Protein AF-A0A8H5FYL2-F1 (afdb_monomer)

Foldseek 3Di:
DVVVVVLVVVVVVVVPDPDPVVVVVSVVVVVVVVVVVVVVVVVVVVVPVVDDDDDDPVVVVVVVVVVVVVVVVVVPDDDDDDPDPPPPDPPPDDDDPPPPPPVQPPFQQQDWAFFLPAIARGLEEADEAWFQQAAQVQAHDLLLLLLLLLLLQDARYEYEYHEEELDLLQAQDGSHHYQQDPRNLVRLLSSQVSSVVSNYAYAYEYAGAALNHHQVSSCVSPVPRFRAALPQDHFPPADPPGGTHDHDDPVVLVVVLVSLLSSQLSVCVRSNHLAYEYECEQCGRLVLLLAPQRHPDPDQSDDDLNNSLVSVVSSLVSNCVRHNQSRYEYEYELQACHRNDHHPDLVRSLSSLLVNLLVCCVVRVLHREYEYEFQLCHHPHGHPDHPPSGGCVSSLVNQDDVVSRVSNYAYEYEGDDDLVNSSVCCRPSVHRYHYYQQCLQESPVSVCSSVVNDTGHAFPVSRHDHNDPDCPRRNPRDYSVNVCVVVVVVVVPPPDDDDDDDDDDDDDDDDPDDDPVVVVVVVVVVVPPPFDPFQQQPWAFFLNAIARGLEEADAAWQFQAAQVQAHDLVLLLLLLLLLLPARYEYEYHEEELDLLQAQDGRHHYQDDPRNLVRLLSSQVSSVLSNYAYAYEYAGAALNHHQVSSVVSPVPHFRAALDQDHFPPDDPPDHGHHHDDPVVLVVVLLSLLSSQLSVVVRSPHLAYEYECEQQGHLVLLLAPQRHPDPPQSDDDLNNSLVSVVSSLVSNCVRHNQSRYEYEYELQACHRNDHHPDLVSSLSNVLVNLLVCCVVRVLHREYEYEAQQCYHPDGHPDHPPSGGCVSSLVRQDDPVSSVSNYAYEYEGDDDLVNSSVCCRPRVHRYHYYQQCLQESPVSVCSSVVNDTGHQDPVSRHDHNDPPCPSRNPRDYDPPSQSQPPFQQQPWAFFQPAIARGLEEADAAWFQQAAQVQAHDPLLLLLLLLLLLQARYEYEYHEEELDLLLAQDGSHHYQDDPNNLVRLLSSQVSSVVNNYAYAYEYFGAALNHQQVSSCVSPVPRFRAALDQDHFPPDDPPGHGHDHDDPVVVVVVVVSVVVSQCSQCPRRNHPGYHYDCDQNGRNVLLLAPQRHPDPDPSGDDPPDDDDDDDDLQDPGRSGGDPYPVSVLVSLLVVLLVCCVVPVSNREDEDEASQLVQPPPPDDDPPPRGPVSSVVRQDDPVCSVSNYAYEYEHPDDLVNSSVCCRVRVHRYHDYQQSQLESPVSVCSSSVNDTDDADPVNRHDHNDPDCVSGNPRDYDPPDPSD

Mean predicted aligned error: 20.93 Å

Nearest PDB structures (foldseek):
  4qnw-assembly1_A  TM=8.944E-01  e=4.092E-38  Aspergillus fumigatus Af293
  6agz-assembly2_A  TM=9.163E-01  e=1.575E-34  Pichia
  4a3u-assembly2_B  TM=9.269E-01  e=2.384E-33  Zymomonas mobilis
  6agz-assembly3_B  TM=8.633E-01  e=2.798E-34  Pichia
  5k0r-assembly1_A  TM=9.073E-01  e=6.364E-30  Shewanella oneidensis MR-1

Solvent-accessible surface area (backbone atoms only — not comparable to full-atom values): 67473 Å² total; per-residue (Å²): 112,75,70,57,55,54,55,51,54,53,53,65,62,54,78,77,57,98,49,74,65,62,55,52,54,48,52,53,50,51,51,50,52,51,52,51,51,52,52,51,52,51,51,54,50,55,64,53,70,75,56,87,82,86,88,74,78,68,63,59,56,57,53,55,52,53,52,52,54,55,54,57,59,64,75,68,71,86,80,96,86,82,87,86,84,76,87,86,83,76,88,86,76,84,71,82,81,59,74,73,71,61,79,64,66,90,42,47,32,65,34,65,45,58,44,26,88,46,65,28,43,31,26,47,30,42,37,61,56,71,40,26,43,4,40,94,84,15,28,52,36,80,56,52,31,52,39,50,32,45,51,16,62,49,54,18,26,45,36,36,38,39,58,21,22,28,39,82,79,31,38,20,64,81,20,38,30,40,36,71,49,71,67,20,30,53,43,44,28,53,30,36,51,44,20,46,76,43,53,18,46,43,25,46,24,40,34,41,29,27,58,72,30,40,54,69,49,29,34,70,77,36,76,87,44,68,44,27,26,46,21,67,58,54,56,82,90,45,59,100,85,45,82,61,16,43,49,61,50,72,71,53,52,54,49,51,29,51,36,47,17,50,21,42,33,36,38,35,78,67,14,55,30,72,23,33,29,42,50,39,30,69,42,18,34,44,24,23,23,49,37,71,74,38,18,77,32,85,54,79,54,14,78,44,63,68,19,11,36,39,62,49,51,49,32,50,52,38,30,27,72,53,63,34,36,40,27,33,30,37,33,37,32,73,60,25,41,31,75,71,34,51,53,98,42,67,66,60,38,50,52,41,53,48,50,51,53,49,50,48,46,70,79,37,75,48,31,13,34,45,33,38,46,39,43,19,27,47,54,95,44,67,48,98,54,54,54,90,90,48,72,64,58,70,55,46,65,71,70,58,50,78,67,33,54,76,55,7,36,43,50,34,41,28,51,72,72,49,68,67,55,39,37,49,40,13,56,77,73,63,36,30,39,30,36,49,69,59,42,61,19,20,32,41,42,66,59,28,61,76,70,71,46,88,77,52,78,60,62,74,85,39,44,70,51,61,65,55,79,65,44,70,71,56,62,62,51,63,52,97,65,58,80,54,57,67,65,60,62,65,72,72,67,77,82,73,80,85,85,85,85,90,81,81,90,86,82,85,88,90,87,90,82,78,59,78,73,56,54,54,53,51,51,59,60,66,74,63,73,85,67,76,89,48,50,31,65,32,64,46,57,44,28,85,46,67,26,42,31,28,48,28,40,34,62,54,71,42,23,43,4,38,94,85,16,27,54,36,79,58,52,30,53,38,48,31,43,52,15,52,45,56,16,26,46,36,35,38,38,58,22,20,28,39,82,86,26,41,21,63,81,18,39,33,39,37,71,48,70,68,19,30,53,43,45,27,52,30,36,51,44,19,46,70,42,53,17,46,42,27,46,23,40,30,41,28,24,58,72,25,39,57,68,51,29,28,69,78,38,78,86,51,69,39,28,25,44,21,64,61,63,57,89,86,55,61,93,83,58,83,62,16,41,49,63,50,72,69,54,51,54,48,52,29,52,36,47,16,51,22,42,32,35,37,38,78,69,15,56,29,71,24,34,29,42,52,38,30,69,38,21,34,45,25,24,25,49,37,71,76,40,19,76,31,84,54,80,56,15,79,44,60,68,18,11,36,39,63,52,52,51,35,48,53,38,30,29,72,54,62,35,37,39,27,32,30,38,32,37,29,77,57,25,41,28,73,73,36,53,56,98,40,67,68,58,40,50,52,39,54,44,52,47,53,48,49,48,50,70,78,37,72,45,31,12,34,45,32,37,46,36,42,18,27,40,54,97,47,63,50,96,54,53,54,91,89,47,70,64,58,71,53,46,69,69,69,57,50,79,69,28,60,74,51,10,32,42,49,35,41,28,52,76,75,49,68,66,56,37,40,49,41,13,58,75,72,62,37,29,40,29,35,45,70,57,41,61,21,19,28,39,43,64,57,29,58,74,71,70,47,88,77,51,78,59,62,77,87,36,46,69,52,58,64,60,81,67,42,69,72,54,62,64,47,61,73,65,91,85,54,79,46,78,63,83,42,51,36,65,34,66,45,57,45,38,95,46,65,26,42,30,26,48,29,39,35,60,56,71,40,24,43,6,39,95,83,17,27,54,37,78,61,53,31,54,37,50,31,42,52,14,31,44,54,20,26,44,35,36,36,40,59,24,23,31,39,81,84,28,37,25,63,80,18,39,30,40,42,75,48,72,68,20,37,52,43,49,27,54,31,42,51,42,19,46,76,38,54,17,46,42,27,47,24,37,39,38,26,28,51,74,31,40,51,71,51,30,32,70,76,36,76,86,47,69,45,28,23,50,22,65,62,63,53,85,87,54,61,92,84,57,78,65,17,41,50,59,48,74,70,53,51,54,47,53,54,51,34,48,53,50,23,48,46,36,39,41,75,70,35,54,34,79,43,72,42,78,60,64,55,87,47,24,34,59,25,22,51,75,28,69,72,38,24,77,37,90,55,98,79,30,67,82,91,82,78,88,78,84,80,92,56,30,97,87,37,80,57,73,74,39,40,38,88,37,72,65,56,48,53,51,52,54,45,50,54,54,48,51,48,50,71,77,38,82,76,58,32,66,51,81,45,75,44,68,68,45,77,41,87,88,49,95,72,80,81,66,92,89,70,72,69,58,68,55,46,68,69,70,48,48,81,67,35,54,74,62,8,32,43,48,35,43,27,45,82,71,51,68,66,56,41,38,51,45,15,60,77,72,66,41,31,41,31,34,45,67,62,36,60,24,22,29,40,41,63,56,28,60,56,55,72,46,87,78,55,80,63,59,79,88,39,50,70,49,66,65,54,82,66,43,66,67,56,62,66,51,65,65,65,89,87,51,94,55,112

Radius of gyration: 40.89 Å; Cα contacts (8 Å, |Δi|>4): 2437; chains: 1; bounding box: 110×96×109 Å

Sequence (1276 aa):
MYPIGIALEIGRTLVKSSEELLLRQTIQMVATIFLNLCSVLVMLGFTLLTNKLNNSSFLIEAFLYLLKISRHLLNNLSQPAQCSLWTEQNFILFLPVSPSYKAMSSSKLFQPLKLGDITLKHRVALAPLTRFRANEKHVPLPIVKEMYAQRASTPGTLLITEATFIDARAGGYPHVPGIWSDEQIAAWKEVTSAVHAKGSFIYLQLWALGRTAYSAVLKAENPSYDLVSASDIPLSDYSKDGPRPRPLTIPEIKQYVELYAKAALNAVHKAGFDGVEIHNANGYLLDQFTQDVTNHRTDEYGGSVENRARFMLEVVDAVVKAVGPRKTGIRFSPWNPFQDMGMDNVSKTKAQFSYVVSKIKEVHPTFSYIHVLEPRLKGLDVLDHNPEGEDNDFIREIWTSPEDDQNGRRLISAGGYTRELAIEYADKKGDIIAFGRVFIANPDLPYRLEHNIPLTSYDRTTFYVENRVDPKGYTDYPFADADRSFMRKGVHELAVYKDQSSMIALYLPDLLSFSTSSILSLQSTLRNRTMSTSKLFQPLKVGDITLKHRVALAPLTRFRANEKHVPLPIVKEMYAQRASTPGTLLITEATFIDARASGLPHAPGIWSDEQIAAWKEVTSAVHAKGSFIYLQLWALGRSANSVVLKAENPSYDVVSASDIPLSDHAKDEPRPRPLTVPEIKEYVELYAKAASNAVHKAGFDGVEIHNANGFLLDQFTQDVTNHRTDEYGGSVENRARFTLEVVDAVVKAVGPRKTGIRFSPWNTLQDMGMDSVSKTKAQFSYIVSKIKETHPTFSYVHVLEPRAKGLDVLDHNPEGEDNDFIREIWTSSEDDQNGRRLISAGGYTRELSIENADKRGDIIAFGRVFIANPDLPYRLEHNIPLTKYDRTTFYVQNSVDPKGYTDYPFADGNPTMSTSKLFQPLKVGDITLKHRVALAPLTRYRANEKHVPLPIVKEMYAQRASTPGTLLITEATFIDARAGGYPHVPGIWSDEQIAAWKEVTSAVHAKGSFIYLQLYALGRTAYSAVLKAENPSYDLVSASDIPLSDHSKDEPRPRPLTVPEIKEYVELYAKAASNAVHKVGFDGVEIHNANGYLLDQFTQDVTNHRADEYGGSVENRHGLRWSPWNTFQDMGMDSVSKTKAQFSYVVSKIKEAHPTFSYVHVVEPRAKALDVLDHNPEGEDNDFIREIWTSPEDDQNGRRLISAGGYTRELSIENTDKRGDIIAFGRVFIANPDLPYRLEHDISLSNYDRTTFYLPNSVDPKGYTDYPFAEGNPHA

Structure (mmCIF, N/CA/C/O backbone):
data_AF-A0A8H5FYL2-F1
#
_entry.id   AF-A0A8H5FYL2-F1
#
loop_
_atom_site.group_PDB
_atom_site.id
_atom_site.type_symbol
_atom_site.label_atom_id
_atom_site.label_alt_id
_atom_site.label_comp_id
_atom_site.label_asym_id
_atom_site.label_entity_id
_atom_site.label_seq_id
_atom_site.pdbx_PDB_ins_code
_atom_site.Cartn_x
_atom_site.Cartn_y
_atom_site.Cartn_z
_atom_site.occupancy
_atom_site.B_iso_or_equiv
_atom_site.auth_seq_id
_atom_site.auth_comp_id
_atom_site.auth_asym_id
_atom_site.auth_atom_id
_atom_site.pdbx_PDB_model_num
ATOM 1 N N . MET A 1 1 ? -46.055 49.466 -12.281 1.00 42.84 1 MET A N 1
ATOM 2 C CA . MET A 1 1 ? -46.727 50.368 -11.314 1.00 42.84 1 MET A CA 1
ATOM 3 C C . MET A 1 1 ? -48.242 50.450 -11.511 1.00 42.84 1 MET A C 1
ATOM 5 O O . MET A 1 1 ? -48.947 50.386 -10.517 1.00 42.84 1 MET A O 1
ATOM 9 N N . TYR A 1 2 ? -48.764 50.484 -12.743 1.00 34.78 2 TYR A N 1
ATOM 10 C CA . TYR A 1 2 ? -50.216 50.463 -13.023 1.00 34.78 2 TYR A CA 1
ATOM 11 C C . TYR A 1 2 ? -51.020 49.286 -12.395 1.00 34.78 2 TYR A C 1
ATOM 13 O O . TYR A 1 2 ? -52.113 49.524 -11.891 1.00 34.78 2 TYR A O 1
ATOM 21 N N . PRO A 1 3 ? -50.489 48.045 -12.305 1.00 42.66 3 PRO A N 1
ATOM 22 C CA . PRO A 1 3 ? -51.217 46.923 -11.685 1.00 42.66 3 PRO A CA 1
ATOM 23 C C . PRO A 1 3 ? -51.340 47.028 -10.157 1.00 42.66 3 PRO A C 1
ATOM 25 O O . PRO A 1 3 ? -52.268 46.491 -9.561 1.00 42.66 3 PRO A O 1
ATOM 28 N N . ILE A 1 4 ? -50.408 47.743 -9.517 1.00 44.72 4 ILE A N 1
ATOM 29 C CA . ILE A 1 4 ? -50.345 47.888 -8.056 1.00 44.72 4 ILE A CA 1
ATOM 30 C C . ILE A 1 4 ? -51.426 48.867 -7.573 1.00 44.72 4 ILE A C 1
ATOM 32 O O . ILE A 1 4 ? -52.023 48.647 -6.524 1.00 44.72 4 ILE A O 1
ATOM 36 N N . GLY A 1 5 ? -51.738 49.897 -8.372 1.00 48.75 5 GLY A N 1
ATOM 37 C CA . GLY A 1 5 ? -52.842 50.820 -8.092 1.00 48.75 5 GLY A CA 1
ATOM 38 C C . GLY A 1 5 ? -54.212 50.134 -8.112 1.00 48.75 5 GLY A C 1
ATOM 39 O O . GLY A 1 5 ? -55.026 50.376 -7.229 1.00 48.75 5 GLY A O 1
ATOM 40 N N . ILE A 1 6 ? -54.435 49.205 -9.048 1.00 52.88 6 ILE A N 1
ATOM 41 C CA . ILE A 1 6 ? -55.698 48.453 -9.155 1.00 52.88 6 ILE A CA 1
ATOM 42 C C . ILE A 1 6 ? -55.867 47.484 -7.973 1.00 52.88 6 ILE A C 1
ATOM 44 O O . ILE A 1 6 ? -56.948 47.394 -7.396 1.00 52.88 6 ILE A O 1
ATOM 48 N N . ALA A 1 7 ? -54.793 46.806 -7.557 1.00 46.41 7 ALA A N 1
ATOM 49 C CA . ALA A 1 7 ? -54.831 45.898 -6.409 1.00 46.41 7 ALA A CA 1
ATOM 50 C C . ALA A 1 7 ? -55.117 46.627 -5.080 1.00 46.41 7 ALA A C 1
ATOM 52 O O . ALA A 1 7 ? -55.829 46.097 -4.226 1.00 46.41 7 ALA A O 1
ATOM 53 N N . LEU A 1 8 ? -54.611 47.856 -4.916 1.00 48.28 8 LEU A N 1
ATOM 54 C CA . LEU A 1 8 ? -54.855 48.682 -3.727 1.00 48.28 8 LEU A CA 1
ATOM 55 C C . LEU A 1 8 ? -56.286 49.245 -3.677 1.00 48.28 8 LEU A C 1
ATOM 57 O O . LEU A 1 8 ? -56.867 49.320 -2.593 1.00 48.28 8 LEU A O 1
ATOM 61 N N . GLU A 1 9 ? -56.881 49.572 -4.826 1.00 50.16 9 GLU A N 1
ATOM 62 C CA . GLU A 1 9 ? -58.277 50.029 -4.914 1.00 50.16 9 GLU A CA 1
ATOM 63 C C . GLU A 1 9 ? -59.265 48.876 -4.632 1.00 50.16 9 GLU A C 1
ATOM 65 O O . GLU A 1 9 ? -60.227 49.031 -3.875 1.00 50.16 9 GLU A O 1
ATOM 70 N N . ILE A 1 10 ? -58.978 47.671 -5.143 1.00 54.47 10 ILE A N 1
ATOM 71 C CA . ILE A 1 10 ? -59.759 46.451 -4.865 1.00 54.47 10 ILE A CA 1
ATOM 72 C C . ILE A 1 10 ? -59.658 46.073 -3.379 1.00 54.47 10 ILE A C 1
ATOM 74 O O . ILE A 1 10 ? -60.671 45.779 -2.742 1.00 54.47 10 ILE A O 1
ATOM 78 N N . GLY A 1 11 ? -58.459 46.174 -2.795 1.00 51.84 11 GLY A N 1
ATOM 79 C CA . GLY A 1 11 ? -58.234 45.941 -1.368 1.00 51.84 11 GLY A CA 1
ATOM 80 C C . GLY A 1 11 ? -59.016 46.903 -0.468 1.00 51.84 11 GLY A C 1
ATOM 81 O O . GLY A 1 11 ? -59.600 46.471 0.522 1.00 51.84 11 GLY A O 1
ATOM 82 N N . ARG A 1 12 ? -59.114 48.192 -0.828 1.00 50.28 12 ARG A N 1
ATOM 83 C CA . ARG A 1 12 ? -59.923 49.175 -0.077 1.00 50.28 12 ARG A CA 1
ATOM 84 C C . ARG A 1 12 ? -61.426 48.924 -0.174 1.00 50.28 12 ARG A C 1
ATOM 86 O O . ARG A 1 12 ? -62.150 49.245 0.767 1.00 50.28 12 ARG A O 1
ATOM 93 N N . THR A 1 13 ? -61.889 48.342 -1.277 1.00 49.78 13 THR A N 1
ATOM 94 C CA . THR A 1 13 ? -63.317 48.072 -1.500 1.00 49.78 13 THR A CA 1
ATOM 95 C C . THR A 1 13 ? -63.787 46.824 -0.735 1.00 49.78 13 THR A C 1
ATOM 97 O O . THR A 1 13 ? -64.918 46.785 -0.257 1.00 49.78 13 THR A O 1
ATOM 100 N N . LEU A 1 14 ? -62.903 45.841 -0.523 1.00 48.56 14 LEU A N 1
ATOM 101 C CA . LEU A 1 14 ? -63.218 44.569 0.149 1.00 48.56 14 LEU A CA 1
ATOM 102 C C . LEU A 1 14 ? -63.181 44.614 1.688 1.00 48.56 14 LEU A C 1
ATOM 104 O O . LEU A 1 14 ? -63.722 43.724 2.336 1.00 48.56 14 LEU A O 1
ATOM 108 N N . VAL A 1 15 ? -62.630 45.670 2.297 1.00 46.56 15 VAL A N 1
ATOM 109 C CA . VAL A 1 15 ? -62.601 45.851 3.770 1.00 46.56 15 VAL A CA 1
ATOM 110 C C . VAL A 1 15 ? -63.985 46.204 4.358 1.00 46.56 15 VAL A C 1
ATOM 112 O O . VAL A 1 15 ? -64.144 46.296 5.572 1.00 46.56 15 VAL A O 1
ATOM 115 N N . LYS A 1 16 ? -65.025 46.358 3.526 1.00 47.56 16 LYS A N 1
ATOM 116 C CA . LYS A 1 16 ? -66.398 46.661 3.973 1.00 47.56 16 LYS A CA 1
ATOM 117 C C . LYS A 1 16 ? -67.403 45.504 3.884 1.00 47.56 16 LYS A C 1
ATOM 119 O O . LYS A 1 16 ? -68.553 45.716 4.256 1.00 47.56 16 LYS A O 1
ATOM 124 N N . SER A 1 17 ? -67.018 44.299 3.458 1.00 47.59 17 SER A N 1
ATOM 125 C CA . SER A 1 17 ? -67.924 43.134 3.436 1.00 47.59 17 SER A CA 1
ATOM 126 C C . SER A 1 17 ? -67.516 42.081 4.467 1.00 47.59 17 SER A C 1
ATOM 128 O O . SER A 1 17 ? -66.388 41.594 4.458 1.00 47.59 17 SER A O 1
ATOM 130 N N . SER A 1 18 ? -68.446 41.722 5.350 1.00 46.41 18 SER A N 1
ATOM 131 C CA . SER A 1 18 ? -68.268 40.845 6.513 1.00 46.41 18 SER A CA 1
ATOM 132 C C . SER A 1 18 ? -68.241 39.345 6.182 1.00 46.41 18 SER A C 1
ATOM 134 O O . SER A 1 18 ? -68.922 38.563 6.840 1.00 46.41 18 SER A O 1
ATOM 136 N N . GLU A 1 19 ? -67.467 38.923 5.181 1.00 50.25 19 GLU A N 1
ATOM 137 C CA . GLU A 1 19 ? -67.268 37.497 4.881 1.00 50.25 19 GLU A CA 1
ATOM 138 C C . GLU A 1 19 ? -65.775 37.140 4.849 1.00 50.25 19 GLU A C 1
ATOM 140 O O . GLU A 1 19 ? -65.036 37.438 3.909 1.00 50.25 19 GLU A O 1
ATOM 145 N N . GLU A 1 20 ? -65.329 36.479 5.919 1.00 50.44 20 GLU A N 1
ATOM 146 C CA . GLU A 1 20 ? -63.927 36.153 6.217 1.00 50.44 20 GLU A CA 1
ATOM 147 C C . GLU A 1 20 ? -63.271 35.232 5.165 1.00 50.44 20 GLU A C 1
ATOM 149 O O . GLU A 1 20 ? -62.050 35.237 4.990 1.00 50.44 20 GLU A O 1
ATOM 154 N N . LEU A 1 21 ? -64.076 34.463 4.422 1.00 47.00 21 LEU A N 1
ATOM 155 C CA . LEU A 1 21 ? -63.594 33.503 3.426 1.00 47.00 21 LEU A CA 1
ATOM 156 C C . LEU A 1 21 ? -63.151 34.185 2.120 1.00 47.00 21 LEU A C 1
ATOM 158 O O . LEU A 1 21 ? -62.119 33.821 1.551 1.00 47.00 21 LEU A O 1
ATOM 162 N N . LEU A 1 22 ? -63.880 35.218 1.681 1.00 48.78 22 LEU A N 1
ATOM 163 C CA . LEU A 1 22 ? -63.566 35.960 0.457 1.00 48.78 22 LEU A CA 1
ATOM 164 C C . LEU A 1 22 ? -62.316 36.834 0.641 1.00 48.78 22 LEU A C 1
ATOM 166 O O . LEU A 1 22 ? -61.503 36.976 -0.276 1.00 48.78 22 LEU A O 1
ATOM 170 N N . LEU A 1 23 ? -62.115 37.359 1.855 1.00 50.16 23 LEU A N 1
ATOM 171 C CA . LEU A 1 23 ? -60.918 38.113 2.218 1.00 50.16 23 LEU A CA 1
ATOM 172 C C . LEU A 1 23 ? -59.667 37.219 2.201 1.00 50.16 23 LEU A C 1
ATOM 174 O O . LEU A 1 23 ? -58.647 37.612 1.636 1.00 50.16 23 LEU A O 1
ATOM 178 N N . ARG A 1 24 ? -59.752 35.986 2.725 1.00 49.50 24 ARG A N 1
ATOM 179 C CA . ARG A 1 24 ? -58.635 35.023 2.689 1.00 49.50 24 ARG A CA 1
ATOM 180 C C . ARG A 1 24 ? -58.281 34.598 1.264 1.00 49.50 24 ARG A C 1
ATOM 182 O O . ARG A 1 24 ? -57.106 34.629 0.907 1.00 49.50 24 ARG A O 1
ATOM 189 N N . GLN A 1 25 ? -59.273 34.281 0.430 1.00 48.91 25 GLN A N 1
ATOM 190 C CA . GLN A 1 25 ? -59.026 33.899 -0.967 1.00 48.91 25 GLN A CA 1
ATOM 191 C C . GLN A 1 25 ? -58.460 35.060 -1.795 1.00 48.91 25 GLN A C 1
ATOM 193 O O . GLN A 1 25 ? -57.543 34.861 -2.594 1.00 48.91 25 GLN A O 1
ATOM 198 N N . THR A 1 26 ? -58.924 36.290 -1.554 1.00 49.41 26 THR A N 1
ATOM 199 C CA . THR A 1 26 ? -58.398 37.468 -2.255 1.00 49.41 26 THR A CA 1
ATOM 200 C C . THR A 1 26 ? -56.968 37.793 -1.824 1.00 49.41 26 THR A C 1
ATOM 202 O O . THR A 1 26 ? -56.127 38.068 -2.678 1.00 49.41 26 THR A O 1
ATOM 205 N N . ILE A 1 27 ? -56.643 37.699 -0.529 1.00 51.97 27 ILE A N 1
ATOM 206 C CA . ILE A 1 27 ? -55.271 37.898 -0.032 1.00 51.97 27 ILE A CA 1
ATOM 207 C C . ILE A 1 27 ? -54.324 36.849 -0.627 1.00 51.97 27 ILE A C 1
ATOM 209 O O . ILE A 1 27 ? -53.222 37.188 -1.055 1.00 51.97 27 ILE A O 1
ATOM 213 N N . GLN A 1 28 ? -54.767 35.597 -0.732 1.00 46.81 28 GLN A N 1
ATOM 214 C CA . GLN A 1 28 ? -53.964 34.514 -1.296 1.00 46.81 28 GLN A CA 1
ATOM 215 C C . GLN A 1 28 ? -53.751 34.685 -2.810 1.00 46.81 28 GLN A C 1
ATOM 217 O O . GLN A 1 28 ? -52.642 34.478 -3.310 1.00 46.81 28 GLN A O 1
ATOM 222 N N . MET A 1 29 ? -54.765 35.163 -3.538 1.00 50.88 29 MET A N 1
ATOM 223 C CA . MET A 1 29 ? -54.656 35.477 -4.965 1.00 50.88 29 MET A CA 1
ATOM 224 C C . MET A 1 29 ? -53.737 36.683 -5.223 1.00 50.88 29 MET A C 1
ATOM 226 O O . MET A 1 29 ? -52.867 36.618 -6.091 1.00 50.88 29 MET A O 1
ATOM 230 N N . VAL A 1 30 ? -53.856 37.756 -4.434 1.00 49.44 30 VAL A N 1
ATOM 231 C CA . VAL A 1 30 ? -52.997 38.949 -4.550 1.00 49.44 30 VAL A CA 1
ATOM 232 C C . VAL A 1 30 ? -51.547 38.625 -4.177 1.00 49.44 30 VAL A C 1
ATOM 234 O O . VAL A 1 30 ? -50.636 39.055 -4.883 1.00 49.44 30 VAL A O 1
ATOM 237 N N . ALA A 1 31 ? -51.313 37.809 -3.144 1.00 49.34 31 ALA A N 1
ATOM 238 C CA . ALA A 1 31 ? -49.974 37.348 -2.772 1.00 49.34 31 ALA A CA 1
ATOM 239 C C . ALA A 1 31 ? -49.328 36.498 -3.879 1.00 49.34 31 ALA A C 1
ATOM 241 O O . ALA A 1 31 ? -48.153 36.683 -4.195 1.00 49.34 31 ALA A O 1
ATOM 242 N N . THR A 1 32 ? -50.107 35.629 -4.530 1.00 49.84 32 THR A N 1
ATOM 243 C CA . THR A 1 32 ? -49.627 34.785 -5.637 1.00 49.84 32 THR A CA 1
ATOM 244 C C . THR A 1 32 ? -49.299 35.620 -6.881 1.00 49.84 32 THR A C 1
ATOM 246 O O . THR A 1 32 ? -48.258 35.424 -7.507 1.00 49.84 32 THR A O 1
ATOM 249 N N . ILE A 1 33 ? -50.134 36.609 -7.221 1.00 51.22 33 ILE A N 1
ATOM 250 C CA . ILE A 1 33 ? -49.872 37.530 -8.340 1.00 51.22 33 ILE A CA 1
ATOM 251 C C . ILE A 1 33 ? -48.623 38.378 -8.063 1.00 51.22 33 ILE A C 1
ATOM 253 O O . ILE A 1 33 ? -47.799 38.564 -8.958 1.00 51.22 33 ILE A O 1
ATOM 257 N N . PHE A 1 34 ? -48.444 38.849 -6.826 1.00 51.72 34 PHE A N 1
ATOM 258 C CA . PHE A 1 34 ? -47.275 39.635 -6.435 1.00 51.72 34 PHE A CA 1
ATOM 259 C C . PHE A 1 34 ? -45.977 38.808 -6.482 1.00 51.72 34 PHE A C 1
ATOM 261 O O . PHE A 1 34 ? -44.977 39.271 -7.029 1.00 51.72 34 PHE A O 1
ATOM 268 N N . LEU A 1 35 ? -46.004 37.557 -6.007 1.00 48.25 35 LEU A N 1
ATOM 269 C CA . LEU A 1 35 ? -44.871 36.622 -6.076 1.00 48.25 35 LEU A CA 1
ATOM 270 C C . LEU A 1 35 ? -44.494 36.261 -7.521 1.00 48.25 35 LEU A C 1
ATOM 272 O O . LEU A 1 35 ? -43.310 36.247 -7.865 1.00 48.25 35 LEU A O 1
ATOM 276 N N . ASN A 1 36 ? -45.481 36.057 -8.395 1.00 47.16 36 ASN A N 1
ATOM 277 C CA . ASN A 1 36 ? -45.239 35.806 -9.817 1.00 47.16 36 ASN A CA 1
ATOM 278 C C . ASN A 1 36 ? -44.664 37.040 -10.536 1.00 47.16 36 ASN A C 1
ATOM 280 O O . ASN A 1 36 ? -43.732 36.902 -11.327 1.00 47.16 36 ASN A O 1
ATOM 284 N N . LEU A 1 37 ? -45.128 38.256 -10.219 1.00 47.44 37 LEU A N 1
ATOM 285 C CA . LEU A 1 37 ? -44.544 39.490 -10.765 1.00 47.44 37 LEU A CA 1
ATOM 286 C C . LEU A 1 37 ? -43.096 39.712 -10.297 1.00 47.44 37 LEU A C 1
ATOM 288 O O . LEU A 1 37 ? -42.253 40.109 -11.101 1.00 47.44 37 LEU A O 1
ATOM 292 N N . CYS A 1 38 ? -42.787 39.414 -9.032 1.00 47.88 38 CYS A N 1
ATOM 293 C CA . CYS A 1 38 ?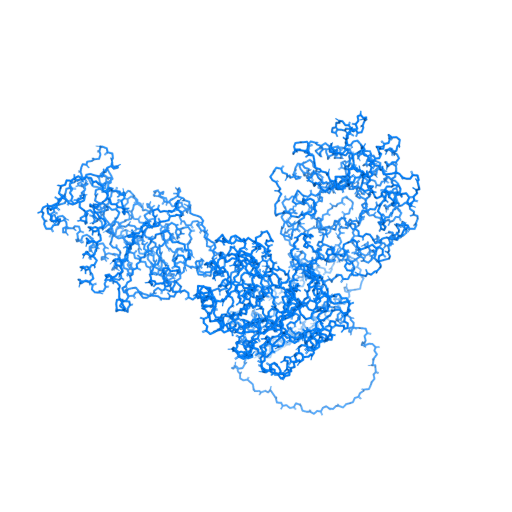 -41.418 39.462 -8.510 1.00 47.88 38 CYS A CA 1
ATOM 294 C C . CYS A 1 38 ? -40.507 38.441 -9.205 1.00 47.88 38 CYS A C 1
ATOM 296 O O . CYS A 1 38 ? -39.383 38.774 -9.568 1.00 47.88 38 CYS A O 1
ATOM 298 N N . SER A 1 39 ? -41.011 37.236 -9.475 1.00 45.59 39 SER A N 1
ATOM 299 C CA . SER A 1 39 ? -40.273 36.180 -10.183 1.00 45.59 39 SER A CA 1
ATOM 300 C C . SER A 1 39 ? -39.946 36.577 -11.629 1.00 45.59 39 SER A C 1
ATOM 302 O O . SER A 1 39 ? -38.828 36.373 -12.100 1.00 45.59 39 SER A O 1
ATOM 304 N N . VAL A 1 40 ? -40.893 37.227 -12.316 1.00 44.97 40 VAL A N 1
ATOM 305 C CA . VAL A 1 40 ? -40.705 37.746 -13.682 1.00 44.97 40 VAL A CA 1
ATOM 306 C C . VAL A 1 40 ? -39.708 38.910 -13.713 1.00 44.97 40 VAL A C 1
ATOM 308 O O . VAL A 1 40 ? -38.855 38.959 -14.597 1.00 44.97 40 VAL A O 1
ATOM 311 N N . LEU A 1 41 ? -39.753 39.818 -12.734 1.00 46.69 41 LEU A N 1
ATOM 312 C CA . LEU A 1 41 ? -38.790 40.921 -12.620 1.00 46.69 41 LEU A CA 1
ATOM 313 C C . LEU A 1 41 ? -37.374 40.432 -12.274 1.00 46.69 41 LEU A C 1
ATOM 315 O O . LEU A 1 41 ? -36.404 40.984 -12.791 1.00 46.69 41 LEU A O 1
ATOM 319 N N . VAL A 1 42 ? -37.246 39.368 -11.474 1.00 48.94 42 VAL A N 1
ATOM 320 C CA . VAL A 1 42 ? -35.959 38.714 -11.188 1.00 48.94 42 VAL A CA 1
ATOM 321 C C . VAL A 1 42 ? -35.405 38.024 -12.438 1.00 48.94 42 VAL A C 1
ATOM 323 O O . VAL A 1 42 ? -34.221 38.182 -12.728 1.00 48.94 42 VAL A O 1
ATOM 326 N N . MET A 1 43 ? -36.240 37.343 -13.233 1.00 43.41 43 MET A N 1
ATOM 327 C CA . MET A 1 43 ? -35.800 36.745 -14.504 1.00 43.41 43 MET A CA 1
ATOM 328 C C . MET A 1 43 ? -35.417 37.792 -15.560 1.00 43.41 43 MET A C 1
ATOM 330 O O . MET A 1 43 ? -34.412 37.623 -16.253 1.00 43.41 43 MET A O 1
ATOM 334 N N . LEU A 1 44 ? -36.146 38.909 -15.653 1.00 41.12 44 LEU A N 1
ATOM 335 C CA . LEU A 1 44 ? -35.776 40.036 -16.521 1.00 41.12 44 LEU A CA 1
ATOM 336 C C . LEU A 1 44 ? -34.467 40.700 -16.067 1.00 41.12 44 LEU A C 1
ATOM 338 O O . LEU A 1 44 ? -33.622 41.010 -16.906 1.00 41.12 44 LEU A O 1
ATOM 342 N N . GLY A 1 45 ? -34.254 40.839 -14.754 1.00 45.22 45 GLY A N 1
ATOM 343 C CA . GLY A 1 45 ? -32.994 41.318 -14.181 1.00 45.22 45 GLY A CA 1
ATOM 344 C C . GLY A 1 45 ? -31.812 40.393 -14.482 1.00 45.22 45 GLY A C 1
ATOM 345 O O . GLY A 1 45 ? -30.746 40.875 -14.849 1.00 45.22 45 GLY A O 1
ATOM 346 N N . PHE A 1 46 ? -32.011 39.072 -14.419 1.00 40.31 46 PHE A N 1
ATOM 347 C CA . PHE A 1 46 ? -30.979 38.071 -14.724 1.00 40.31 46 PHE A CA 1
ATOM 348 C C . PHE A 1 46 ? -30.628 38.010 -16.220 1.00 40.31 46 PHE A C 1
ATOM 350 O O . PHE A 1 46 ? -29.468 37.824 -16.593 1.00 40.31 46 PHE A O 1
ATOM 357 N N . THR A 1 47 ? -31.621 38.226 -17.085 1.00 37.97 47 THR A N 1
ATOM 358 C CA . THR A 1 47 ? -31.428 38.256 -18.544 1.00 37.97 47 THR A CA 1
ATOM 359 C C . THR A 1 47 ? -30.703 39.532 -18.989 1.00 37.97 47 THR A C 1
ATOM 361 O O . THR A 1 47 ? -29.896 39.493 -19.914 1.00 37.97 47 THR A O 1
ATOM 364 N N . LEU A 1 48 ? -30.911 40.656 -18.295 1.00 38.91 48 LEU A N 1
ATOM 365 C CA . LEU A 1 48 ? -30.150 41.891 -18.521 1.00 38.91 48 LEU A CA 1
ATOM 366 C C . LEU A 1 48 ? -28.740 41.843 -17.896 1.00 38.91 48 LEU A C 1
ATOM 368 O O . LEU A 1 48 ? -27.821 42.437 -18.451 1.00 38.91 48 LEU A O 1
ATOM 372 N N . LEU A 1 49 ? -28.525 41.083 -16.810 1.00 41.53 49 LEU A N 1
ATOM 373 C CA . LEU A 1 49 ? -27.215 40.938 -16.146 1.00 41.53 49 LEU A CA 1
ATOM 374 C C . LEU A 1 49 ? -26.172 40.163 -16.971 1.00 41.53 49 LEU A C 1
ATOM 376 O O . LEU A 1 49 ? -24.973 40.303 -16.736 1.00 41.53 49 LEU A O 1
ATOM 380 N N . THR A 1 50 ? -26.607 39.340 -17.928 1.00 42.53 50 THR A N 1
ATOM 381 C CA . THR A 1 50 ? -25.710 38.524 -18.769 1.00 42.53 50 THR A CA 1
ATOM 382 C C . THR A 1 50 ? -25.223 39.246 -20.026 1.00 42.53 50 THR A C 1
ATOM 384 O O . THR A 1 50 ? -24.376 38.715 -20.740 1.00 42.53 50 THR A O 1
ATOM 387 N N . ASN A 1 51 ? -25.656 40.490 -20.262 1.00 35.44 51 ASN A N 1
ATOM 388 C CA . ASN A 1 51 ? -25.164 41.313 -21.362 1.00 35.44 51 ASN A CA 1
ATOM 389 C C . ASN A 1 51 ? -24.690 42.688 -20.873 1.00 35.44 51 ASN A C 1
ATOM 391 O O . ASN A 1 51 ? -25.489 43.585 -20.654 1.00 35.44 51 ASN A O 1
ATOM 395 N N . LYS A 1 52 ? -23.358 42.836 -20.788 1.00 41.06 52 LYS A N 1
ATOM 396 C CA . LYS A 1 52 ? -22.579 44.092 -20.735 1.00 41.06 52 LYS A CA 1
ATOM 397 C C . LYS A 1 52 ? -23.067 45.173 -19.748 1.00 41.06 52 LYS A C 1
ATOM 399 O O . LYS A 1 52 ? -23.939 45.960 -20.087 1.00 41.06 52 LYS A O 1
ATOM 404 N N . LEU A 1 53 ? -22.336 45.360 -18.642 1.00 34.22 53 LEU A N 1
ATOM 405 C CA . LEU A 1 53 ? -21.557 46.582 -18.330 1.00 34.22 53 LEU A CA 1
ATOM 406 C C . LEU A 1 53 ? -21.074 46.596 -16.868 1.00 34.22 53 LEU A C 1
ATOM 408 O O . LEU A 1 53 ? -21.775 46.190 -15.947 1.00 34.22 53 LEU A O 1
ATOM 412 N N . ASN A 1 54 ? -19.850 47.098 -16.692 1.00 42.53 54 ASN A N 1
ATOM 413 C CA . ASN A 1 54 ? -19.213 47.422 -15.418 1.00 42.53 54 ASN A CA 1
ATOM 414 C C . ASN A 1 54 ? -19.927 48.588 -14.701 1.00 42.53 54 ASN A C 1
ATOM 416 O O . ASN A 1 54 ? -20.319 49.552 -15.352 1.00 42.53 54 ASN A O 1
ATOM 420 N N . ASN A 1 55 ? -19.941 48.530 -13.361 1.00 46.59 55 ASN A N 1
ATOM 421 C CA . ASN A 1 55 ? -20.337 49.558 -12.379 1.00 46.59 55 ASN A CA 1
ATOM 422 C C . ASN A 1 55 ? -21.813 49.986 -12.313 1.00 46.59 55 ASN A C 1
ATOM 424 O O . ASN A 1 55 ? -22.298 50.695 -13.189 1.00 46.59 55 ASN A O 1
ATOM 428 N N . SER A 1 56 ? -22.475 49.733 -11.171 1.00 37.72 56 SER A N 1
ATOM 429 C CA . SER A 1 56 ? -23.371 50.717 -10.516 1.00 37.72 56 SER A CA 1
ATOM 430 C C . SER A 1 56 ? -23.861 50.252 -9.129 1.00 37.72 56 SER A C 1
ATOM 432 O O . SER A 1 56 ? -24.582 49.269 -8.992 1.00 37.72 56 SER A O 1
ATOM 434 N N . SER A 1 57 ? -23.518 51.019 -8.091 1.00 39.50 57 SER A N 1
ATOM 435 C CA . SER A 1 57 ? -23.924 50.873 -6.679 1.00 39.50 57 SER A CA 1
ATOM 436 C C . SER A 1 57 ? -25.422 51.110 -6.409 1.00 39.50 57 SER A C 1
ATOM 438 O O . SER A 1 57 ? -25.927 50.753 -5.349 1.00 39.50 57 SER A O 1
ATOM 440 N N . PHE A 1 58 ? -26.158 51.651 -7.380 1.00 40.34 58 PHE A N 1
ATOM 441 C CA . PHE A 1 58 ? -27.560 52.059 -7.235 1.00 40.34 58 PHE A CA 1
ATOM 442 C C . PHE A 1 58 ? -28.555 50.881 -7.163 1.00 40.34 58 PHE A C 1
ATOM 444 O O . PHE A 1 58 ? -29.590 50.966 -6.504 1.00 40.34 58 PHE A O 1
ATOM 451 N N . LEU A 1 59 ? -28.241 49.746 -7.800 1.00 44.09 59 LEU A N 1
ATOM 452 C CA . LEU A 1 59 ? -29.133 48.574 -7.838 1.00 44.09 59 LEU A CA 1
ATOM 453 C C . LEU A 1 59 ? -29.122 47.764 -6.531 1.00 44.09 59 LEU A C 1
ATOM 455 O O . LEU A 1 59 ? -30.125 47.140 -6.182 1.00 44.09 59 LEU A O 1
ATOM 459 N N . ILE A 1 60 ? -28.022 47.815 -5.775 1.00 48.97 60 ILE A N 1
ATOM 460 C CA . ILE A 1 60 ? -27.888 47.123 -4.485 1.00 48.97 60 ILE A CA 1
ATOM 461 C C . ILE A 1 60 ? -28.723 47.830 -3.405 1.00 48.97 60 ILE A C 1
ATOM 463 O O . ILE A 1 60 ? -29.382 47.165 -2.605 1.00 48.97 60 ILE A O 1
ATOM 467 N N . GLU A 1 61 ? -28.781 49.165 -3.412 1.00 44.59 61 GLU A N 1
ATOM 468 C CA . GLU A 1 61 ? -29.598 49.923 -2.453 1.00 44.59 61 GLU A CA 1
ATOM 469 C C . GLU A 1 61 ? -31.103 49.702 -2.653 1.00 44.59 61 GLU A C 1
ATOM 471 O O . GLU A 1 61 ? -31.829 49.511 -1.674 1.00 44.59 61 GLU A O 1
ATOM 476 N N . ALA A 1 62 ? -31.574 49.626 -3.902 1.00 42.72 62 ALA A N 1
ATOM 477 C CA . ALA A 1 62 ? -32.977 49.333 -4.201 1.00 42.72 62 ALA A CA 1
ATOM 478 C C . ALA A 1 62 ? -33.398 47.930 -3.714 1.00 42.72 62 ALA A C 1
ATOM 480 O O . ALA A 1 62 ? -34.495 47.753 -3.177 1.00 42.72 62 ALA A O 1
ATOM 481 N N . PHE A 1 63 ? -32.505 46.940 -3.833 1.00 45.69 63 PHE A N 1
ATOM 482 C CA . PHE A 1 63 ? -32.745 45.571 -3.368 1.00 45.69 63 PHE A CA 1
ATOM 483 C C . PHE A 1 63 ? -32.764 45.471 -1.831 1.00 45.69 63 PHE A C 1
ATOM 485 O O . PHE A 1 63 ? -33.636 44.818 -1.251 1.00 45.69 63 PHE A O 1
ATOM 492 N N . LEU A 1 64 ? -31.866 46.192 -1.147 1.00 47.81 64 LEU A N 1
ATOM 493 C CA . LEU A 1 64 ? -31.836 46.265 0.319 1.00 47.81 64 LEU A CA 1
ATOM 494 C C . LEU A 1 64 ? -33.054 47.003 0.902 1.00 47.81 64 LEU A C 1
ATOM 496 O O . LEU A 1 64 ? -33.520 46.660 1.993 1.00 47.81 64 LEU A O 1
ATOM 500 N N . TYR A 1 65 ? -33.606 47.979 0.177 1.00 46.06 65 TYR A N 1
ATOM 501 C CA . TYR A 1 65 ? -34.813 48.697 0.589 1.00 46.06 65 TYR A CA 1
ATOM 502 C C . TYR A 1 65 ? -36.068 47.806 0.525 1.00 46.06 65 TYR A C 1
ATOM 504 O O . TYR A 1 65 ? -36.877 47.800 1.456 1.00 46.06 65 TYR A O 1
ATOM 512 N N . LEU A 1 66 ? -36.191 46.965 -0.509 1.00 44.09 66 LEU A N 1
ATOM 513 C CA . LEU A 1 66 ? -37.288 45.994 -0.649 1.00 44.09 66 LEU A CA 1
ATOM 514 C C . LEU A 1 66 ? -37.239 44.878 0.413 1.00 44.09 66 LEU A C 1
ATOM 516 O O . LEU A 1 66 ? -38.280 44.477 0.944 1.00 44.09 66 LEU A O 1
ATOM 520 N N . LEU A 1 67 ? -36.041 44.429 0.805 1.00 43.75 67 LEU A N 1
ATOM 521 C CA . LEU A 1 67 ? -35.855 43.459 1.895 1.00 43.75 67 LEU A CA 1
ATOM 522 C C . LEU A 1 67 ? -36.266 44.023 3.267 1.00 43.75 67 LEU A C 1
ATOM 524 O O . LEU A 1 67 ? -36.847 43.301 4.081 1.00 43.75 67 LEU A O 1
ATOM 528 N N . LYS A 1 68 ? -36.036 45.320 3.520 1.00 45.22 68 LYS A N 1
ATOM 529 C CA . LYS A 1 68 ? -36.481 45.987 4.759 1.00 45.22 68 LYS A CA 1
ATOM 530 C C . LYS A 1 68 ? -38.005 46.073 4.865 1.00 45.22 68 LYS A C 1
ATOM 532 O O . LYS A 1 68 ? -38.542 45.823 5.942 1.00 45.22 68 LYS A O 1
ATOM 537 N N . ILE A 1 69 ? -38.699 46.356 3.762 1.00 42.50 69 ILE A N 1
ATOM 538 C CA . ILE A 1 69 ? -40.172 46.398 3.728 1.00 42.50 69 ILE A CA 1
ATOM 539 C C . ILE A 1 69 ? -40.756 44.998 3.974 1.00 42.50 69 ILE A C 1
ATOM 541 O O . ILE A 1 69 ? -41.680 44.840 4.771 1.00 42.50 69 ILE A O 1
ATOM 545 N N . SER A 1 70 ? -40.157 43.972 3.366 1.00 44.03 70 SER A N 1
ATOM 546 C CA . SER A 1 70 ? -40.581 42.572 3.511 1.00 44.03 70 SER A CA 1
ATOM 547 C C . SER A 1 70 ? -40.448 42.075 4.958 1.00 44.03 70 SER A C 1
ATOM 549 O O . SER A 1 70 ? -41.353 41.436 5.493 1.00 44.03 70 SER A O 1
ATOM 551 N N . ARG A 1 71 ? -39.350 42.444 5.635 1.00 43.16 71 ARG A N 1
ATOM 552 C CA . ARG A 1 71 ? -39.105 42.101 7.046 1.00 43.16 71 ARG A CA 1
ATOM 553 C C . ARG A 1 71 ? -40.030 42.851 8.012 1.00 43.16 71 ARG A C 1
ATOM 555 O O . ARG A 1 71 ? -40.401 42.303 9.044 1.00 43.16 71 ARG A O 1
ATOM 562 N N . HIS A 1 72 ? -40.430 44.078 7.675 1.00 42.25 72 HIS A N 1
ATOM 563 C CA . HIS A 1 72 ? -41.373 44.860 8.480 1.00 42.25 72 HIS A CA 1
ATOM 564 C C . HIS A 1 72 ? -42.811 44.314 8.404 1.00 42.25 72 HIS A C 1
ATOM 566 O O . HIS A 1 72 ? -43.532 44.347 9.396 1.00 42.25 72 HIS A O 1
ATOM 572 N N . LEU A 1 73 ? -43.212 43.757 7.256 1.00 42.44 73 LEU A N 1
ATOM 573 C CA . LEU A 1 73 ? -44.525 43.125 7.077 1.00 42.44 73 LEU A CA 1
ATOM 574 C C . LEU A 1 73 ? -44.629 41.763 7.782 1.00 42.44 73 LEU A C 1
ATOM 576 O O . LEU A 1 73 ? -45.664 41.463 8.371 1.00 42.44 73 LEU A O 1
ATOM 580 N N . LEU A 1 74 ? -43.551 40.968 7.780 1.00 45.88 74 LEU A N 1
ATOM 581 C CA . LEU A 1 74 ? -43.510 39.653 8.437 1.00 45.88 74 LEU A CA 1
ATOM 582 C C . LEU A 1 74 ? -43.563 39.734 9.972 1.00 45.88 74 LEU A C 1
ATOM 584 O O . LEU A 1 74 ? -44.156 38.869 10.607 1.00 45.88 74 LEU A O 1
ATOM 588 N N . ASN A 1 75 ? -42.999 40.786 10.571 1.00 41.50 75 ASN A N 1
ATOM 589 C CA . ASN A 1 75 ? -42.966 40.946 12.029 1.00 41.50 75 ASN A CA 1
ATOM 590 C C . ASN A 1 75 ? -44.300 41.410 12.651 1.00 41.50 75 ASN A C 1
ATOM 592 O O . ASN A 1 75 ? -44.420 41.399 13.872 1.00 41.50 75 ASN A O 1
ATOM 596 N N . ASN A 1 76 ? -45.293 41.812 11.847 1.00 39.66 76 ASN A N 1
ATOM 597 C CA . ASN A 1 76 ? -46.565 42.372 12.331 1.00 39.66 76 ASN A CA 1
ATOM 598 C C . ASN A 1 76 ? -47.768 41.413 12.221 1.00 39.66 76 ASN A C 1
ATOM 600 O O . ASN A 1 76 ? -48.899 41.824 12.473 1.00 39.66 76 ASN A O 1
ATOM 604 N N . LEU A 1 77 ? -47.556 40.140 11.872 1.00 38.97 77 LEU A N 1
ATOM 605 C CA . LEU A 1 77 ? -48.613 39.123 11.843 1.00 38.97 77 LEU A CA 1
ATOM 606 C C . LEU A 1 77 ? -48.525 38.240 13.095 1.00 38.97 77 LEU A C 1
ATOM 608 O O . LEU A 1 77 ? -47.782 37.264 13.143 1.00 38.97 77 LEU A O 1
ATOM 612 N N . SER A 1 78 ? -49.279 38.604 14.130 1.00 33.56 78 SER A N 1
ATOM 613 C CA . SER A 1 78 ? -49.364 37.893 15.407 1.00 33.56 78 SER A CA 1
ATOM 614 C C . SER A 1 78 ? -50.655 37.072 15.504 1.00 33.56 78 SER A C 1
ATOM 616 O O . SER A 1 78 ? -51.731 37.639 15.647 1.00 33.56 78 SER A O 1
ATOM 618 N N . GLN A 1 79 ? -50.550 35.735 15.474 1.00 35.91 79 GLN A N 1
ATOM 619 C CA . GLN A 1 79 ? -51.406 34.816 16.250 1.00 35.91 79 GLN A CA 1
ATOM 620 C C . GLN A 1 79 ? -50.847 33.369 16.235 1.00 35.91 79 GLN A C 1
ATOM 622 O O . GLN A 1 79 ? -50.521 32.864 15.159 1.00 35.91 79 GLN A O 1
ATOM 627 N N . PRO A 1 80 ? -50.715 32.677 17.390 1.00 42.47 80 PRO A N 1
ATOM 628 C CA . PRO A 1 80 ? -49.992 31.411 17.492 1.00 42.47 80 PRO A CA 1
ATOM 629 C C . PRO A 1 80 ? -50.944 30.215 17.645 1.00 42.47 80 PRO A C 1
ATOM 631 O O . PRO A 1 80 ? -51.271 29.830 18.760 1.00 42.47 80 PRO A O 1
ATOM 634 N N . ALA A 1 81 ? -51.382 29.613 16.536 1.00 36.03 81 ALA A N 1
ATOM 635 C CA . ALA A 1 81 ? -51.957 28.259 16.521 1.00 36.03 81 ALA A CA 1
ATOM 636 C C . ALA A 1 81 ? -52.171 27.769 15.078 1.00 36.03 81 ALA A C 1
ATOM 638 O O . ALA A 1 81 ? -53.308 27.705 14.633 1.00 36.03 81 ALA A O 1
ATOM 639 N N . GLN A 1 82 ? -51.088 27.489 14.334 1.00 36.44 82 GLN A N 1
ATOM 640 C CA . GLN A 1 82 ? -51.050 26.615 13.130 1.00 36.44 82 GLN A CA 1
ATOM 641 C C . GLN A 1 82 ? -49.662 26.628 12.443 1.00 36.44 82 GLN A C 1
ATOM 643 O O . GLN A 1 82 ? -49.548 26.601 11.223 1.00 36.44 82 GLN A O 1
ATOM 648 N N . CYS A 1 83 ? -48.573 26.664 13.218 1.00 31.17 83 CYS A N 1
ATOM 649 C CA . CYS A 1 83 ? -47.212 26.812 12.682 1.00 31.17 83 CYS A CA 1
ATOM 650 C C . CYS A 1 83 ? -46.337 25.561 12.891 1.00 31.17 83 CYS A C 1
ATOM 652 O O . CYS A 1 83 ? -45.189 25.672 13.304 1.00 31.17 83 CYS A O 1
ATOM 654 N N . SER A 1 84 ? -46.871 24.361 12.639 1.00 33.81 84 SER A N 1
ATOM 655 C CA . SER A 1 84 ? -46.087 23.109 12.706 1.00 33.81 84 SER A CA 1
ATOM 656 C C . SER A 1 84 ? -46.107 22.267 11.425 1.00 33.81 84 SER A C 1
ATOM 658 O O . SER A 1 84 ? -45.647 21.133 11.439 1.00 33.81 84 SER A O 1
ATOM 660 N N . LEU A 1 85 ? -46.583 22.812 10.299 1.00 31.84 85 LEU A N 1
ATOM 661 C CA . LEU A 1 85 ? -46.611 22.095 9.010 1.00 31.84 85 LEU A CA 1
ATOM 662 C C . LEU A 1 85 ? -46.125 22.922 7.806 1.00 31.84 85 LEU A C 1
ATOM 664 O O . LEU A 1 85 ? -46.336 22.521 6.668 1.00 31.84 85 LEU A O 1
ATOM 668 N N . TRP A 1 86 ? -45.466 24.063 8.031 1.00 29.88 86 TRP A N 1
ATOM 669 C CA . TRP A 1 86 ? -45.107 25.000 6.952 1.00 29.88 86 TRP A CA 1
ATOM 670 C C . TRP A 1 86 ? -43.683 25.576 7.025 1.00 29.88 86 TRP A C 1
ATOM 672 O O . TRP A 1 86 ? -43.390 26.561 6.353 1.00 29.88 86 TRP A O 1
ATOM 682 N N . THR A 1 87 ? -42.770 24.963 7.784 1.00 35.78 87 THR A N 1
ATOM 683 C CA . THR A 1 87 ? -41.386 25.462 7.923 1.00 35.78 87 THR A CA 1
ATOM 684 C C . THR A 1 87 ? -40.301 24.666 7.196 1.00 35.78 87 THR A C 1
ATOM 686 O O . THR A 1 87 ? -39.152 25.079 7.267 1.00 35.78 87 THR A O 1
ATOM 689 N N . GLU A 1 88 ? -40.610 23.626 6.412 1.00 34.59 88 GLU A N 1
ATOM 690 C CA . GLU A 1 88 ? -39.551 22.867 5.705 1.00 34.59 88 GLU A CA 1
ATOM 691 C C . GLU A 1 88 ? -39.677 22.738 4.182 1.00 34.59 88 GLU A C 1
ATOM 693 O O . GLU A 1 88 ? -38.835 22.091 3.567 1.00 34.59 88 GLU A O 1
ATOM 698 N N . GLN A 1 89 ? -40.645 23.384 3.519 1.00 35.97 89 GLN A N 1
ATOM 699 C CA . GLN A 1 89 ? -40.795 23.194 2.063 1.00 35.97 89 GLN A CA 1
ATOM 700 C C . GLN A 1 89 ? -40.764 24.429 1.163 1.00 35.97 89 GLN A C 1
ATOM 702 O O . GLN A 1 89 ? -40.818 24.244 -0.043 1.00 35.97 89 GLN A O 1
ATOM 707 N N . ASN A 1 90 ? -40.585 25.660 1.659 1.00 30.88 90 ASN A N 1
ATOM 708 C CA . ASN A 1 90 ? -40.474 26.826 0.757 1.00 30.88 90 ASN A CA 1
ATOM 709 C C . ASN A 1 90 ? -39.510 27.945 1.205 1.00 30.88 90 ASN A C 1
ATOM 711 O O . ASN A 1 90 ? -39.581 29.055 0.689 1.00 30.88 90 ASN A O 1
ATOM 715 N N . PHE A 1 91 ? -38.558 27.671 2.104 1.00 26.41 91 PHE A N 1
ATOM 716 C CA . PHE A 1 91 ? -37.490 28.620 2.468 1.00 26.41 91 PHE A CA 1
ATOM 717 C C . PHE A 1 91 ? -36.114 28.189 1.926 1.00 26.41 91 PHE A C 1
ATOM 719 O O . PHE A 1 91 ? -35.126 28.162 2.647 1.00 26.41 91 PHE A O 1
ATOM 726 N N . ILE A 1 92 ? -36.031 27.862 0.632 1.00 30.23 92 ILE A N 1
ATOM 727 C CA . ILE A 1 92 ? -34.754 27.820 -0.106 1.00 30.23 92 ILE A CA 1
ATOM 728 C C . ILE A 1 92 ? -34.962 28.459 -1.480 1.00 30.23 92 ILE A C 1
ATOM 730 O O . ILE A 1 92 ? -34.889 27.806 -2.509 1.00 30.23 92 ILE A O 1
ATOM 734 N N . LEU A 1 93 ? -35.282 29.748 -1.500 1.00 29.88 93 LEU A N 1
ATOM 735 C CA . LEU A 1 93 ? -35.080 30.634 -2.645 1.00 29.88 93 LEU A CA 1
ATOM 736 C C . LEU A 1 93 ? -35.136 32.059 -2.088 1.00 29.88 93 LEU A C 1
ATOM 738 O O . LEU A 1 93 ? -36.140 32.459 -1.511 1.00 29.88 93 LEU A O 1
ATOM 742 N N . PHE A 1 94 ? -34.039 32.801 -2.244 1.00 26.92 94 PHE A N 1
ATOM 743 C CA . PHE A 1 94 ? -33.844 34.193 -1.808 1.00 26.92 94 PHE A CA 1
ATOM 744 C C . PHE A 1 94 ? -33.505 34.426 -0.324 1.00 26.92 94 PHE A C 1
ATOM 746 O O . PHE A 1 94 ? -34.147 35.203 0.377 1.00 26.92 94 PHE A O 1
ATOM 753 N N . LEU A 1 95 ? -32.372 33.874 0.115 1.00 24.25 95 LEU A N 1
ATOM 754 C CA . LEU A 1 95 ? -31.410 34.694 0.860 1.00 24.25 95 LEU A CA 1
ATOM 755 C C . LEU A 1 95 ? -30.448 35.314 -0.161 1.00 24.25 95 LEU A C 1
ATOM 757 O O . LEU A 1 95 ? -30.221 34.696 -1.207 1.00 24.25 95 LEU A O 1
ATOM 761 N N . PRO A 1 96 ? -29.937 36.539 0.068 1.00 24.02 96 PRO A N 1
ATOM 762 C CA . PRO A 1 96 ? -29.003 37.149 -0.860 1.00 24.02 96 PRO A CA 1
ATOM 763 C C . PRO A 1 96 ? -27.871 36.155 -1.063 1.00 24.02 96 PRO A C 1
ATOM 765 O O . PRO A 1 96 ? -27.315 35.639 -0.093 1.00 24.02 96 PRO A O 1
ATOM 768 N N . VAL A 1 97 ? -27.512 35.914 -2.320 1.00 27.94 97 VAL A N 1
ATOM 769 C CA . VAL A 1 97 ? -26.158 35.482 -2.625 1.00 27.94 97 VAL A CA 1
ATOM 770 C C . VAL A 1 97 ? -25.263 36.668 -2.228 1.00 27.94 97 VAL A C 1
ATOM 772 O O . VAL A 1 97 ? -24.750 37.401 -3.064 1.00 27.94 97 VAL A O 1
ATOM 775 N N . SER A 1 98 ? -25.057 36.869 -0.916 1.00 25.61 98 SER A N 1
ATOM 776 C CA . SER A 1 98 ? -23.693 36.956 -0.417 1.00 25.61 98 SER A CA 1
ATOM 777 C C . SER A 1 98 ? -22.969 35.875 -1.196 1.00 25.61 98 SER A C 1
ATOM 779 O O . SER A 1 98 ? -23.510 34.761 -1.213 1.00 25.61 98 SER A O 1
ATOM 781 N N . PRO A 1 99 ? -21.868 36.180 -1.911 1.00 26.66 99 PRO A N 1
ATOM 782 C CA . PRO A 1 99 ? -21.115 35.142 -2.589 1.00 26.66 99 PRO A CA 1
ATOM 783 C C . PRO A 1 99 ? -21.071 34.017 -1.585 1.00 26.66 99 PRO A C 1
ATOM 785 O O . PRO A 1 99 ? -20.677 34.262 -0.439 1.00 26.66 99 PRO A O 1
ATOM 788 N N . SER A 1 100 ? -21.608 32.847 -1.939 1.00 25.11 100 SER A N 1
ATOM 789 C CA . SER A 1 100 ? -21.221 31.671 -1.206 1.00 25.11 100 SER A CA 1
ATOM 790 C C . SER A 1 100 ? -19.712 31.797 -1.257 1.00 25.11 100 SER A C 1
ATOM 792 O O . SER A 1 100 ? -19.107 31.655 -2.327 1.00 25.11 100 SER A O 1
ATOM 794 N N . TYR A 1 101 ? -19.103 32.169 -0.134 1.00 30.59 101 TYR A N 1
ATOM 795 C CA . TYR A 1 101 ? -17.820 31.628 0.173 1.00 30.59 101 TYR A CA 1
ATOM 796 C C . TYR A 1 101 ? -18.139 30.145 0.024 1.00 30.59 101 TYR A C 1
ATOM 798 O O . TYR A 1 101 ? -18.699 29.515 0.917 1.00 30.59 101 TYR A O 1
ATOM 806 N N . LYS A 1 102 ? -17.834 29.607 -1.178 1.00 32.88 102 LYS A N 1
ATOM 807 C CA . LYS A 1 102 ? -17.137 28.339 -1.284 1.00 32.88 102 LYS A CA 1
ATOM 808 C C . LYS A 1 102 ? -16.364 28.311 0.010 1.00 32.88 102 LYS A C 1
ATOM 810 O O . LYS A 1 102 ? -15.620 29.272 0.248 1.00 32.88 102 LYS A O 1
ATOM 815 N N . ALA A 1 103 ? -16.626 27.347 0.883 1.00 33.38 103 ALA A N 1
ATOM 816 C CA . ALA A 1 103 ? -15.626 27.063 1.881 1.00 33.38 103 ALA A CA 1
ATOM 817 C C . ALA A 1 103 ? -14.351 26.915 1.046 1.00 33.38 103 ALA A C 1
ATOM 819 O O . ALA A 1 103 ? -14.213 25.954 0.291 1.00 33.38 103 ALA A O 1
ATOM 820 N N . MET A 1 104 ? -13.531 27.975 1.003 1.00 37.44 104 MET A N 1
ATOM 821 C CA . MET A 1 104 ? -12.196 27.874 0.474 1.00 37.44 104 MET A CA 1
ATOM 822 C C . MET A 1 104 ? -11.677 26.744 1.320 1.00 37.44 104 MET A C 1
ATOM 824 O O . MET A 1 104 ? -11.804 26.811 2.550 1.00 37.44 104 MET A O 1
ATOM 828 N N . SER A 1 105 ? -11.229 25.679 0.665 1.00 49.69 105 SER A N 1
ATOM 829 C CA . SER A 1 105 ? -10.509 24.638 1.368 1.00 49.69 105 SER A CA 1
ATOM 830 C C . SER A 1 105 ? -9.591 25.332 2.376 1.00 49.69 105 SER A C 1
ATOM 832 O O . SER A 1 105 ? -8.889 26.287 2.025 1.00 49.69 105 SER A O 1
ATOM 834 N N . SER A 1 106 ? -9.703 24.962 3.654 1.00 70.19 106 SER A N 1
ATOM 835 C CA . SER A 1 106 ? -9.007 25.661 4.739 1.00 70.19 106 SER A CA 1
ATOM 836 C C . SER A 1 106 ? -7.487 25.623 4.558 1.00 70.19 106 SER A C 1
ATOM 838 O O . SER A 1 106 ? -6.780 26.418 5.174 1.00 70.19 106 SER A O 1
ATOM 840 N N . SER A 1 107 ? -6.993 24.740 3.684 1.00 92.88 107 SER A N 1
ATOM 841 C CA . SER A 1 107 ? -5.587 24.624 3.333 1.00 92.88 107 SER A CA 1
ATOM 842 C C . SER A 1 107 ? -5.093 25.766 2.441 1.00 92.88 107 SER A C 1
ATOM 844 O O . SER A 1 107 ? -5.695 26.129 1.425 1.00 92.88 107 SER A O 1
ATOM 846 N N . LYS A 1 108 ? -3.898 26.258 2.768 1.00 94.94 108 LYS A N 1
ATOM 847 C CA . LYS A 1 108 ? -3.085 27.164 1.957 1.00 94.94 108 LYS A CA 1
ATOM 848 C C . LYS A 1 108 ? -2.774 26.585 0.575 1.00 94.94 108 LYS A C 1
ATOM 850 O O . LYS A 1 108 ? -2.575 27.375 -0.348 1.00 94.94 108 LYS A O 1
ATOM 855 N N . LEU A 1 109 ? -2.767 25.257 0.400 1.00 97.12 109 LEU A N 1
ATOM 856 C CA . LEU A 1 109 ? -2.473 24.593 -0.879 1.00 97.12 109 LEU A CA 1
ATOM 857 C C . LEU A 1 109 ? -3.393 25.067 -2.016 1.00 97.12 109 LEU A C 1
ATOM 859 O O . LEU A 1 109 ? -2.950 25.174 -3.158 1.00 97.12 109 LEU A O 1
ATOM 863 N N . PHE A 1 110 ? -4.647 25.404 -1.709 1.00 96.69 110 PHE A N 1
ATOM 864 C CA . PHE A 1 110 ? -5.655 25.827 -2.692 1.00 96.69 110 PHE A CA 1
ATOM 865 C C . PHE A 1 110 ? -5.943 27.330 -2.654 1.00 96.69 110 PHE A C 1
ATOM 867 O O . PHE A 1 110 ? -6.888 27.804 -3.279 1.00 96.69 110 PHE A O 1
ATOM 874 N N . GLN A 1 111 ? -5.133 28.088 -1.914 1.00 94.69 111 GLN A N 1
ATOM 875 C CA . GLN A 1 111 ? -5.276 29.532 -1.809 1.00 94.69 111 GLN A CA 1
ATOM 876 C C . GLN A 1 111 ? -4.354 30.254 -2.798 1.00 94.69 111 GLN A C 1
ATOM 878 O O . GLN A 1 111 ? -3.243 29.779 -3.068 1.00 94.69 111 GLN A O 1
ATOM 883 N N . PRO A 1 112 ? -4.770 31.432 -3.298 1.00 94.31 112 PRO A N 1
ATOM 884 C CA . PRO A 1 112 ? -3.930 32.253 -4.153 1.00 94.31 112 PRO A CA 1
ATOM 885 C C . PRO A 1 112 ? -2.605 32.644 -3.495 1.00 94.31 112 PRO A C 1
ATOM 887 O O . PRO A 1 112 ? -2.531 32.860 -2.283 1.00 94.31 112 PRO A O 1
ATOM 890 N N . LEU A 1 113 ? -1.559 32.778 -4.309 1.00 94.38 113 LEU A N 1
ATOM 891 C CA . LEU A 1 113 ? -0.225 33.151 -3.846 1.00 94.38 113 LEU A CA 1
ATOM 892 C C . LEU A 1 113 ? 0.521 33.953 -4.915 1.00 94.38 113 LEU A C 1
ATOM 894 O O . LEU A 1 113 ? 0.603 33.543 -6.071 1.00 94.38 113 LEU A O 1
ATOM 898 N N . LYS A 1 114 ? 1.102 35.091 -4.524 1.00 93.50 114 LYS A N 1
ATOM 899 C CA . LYS A 1 114 ? 1.982 35.876 -5.400 1.00 93.50 114 LYS A CA 1
ATOM 900 C C . LYS A 1 114 ? 3.339 35.182 -5.547 1.00 93.50 114 LYS A C 1
ATOM 902 O O . LYS A 1 114 ? 3.947 34.861 -4.529 1.00 93.50 114 LYS A O 1
ATOM 907 N N . LEU A 1 115 ? 3.805 34.991 -6.777 1.00 94.75 115 LEU A N 1
ATOM 908 C CA . LEU A 1 115 ? 5.110 34.441 -7.146 1.00 94.75 115 LEU A CA 1
ATOM 909 C C . LEU A 1 115 ? 5.770 35.403 -8.139 1.00 94.75 115 LEU A C 1
ATOM 911 O O . LEU A 1 115 ? 5.261 35.585 -9.240 1.00 94.75 115 LEU A O 1
ATOM 915 N N . GLY A 1 116 ? 6.870 36.050 -7.760 1.00 91.06 116 GLY A N 1
ATOM 916 C CA . GLY A 1 116 ? 7.450 37.135 -8.552 1.00 91.06 116 GLY A CA 1
ATOM 917 C C . GLY A 1 116 ? 6.403 38.211 -8.871 1.00 91.06 116 GLY A C 1
ATOM 918 O O . GLY A 1 116 ? 5.874 38.859 -7.962 1.00 91.06 116 GLY A O 1
ATOM 919 N N . ASP A 1 117 ? 6.097 38.372 -10.160 1.00 88.38 117 ASP A N 1
ATOM 920 C CA . ASP A 1 117 ? 5.087 39.310 -10.673 1.00 88.38 117 ASP A CA 1
ATOM 921 C C . ASP A 1 117 ? 3.732 38.656 -11.001 1.00 88.38 117 ASP A C 1
ATOM 923 O O . ASP A 1 117 ? 2.767 39.357 -11.308 1.00 88.38 117 ASP A O 1
ATOM 927 N N . ILE A 1 118 ? 3.628 37.328 -10.907 1.00 94.94 118 ILE A N 1
ATOM 928 C CA . ILE A 1 118 ? 2.403 36.580 -11.208 1.00 94.94 118 ILE A CA 1
ATOM 929 C C . ILE A 1 118 ? 1.646 36.214 -9.928 1.00 94.94 118 ILE A C 1
ATOM 931 O O . ILE A 1 118 ? 2.215 36.095 -8.843 1.00 94.94 118 ILE A O 1
ATOM 935 N N . THR A 1 119 ? 0.328 36.047 -10.036 1.00 95.56 119 THR A N 1
ATOM 936 C CA . THR A 1 119 ? -0.518 35.587 -8.925 1.00 95.56 119 THR A CA 1
ATOM 937 C C . THR A 1 119 ? -1.117 34.240 -9.280 1.00 95.56 119 THR A C 1
ATOM 939 O O . THR A 1 119 ? -2.010 34.152 -10.123 1.00 95.56 119 THR A O 1
ATOM 942 N N . LEU A 1 120 ? -0.621 33.195 -8.623 1.00 97.75 120 LEU A N 1
ATOM 943 C CA . LEU A 1 120 ? -1.169 31.851 -8.728 1.00 97.75 120 LEU A CA 1
ATOM 944 C C . LEU A 1 120 ? -2.520 31.794 -8.016 1.00 97.75 120 LEU A C 1
ATOM 946 O O . LEU A 1 120 ? -2.734 32.510 -7.035 1.00 97.75 120 LEU A O 1
ATOM 950 N N . LYS A 1 121 ? -3.424 30.927 -8.478 1.00 96.75 121 LYS A N 1
ATOM 951 C CA . LYS A 1 121 ? -4.722 30.703 -7.808 1.00 96.75 121 LYS A CA 1
ATOM 952 C C . LYS A 1 121 ? -4.685 29.579 -6.774 1.00 96.75 121 LYS A C 1
ATOM 954 O O . LYS A 1 121 ? -5.590 29.492 -5.954 1.00 96.75 121 LYS A O 1
ATOM 959 N N . HIS A 1 122 ? -3.637 28.767 -6.807 1.00 97.62 122 HIS A N 1
ATOM 960 C CA . HIS A 1 122 ? -3.333 27.695 -5.866 1.00 97.62 122 HIS A CA 1
ATOM 961 C C . HIS A 1 122 ? -1.818 27.460 -5.844 1.00 97.62 122 HIS A C 1
ATOM 963 O O . HIS A 1 122 ? -1.080 27.987 -6.676 1.00 97.62 122 HIS A O 1
ATOM 969 N N . ARG A 1 123 ? -1.348 26.628 -4.919 1.00 97.88 123 ARG A N 1
ATOM 970 C CA . ARG A 1 123 ? 0.074 26.329 -4.694 1.00 97.88 123 ARG A CA 1
ATOM 971 C C . ARG A 1 123 ? 0.514 24.985 -5.277 1.00 97.88 123 ARG A C 1
ATOM 973 O O . ARG A 1 123 ? 1.540 24.457 -4.879 1.00 97.88 123 ARG A O 1
ATOM 980 N N . VAL A 1 124 ? -0.256 24.426 -6.208 1.00 98.56 124 VAL A N 1
ATOM 981 C CA . VAL A 1 124 ? 0.093 23.213 -6.971 1.00 98.56 124 VAL A CA 1
ATOM 982 C C . VAL A 1 124 ? 0.780 23.603 -8.283 1.00 98.56 124 VAL A C 1
ATOM 984 O O . VAL A 1 124 ? 0.208 24.378 -9.052 1.00 98.56 124 VAL A O 1
ATOM 987 N N . ALA A 1 125 ? 1.971 23.059 -8.545 1.00 98.69 125 ALA A N 1
ATOM 988 C CA . ALA A 1 125 ? 2.755 23.315 -9.757 1.00 98.69 125 ALA A CA 1
ATOM 989 C C . ALA A 1 125 ? 3.139 22.022 -10.502 1.00 98.69 125 ALA A C 1
ATOM 991 O O . ALA A 1 125 ? 3.285 20.960 -9.892 1.00 98.69 125 ALA A O 1
ATOM 992 N N . LEU A 1 126 ? 3.332 22.102 -11.822 1.00 98.62 126 LEU A N 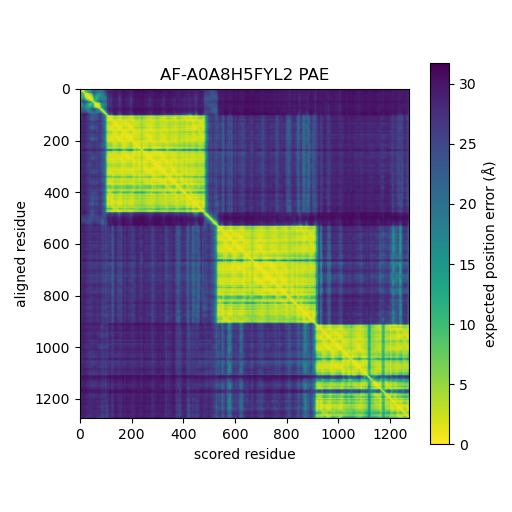1
ATOM 993 C CA . LEU A 1 126 ? 3.964 21.028 -12.600 1.00 98.62 126 LEU A CA 1
ATOM 994 C C . LEU A 1 126 ? 5.483 21.125 -12.437 1.00 98.62 126 LEU A C 1
ATOM 996 O O . LEU A 1 126 ? 6.080 22.140 -12.795 1.00 98.62 126 LEU A O 1
ATOM 1000 N N . ALA A 1 127 ? 6.097 20.068 -11.902 1.00 98.12 127 ALA A N 1
ATOM 1001 C CA . ALA A 1 127 ? 7.549 19.940 -11.865 1.00 98.12 127 ALA A CA 1
ATOM 1002 C C . ALA A 1 127 ? 8.098 19.709 -13.287 1.00 98.12 127 ALA A C 1
ATOM 1004 O O . ALA A 1 127 ? 7.416 19.083 -14.101 1.00 98.12 127 ALA A O 1
ATOM 1005 N N . PRO A 1 128 ? 9.338 20.128 -13.583 1.00 97.50 128 PRO A N 1
ATOM 1006 C CA . PRO A 1 128 ? 9.928 19.932 -14.895 1.00 97.50 128 PRO A CA 1
ATOM 1007 C C . PRO A 1 128 ? 10.326 18.464 -15.084 1.00 97.50 128 PRO A C 1
ATOM 1009 O O . PRO A 1 128 ? 10.937 17.845 -14.203 1.00 97.50 128 PRO A O 1
ATOM 1012 N N . LEU A 1 129 ? 9.916 17.894 -16.220 1.00 93.56 129 LEU A N 1
ATOM 1013 C CA . LEU A 1 129 ? 10.001 16.464 -16.530 1.00 93.56 129 LEU A CA 1
ATOM 1014 C C . LEU A 1 129 ? 10.396 16.287 -17.993 1.00 93.56 129 LEU A C 1
ATOM 1016 O O . LEU A 1 129 ? 9.567 16.517 -18.862 1.00 93.56 129 LEU A O 1
ATOM 1020 N N . THR A 1 130 ? 11.628 15.864 -18.276 1.00 95.62 130 THR A N 1
ATOM 1021 C CA . THR A 1 130 ? 12.077 15.596 -19.653 1.00 95.62 130 THR A CA 1
ATOM 1022 C C . THR A 1 130 ? 11.269 14.484 -20.298 1.00 95.62 130 THR A C 1
ATOM 1024 O O . THR A 1 130 ? 11.151 13.399 -19.726 1.00 95.62 130 THR A O 1
ATOM 1027 N N . ARG A 1 131 ? 10.711 14.753 -21.488 1.00 94.75 131 ARG A N 1
ATOM 1028 C CA . ARG A 1 131 ? 9.866 13.795 -22.210 1.00 94.75 131 ARG A CA 1
ATOM 1029 C C . ARG A 1 131 ? 10.346 13.499 -23.627 1.00 94.75 131 ARG A C 1
ATOM 1031 O O . ARG A 1 131 ? 9.746 12.642 -24.239 1.00 94.75 131 ARG A O 1
ATOM 1038 N N . PHE A 1 132 ? 11.408 14.090 -24.163 1.00 95.44 132 PHE A N 1
ATOM 1039 C CA . PHE A 1 132 ? 11.953 13.682 -25.474 1.00 95.44 132 PHE A CA 1
ATOM 1040 C C . PHE A 1 132 ? 10.986 13.875 -26.672 1.00 95.44 132 PHE A C 1
ATOM 1042 O O . PHE A 1 132 ? 10.999 13.109 -27.640 1.00 95.44 132 PHE A O 1
ATOM 1049 N N . ARG A 1 133 ? 10.096 14.882 -26.613 1.00 95.12 133 ARG A N 1
ATOM 1050 C CA . ARG A 1 133 ? 9.125 15.210 -27.684 1.00 95.12 133 ARG A CA 1
ATOM 1051 C C . ARG A 1 133 ? 9.582 16.419 -28.516 1.00 95.12 133 ARG A C 1
ATOM 1053 O O . ARG A 1 133 ? 8.800 17.323 -28.810 1.00 95.12 133 ARG A O 1
ATOM 1060 N N . ALA A 1 134 ? 10.850 16.426 -28.917 1.00 96.62 134 ALA A N 1
ATOM 1061 C CA . ALA A 1 134 ? 11.391 17.341 -29.918 1.00 96.62 134 ALA A CA 1
ATOM 1062 C C . ALA A 1 134 ? 11.923 16.573 -31.137 1.00 96.62 134 ALA A C 1
ATOM 1064 O O . ALA A 1 134 ? 12.303 15.406 -31.043 1.00 96.62 134 ALA A O 1
ATOM 1065 N N . ASN A 1 135 ? 11.951 17.226 -32.297 1.00 95.44 135 ASN A N 1
ATOM 1066 C CA . ASN A 1 135 ? 12.562 16.644 -33.492 1.00 95.44 135 ASN A CA 1
ATOM 1067 C C . ASN A 1 135 ? 14.104 16.636 -33.393 1.00 95.44 135 ASN A C 1
ATOM 1069 O O . ASN A 1 135 ? 14.682 17.082 -32.404 1.00 95.44 135 ASN A O 1
ATOM 1073 N N . GLU A 1 136 ? 14.776 16.145 -34.433 1.00 92.50 136 GLU A N 1
ATOM 1074 C CA . GLU A 1 136 ? 16.248 16.078 -34.511 1.00 92.50 136 GLU A CA 1
ATOM 1075 C C . GLU A 1 136 ? 16.937 17.448 -34.394 1.00 92.50 136 GLU A C 1
ATOM 1077 O O . GLU A 1 136 ? 18.076 17.522 -33.964 1.00 92.50 136 GLU A O 1
ATOM 1082 N N . LYS A 1 137 ? 16.240 18.546 -34.718 1.00 94.81 137 LYS A N 1
ATOM 1083 C CA . LYS A 1 137 ? 16.741 19.924 -34.562 1.00 94.81 137 LYS A CA 1
ATOM 1084 C C . LYS A 1 137 ? 16.399 20.535 -33.201 1.00 94.81 137 LYS A C 1
ATOM 1086 O O . LYS A 1 137 ? 16.438 21.759 -33.034 1.00 94.81 137 LYS A O 1
ATOM 1091 N N . HIS A 1 138 ? 15.990 19.708 -32.242 1.00 97.19 138 HIS A N 1
ATOM 1092 C CA . HIS A 1 138 ? 15.566 20.129 -30.912 1.00 97.19 138 HIS A CA 1
ATOM 1093 C C . HIS A 1 138 ? 14.358 21.094 -30.917 1.00 97.19 138 HIS A C 1
ATOM 1095 O O . HIS A 1 138 ? 14.150 21.842 -29.963 1.00 97.19 138 HIS A O 1
ATOM 1101 N N . VAL A 1 139 ? 13.536 21.094 -31.975 1.00 98.38 139 VAL A N 1
ATOM 1102 C CA . VAL A 1 139 ? 12.288 21.876 -32.035 1.00 98.38 139 VAL A CA 1
ATOM 1103 C C . VAL A 1 139 ? 11.167 21.071 -31.363 1.00 98.38 139 VAL A C 1
ATOM 1105 O O . VAL A 1 139 ? 10.940 19.929 -31.780 1.00 98.38 139 VAL A O 1
ATOM 1108 N N . PRO A 1 140 ? 10.450 21.622 -30.359 1.00 98.19 140 PRO A N 1
ATOM 1109 C CA . PRO A 1 140 ? 9.279 20.970 -29.772 1.00 98.19 140 PRO A CA 1
ATOM 1110 C C . PRO A 1 140 ? 8.273 20.514 -30.836 1.00 98.19 140 PRO A C 1
ATOM 1112 O O . PRO A 1 140 ? 7.903 21.283 -31.725 1.00 98.19 140 PRO A O 1
ATOM 1115 N N . LEU A 1 141 ? 7.809 19.267 -30.744 1.00 97.12 141 LEU A N 1
ATOM 1116 C CA . LEU A 1 141 ? 6.788 18.740 -31.649 1.00 97.12 141 LEU A CA 1
ATOM 1117 C C . LEU A 1 141 ? 5.414 19.385 -31.365 1.00 97.12 141 LEU A C 1
ATOM 1119 O O . LEU A 1 141 ? 5.149 19.785 -30.230 1.00 97.12 141 LEU A O 1
ATOM 1123 N N . PRO A 1 142 ? 4.479 19.425 -32.338 1.00 94.62 142 PRO A N 1
ATOM 1124 C CA . PRO A 1 142 ? 3.165 20.057 -32.151 1.00 94.62 142 PRO A CA 1
ATOM 1125 C C . PRO A 1 142 ? 2.365 19.549 -30.940 1.00 94.62 142 PRO A C 1
ATOM 1127 O O . PRO A 1 142 ? 1.636 20.316 -30.312 1.00 94.62 142 PRO A O 1
ATOM 1130 N N . ILE A 1 143 ? 2.531 18.273 -30.577 1.00 95.06 143 ILE A N 1
ATOM 1131 C CA . ILE A 1 143 ? 1.865 17.638 -29.431 1.00 95.06 143 ILE A CA 1
ATOM 1132 C C . ILE A 1 143 ? 2.294 18.228 -28.071 1.00 95.06 143 ILE A C 1
ATOM 1134 O O . ILE A 1 143 ? 1.535 18.189 -27.102 1.00 95.06 143 ILE A O 1
ATOM 1138 N N . VAL A 1 144 ? 3.480 18.844 -27.989 1.00 97.69 144 VAL A N 1
ATOM 1139 C CA . VAL A 1 144 ? 3.987 19.488 -26.765 1.00 97.69 144 VAL A CA 1
ATOM 1140 C C . VAL A 1 144 ? 3.055 20.619 -26.320 1.00 97.69 144 VAL A C 1
ATOM 1142 O O . VAL A 1 144 ? 2.758 20.756 -25.131 1.00 97.69 144 VAL A O 1
ATOM 1145 N N . LYS A 1 145 ? 2.512 21.386 -27.276 1.00 97.69 145 LYS A N 1
ATOM 1146 C CA . LYS A 1 145 ? 1.513 22.434 -27.014 1.00 97.69 145 LYS A CA 1
ATOM 1147 C C . LYS A 1 145 ? 0.281 21.877 -26.317 1.00 97.69 145 LYS A C 1
ATOM 1149 O O . LYS A 1 145 ? -0.187 22.461 -25.343 1.00 97.69 145 LYS A O 1
ATOM 1154 N N . GLU A 1 146 ? -0.241 20.759 -26.810 1.00 96.44 146 GLU A N 1
ATOM 1155 C CA . GLU A 1 146 ? -1.410 20.117 -26.218 1.00 96.44 146 GLU A CA 1
ATOM 1156 C C . GLU A 1 146 ? -1.112 19.631 -24.795 1.00 96.44 146 GLU A C 1
ATOM 1158 O O . GLU A 1 146 ? -1.912 19.881 -23.896 1.00 96.44 146 GLU A O 1
ATOM 1163 N N . MET A 1 147 ? 0.062 19.040 -24.554 1.00 97.06 147 MET A N 1
ATOM 1164 C CA . MET A 1 147 ? 0.455 18.540 -23.232 1.00 97.06 147 MET A CA 1
ATOM 1165 C C . MET A 1 147 ? 0.437 19.636 -22.161 1.00 97.06 147 MET A C 1
ATOM 1167 O O . MET A 1 147 ? -0.227 19.473 -21.129 1.00 97.06 147 MET A O 1
ATOM 1171 N N . TYR A 1 148 ? 1.083 20.777 -22.418 1.00 98.50 148 TYR A N 1
ATOM 1172 C CA . TYR A 1 148 ? 1.073 21.900 -21.474 1.00 98.50 148 TYR A CA 1
ATOM 1173 C C . TYR A 1 148 ? -0.294 22.589 -21.399 1.00 98.50 148 TYR A C 1
ATOM 1175 O O . TYR A 1 148 ? -0.726 22.959 -20.308 1.00 98.50 148 TYR A O 1
ATOM 1183 N N . ALA A 1 149 ? -1.026 22.710 -22.512 1.00 97.88 149 ALA A N 1
ATOM 1184 C CA . ALA A 1 149 ? -2.377 23.269 -22.494 1.00 97.88 149 ALA A CA 1
ATOM 1185 C C . ALA A 1 149 ? -3.342 22.414 -21.655 1.00 97.88 149 ALA A C 1
ATOM 1187 O O . ALA A 1 149 ? -4.176 22.953 -20.927 1.00 97.88 149 ALA A O 1
ATOM 1188 N N . GLN A 1 150 ? -3.237 21.087 -21.716 1.00 96.88 150 GLN A N 1
ATOM 1189 C CA . GLN A 1 150 ? -4.019 20.190 -20.869 1.00 96.88 150 GLN A CA 1
ATOM 1190 C C . GLN A 1 150 ? -3.707 20.412 -19.386 1.00 96.88 150 GLN A C 1
ATOM 1192 O O . GLN A 1 150 ? -4.634 20.528 -18.595 1.00 96.88 150 GLN A O 1
ATOM 1197 N N . ARG A 1 151 ? -2.425 20.552 -19.023 1.00 97.81 151 ARG A N 1
ATOM 1198 C CA . ARG A 1 151 ? -1.977 20.743 -17.627 1.00 97.81 151 ARG A CA 1
ATOM 1199 C C . ARG A 1 151 ? -2.190 22.154 -17.086 1.00 97.81 151 ARG A C 1
ATOM 1201 O O . ARG A 1 151 ? -2.161 22.379 -15.881 1.00 97.81 151 ARG A O 1
ATOM 1208 N N . ALA A 1 152 ? -2.514 23.087 -17.974 1.00 97.81 152 ALA A N 1
ATOM 1209 C CA . ALA A 1 152 ? -3.037 24.406 -17.652 1.00 97.81 152 ALA A CA 1
ATOM 1210 C C . ALA A 1 152 ? -4.565 24.417 -17.423 1.00 97.81 152 ALA A C 1
ATOM 1212 O O . ALA A 1 152 ? -5.156 25.497 -17.424 1.00 97.81 152 ALA A O 1
ATOM 1213 N N . SER A 1 153 ? -5.235 23.264 -17.276 1.00 93.62 153 SER A N 1
ATOM 1214 C CA . SER A 1 153 ? -6.704 23.183 -17.195 1.00 93.62 153 SER A CA 1
ATOM 1215 C C . SER A 1 153 ? -7.323 23.949 -16.033 1.00 93.62 153 SER A C 1
ATOM 1217 O O . SER A 1 153 ? -8.447 24.430 -16.171 1.00 93.62 153 SER A O 1
ATOM 1219 N N . THR A 1 154 ? -6.610 24.074 -14.914 1.00 95.75 154 THR A N 1
ATOM 1220 C CA . THR A 1 154 ? -7.023 24.905 -13.782 1.00 95.75 154 THR A CA 1
ATOM 1221 C C . THR A 1 154 ? -6.361 26.279 -13.913 1.00 95.75 154 THR A C 1
ATOM 1223 O O . THR A 1 154 ? -5.133 26.357 -13.862 1.00 95.75 154 THR A O 1
ATOM 1226 N N . PRO A 1 155 ? -7.123 27.376 -14.091 1.00 95.62 155 PRO A N 1
ATOM 1227 C CA . PRO A 1 155 ? -6.539 28.705 -14.252 1.00 95.62 155 PRO A CA 1
ATOM 1228 C C . PRO A 1 155 ? -5.673 29.106 -13.056 1.00 95.62 155 PRO A C 1
ATOM 1230 O O . PRO A 1 155 ? -6.045 28.866 -11.910 1.00 95.62 155 PRO A O 1
ATOM 1233 N N . GLY A 1 156 ? -4.566 29.794 -13.315 1.00 95.88 156 GLY A N 1
ATOM 1234 C CA . GLY A 1 156 ? -3.607 30.225 -12.299 1.00 95.88 156 GLY A CA 1
ATOM 1235 C C . GLY A 1 156 ? -2.639 29.133 -11.844 1.00 95.88 156 GLY A C 1
ATOM 1236 O O . GLY A 1 156 ? -2.016 29.309 -10.796 1.00 95.88 156 GLY A O 1
ATOM 1237 N N . THR A 1 157 ? -2.520 28.036 -12.601 1.00 98.19 157 THR A N 1
ATOM 1238 C CA . THR A 1 157 ? -1.516 26.984 -12.375 1.00 98.19 157 THR A CA 1
ATOM 1239 C C . THR A 1 157 ? -0.137 27.459 -12.827 1.00 98.19 157 THR A C 1
ATOM 1241 O O . THR A 1 157 ? -0.018 28.081 -13.881 1.00 98.19 157 THR A O 1
ATOM 1244 N N . LEU A 1 158 ? 0.905 27.130 -12.060 1.00 98.75 158 LEU A N 1
ATOM 1245 C CA . LEU A 1 158 ? 2.297 27.266 -12.490 1.00 98.75 158 LEU A CA 1
ATOM 1246 C C . LEU A 1 158 ? 2.771 25.980 -13.173 1.00 98.75 158 LEU A C 1
ATOM 1248 O O . LEU A 1 158 ? 2.724 24.906 -12.572 1.00 98.75 158 LEU A O 1
ATOM 1252 N N . LEU A 1 159 ? 3.284 26.096 -14.394 1.00 98.81 159 LEU A N 1
ATOM 1253 C CA . LEU A 1 159 ? 3.935 25.011 -15.117 1.00 98.81 159 LEU A CA 1
ATOM 1254 C C . LEU A 1 159 ? 5.429 25.297 -15.270 1.00 98.81 159 LEU A C 1
ATOM 1256 O O . LEU A 1 159 ? 5.816 26.410 -15.615 1.00 98.81 159 LEU A O 1
ATOM 1260 N N . ILE A 1 160 ? 6.276 24.299 -15.044 1.00 98.88 160 ILE A N 1
ATOM 1261 C CA . ILE A 1 160 ? 7.709 24.390 -15.335 1.00 98.88 160 ILE A CA 1
ATOM 1262 C C . ILE A 1 160 ? 8.000 23.353 -16.414 1.00 98.88 160 ILE A C 1
ATOM 1264 O O . ILE A 1 160 ? 7.627 22.186 -16.269 1.00 98.88 160 ILE A O 1
ATOM 1268 N N . THR A 1 161 ? 8.577 23.786 -17.535 1.00 98.69 161 THR A N 1
ATOM 1269 C CA . THR A 1 161 ? 8.773 22.906 -18.692 1.00 98.69 161 THR A CA 1
ATOM 1270 C C . THR A 1 161 ? 9.772 21.806 -18.412 1.00 98.69 161 THR A C 1
ATOM 1272 O O . THR A 1 161 ? 10.631 21.933 -17.552 1.00 98.69 161 THR A O 1
ATOM 1275 N N . GLU A 1 162 ? 9.757 20.769 -19.239 1.00 97.56 162 GLU A N 1
ATOM 1276 C CA . GLU A 1 162 ? 10.931 19.934 -19.431 1.00 97.56 162 GLU A CA 1
ATOM 1277 C C . GLU A 1 162 ? 12.222 20.740 -19.607 1.00 97.56 162 GLU A C 1
ATOM 1279 O O . GLU A 1 162 ? 12.230 21.864 -20.130 1.00 97.56 162 GLU A O 1
ATOM 1284 N N . ALA A 1 163 ? 13.310 20.133 -19.145 1.00 98.12 163 ALA A N 1
ATOM 1285 C CA . ALA A 1 163 ? 14.636 20.703 -19.223 1.00 98.12 163 ALA A CA 1
ATOM 1286 C C . ALA A 1 163 ? 14.999 20.966 -20.693 1.00 98.12 163 ALA A C 1
ATOM 1288 O O . ALA A 1 163 ? 14.886 20.082 -21.542 1.00 98.12 163 ALA A O 1
ATOM 1289 N N . THR A 1 164 ? 15.393 22.202 -20.990 1.00 98.75 164 THR A N 1
ATOM 1290 C CA . THR A 1 164 ? 15.574 22.715 -22.350 1.00 98.75 164 THR A CA 1
ATOM 1291 C C . THR A 1 164 ? 17.005 23.200 -22.534 1.00 98.75 164 THR A C 1
ATOM 1293 O O . THR A 1 164 ? 17.523 23.983 -21.732 1.00 98.75 164 THR A O 1
ATOM 1296 N N . PHE A 1 165 ? 17.656 22.729 -23.595 1.00 98.75 165 PHE A N 1
ATOM 1297 C CA . PHE A 1 165 ? 19.054 23.037 -23.871 1.00 98.75 165 PHE A CA 1
ATOM 1298 C C . PHE A 1 165 ? 19.256 24.511 -24.241 1.00 98.75 165 PHE A C 1
ATOM 1300 O O . PHE A 1 165 ? 18.541 25.077 -25.073 1.00 98.75 165 PHE A O 1
ATOM 1307 N N . ILE A 1 166 ? 20.275 25.122 -23.634 1.00 98.69 166 ILE A N 1
ATOM 1308 C CA . ILE A 1 166 ? 20.631 26.536 -23.845 1.00 98.69 166 ILE A CA 1
ATOM 1309 C C . ILE A 1 166 ? 21.379 26.794 -25.163 1.00 98.69 166 ILE A C 1
ATOM 1311 O O . ILE A 1 166 ? 21.346 27.905 -25.686 1.00 98.69 166 ILE A O 1
ATOM 1315 N N . ASP A 1 167 ? 22.053 25.773 -25.688 1.00 98.25 167 ASP A N 1
ATOM 1316 C CA . ASP A 1 167 ? 22.838 25.774 -26.924 1.00 98.25 167 ASP A CA 1
ATOM 1317 C C . ASP A 1 167 ? 23.055 24.319 -27.359 1.00 98.25 167 ASP A C 1
ATOM 1319 O O . ASP A 1 167 ? 23.050 23.423 -26.510 1.00 98.25 167 ASP A O 1
ATOM 1323 N N . ALA A 1 168 ? 23.317 24.081 -28.645 1.00 96.75 168 ALA A N 1
ATOM 1324 C CA . ALA A 1 168 ? 23.592 22.738 -29.161 1.00 96.75 168 ALA A CA 1
ATOM 1325 C C . ALA A 1 168 ? 24.760 22.053 -28.419 1.00 96.75 168 ALA A C 1
ATOM 1327 O O . ALA A 1 168 ? 24.677 20.874 -28.078 1.00 96.75 168 ALA A O 1
ATOM 1328 N N . ARG A 1 169 ? 25.812 22.808 -28.055 1.00 96.56 169 ARG A N 1
ATOM 1329 C CA . ARG A 1 169 ? 26.975 22.265 -27.322 1.00 96.56 169 ARG A CA 1
ATOM 1330 C C . ARG A 1 169 ? 26.668 21.827 -25.888 1.00 96.56 169 ARG A C 1
ATOM 1332 O O . ARG A 1 169 ? 27.448 21.092 -25.297 1.00 96.56 169 ARG A O 1
ATOM 1339 N N . ALA A 1 170 ? 25.582 22.342 -25.312 1.00 97.00 170 ALA A N 1
ATOM 1340 C CA . ALA A 1 170 ? 25.154 22.049 -23.948 1.00 97.00 170 ALA A CA 1
ATOM 1341 C C . ALA A 1 170 ? 24.235 20.815 -23.876 1.00 97.00 170 ALA A C 1
ATOM 1343 O O . ALA A 1 170 ? 23.885 20.382 -22.774 1.00 97.00 170 ALA A O 1
ATOM 1344 N N . GLY A 1 171 ? 23.833 20.286 -25.038 1.00 95.06 171 GLY A N 1
ATOM 1345 C CA . GLY A 1 171 ? 22.980 19.115 -25.181 1.00 95.06 171 GLY A CA 1
ATOM 1346 C C . GLY A 1 171 ? 23.748 17.802 -25.075 1.00 95.06 171 GLY A C 1
ATOM 1347 O O . GLY A 1 171 ? 24.636 17.653 -24.238 1.00 95.06 171 GLY A O 1
ATOM 1348 N N . GLY A 1 172 ? 23.386 16.837 -25.924 1.00 92.75 172 GLY A N 1
ATOM 1349 C CA . GLY A 1 172 ? 23.962 15.487 -25.920 1.00 92.75 172 GLY A CA 1
ATOM 1350 C C . GLY A 1 172 ? 22.973 14.369 -25.595 1.00 92.75 172 GLY A C 1
ATOM 1351 O O . GLY A 1 172 ? 23.386 13.218 -25.482 1.00 92.75 172 GLY A O 1
ATOM 1352 N N . TYR A 1 173 ? 21.681 14.688 -25.491 1.00 95.25 173 TYR A N 1
ATOM 1353 C CA . TYR A 1 173 ? 20.590 13.722 -25.622 1.00 95.25 173 TYR A CA 1
ATOM 1354 C C . TYR A 1 173 ? 19.792 14.024 -26.892 1.00 95.25 173 TYR A C 1
ATOM 1356 O O . TYR A 1 173 ? 19.565 15.203 -27.187 1.00 95.25 173 TYR A O 1
ATOM 1364 N N . PRO A 1 174 ? 19.358 12.998 -27.645 1.00 93.00 174 PRO A N 1
ATOM 1365 C CA . PRO A 1 174 ? 18.509 13.211 -28.807 1.00 93.00 174 PRO A CA 1
ATOM 1366 C C . PRO A 1 174 ? 17.123 13.694 -28.357 1.00 93.00 174 PRO A C 1
ATOM 1368 O O . PRO A 1 174 ? 16.710 13.462 -27.225 1.00 93.00 174 PRO A O 1
ATOM 1371 N N . HIS A 1 175 ? 16.396 14.387 -29.234 1.00 95.62 175 HIS A N 1
ATOM 1372 C CA . HIS A 1 175 ? 14.961 14.676 -29.067 1.00 95.62 175 HIS A CA 1
ATOM 1373 C C . HIS A 1 175 ? 14.531 15.468 -27.815 1.00 95.62 175 HIS A C 1
ATOM 1375 O O . HIS A 1 175 ? 13.338 15.571 -27.528 1.00 95.62 175 HIS A O 1
ATOM 1381 N N . VAL A 1 176 ? 15.463 16.093 -27.096 1.00 97.50 176 VAL A N 1
ATOM 1382 C CA . VAL A 1 176 ? 15.195 17.085 -26.037 1.00 97.50 176 VAL A CA 1
ATOM 1383 C C . VAL A 1 176 ? 15.063 18.479 -26.667 1.00 97.50 176 VAL A C 1
ATOM 1385 O O . VAL A 1 176 ? 15.802 18.773 -27.600 1.00 97.50 176 VAL A O 1
ATOM 1388 N N . PRO A 1 177 ? 14.154 19.362 -26.224 1.00 98.25 177 PRO A N 1
ATOM 1389 C CA . PRO A 1 177 ? 14.000 20.673 -26.849 1.00 98.25 177 PRO A CA 1
ATOM 1390 C C . PRO A 1 177 ? 15.160 21.645 -26.562 1.00 98.25 177 PRO A C 1
ATOM 1392 O O . PRO A 1 177 ? 15.834 21.566 -25.535 1.00 98.25 177 PRO A O 1
ATOM 1395 N N . GLY A 1 178 ? 15.345 22.610 -27.466 1.00 98.56 178 GLY A N 1
ATOM 1396 C CA . GLY A 1 178 ? 16.289 23.728 -27.362 1.00 98.56 178 GLY A CA 1
ATOM 1397 C C . GLY A 1 178 ? 15.604 25.099 -27.395 1.00 98.56 178 GLY A C 1
ATOM 1398 O O . GLY A 1 178 ? 14.389 25.184 -27.587 1.00 98.56 178 GLY A O 1
ATOM 1399 N N . ILE A 1 179 ? 16.373 26.181 -27.202 1.00 98.69 179 ILE A N 1
ATOM 1400 C CA . ILE A 1 179 ? 15.880 27.576 -27.286 1.00 98.69 179 ILE A CA 1
ATOM 1401 C C . ILE A 1 179 ? 16.919 28.579 -27.848 1.00 98.69 179 ILE A C 1
ATOM 1403 O O . ILE A 1 179 ? 16.989 29.742 -27.440 1.00 98.69 179 ILE A O 1
ATOM 1407 N N . TRP A 1 180 ? 17.755 28.171 -28.807 1.00 98.00 180 TRP A N 1
ATOM 1408 C CA . TRP A 1 180 ? 18.740 29.060 -29.453 1.00 98.00 180 TRP A CA 1
ATOM 1409 C C . TRP A 1 180 ? 18.370 29.476 -30.881 1.00 98.00 180 TRP A C 1
ATOM 1411 O O . TRP A 1 180 ? 18.847 30.524 -31.327 1.00 98.00 180 TRP A O 1
ATOM 1421 N N . SER A 1 181 ? 17.543 28.692 -31.583 1.00 98.25 181 SER A N 1
ATOM 1422 C CA . SER A 1 181 ? 17.136 28.956 -32.970 1.00 98.25 181 SER A CA 1
ATOM 1423 C C . SER A 1 181 ? 15.745 29.588 -33.075 1.00 98.25 181 SER A C 1
ATOM 1425 O O . SER A 1 181 ? 14.902 29.428 -32.191 1.00 98.25 181 SER A O 1
ATOM 1427 N N . ASP A 1 182 ? 15.480 30.282 -34.184 1.00 98.50 182 ASP A N 1
ATOM 1428 C CA . ASP A 1 182 ? 14.176 30.916 -34.420 1.00 98.50 182 ASP A CA 1
ATOM 1429 C C . ASP A 1 182 ? 13.039 29.885 -34.542 1.00 98.50 182 ASP A C 1
ATOM 1431 O O . ASP A 1 182 ? 11.934 30.134 -34.064 1.00 98.50 182 ASP A O 1
ATOM 1435 N N . GLU A 1 183 ? 13.314 28.701 -35.104 1.00 98.25 183 GLU A N 1
ATOM 1436 C CA . GLU A 1 183 ? 12.351 27.591 -35.205 1.00 98.25 183 GLU A CA 1
ATOM 1437 C C . GLU A 1 183 ? 11.938 27.073 -33.816 1.00 98.25 183 GLU A C 1
ATOM 1439 O O . GLU A 1 183 ? 10.751 26.894 -33.538 1.00 98.25 183 GLU A O 1
ATOM 1444 N N . GLN A 1 184 ? 12.910 26.892 -32.915 1.00 98.75 184 GLN A N 1
ATOM 1445 C CA . GLN A 1 184 ? 12.667 26.478 -31.530 1.00 98.75 184 GLN A CA 1
ATOM 1446 C C . GLN A 1 184 ? 11.854 27.530 -30.768 1.00 98.75 184 GLN A C 1
ATOM 1448 O O . GLN A 1 184 ? 10.877 27.202 -30.093 1.00 98.75 184 GLN A O 1
ATOM 1453 N N . ILE A 1 185 ? 12.230 28.806 -30.905 1.00 98.88 185 ILE A N 1
ATOM 1454 C CA . ILE A 1 185 ? 11.539 29.938 -30.276 1.00 98.88 185 ILE A CA 1
ATOM 1455 C C . ILE A 1 185 ? 10.088 30.025 -30.759 1.00 98.88 185 ILE A C 1
ATOM 1457 O O . ILE A 1 185 ? 9.187 30.223 -29.944 1.00 98.88 185 ILE A O 1
ATOM 1461 N N . ALA A 1 186 ? 9.849 29.865 -32.063 1.00 98.50 186 ALA A N 1
ATOM 1462 C CA . ALA A 1 186 ? 8.508 29.898 -32.636 1.00 98.50 186 ALA A CA 1
ATOM 1463 C C . ALA A 1 186 ? 7.623 28.767 -32.088 1.00 98.50 186 ALA A C 1
ATOM 1465 O O . ALA A 1 186 ? 6.501 29.035 -31.659 1.00 98.50 186 ALA A O 1
ATOM 1466 N N . ALA A 1 187 ? 8.137 27.535 -32.022 1.00 98.56 187 ALA A N 1
ATOM 1467 C CA . ALA A 1 187 ? 7.403 26.399 -31.465 1.00 98.56 187 ALA A CA 1
ATOM 1468 C C . ALA A 1 187 ? 7.066 26.607 -29.978 1.00 98.56 187 ALA A C 1
ATOM 1470 O O . ALA A 1 187 ? 5.919 26.424 -29.565 1.00 98.56 187 ALA A O 1
ATOM 1471 N N . TRP A 1 188 ? 8.027 27.074 -29.176 1.00 98.81 188 TRP A N 1
ATOM 1472 C CA . TRP A 1 188 ? 7.779 27.397 -27.771 1.00 98.81 188 TRP A CA 1
ATOM 1473 C C . TRP A 1 188 ? 6.773 28.534 -27.584 1.00 98.81 188 TRP A C 1
ATOM 1475 O O . TRP A 1 188 ? 5.963 28.478 -26.660 1.00 98.81 188 TRP A O 1
ATOM 1485 N N . LYS A 1 189 ? 6.762 29.526 -28.480 1.00 98.75 189 LYS A N 1
ATOM 1486 C CA . LYS A 1 189 ? 5.776 30.612 -28.456 1.00 98.75 189 LYS A CA 1
ATOM 1487 C C . LYS A 1 189 ? 4.342 30.116 -28.624 1.00 98.75 189 LYS A C 1
ATOM 1489 O O . LYS A 1 189 ? 3.419 30.693 -28.047 1.00 98.75 189 LYS A O 1
ATOM 1494 N N . GLU A 1 190 ? 4.124 29.047 -29.386 1.00 98.56 190 GLU A N 1
ATOM 1495 C CA . GLU A 1 190 ? 2.795 28.437 -29.462 1.00 98.56 190 GLU A CA 1
ATOM 1496 C C . GLU A 1 190 ? 2.391 27.763 -28.145 1.00 98.56 190 GLU A C 1
ATOM 1498 O O . GLU A 1 190 ? 1.228 27.843 -27.744 1.00 98.56 190 GLU A O 1
ATOM 1503 N N . VAL A 1 191 ? 3.344 27.117 -27.464 1.00 98.81 191 VAL A N 1
ATOM 1504 C CA . VAL A 1 191 ? 3.119 26.463 -26.167 1.00 98.81 191 VAL A CA 1
ATOM 1505 C C . VAL A 1 191 ? 2.754 27.495 -25.100 1.00 98.81 191 VAL A C 1
ATOM 1507 O O . VAL A 1 191 ? 1.728 27.345 -24.434 1.00 98.81 191 VAL A O 1
ATOM 1510 N N . THR A 1 192 ? 3.544 28.564 -24.963 1.00 98.81 192 THR A N 1
ATOM 1511 C CA . THR A 1 192 ? 3.284 29.640 -23.989 1.00 98.81 192 THR A CA 1
ATOM 1512 C C . THR A 1 192 ? 1.936 30.304 -24.251 1.00 98.81 192 THR A C 1
ATOM 1514 O O . THR A 1 192 ? 1.124 30.425 -23.334 1.00 98.81 192 THR A O 1
ATOM 1517 N N . SER A 1 193 ? 1.625 30.604 -25.517 1.00 98.62 193 SER A N 1
ATOM 1518 C CA . SER A 1 193 ? 0.331 31.171 -25.913 1.00 98.62 193 SER A CA 1
ATOM 1519 C C . SER A 1 193 ? -0.846 30.270 -25.516 1.00 98.62 193 SER A C 1
ATOM 1521 O O . SER A 1 193 ? -1.868 30.766 -25.041 1.00 98.62 193 SER A O 1
ATOM 1523 N N . ALA A 1 194 ? -0.719 28.947 -25.672 1.00 98.44 194 ALA A N 1
ATOM 1524 C CA . ALA A 1 194 ? -1.775 28.001 -25.310 1.00 98.44 194 ALA A CA 1
ATOM 1525 C C . ALA A 1 194 ? -1.998 27.904 -23.789 1.00 98.44 194 ALA A C 1
ATOM 1527 O O . ALA A 1 194 ? -3.138 27.759 -23.339 1.00 98.44 194 ALA A O 1
ATOM 1528 N N . VAL A 1 195 ? -0.931 28.019 -22.996 1.00 98.69 195 VAL A N 1
ATOM 1529 C CA . VAL A 1 195 ? -1.012 28.058 -21.527 1.00 98.69 195 VAL A CA 1
ATOM 1530 C C . VAL A 1 195 ? -1.619 29.376 -21.044 1.00 98.69 195 VAL A C 1
ATOM 1532 O O . VAL A 1 195 ? -2.552 29.367 -20.235 1.00 98.69 195 VAL A O 1
ATOM 1535 N N . HIS A 1 196 ? -1.165 30.506 -21.592 1.00 98.69 196 HIS A N 1
ATOM 1536 C CA . HIS A 1 196 ? -1.687 31.837 -21.267 1.00 98.69 196 HIS A CA 1
ATOM 1537 C C . HIS A 1 196 ? -3.162 31.991 -21.639 1.00 98.69 196 HIS A C 1
ATOM 1539 O O . HIS A 1 196 ? -3.927 32.577 -20.875 1.00 98.69 196 HIS A O 1
ATOM 1545 N N . ALA A 1 197 ? -3.606 31.387 -22.747 1.00 98.00 197 ALA A N 1
ATOM 1546 C CA . ALA A 1 197 ? -5.017 31.360 -23.138 1.00 98.00 197 ALA A CA 1
ATOM 1547 C C . ALA A 1 197 ? -5.929 30.669 -22.102 1.00 98.00 197 ALA A C 1
ATOM 1549 O O . ALA A 1 197 ? -7.130 30.937 -22.062 1.00 98.00 197 ALA A O 1
ATOM 1550 N N . LYS A 1 198 ? -5.374 29.808 -21.238 1.00 97.44 198 LYS A N 1
ATOM 1551 C CA . LYS A 1 198 ? -6.085 29.171 -20.115 1.00 97.44 198 LYS A CA 1
ATOM 1552 C C . LYS A 1 198 ? -5.946 29.931 -18.792 1.00 97.44 198 LYS A C 1
ATOM 1554 O O . LYS A 1 198 ? -6.477 29.495 -17.772 1.00 97.44 198 LYS A O 1
ATOM 1559 N N . GLY A 1 199 ? -5.276 31.084 -18.802 1.00 97.44 199 GLY A N 1
ATOM 1560 C CA . GLY A 1 199 ? -5.052 31.913 -17.620 1.00 97.44 199 GLY A CA 1
ATOM 1561 C C . GLY A 1 199 ? -4.073 31.298 -16.620 1.00 97.44 199 GLY A C 1
ATOM 1562 O O . GLY A 1 199 ? -4.195 31.571 -15.428 1.00 97.44 199 GLY A O 1
ATOM 1563 N N . SER A 1 200 ? -3.159 30.447 -17.087 1.00 98.62 200 SER A N 1
ATOM 1564 C CA . SER A 1 200 ? -2.092 29.812 -16.300 1.00 98.62 200 SER A CA 1
ATOM 1565 C C . SER A 1 200 ? -0.722 30.353 -16.719 1.00 98.62 200 SER A C 1
ATOM 1567 O O . SER A 1 200 ? -0.631 31.102 -17.689 1.00 98.62 200 SER A O 1
ATOM 1569 N N . PHE A 1 201 ? 0.329 29.987 -15.987 1.00 98.75 201 PHE A N 1
ATOM 1570 C CA . PHE A 1 201 ? 1.680 30.532 -16.138 1.00 98.75 201 PHE A CA 1
ATOM 1571 C C . PHE A 1 201 ? 2.692 29.429 -16.434 1.00 98.75 201 PHE A C 1
ATOM 1573 O O . PHE A 1 201 ? 2.512 28.290 -15.999 1.00 98.75 201 PHE A O 1
ATOM 1580 N N . ILE A 1 202 ? 3.770 29.759 -17.143 1.00 98.81 202 ILE A N 1
ATOM 1581 C CA . ILE A 1 202 ? 4.790 28.793 -17.541 1.00 98.81 202 ILE A CA 1
ATOM 1582 C C . ILE A 1 202 ? 6.211 29.366 -17.502 1.00 98.81 202 ILE A C 1
ATOM 1584 O O . ILE A 1 202 ? 6.480 30.454 -18.012 1.00 98.81 202 ILE A O 1
ATOM 1588 N N . TYR A 1 203 ? 7.129 28.607 -16.899 1.00 98.81 203 TYR A N 1
ATOM 1589 C CA . TYR A 1 203 ? 8.563 28.898 -16.828 1.00 98.81 203 TYR A CA 1
ATOM 1590 C C . TYR A 1 203 ? 9.355 27.871 -17.644 1.00 98.81 203 TYR A C 1
ATOM 1592 O O . TYR A 1 203 ? 9.074 26.675 -17.557 1.00 98.81 203 TYR A O 1
ATOM 1600 N N . LEU A 1 204 ? 10.362 28.324 -18.398 1.00 98.88 204 LEU A N 1
ATOM 1601 C CA . LEU A 1 204 ? 11.259 27.432 -19.144 1.00 98.88 204 LEU A CA 1
ATOM 1602 C C . LEU A 1 204 ? 12.434 26.990 -18.260 1.00 98.88 204 LEU A C 1
ATOM 1604 O O . LEU A 1 204 ? 13.170 27.843 -17.759 1.00 98.88 204 LEU A O 1
ATOM 1608 N N . GLN A 1 205 ? 12.646 25.685 -18.085 1.00 98.88 205 GLN A N 1
ATOM 1609 C CA . GLN A 1 205 ? 13.814 25.183 -17.355 1.00 98.88 205 GLN A CA 1
ATOM 1610 C C . GLN A 1 205 ? 15.055 25.132 -18.268 1.00 98.88 205 GLN A C 1
ATOM 1612 O O . GLN A 1 205 ? 15.069 24.406 -19.259 1.00 98.88 205 GLN A O 1
ATOM 1617 N N . LEU A 1 206 ? 16.106 25.884 -17.930 1.00 98.88 206 LEU A N 1
ATOM 1618 C CA . LEU A 1 206 ? 17.356 26.000 -18.690 1.00 98.88 206 LEU A CA 1
ATOM 1619 C C . LEU A 1 206 ? 18.381 24.957 -18.243 1.00 98.88 206 LEU A C 1
ATOM 1621 O O . LEU A 1 206 ? 18.659 24.829 -17.048 1.00 98.88 206 LEU A O 1
ATOM 1625 N N . TRP A 1 207 ? 18.974 24.250 -19.207 1.00 98.31 207 TRP A N 1
ATOM 1626 C CA . TRP A 1 207 ? 19.746 23.040 -18.937 1.00 98.31 207 TRP A CA 1
ATOM 1627 C C . TRP A 1 207 ? 21.019 22.906 -19.783 1.00 98.31 207 TRP A C 1
ATOM 1629 O O . TRP A 1 207 ? 21.040 23.241 -20.970 1.00 98.31 207 TRP A O 1
ATOM 1639 N N . ALA A 1 208 ? 22.063 22.354 -19.158 1.00 98.62 208 ALA A N 1
ATOM 1640 C CA . ALA A 1 208 ? 23.277 21.852 -19.794 1.00 98.62 208 ALA A CA 1
ATOM 1641 C C . ALA A 1 208 ? 23.687 20.513 -19.151 1.00 98.62 208 ALA A C 1
ATOM 1643 O O . ALA A 1 208 ? 23.755 20.416 -17.923 1.00 98.62 208 ALA A O 1
ATOM 1644 N N . LEU A 1 209 ? 23.974 19.491 -19.964 1.00 97.88 209 LEU A N 1
ATOM 1645 C CA . LEU A 1 209 ? 24.179 18.112 -19.489 1.00 97.88 209 LEU A CA 1
ATOM 1646 C C . LEU A 1 209 ? 25.502 17.886 -18.750 1.00 97.88 209 LEU A C 1
ATOM 1648 O O . LEU A 1 209 ? 25.549 17.146 -17.762 1.00 97.88 209 LEU A O 1
ATOM 1652 N N . GLY A 1 210 ? 26.588 18.496 -19.221 1.00 97.75 210 GLY A N 1
ATOM 1653 C CA . GLY A 1 210 ? 27.929 18.189 -18.724 1.00 97.75 210 GLY A CA 1
ATOM 1654 C C . GLY A 1 210 ? 28.281 16.706 -18.910 1.00 97.75 210 GLY A C 1
ATOM 1655 O O . GLY A 1 210 ? 28.012 16.145 -19.973 1.00 97.75 210 GLY A O 1
ATOM 1656 N N . ARG A 1 211 ? 28.829 16.043 -17.876 1.00 95.94 211 ARG A N 1
ATOM 1657 C CA . ARG A 1 211 ? 29.333 14.649 -17.968 1.00 95.94 211 ARG A CA 1
ATOM 1658 C C . ARG A 1 211 ? 28.280 13.575 -18.267 1.00 95.94 211 ARG A C 1
ATOM 1660 O O . ARG A 1 211 ? 28.624 12.409 -18.432 1.00 95.94 211 ARG A O 1
ATOM 1667 N N . THR A 1 212 ? 27.009 13.960 -18.286 1.00 95.19 212 THR A N 1
ATOM 1668 C CA . THR A 1 212 ? 25.859 13.070 -18.496 1.00 95.19 212 THR A CA 1
ATOM 1669 C C . THR A 1 212 ? 25.495 12.944 -19.975 1.00 95.19 212 THR A C 1
ATOM 1671 O O . THR A 1 212 ? 24.781 12.025 -20.353 1.00 95.19 212 THR A O 1
ATOM 1674 N N . ALA A 1 213 ? 26.018 13.834 -20.826 1.00 96.00 213 ALA A N 1
ATOM 1675 C CA . ALA A 1 213 ? 25.787 13.804 -22.261 1.00 96.00 213 ALA A CA 1
ATOM 1676 C C . ALA A 1 213 ? 26.314 12.517 -22.913 1.00 96.00 213 ALA A C 1
ATOM 1678 O O . ALA A 1 213 ? 27.401 12.031 -22.591 1.00 96.00 213 ALA A O 1
ATOM 1679 N N . TYR A 1 214 ? 25.597 12.017 -23.921 1.00 92.44 214 TYR A N 1
ATOM 1680 C CA . TYR A 1 214 ? 26.114 10.952 -24.769 1.00 92.44 214 TYR A CA 1
ATOM 1681 C C . TYR A 1 214 ? 27.114 11.533 -25.767 1.00 92.44 214 TYR A C 1
ATOM 1683 O O . TYR A 1 214 ? 26.761 12.288 -26.674 1.00 92.44 214 TYR A O 1
ATOM 1691 N N . SER A 1 215 ? 28.386 11.150 -25.619 1.00 90.81 215 SER A N 1
ATOM 1692 C CA . SER A 1 215 ? 29.478 11.658 -26.461 1.00 90.81 215 SER A CA 1
ATOM 1693 C C . SER A 1 215 ? 29.222 11.443 -27.959 1.00 90.81 215 SER A C 1
ATOM 1695 O O . SER A 1 215 ? 29.497 12.336 -28.758 1.00 90.81 215 SER A O 1
ATOM 1697 N N . ALA A 1 216 ? 28.624 10.309 -28.339 1.00 91.06 216 ALA A N 1
ATOM 1698 C CA . ALA A 1 216 ? 28.260 10.031 -29.728 1.00 91.06 216 ALA A CA 1
ATOM 1699 C C . ALA A 1 216 ? 27.237 11.037 -30.286 1.00 91.06 216 ALA A C 1
ATOM 1701 O O . ALA A 1 216 ? 27.375 11.478 -31.423 1.00 91.06 216 ALA A O 1
ATOM 1702 N N . VAL A 1 217 ? 26.256 11.446 -29.476 1.00 94.06 217 VAL A N 1
ATOM 1703 C CA . VAL A 1 217 ? 25.228 12.421 -29.872 1.00 94.06 217 VAL A CA 1
ATOM 1704 C C . VAL A 1 217 ? 25.843 13.811 -30.019 1.00 94.06 217 VAL A C 1
ATOM 1706 O O . VAL A 1 217 ? 25.599 14.478 -31.017 1.00 94.06 217 VAL A O 1
ATOM 1709 N N . LEU A 1 218 ? 26.716 14.220 -29.091 1.00 94.75 218 LEU A N 1
ATOM 1710 C CA . LEU A 1 218 ? 27.455 15.485 -29.205 1.00 94.75 218 LEU A CA 1
ATOM 1711 C C . LEU A 1 218 ? 28.280 15.556 -30.495 1.00 94.75 218 LEU A C 1
ATOM 1713 O O . LEU A 1 218 ? 28.247 16.567 -31.191 1.00 94.75 218 LEU A O 1
ATOM 1717 N N . LYS A 1 219 ? 29.000 14.477 -30.832 1.00 93.75 219 LYS A N 1
ATOM 1718 C CA . LYS A 1 219 ? 29.823 14.416 -32.048 1.00 93.75 219 LYS A CA 1
ATOM 1719 C C . LYS A 1 219 ? 28.989 14.363 -33.328 1.00 93.75 219 LYS A C 1
ATOM 1721 O O . LYS A 1 219 ? 29.440 14.893 -34.343 1.00 93.75 219 LYS A O 1
ATOM 1726 N N . ALA A 1 220 ? 27.804 13.754 -33.282 1.00 93.25 220 ALA A N 1
ATOM 1727 C CA . ALA A 1 220 ? 26.855 13.768 -34.392 1.00 93.25 220 ALA A CA 1
ATOM 1728 C C . ALA A 1 220 ? 26.273 15.173 -34.630 1.00 93.25 220 ALA A C 1
ATOM 1730 O O . ALA A 1 220 ? 26.150 15.580 -35.782 1.00 93.25 220 ALA A O 1
ATOM 1731 N N . GLU A 1 221 ? 25.992 15.926 -33.561 1.00 93.19 221 GLU A N 1
ATOM 1732 C CA . GLU A 1 221 ? 25.529 17.320 -33.636 1.00 93.19 221 GLU A CA 1
ATOM 1733 C C . GLU A 1 221 ? 26.626 18.238 -34.198 1.00 93.19 221 GLU A C 1
ATOM 1735 O O . GLU A 1 221 ? 26.402 19.044 -35.104 1.00 93.19 221 GLU A O 1
ATOM 1740 N N . ASN A 1 222 ? 27.852 18.103 -33.681 1.00 95.00 222 ASN A N 1
ATOM 1741 C CA . ASN A 1 222 ? 29.033 18.751 -34.234 1.00 95.00 222 ASN A CA 1
ATOM 1742 C C . ASN A 1 222 ? 30.315 18.004 -33.817 1.00 95.00 222 ASN A C 1
ATOM 1744 O O . ASN A 1 222 ? 30.587 17.889 -32.620 1.00 95.00 222 ASN A O 1
ATOM 1748 N N . PRO A 1 223 ? 31.192 17.592 -34.755 1.00 94.94 223 PRO A N 1
ATOM 1749 C CA . PRO A 1 223 ? 32.422 16.869 -34.413 1.00 94.94 223 PRO A CA 1
ATOM 1750 C C . PRO A 1 223 ? 33.367 17.602 -33.441 1.00 94.94 223 PRO A C 1
ATOM 1752 O O . PRO A 1 223 ? 34.186 16.963 -32.775 1.00 94.94 223 PRO A O 1
ATOM 1755 N N . SER A 1 224 ? 33.261 18.933 -33.338 1.00 94.69 224 SER A N 1
ATOM 1756 C CA . SER A 1 224 ? 34.039 19.761 -32.405 1.00 94.69 224 SER A CA 1
ATOM 1757 C C . SER A 1 224 ? 33.501 19.783 -30.969 1.00 94.69 224 SER A C 1
ATOM 1759 O O . SER A 1 224 ? 34.198 20.263 -30.079 1.00 94.69 224 SER A O 1
ATOM 1761 N N . TYR A 1 225 ? 32.293 19.274 -30.710 1.00 96.00 225 TYR A N 1
ATOM 1762 C CA . TYR A 1 225 ? 31.724 19.260 -29.362 1.00 96.00 225 TYR A CA 1
ATOM 1763 C C . TYR A 1 225 ? 32.281 18.108 -28.539 1.00 96.00 225 TYR A C 1
ATOM 1765 O O . TYR A 1 225 ? 32.302 16.961 -28.984 1.00 96.00 225 TYR A O 1
ATOM 1773 N N . ASP A 1 226 ? 32.744 18.417 -27.334 1.00 94.19 226 ASP A N 1
ATOM 1774 C CA . ASP A 1 226 ? 33.327 17.450 -26.408 1.00 94.19 226 ASP A CA 1
ATOM 1775 C C . ASP A 1 226 ? 32.380 17.161 -25.245 1.00 94.19 226 ASP A C 1
ATOM 1777 O O . ASP A 1 226 ? 31.588 18.013 -24.841 1.00 94.19 226 ASP A O 1
ATOM 1781 N N . LEU A 1 227 ? 32.516 15.970 -24.660 1.00 96.75 227 LEU A N 1
ATOM 1782 C CA . LEU A 1 227 ? 31.939 15.677 -23.352 1.00 96.75 227 LEU A CA 1
ATOM 1783 C C . LEU A 1 227 ? 32.690 16.503 -22.300 1.00 96.75 227 LEU A C 1
ATOM 1785 O O . LEU A 1 227 ? 33.908 16.375 -22.191 1.00 96.75 227 LEU A O 1
ATOM 1789 N N . VAL A 1 228 ? 31.989 17.340 -21.533 1.00 98.00 228 VAL A N 1
ATOM 1790 C CA . VAL A 1 228 ? 32.608 18.319 -20.618 1.00 98.00 228 VAL A CA 1
ATOM 1791 C C . VAL A 1 228 ? 32.042 18.253 -19.204 1.00 98.00 228 VAL A C 1
ATOM 1793 O O . VAL A 1 228 ? 30.936 17.770 -19.005 1.00 98.00 228 VAL A O 1
ATOM 1796 N N . SER A 1 229 ? 32.790 18.734 -18.210 1.00 98.31 229 SER A N 1
ATOM 1797 C CA . SER A 1 229 ? 32.363 18.799 -16.801 1.00 98.31 229 SER A CA 1
ATOM 1798 C C . SER A 1 229 ? 33.213 19.805 -16.009 1.00 98.31 229 SER A C 1
ATOM 1800 O O . SER A 1 229 ? 34.075 20.487 -16.572 1.00 98.31 229 SER A O 1
ATOM 1802 N N . ALA A 1 230 ? 33.002 19.885 -14.693 1.00 98.19 230 ALA A N 1
ATOM 1803 C CA . ALA A 1 230 ? 33.880 20.602 -13.769 1.00 98.19 230 ALA A CA 1
ATOM 1804 C C . ALA A 1 230 ? 35.284 19.980 -13.709 1.00 98.19 230 ALA A C 1
ATOM 1806 O O . ALA A 1 230 ? 36.287 20.695 -13.767 1.00 98.19 230 ALA A O 1
ATOM 1807 N N . SER A 1 231 ? 35.366 18.651 -13.634 1.00 98.12 231 SER A N 1
ATOM 1808 C CA . SER A 1 231 ? 36.610 17.870 -13.582 1.00 98.12 231 SER A CA 1
ATOM 1809 C C . SER A 1 231 ? 36.496 16.605 -14.436 1.00 98.12 231 SER A C 1
ATOM 1811 O O . SER A 1 231 ? 35.417 16.286 -14.933 1.00 98.12 231 SER A O 1
ATOM 1813 N N . ASP A 1 232 ? 37.594 15.873 -14.621 1.00 95.88 232 ASP A N 1
ATOM 1814 C CA . ASP A 1 232 ? 37.680 14.696 -15.493 1.00 95.88 232 ASP A CA 1
ATOM 1815 C C . ASP A 1 232 ? 37.098 13.418 -14.858 1.00 95.88 232 ASP A C 1
ATOM 1817 O O . ASP A 1 232 ? 37.629 12.322 -15.011 1.00 95.88 232 ASP A O 1
ATOM 1821 N N . ILE A 1 233 ? 35.991 13.550 -14.127 1.00 94.31 233 ILE A N 1
ATOM 1822 C CA . ILE A 1 233 ? 35.391 12.479 -13.326 1.00 94.31 233 ILE A CA 1
ATOM 1823 C C . ILE A 1 233 ? 34.175 11.912 -14.074 1.00 94.31 233 ILE A C 1
ATOM 1825 O O . ILE A 1 233 ? 33.150 12.603 -14.154 1.00 94.31 233 ILE A O 1
ATOM 1829 N N . PRO A 1 234 ? 34.252 10.686 -14.630 1.00 92.25 234 PRO A N 1
ATOM 1830 C CA . PRO A 1 234 ? 33.124 10.049 -15.310 1.00 92.25 234 PRO A CA 1
ATOM 1831 C C . PRO A 1 234 ? 32.030 9.620 -14.318 1.00 92.25 234 PRO A C 1
ATOM 1833 O O . PRO A 1 234 ? 32.257 9.602 -13.109 1.00 92.25 234 PRO A O 1
ATOM 1836 N N . LEU A 1 235 ? 30.848 9.278 -14.840 1.00 91.38 235 LEU A N 1
ATOM 1837 C CA . LEU A 1 235 ? 29.817 8.577 -14.066 1.00 91.38 235 LEU A CA 1
ATOM 1838 C C . LEU A 1 235 ? 30.260 7.137 -13.759 1.00 91.38 235 LEU A C 1
ATOM 1840 O O . LEU A 1 235 ? 30.938 6.513 -14.578 1.00 91.38 235 LEU A O 1
ATOM 1844 N N . SER A 1 236 ? 29.858 6.621 -12.602 1.00 85.88 236 SER A N 1
ATOM 1845 C CA . SER A 1 236 ? 30.180 5.286 -12.091 1.00 85.88 236 SER A CA 1
ATOM 1846 C C . SER A 1 236 ? 29.553 4.161 -12.921 1.00 85.88 236 SER A C 1
ATOM 1848 O O . SER A 1 236 ? 30.154 3.098 -13.054 1.00 85.88 236 SER A O 1
ATOM 1850 N N . ASP A 1 237 ? 28.402 4.430 -13.545 1.00 76.19 237 ASP A N 1
ATOM 1851 C CA . ASP A 1 237 ? 27.684 3.506 -14.434 1.00 76.19 237 ASP A CA 1
ATOM 1852 C C . ASP A 1 237 ? 28.389 3.277 -15.785 1.00 76.19 237 ASP A C 1
ATOM 1854 O O . ASP A 1 237 ? 28.003 2.396 -16.558 1.00 76.19 237 ASP A O 1
ATOM 1858 N N . TYR A 1 238 ? 29.435 4.047 -16.100 1.00 73.88 238 TYR A N 1
ATOM 1859 C CA . TYR A 1 238 ? 30.281 3.751 -17.249 1.00 73.88 238 TYR A CA 1
ATOM 1860 C C . TYR A 1 238 ? 31.292 2.643 -16.915 1.00 73.88 238 TYR A C 1
ATOM 1862 O O . TYR A 1 238 ? 31.852 2.586 -15.822 1.00 73.88 238 TYR A O 1
ATOM 1870 N N . SER A 1 239 ? 31.599 1.775 -17.890 1.00 61.44 239 SER A N 1
ATOM 1871 C CA . SER A 1 239 ? 32.726 0.835 -17.780 1.00 61.44 239 SER A CA 1
ATOM 1872 C C . SER A 1 239 ? 34.022 1.574 -17.414 1.00 61.44 239 SER A C 1
ATOM 1874 O O . SER A 1 239 ? 34.156 2.752 -17.740 1.00 61.44 239 SER A O 1
ATOM 1876 N N . LYS A 1 240 ? 35.022 0.891 -16.832 1.00 60.72 240 LYS A N 1
ATOM 1877 C CA . LYS A 1 240 ? 36.335 1.500 -16.504 1.00 60.72 240 LYS A CA 1
ATOM 1878 C C . LYS A 1 240 ? 36.987 2.250 -17.683 1.00 60.72 240 LYS A C 1
ATOM 1880 O O . LYS A 1 240 ? 37.722 3.203 -17.446 1.00 60.72 240 LYS A O 1
ATOM 1885 N N . ASP A 1 241 ? 36.654 1.862 -18.916 1.00 62.38 241 ASP A N 1
ATOM 1886 C CA . ASP A 1 241 ? 37.113 2.470 -20.174 1.00 62.38 241 ASP A CA 1
ATOM 1887 C C . ASP A 1 241 ? 36.102 3.455 -20.812 1.00 62.38 241 ASP A C 1
ATOM 1889 O O . ASP A 1 241 ? 36.212 3.803 -21.986 1.00 62.38 241 ASP A O 1
ATOM 1893 N N . GLY A 1 242 ? 35.073 3.883 -20.076 1.00 69.12 242 GLY A N 1
ATOM 1894 C CA . GLY A 1 242 ? 34.033 4.790 -20.566 1.00 69.12 242 GLY A CA 1
ATOM 1895 C C . GLY A 1 242 ? 34.529 6.218 -20.839 1.00 69.12 242 GLY A C 1
ATOM 1896 O O . GLY A 1 242 ? 35.608 6.611 -20.384 1.00 69.12 242 GLY A O 1
ATOM 1897 N N . PRO A 1 243 ? 33.752 7.031 -21.582 1.00 83.00 243 PRO A N 1
ATOM 1898 C CA . PRO A 1 243 ? 34.186 8.358 -22.006 1.00 83.00 243 PRO A CA 1
ATOM 1899 C C . PRO A 1 243 ? 34.372 9.287 -20.799 1.00 83.00 243 PRO A C 1
ATOM 1901 O O . PRO A 1 243 ? 33.433 9.572 -20.056 1.00 83.00 243 PRO A O 1
ATOM 1904 N N . ARG A 1 244 ? 35.598 9.787 -20.611 1.00 91.62 244 ARG A N 1
ATOM 1905 C CA . ARG A 1 244 ? 35.912 10.761 -19.558 1.00 91.62 244 ARG A CA 1
ATOM 1906 C C . ARG A 1 244 ? 35.554 12.174 -20.027 1.00 91.62 244 ARG A C 1
ATOM 1908 O O . ARG A 1 244 ? 35.923 12.539 -21.145 1.00 91.62 244 ARG A O 1
ATOM 1915 N N . PRO A 1 245 ? 34.873 12.986 -19.201 1.00 96.00 245 PRO A N 1
ATOM 1916 C CA . PRO A 1 245 ? 34.619 14.375 -19.549 1.00 96.00 245 PRO A CA 1
ATOM 1917 C C . PRO A 1 245 ? 35.921 15.183 -19.519 1.00 96.00 245 PRO A C 1
ATOM 1919 O O . PRO A 1 245 ? 36.787 14.968 -18.674 1.00 96.00 245 PRO A O 1
ATOM 1922 N N . ARG A 1 246 ? 36.046 16.167 -20.405 1.00 96.94 246 ARG A N 1
ATOM 1923 C CA . ARG A 1 246 ? 37.098 17.179 -20.338 1.00 96.94 246 ARG A CA 1
ATOM 1924 C C . ARG A 1 246 ? 36.692 18.281 -19.346 1.00 96.94 246 ARG A C 1
ATOM 1926 O O . ARG A 1 246 ? 35.580 18.801 -19.452 1.00 96.94 246 ARG A O 1
ATOM 1933 N N . PRO A 1 247 ? 37.569 18.705 -18.420 1.00 98.38 247 PRO A N 1
ATOM 1934 C CA . PRO A 1 247 ? 37.304 19.886 -17.606 1.00 98.38 247 PRO A CA 1
ATOM 1935 C C . PRO A 1 247 ? 37.116 21.124 -18.494 1.00 98.38 247 PRO A C 1
ATOM 1937 O O . PRO A 1 247 ? 37.942 21.388 -19.374 1.00 98.38 247 PRO A O 1
ATOM 1940 N N . LEU A 1 248 ? 36.058 21.904 -18.260 1.00 98.56 248 LEU A N 1
ATOM 1941 C CA . LEU A 1 248 ? 35.895 23.192 -18.940 1.00 98.56 248 LEU A CA 1
ATOM 1942 C C . LEU A 1 248 ? 37.045 24.138 -18.578 1.00 98.56 248 LEU A C 1
ATOM 1944 O O . LEU A 1 248 ? 37.485 24.202 -17.427 1.00 98.56 248 LEU A O 1
ATOM 1948 N N . THR A 1 249 ? 37.528 24.895 -19.553 1.00 98.38 249 THR A N 1
ATOM 1949 C CA . THR A 1 249 ? 38.462 26.002 -19.327 1.00 98.38 249 THR A CA 1
ATOM 1950 C C . THR A 1 249 ? 37.709 27.236 -18.827 1.00 98.38 249 THR A C 1
ATOM 1952 O O . THR A 1 249 ? 36.513 27.380 -19.072 1.00 98.38 249 THR A O 1
ATOM 1955 N N . ILE A 1 250 ? 38.393 28.165 -18.153 1.00 98.50 250 ILE A N 1
ATOM 1956 C CA . ILE A 1 250 ? 37.767 29.407 -17.660 1.00 98.50 250 ILE A CA 1
ATOM 1957 C C . ILE A 1 250 ? 37.058 30.194 -18.786 1.00 98.50 250 ILE A C 1
ATOM 1959 O O . ILE A 1 250 ? 35.905 30.578 -18.587 1.00 98.50 250 ILE A O 1
ATOM 1963 N N . PRO A 1 251 ? 37.649 30.392 -19.985 1.00 98.44 251 PRO A N 1
ATOM 1964 C CA . PRO A 1 251 ? 36.939 31.039 -21.089 1.00 98.44 251 PRO A CA 1
ATOM 1965 C C . PRO A 1 251 ? 35.670 30.296 -21.527 1.00 98.44 251 PRO A C 1
ATOM 1967 O O . PRO A 1 251 ? 34.664 30.934 -21.827 1.00 98.44 251 PRO A O 1
ATOM 1970 N N . GLU A 1 252 ? 35.679 28.959 -21.526 1.00 98.31 252 GLU A N 1
ATOM 1971 C CA . GLU A 1 252 ? 34.476 28.176 -21.829 1.00 98.31 252 GLU A CA 1
ATOM 1972 C C . GLU A 1 252 ? 33.420 28.327 -20.729 1.00 98.31 252 GLU A C 1
ATOM 1974 O O . GLU A 1 252 ? 32.247 28.488 -21.045 1.00 98.31 252 GLU A O 1
ATOM 1979 N N . ILE A 1 253 ? 33.811 28.354 -19.450 1.00 98.81 253 ILE A N 1
ATOM 1980 C CA . ILE A 1 253 ? 32.886 28.619 -18.336 1.00 98.81 253 ILE A CA 1
ATOM 1981 C C . ILE A 1 253 ? 32.169 29.961 -18.559 1.00 98.81 253 ILE A C 1
ATOM 1983 O O . ILE A 1 253 ? 30.939 30.014 -18.513 1.00 98.81 253 ILE A O 1
ATOM 1987 N N . LYS A 1 254 ? 32.908 31.025 -18.904 1.00 98.50 254 LYS A N 1
ATOM 1988 C CA . LYS A 1 254 ? 32.322 32.338 -19.237 1.00 98.50 254 LYS A CA 1
ATOM 1989 C C . LYS A 1 254 ? 31.412 32.280 -20.466 1.00 98.50 254 LYS A C 1
ATOM 1991 O O . LYS A 1 254 ? 30.348 32.892 -20.462 1.00 98.50 254 LYS A O 1
ATOM 1996 N N . GLN A 1 255 ? 31.770 31.497 -21.481 1.00 98.44 255 GLN A N 1
ATOM 1997 C CA . GLN A 1 255 ? 30.898 31.275 -22.634 1.00 98.44 255 GLN A CA 1
ATOM 1998 C C . GLN A 1 255 ? 29.577 30.602 -22.232 1.00 98.44 255 GLN A C 1
ATOM 2000 O O . GLN A 1 255 ? 28.520 31.028 -22.686 1.00 98.44 255 GLN A O 1
ATOM 2005 N N . TYR A 1 256 ? 29.597 29.589 -21.360 1.00 98.75 256 TYR A N 1
ATOM 2006 C CA . TYR A 1 256 ? 28.364 28.969 -20.864 1.00 98.75 256 TYR A CA 1
ATOM 2007 C C . TYR A 1 256 ? 27.487 29.968 -20.093 1.00 98.75 256 TYR A C 1
ATOM 2009 O O . TYR A 1 256 ? 26.270 29.950 -20.275 1.00 98.75 256 TYR A O 1
ATOM 2017 N N . VAL A 1 257 ? 28.076 30.879 -19.306 1.00 98.88 257 VAL A N 1
ATOM 2018 C CA . VAL A 1 257 ? 27.337 31.975 -18.644 1.00 98.88 257 VAL A CA 1
ATOM 2019 C C . VAL A 1 257 ? 26.563 32.821 -19.665 1.00 98.88 257 VAL A C 1
ATOM 2021 O O . VAL A 1 257 ? 25.368 33.075 -19.489 1.00 98.88 257 VAL A O 1
ATOM 2024 N N . GLU A 1 258 ? 27.205 33.209 -20.768 1.00 98.75 258 GLU A N 1
ATOM 2025 C CA . GLU A 1 258 ? 26.559 33.973 -21.843 1.00 98.75 258 GLU A CA 1
ATOM 2026 C C . GLU A 1 258 ? 25.454 33.175 -22.553 1.00 98.75 258 GLU A C 1
ATOM 2028 O O . GLU A 1 258 ? 24.404 33.733 -22.886 1.00 98.75 258 GLU A O 1
ATOM 2033 N N . LEU A 1 259 ? 25.654 31.868 -22.755 1.00 98.81 259 LEU A N 1
ATOM 2034 C CA . LEU A 1 259 ? 24.657 30.987 -23.370 1.00 98.81 259 LEU A CA 1
ATOM 2035 C C . LEU A 1 259 ? 23.397 30.859 -22.503 1.00 98.81 259 LEU A C 1
ATOM 2037 O O . LEU A 1 259 ? 22.291 30.978 -23.032 1.00 98.81 259 LEU A O 1
ATOM 2041 N N . TYR A 1 260 ? 23.539 30.713 -21.180 1.00 98.88 260 TYR A N 1
ATOM 2042 C CA . TYR A 1 260 ? 22.398 30.738 -20.254 1.00 98.88 260 TYR A CA 1
ATOM 2043 C C . TYR A 1 260 ? 21.633 32.067 -20.334 1.00 98.88 260 TYR A C 1
ATOM 2045 O O . TYR A 1 260 ? 20.405 32.067 -20.442 1.00 98.88 260 TYR A O 1
ATOM 2053 N N . ALA A 1 261 ? 22.340 33.203 -20.344 1.00 98.81 261 ALA A N 1
ATOM 2054 C CA . ALA A 1 261 ? 21.716 34.523 -20.449 1.00 98.81 261 ALA A CA 1
ATOM 2055 C C . ALA A 1 261 ? 20.966 34.712 -21.780 1.00 98.81 261 ALA A C 1
ATOM 2057 O O . ALA A 1 261 ? 19.839 35.215 -21.802 1.00 98.81 261 ALA A O 1
ATOM 2058 N N . LYS A 1 262 ? 21.556 34.267 -22.896 1.00 98.75 262 LYS A N 1
ATOM 2059 C CA . LYS A 1 262 ? 20.923 34.309 -24.221 1.00 98.75 262 LYS A CA 1
ATOM 2060 C C . LYS A 1 262 ? 19.679 33.419 -24.284 1.00 98.75 262 LYS A C 1
ATOM 2062 O O . LYS A 1 262 ? 18.652 33.859 -24.801 1.00 98.75 262 LYS A O 1
ATOM 2067 N N . ALA A 1 263 ? 19.751 32.203 -23.744 1.00 98.88 263 ALA A N 1
ATOM 2068 C CA . ALA A 1 263 ? 18.618 31.285 -23.676 1.00 98.88 263 ALA A CA 1
ATOM 2069 C C . ALA A 1 263 ? 17.468 31.867 -22.837 1.00 98.88 263 ALA A C 1
ATOM 2071 O O . ALA A 1 263 ? 16.316 31.833 -23.268 1.00 98.88 263 ALA A O 1
ATOM 2072 N N . ALA A 1 264 ? 17.779 32.499 -21.699 1.00 98.88 264 ALA A N 1
ATOM 2073 C CA . ALA A 1 264 ? 16.791 33.198 -20.881 1.00 98.88 264 ALA A CA 1
ATOM 2074 C C . ALA A 1 264 ? 16.116 34.354 -21.636 1.00 98.88 264 ALA A C 1
ATOM 2076 O O . ALA A 1 264 ? 14.889 34.476 -21.622 1.00 98.88 264 ALA A O 1
ATOM 2077 N N . LEU A 1 265 ? 16.904 35.170 -22.346 1.00 98.69 265 LEU A N 1
ATOM 2078 C CA . LEU A 1 265 ? 16.390 36.268 -23.166 1.00 98.69 265 LEU A CA 1
ATOM 2079 C C . LEU A 1 265 ? 15.452 35.753 -24.263 1.00 98.69 265 LEU A C 1
ATOM 2081 O O . LEU A 1 265 ? 14.374 36.313 -24.465 1.00 98.69 265 LEU A O 1
ATOM 2085 N N . ASN A 1 266 ? 15.836 34.673 -24.946 1.00 98.81 266 ASN A N 1
ATOM 2086 C CA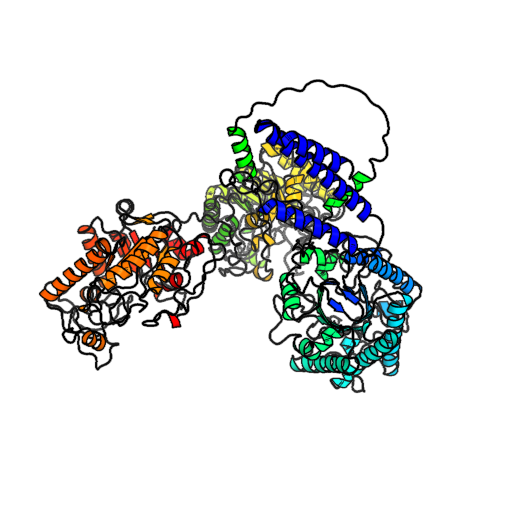 . ASN A 1 266 ? 14.998 34.035 -25.954 1.00 98.81 266 ASN A CA 1
ATOM 2087 C C . ASN A 1 266 ? 13.689 33.503 -25.346 1.00 98.81 266 ASN A C 1
ATOM 2089 O O . ASN A 1 266 ? 12.620 33.751 -25.903 1.00 98.81 266 ASN A O 1
ATOM 2093 N N . ALA A 1 267 ? 13.750 32.838 -24.191 1.00 98.75 267 ALA A N 1
ATOM 2094 C CA . ALA A 1 267 ? 12.575 32.299 -23.515 1.00 98.75 267 ALA A CA 1
ATOM 2095 C C . ALA A 1 267 ? 11.570 33.403 -23.136 1.00 98.75 267 ALA A C 1
ATOM 2097 O O . ALA A 1 267 ? 10.419 33.387 -23.573 1.00 98.75 267 ALA A O 1
ATOM 2098 N N . VAL A 1 268 ? 12.003 34.403 -22.367 1.00 98.69 268 VAL A N 1
ATOM 2099 C CA . VAL A 1 268 ? 11.088 35.410 -21.805 1.00 98.69 268 VAL A CA 1
ATOM 2100 C C . VAL A 1 268 ? 10.651 36.428 -22.855 1.00 98.69 268 VAL A C 1
ATOM 2102 O O . VAL A 1 268 ? 9.462 36.706 -22.990 1.00 98.69 268 VAL A O 1
ATOM 2105 N N . HIS A 1 269 ? 11.590 36.981 -23.627 1.00 98.00 269 HIS A N 1
ATOM 2106 C CA . HIS A 1 269 ? 11.296 38.128 -24.495 1.00 98.00 269 HIS A CA 1
ATOM 2107 C C . HIS A 1 269 ? 10.875 37.741 -25.913 1.00 98.00 269 HIS A C 1
ATOM 2109 O O . HIS A 1 269 ? 10.256 38.556 -26.595 1.00 98.00 269 HIS A O 1
ATOM 2115 N N . LYS A 1 270 ? 11.186 36.520 -26.377 1.00 98.19 270 LYS A N 1
ATOM 2116 C CA . LYS A 1 270 ? 10.818 36.069 -27.733 1.00 98.19 270 LYS A CA 1
ATOM 2117 C C . LYS A 1 270 ? 9.763 34.964 -27.741 1.00 98.19 270 LYS A C 1
ATOM 2119 O O . LYS A 1 270 ? 8.824 35.048 -28.533 1.00 98.19 270 LYS A O 1
ATOM 2124 N N . ALA A 1 271 ? 9.896 33.963 -26.870 1.00 98.38 271 ALA A N 1
ATOM 2125 C CA . ALA A 1 271 ? 8.945 32.855 -26.762 1.00 98.38 271 ALA A CA 1
ATOM 2126 C C . ALA A 1 271 ? 7.796 33.131 -25.776 1.00 98.38 271 ALA A C 1
ATOM 2128 O O . ALA A 1 271 ? 6.807 32.410 -25.793 1.00 98.38 271 ALA A O 1
ATOM 2129 N N . GLY A 1 272 ? 7.866 34.188 -24.963 1.00 98.19 272 GLY A N 1
ATOM 2130 C CA . GLY A 1 272 ? 6.758 34.622 -24.107 1.00 98.19 272 GLY A CA 1
ATOM 2131 C C . GLY A 1 272 ? 6.584 33.812 -22.823 1.00 98.19 272 GLY A C 1
ATOM 2132 O O . GLY A 1 272 ? 5.476 33.745 -22.310 1.00 98.19 272 GLY A O 1
ATOM 2133 N N . PHE A 1 273 ? 7.639 33.186 -22.298 1.00 98.88 273 PHE A N 1
ATOM 2134 C CA . PHE A 1 273 ? 7.582 32.577 -20.966 1.00 98.88 273 PHE A CA 1
ATOM 2135 C C . PHE A 1 273 ? 7.445 33.638 -19.865 1.00 98.88 273 PHE A C 1
ATOM 2137 O O . PHE A 1 273 ? 8.000 34.735 -19.970 1.00 98.88 273 PHE A O 1
ATOM 2144 N N . ASP A 1 274 ? 6.762 33.288 -18.773 1.00 98.69 274 ASP A N 1
ATOM 2145 C CA . ASP A 1 274 ? 6.614 34.164 -17.602 1.00 98.69 274 ASP A CA 1
ATOM 2146 C C . ASP A 1 274 ? 7.945 34.339 -16.850 1.00 98.69 274 ASP A C 1
ATOM 2148 O O . ASP A 1 274 ? 8.194 35.378 -16.234 1.00 98.69 274 ASP A O 1
ATOM 2152 N N . GLY A 1 275 ? 8.832 33.352 -16.976 1.00 98.69 275 GLY A N 1
ATOM 2153 C CA . GLY A 1 275 ? 10.198 33.381 -16.478 1.00 98.69 275 GLY A CA 1
ATOM 2154 C C . GLY A 1 275 ? 10.986 32.128 -16.852 1.00 98.69 275 GLY A C 1
ATOM 2155 O O . GLY A 1 275 ? 10.571 31.343 -17.707 1.00 98.69 275 GLY A O 1
ATOM 2156 N N . VAL A 1 276 ? 12.137 31.939 -16.212 1.00 98.88 276 VAL A N 1
ATOM 2157 C CA . VAL A 1 276 ? 13.009 30.774 -16.405 1.00 98.88 276 VAL A CA 1
ATOM 2158 C C . VAL A 1 276 ? 13.419 30.145 -15.081 1.00 98.88 276 VAL A C 1
ATOM 2160 O O . VAL A 1 276 ? 13.556 30.840 -14.075 1.00 98.88 276 VAL A O 1
ATOM 2163 N N . GLU A 1 277 ? 13.627 28.830 -15.087 1.00 98.88 277 GLU A N 1
ATOM 2164 C CA . GLU A 1 277 ? 14.236 28.084 -13.983 1.00 98.88 277 GLU A CA 1
ATOM 2165 C C . GLU A 1 277 ? 15.646 27.634 -14.382 1.00 98.88 277 GLU A C 1
ATOM 2167 O O . GLU A 1 277 ? 15.819 26.945 -15.381 1.00 98.88 277 GLU A O 1
ATOM 2172 N N . ILE A 1 278 ? 16.667 27.991 -13.608 1.00 98.94 278 ILE A N 1
ATOM 2173 C CA . ILE A 1 278 ? 18.040 27.512 -13.805 1.00 98.94 278 ILE A CA 1
ATOM 2174 C C . ILE A 1 278 ? 18.170 26.116 -13.180 1.00 98.94 278 ILE A C 1
ATOM 2176 O O . ILE A 1 278 ? 17.881 25.933 -11.994 1.00 98.94 278 ILE A O 1
ATOM 2180 N N . HIS A 1 279 ? 18.626 25.122 -13.947 1.00 98.69 279 HIS A N 1
ATOM 2181 C CA . HIS A 1 279 ? 18.770 23.753 -13.449 1.00 98.69 279 HIS A CA 1
ATOM 2182 C C . HIS A 1 279 ? 20.143 23.515 -12.779 1.00 98.69 279 HIS A C 1
ATOM 2184 O O . HIS A 1 279 ? 21.094 23.091 -13.430 1.00 98.69 279 HIS A O 1
ATOM 2190 N N . ASN A 1 280 ? 20.234 23.710 -11.455 1.00 98.38 280 ASN A N 1
ATOM 2191 C CA . ASN A 1 280 ? 21.412 23.387 -10.624 1.00 98.38 280 ASN A CA 1
ATOM 2192 C C . ASN A 1 280 ? 21.157 22.165 -9.721 1.00 98.38 280 ASN A C 1
ATOM 2194 O O . ASN A 1 280 ? 21.274 22.229 -8.499 1.00 98.38 280 ASN A O 1
ATOM 2198 N N . ALA A 1 281 ? 20.704 21.069 -10.325 1.00 97.81 281 ALA A N 1
ATOM 2199 C CA . ALA A 1 281 ? 20.262 19.880 -9.604 1.00 97.81 281 ALA A CA 1
ATOM 2200 C C . ALA A 1 281 ? 20.521 18.616 -10.428 1.00 97.81 281 ALA A C 1
ATOM 2202 O O . ALA A 1 281 ? 20.773 18.699 -11.631 1.00 97.81 281 ALA A O 1
ATOM 2203 N N . ASN A 1 282 ? 20.331 17.465 -9.790 1.00 96.12 282 ASN A N 1
ATOM 2204 C CA . ASN A 1 282 ? 20.316 16.126 -10.364 1.00 96.12 282 ASN A CA 1
ATOM 2205 C C . ASN A 1 282 ? 21.593 15.759 -11.125 1.00 96.12 282 ASN A C 1
ATOM 2207 O O . ASN A 1 282 ? 21.509 14.968 -12.054 1.00 96.12 282 ASN A O 1
ATOM 2211 N N . GLY A 1 283 ? 22.740 16.339 -10.764 1.00 96.75 283 GLY A N 1
ATOM 2212 C CA . GLY A 1 283 ? 24.030 15.969 -11.344 1.00 96.75 283 GLY A CA 1
ATOM 2213 C C . GLY A 1 283 ? 24.322 16.519 -12.732 1.00 96.75 283 GLY A C 1
ATOM 2214 O O . GLY A 1 283 ? 25.254 16.055 -13.386 1.00 96.75 283 GLY A O 1
ATOM 2215 N N . TYR A 1 284 ? 23.588 17.539 -13.176 1.00 98.25 284 TYR A N 1
ATOM 2216 C CA . TYR A 1 284 ? 23.856 18.255 -14.427 1.00 98.25 284 TYR A CA 1
ATOM 2217 C C . TYR A 1 284 ? 24.902 19.360 -14.265 1.00 98.25 284 TYR A C 1
ATOM 2219 O O . TYR A 1 284 ? 25.372 19.606 -13.161 1.00 98.25 284 TYR A O 1
ATOM 2227 N N . LEU A 1 285 ? 25.304 20.022 -15.356 1.00 98.69 285 LEU A N 1
ATOM 2228 C CA . LEU A 1 285 ? 26.563 20.778 -15.416 1.00 98.69 285 LEU A CA 1
ATOM 2229 C C . LEU A 1 285 ? 26.783 21.763 -14.254 1.00 98.69 285 LEU A C 1
ATOM 2231 O O . LEU A 1 285 ? 27.877 21.809 -13.707 1.00 98.69 285 LEU A O 1
ATOM 2235 N N . LEU A 1 286 ? 25.776 22.542 -13.851 1.00 98.69 286 LEU A N 1
ATOM 2236 C CA . LEU A 1 286 ? 25.948 23.488 -12.739 1.00 98.69 286 LEU A CA 1
ATOM 2237 C C . LEU A 1 286 ? 26.090 22.769 -11.381 1.00 98.69 286 LEU A C 1
ATOM 2239 O O . LEU A 1 286 ? 26.909 23.161 -10.546 1.00 98.69 286 LEU A O 1
ATOM 2243 N N . ASP A 1 287 ? 25.364 21.668 -11.186 1.00 98.62 287 ASP A N 1
ATOM 2244 C CA . ASP A 1 287 ? 25.449 20.830 -9.984 1.00 98.62 287 ASP A CA 1
ATOM 2245 C C . ASP A 1 287 ? 26.805 20.100 -9.919 1.00 98.62 287 ASP A C 1
ATOM 2247 O O . ASP A 1 287 ? 27.428 20.031 -8.861 1.00 98.62 287 ASP A O 1
ATOM 2251 N N . GLN A 1 288 ? 27.337 19.697 -11.084 1.00 98.56 288 GLN A N 1
ATOM 2252 C CA . GLN A 1 288 ? 28.684 19.130 -11.229 1.00 98.56 288 GLN A CA 1
ATOM 2253 C C . GLN A 1 288 ? 29.782 20.102 -10.772 1.00 98.56 288 GLN A C 1
ATOM 2255 O O . GLN A 1 288 ? 30.837 19.660 -10.324 1.00 98.56 288 GLN A O 1
ATOM 2260 N N . PHE A 1 289 ? 29.566 21.417 -10.886 1.00 98.75 289 PHE A N 1
ATOM 2261 C CA . PHE A 1 289 ? 30.465 22.420 -10.307 1.00 98.75 289 PHE A CA 1
ATOM 2262 C C . PHE A 1 289 ? 30.181 22.662 -8.820 1.00 98.75 289 PHE A C 1
ATOM 2264 O O . PHE A 1 289 ? 31.115 22.906 -8.060 1.00 98.75 289 PHE A O 1
ATOM 2271 N N . THR A 1 290 ? 28.922 22.578 -8.392 1.00 98.44 290 THR A N 1
ATOM 2272 C CA . THR A 1 290 ? 28.510 22.894 -7.017 1.00 98.44 290 THR A CA 1
ATOM 2273 C C . THR A 1 290 ? 29.038 21.878 -5.994 1.00 98.44 290 THR A C 1
ATOM 2275 O O . THR A 1 290 ? 29.432 22.271 -4.892 1.00 98.44 290 THR A O 1
ATOM 2278 N N . GLN A 1 291 ? 29.067 20.586 -6.333 1.00 98.06 291 GLN A N 1
ATOM 2279 C CA . GLN A 1 291 ? 29.371 19.512 -5.379 1.00 98.06 291 GLN A CA 1
ATOM 2280 C C . GLN A 1 291 ? 30.834 19.041 -5.442 1.00 98.06 291 GLN A C 1
ATOM 2282 O O . GLN A 1 291 ? 31.450 18.987 -6.508 1.00 98.06 291 GLN A O 1
ATOM 2287 N N . ASP A 1 292 ? 31.412 18.692 -4.286 1.00 95.69 292 ASP A N 1
ATOM 2288 C CA . ASP A 1 292 ? 32.815 18.257 -4.181 1.00 95.69 292 ASP A CA 1
ATOM 2289 C C . ASP A 1 292 ? 33.054 16.823 -4.669 1.00 95.69 292 ASP A C 1
ATOM 2291 O O . ASP A 1 292 ? 34.193 16.484 -4.952 1.00 95.69 292 ASP A O 1
ATOM 2295 N N . VAL A 1 293 ? 31.996 16.033 -4.865 1.00 95.44 293 VAL A N 1
ATOM 2296 C CA . VAL A 1 293 ? 32.043 14.691 -5.480 1.00 95.44 293 VAL A CA 1
ATOM 2297 C C . VAL A 1 293 ? 32.378 14.709 -6.976 1.00 95.44 293 VAL A C 1
ATOM 2299 O O . VAL A 1 293 ? 32.756 13.689 -7.552 1.00 95.44 293 VAL A O 1
ATOM 2302 N N . THR A 1 294 ? 32.253 15.872 -7.623 1.00 96.00 294 THR A N 1
ATOM 2303 C CA . THR A 1 294 ? 32.497 16.044 -9.064 1.00 96.00 294 THR A CA 1
ATOM 2304 C C . THR A 1 294 ? 33.417 17.198 -9.418 1.00 96.00 294 THR A C 1
ATOM 2306 O O . THR A 1 294 ? 33.998 17.197 -10.506 1.00 96.00 294 THR A O 1
ATOM 2309 N N . ASN A 1 295 ? 33.557 18.187 -8.535 1.00 98.12 295 ASN A N 1
ATOM 2310 C CA . ASN A 1 295 ? 34.421 19.338 -8.747 1.00 98.12 295 ASN A CA 1
ATOM 2311 C C . ASN A 1 295 ? 35.699 19.236 -7.907 1.00 98.12 295 ASN A C 1
ATOM 2313 O O . ASN A 1 295 ? 35.751 19.674 -6.756 1.00 98.12 295 ASN A O 1
ATOM 2317 N N . HIS A 1 296 ? 36.751 18.705 -8.528 1.00 97.31 296 HIS A N 1
ATOM 2318 C CA . HIS A 1 296 ? 38.107 18.619 -7.979 1.00 97.31 296 HIS A CA 1
ATOM 2319 C C . HIS A 1 296 ? 39.037 19.694 -8.567 1.00 97.31 296 HIS A C 1
ATOM 2321 O O . HIS A 1 296 ? 40.257 19.526 -8.600 1.00 97.31 296 HIS A O 1
ATOM 2327 N N . ARG A 1 297 ? 38.482 20.801 -9.077 1.00 98.12 297 ARG A N 1
ATOM 2328 C CA . ARG A 1 297 ? 39.296 21.886 -9.634 1.00 98.12 297 ARG A CA 1
ATOM 2329 C C . ARG A 1 297 ? 40.092 22.586 -8.538 1.00 98.12 297 ARG A C 1
ATOM 2331 O O . ARG A 1 297 ? 39.636 22.718 -7.405 1.00 98.12 297 ARG A O 1
ATOM 2338 N N . THR A 1 298 ? 41.257 23.100 -8.916 1.00 97.19 298 THR A N 1
ATOM 2339 C CA . THR A 1 298 ? 42.154 23.880 -8.047 1.00 97.19 298 THR A CA 1
ATOM 2340 C C . THR A 1 298 ? 42.236 25.356 -8.445 1.00 97.19 298 THR A C 1
ATOM 2342 O O . THR A 1 298 ? 43.062 26.089 -7.908 1.00 97.19 298 THR A O 1
ATOM 2345 N N . ASP A 1 299 ? 41.437 25.783 -9.424 1.00 98.00 299 ASP A N 1
ATOM 2346 C CA . ASP A 1 299 ? 41.322 27.179 -9.847 1.00 98.00 299 ASP A CA 1
ATOM 2347 C C . ASP A 1 299 ? 40.170 27.896 -9.119 1.00 98.00 299 ASP A C 1
ATOM 2349 O O . ASP A 1 299 ? 39.608 27.382 -8.150 1.00 98.00 299 ASP A O 1
ATOM 2353 N N . GLU A 1 300 ? 39.800 29.098 -9.574 1.00 97.81 300 GLU A N 1
ATOM 2354 C CA . GLU A 1 300 ? 38.760 29.920 -8.934 1.00 97.81 300 GLU A CA 1
ATOM 2355 C C . GLU A 1 300 ? 37.350 29.299 -8.950 1.00 97.81 300 GLU A C 1
ATOM 2357 O O . GLU A 1 300 ? 36.444 29.832 -8.308 1.00 97.81 300 GLU A O 1
ATOM 2362 N N . TYR A 1 301 ? 37.167 28.168 -9.639 1.00 98.44 301 TYR A N 1
ATOM 2363 C CA . TYR A 1 301 ? 35.902 27.449 -9.745 1.00 98.44 301 TYR A CA 1
ATOM 2364 C C . TYR A 1 301 ? 35.849 26.154 -8.922 1.00 98.44 301 TYR A C 1
ATOM 2366 O O . TYR A 1 301 ? 34.851 25.445 -9.009 1.00 98.44 301 TYR A O 1
ATOM 2374 N N . GLY A 1 302 ? 36.869 25.822 -8.119 1.00 97.06 302 GLY A N 1
ATOM 2375 C CA . GLY A 1 302 ? 36.835 24.671 -7.205 1.00 97.06 302 GLY A CA 1
ATOM 2376 C C . GLY A 1 302 ? 37.701 24.823 -5.952 1.00 97.06 302 GLY A C 1
ATOM 2377 O O . GLY A 1 302 ? 38.214 25.897 -5.642 1.00 97.06 302 GLY A O 1
ATOM 2378 N N . GLY A 1 303 ? 37.805 23.748 -5.171 1.00 93.69 303 GLY A N 1
ATOM 2379 C CA . GLY A 1 303 ? 38.644 23.686 -3.965 1.00 93.69 303 GLY A CA 1
ATOM 2380 C C . GLY A 1 303 ? 38.043 24.288 -2.684 1.00 93.69 303 GLY A C 1
ATOM 2381 O O . GLY A 1 303 ? 38.453 23.897 -1.594 1.00 93.69 303 GLY A O 1
ATOM 2382 N N . SER A 1 304 ? 37.035 25.163 -2.771 1.00 97.50 304 SER A N 1
ATOM 2383 C CA . SER A 1 304 ? 36.290 25.693 -1.612 1.00 97.50 304 SER A CA 1
ATOM 2384 C C . SER A 1 304 ? 34.783 25.769 -1.878 1.00 97.50 304 SER A C 1
ATOM 2386 O O . SER A 1 304 ? 34.345 25.634 -3.023 1.00 97.50 304 SER A O 1
ATOM 2388 N N . VAL A 1 305 ? 33.983 25.994 -0.828 1.00 98.06 305 VAL A N 1
ATOM 2389 C CA . VAL A 1 305 ? 32.522 26.170 -0.942 1.00 98.06 305 VAL A CA 1
ATOM 2390 C C . VAL A 1 305 ? 32.173 27.344 -1.862 1.00 98.06 305 VAL A C 1
ATOM 2392 O O . VAL A 1 305 ? 31.319 27.213 -2.741 1.00 98.06 305 VAL A O 1
ATOM 2395 N N . GLU A 1 306 ? 32.873 28.465 -1.699 1.00 98.38 306 GLU A N 1
ATOM 2396 C CA . GLU A 1 306 ? 32.693 29.697 -2.469 1.00 98.38 306 GLU A CA 1
ATOM 2397 C C . GLU A 1 306 ? 33.071 29.504 -3.937 1.00 98.38 306 GLU A C 1
ATOM 2399 O O . GLU A 1 306 ? 32.337 29.917 -4.833 1.00 98.38 306 GLU A O 1
ATOM 2404 N N . ASN A 1 307 ? 34.205 28.850 -4.194 1.00 98.56 307 ASN A N 1
ATOM 2405 C CA . ASN A 1 307 ? 34.689 28.636 -5.552 1.00 98.56 307 ASN A CA 1
ATOM 2406 C C . ASN A 1 307 ? 33.808 27.644 -6.321 1.00 98.56 307 ASN A C 1
ATOM 2408 O O . ASN A 1 307 ? 33.458 27.914 -7.468 1.00 98.56 307 ASN A O 1
ATOM 2412 N N . ARG A 1 308 ? 33.362 26.549 -5.687 1.00 98.56 308 ARG A N 1
ATOM 2413 C CA . ARG A 1 308 ? 32.404 25.611 -6.302 1.00 98.56 308 ARG A CA 1
ATOM 2414 C C . ARG A 1 308 ? 31.061 26.269 -6.630 1.00 98.56 308 ARG A C 1
ATOM 2416 O O . ARG A 1 308 ? 30.452 25.969 -7.653 1.00 98.56 308 ARG A O 1
ATOM 2423 N N . ALA A 1 309 ? 30.622 27.219 -5.804 1.00 98.50 309 ALA A N 1
ATOM 2424 C CA . ALA A 1 309 ? 29.411 28.001 -6.042 1.00 98.50 309 ALA A CA 1
ATOM 2425 C C . ALA A 1 309 ? 29.545 29.035 -7.178 1.00 98.50 309 ALA A C 1
ATOM 2427 O O . ALA A 1 309 ? 28.533 29.469 -7.732 1.00 98.50 309 ALA A O 1
ATOM 2428 N N . ARG A 1 310 ? 30.772 29.448 -7.527 1.00 98.69 310 ARG A N 1
ATOM 2429 C CA . ARG A 1 310 ? 31.038 30.619 -8.377 1.00 98.69 310 ARG A CA 1
ATOM 2430 C C . ARG A 1 310 ? 30.387 30.533 -9.751 1.00 98.69 310 ARG A C 1
ATOM 2432 O O . ARG A 1 310 ? 29.733 31.484 -10.159 1.00 98.69 310 ARG A O 1
ATOM 2439 N N . PHE A 1 311 ? 30.529 29.408 -10.452 1.00 98.75 311 PHE A N 1
ATOM 2440 C CA . PHE A 1 311 ? 29.975 29.277 -11.805 1.00 98.75 311 PHE A CA 1
ATOM 2441 C C . PHE A 1 311 ? 28.448 29.412 -11.812 1.00 98.75 311 PHE A C 1
ATOM 2443 O O . PHE A 1 311 ? 27.895 30.168 -12.607 1.00 98.75 311 PHE A O 1
ATOM 2450 N N . MET A 1 312 ? 27.767 28.737 -10.885 1.00 98.38 312 MET A N 1
ATOM 2451 C CA . MET A 1 312 ? 26.315 28.834 -10.753 1.00 98.38 312 MET A CA 1
ATOM 2452 C C . MET A 1 312 ? 25.876 30.265 -10.407 1.00 98.38 312 MET A C 1
ATOM 2454 O O . MET A 1 312 ? 24.938 30.769 -11.021 1.00 98.38 312 MET A O 1
ATOM 2458 N N . LEU A 1 313 ? 26.576 30.951 -9.496 1.00 98.81 313 LEU A N 1
ATOM 2459 C CA . LEU A 1 313 ? 26.262 32.340 -9.140 1.00 98.81 313 LEU A CA 1
ATOM 2460 C C . LEU A 1 313 ? 26.476 33.309 -10.316 1.00 98.81 313 LEU A C 1
ATOM 2462 O O . LEU A 1 313 ? 25.645 34.184 -10.536 1.00 98.81 313 LEU A O 1
ATOM 2466 N N . GLU A 1 314 ? 27.519 33.116 -11.128 1.00 98.81 314 GLU A N 1
ATOM 2467 C CA . GLU A 1 314 ? 27.729 33.898 -12.356 1.00 98.81 314 GLU A CA 1
ATOM 2468 C C . GLU A 1 314 ? 26.611 33.670 -13.385 1.00 98.81 314 GLU A C 1
ATOM 2470 O O . GLU A 1 314 ? 26.168 34.615 -14.041 1.00 98.81 314 GLU A O 1
ATOM 2475 N N . VAL A 1 315 ? 26.113 32.433 -13.506 1.00 98.88 315 VAL A N 1
ATOM 2476 C CA . VAL A 1 315 ? 24.938 32.119 -14.334 1.00 98.88 315 VAL A CA 1
ATOM 2477 C C . VAL A 1 315 ? 23.685 32.804 -13.791 1.00 98.88 315 VAL A C 1
ATOM 2479 O O . VAL A 1 315 ? 22.946 33.407 -14.570 1.00 98.88 315 VAL A O 1
ATOM 2482 N N . VAL A 1 316 ? 23.453 32.756 -12.475 1.00 98.88 316 VAL A N 1
ATOM 2483 C CA . VAL A 1 316 ? 22.341 33.463 -11.823 1.00 98.88 316 VAL A CA 1
ATOM 2484 C C . VAL A 1 316 ? 22.405 34.957 -12.130 1.00 98.88 316 VAL A C 1
ATOM 2486 O O . VAL A 1 316 ? 21.424 35.506 -12.628 1.00 98.88 316 VAL A O 1
ATOM 2489 N N . ASP A 1 317 ? 23.552 35.603 -11.922 1.00 98.81 317 ASP A N 1
ATOM 2490 C CA . ASP A 1 317 ? 23.740 37.032 -12.192 1.00 98.81 317 ASP A CA 1
ATOM 2491 C C . ASP A 1 317 ? 23.458 37.384 -13.657 1.00 98.81 317 ASP A C 1
ATOM 2493 O O . ASP A 1 317 ? 22.758 38.358 -13.952 1.00 98.81 317 ASP A O 1
ATOM 2497 N N . ALA A 1 318 ? 23.972 36.584 -14.592 1.00 98.81 318 ALA A N 1
ATOM 2498 C CA . ALA A 1 318 ? 23.800 36.831 -16.018 1.00 98.81 318 ALA A CA 1
ATOM 2499 C C . ALA A 1 318 ? 22.343 36.648 -16.473 1.00 98.81 318 ALA A C 1
ATOM 2501 O O . ALA A 1 318 ? 21.832 37.462 -17.247 1.00 98.81 318 ALA A O 1
ATOM 2502 N N . VAL A 1 319 ? 21.648 35.627 -15.965 1.00 98.88 319 VAL A N 1
ATOM 2503 C CA . VAL A 1 319 ? 20.222 35.400 -16.247 1.00 98.88 319 VAL A CA 1
ATOM 2504 C C . VAL A 1 319 ? 19.365 36.499 -15.618 1.00 98.88 319 VAL A C 1
ATOM 2506 O O . VAL A 1 319 ? 18.515 37.073 -16.302 1.00 98.88 319 VAL A O 1
ATOM 2509 N N . VAL A 1 320 ? 19.631 36.879 -14.365 1.00 98.75 320 VAL A N 1
ATOM 2510 C CA . VAL A 1 320 ? 18.940 37.993 -13.702 1.00 98.75 320 VAL A CA 1
ATOM 2511 C C . VAL A 1 320 ? 19.134 39.294 -14.477 1.00 98.75 320 VAL A C 1
ATOM 2513 O O . VAL A 1 320 ? 18.170 40.029 -14.688 1.00 98.75 320 VAL A O 1
ATOM 2516 N N . LYS A 1 321 ? 20.344 39.573 -14.968 1.00 98.62 321 LYS A N 1
ATOM 2517 C CA . LYS A 1 321 ? 20.604 40.740 -15.819 1.00 98.62 321 LYS A CA 1
ATOM 2518 C C . LYS A 1 321 ? 19.820 40.691 -17.137 1.00 98.62 321 LYS A C 1
ATOM 2520 O O . LYS A 1 321 ? 19.420 41.739 -17.637 1.00 98.62 321 LYS A O 1
ATOM 2525 N N . ALA A 1 322 ? 19.595 39.503 -17.698 1.00 98.50 322 ALA A N 1
ATOM 2526 C CA . ALA A 1 322 ? 18.895 39.328 -18.969 1.00 98.50 322 ALA A CA 1
ATOM 2527 C C . ALA A 1 322 ? 17.362 39.460 -18.858 1.00 98.50 322 ALA A C 1
ATOM 2529 O O . ALA A 1 322 ? 16.729 40.030 -19.752 1.00 98.50 322 ALA A O 1
ATOM 2530 N N . VAL A 1 323 ? 16.747 38.928 -17.794 1.00 98.38 323 VAL A N 1
ATOM 2531 C CA . VAL A 1 323 ? 15.271 38.831 -17.691 1.00 98.38 323 VAL A CA 1
ATOM 2532 C C . VAL A 1 323 ? 14.669 39.382 -16.397 1.00 98.38 323 VAL A C 1
ATOM 2534 O O . VAL A 1 323 ? 13.448 39.499 -16.291 1.00 98.38 323 VAL A O 1
ATOM 2537 N N . GLY A 1 324 ? 15.505 39.779 -15.442 1.00 97.88 324 GLY A N 1
ATOM 2538 C CA . GLY A 1 324 ? 15.107 40.309 -14.145 1.00 97.88 324 GLY A CA 1
ATOM 2539 C C . GLY A 1 324 ? 14.974 39.232 -13.058 1.00 97.88 324 GLY A C 1
ATOM 2540 O O . GLY A 1 324 ? 14.632 38.078 -13.337 1.00 97.88 324 GLY A O 1
ATOM 2541 N N . PRO A 1 325 ? 15.185 39.598 -11.780 1.00 97.12 325 PRO A N 1
ATOM 2542 C CA . PRO A 1 325 ? 15.200 38.639 -10.674 1.00 97.12 325 PRO A CA 1
ATOM 2543 C C . PRO A 1 325 ? 13.818 38.022 -10.414 1.00 97.12 325 PRO A C 1
ATOM 2545 O O . PRO A 1 325 ? 13.712 36.826 -10.159 1.00 97.12 325 PRO A O 1
ATOM 2548 N N . ARG A 1 326 ? 12.737 38.791 -10.597 1.00 96.50 326 ARG A N 1
ATOM 2549 C CA . ARG A 1 326 ? 11.349 38.336 -10.383 1.00 96.50 326 ARG A CA 1
ATOM 2550 C C . ARG A 1 326 ? 10.877 37.270 -11.377 1.00 96.50 326 ARG A C 1
ATOM 2552 O O . ARG A 1 326 ? 9.892 36.583 -11.108 1.00 96.50 326 ARG A O 1
ATOM 2559 N N . LYS A 1 327 ? 11.606 37.104 -12.484 1.00 98.12 327 LYS A N 1
ATOM 2560 C CA . LYS A 1 327 ? 11.377 36.102 -13.536 1.00 98.12 327 LYS A CA 1
ATOM 2561 C C . LYS A 1 327 ? 12.410 34.976 -13.526 1.00 98.12 327 LYS A C 1
ATOM 2563 O O . LYS A 1 327 ? 12.402 34.140 -14.422 1.00 98.12 327 LYS A O 1
ATOM 2568 N N . THR A 1 328 ? 13.294 34.950 -12.531 1.00 98.69 328 THR A N 1
ATOM 2569 C CA . THR A 1 328 ? 14.361 33.954 -12.434 1.00 98.69 328 THR A CA 1
ATOM 2570 C C . THR A 1 328 ? 14.125 33.065 -11.218 1.00 98.69 328 THR A C 1
ATOM 2572 O O . THR A 1 328 ? 13.984 33.561 -10.100 1.00 98.69 328 THR A O 1
ATOM 2575 N N . GLY A 1 329 ? 14.043 31.758 -11.452 1.00 98.56 329 GLY A N 1
ATOM 2576 C CA . GLY A 1 329 ? 14.053 30.713 -10.434 1.00 98.56 329 GLY A CA 1
ATOM 2577 C C . GLY A 1 329 ? 15.286 29.820 -10.571 1.00 98.56 329 GLY A C 1
ATOM 2578 O O . GLY A 1 329 ? 15.960 29.838 -11.601 1.00 98.56 329 GLY A O 1
ATOM 2579 N N . ILE A 1 330 ? 15.589 29.028 -9.545 1.00 98.75 330 ILE A N 1
ATOM 2580 C CA . ILE A 1 330 ? 16.681 28.043 -9.575 1.00 98.75 330 ILE A CA 1
ATOM 2581 C C . ILE A 1 330 ? 16.279 26.768 -8.844 1.00 98.75 330 ILE A C 1
ATOM 2583 O O . ILE A 1 330 ? 15.615 26.834 -7.809 1.00 98.75 330 ILE A O 1
ATOM 2587 N N . ARG A 1 331 ? 16.692 25.611 -9.369 1.00 98.69 331 ARG A N 1
ATOM 2588 C CA . ARG A 1 331 ? 16.411 24.300 -8.781 1.00 98.69 331 ARG A CA 1
ATOM 2589 C C . ARG A 1 331 ? 17.648 23.646 -8.172 1.00 98.69 331 ARG A C 1
ATOM 2591 O O . ARG A 1 331 ? 18.682 23.628 -8.827 1.00 98.69 331 ARG A O 1
ATOM 2598 N N . PHE A 1 332 ? 17.495 23.040 -6.991 1.00 98.62 332 PHE A N 1
ATOM 2599 C CA . PHE A 1 332 ? 18.509 22.278 -6.251 1.00 98.62 332 PHE A CA 1
ATOM 2600 C C . PHE A 1 332 ? 18.033 20.864 -5.876 1.00 98.62 332 PHE A C 1
ATOM 2602 O O . PHE A 1 332 ? 16.835 20.605 -5.725 1.00 98.62 332 PHE A O 1
ATOM 2609 N N . SER A 1 333 ? 18.985 19.955 -5.662 1.00 97.31 333 SER A N 1
ATOM 2610 C CA . SER A 1 333 ? 18.743 18.608 -5.124 1.00 97.31 333 SER A CA 1
ATOM 2611 C C . SER A 1 333 ? 19.849 18.190 -4.143 1.00 97.31 333 SER A C 1
ATOM 2613 O O . SER A 1 333 ? 20.626 17.291 -4.461 1.00 97.31 333 SER A O 1
ATOM 2615 N N . PRO A 1 334 ? 19.944 18.832 -2.962 1.00 97.06 334 PRO A N 1
ATOM 2616 C CA . PRO A 1 334 ? 21.120 18.717 -2.089 1.00 97.06 334 PRO A CA 1
ATOM 2617 C C . PRO A 1 334 ? 21.458 17.286 -1.655 1.00 97.06 334 PRO A C 1
ATOM 2619 O O . PRO A 1 334 ? 22.619 16.958 -1.437 1.00 97.06 334 PRO A O 1
ATOM 2622 N N . TRP A 1 335 ? 20.427 16.451 -1.536 1.00 95.50 335 TRP A N 1
ATOM 2623 C CA . TRP A 1 335 ? 20.494 15.117 -0.938 1.00 95.50 335 TRP A CA 1
ATOM 2624 C C . TRP A 1 335 ? 20.395 13.981 -1.956 1.00 95.50 335 TRP A C 1
ATOM 2626 O O . TRP A 1 335 ? 20.547 12.819 -1.599 1.00 95.50 335 TRP A O 1
ATOM 2636 N N . ASN A 1 336 ? 20.082 14.285 -3.218 1.00 93.88 336 ASN A N 1
ATOM 2637 C CA . ASN A 1 336 ? 19.758 13.245 -4.186 1.00 93.88 336 ASN A CA 1
ATOM 2638 C C . ASN A 1 336 ? 21.048 12.621 -4.751 1.00 93.88 336 ASN A C 1
ATOM 2640 O O . ASN A 1 336 ? 21.793 13.343 -5.412 1.00 93.88 336 ASN A O 1
ATOM 2644 N N . PRO A 1 337 ? 21.294 11.306 -4.577 1.00 93.56 337 PRO A N 1
ATOM 2645 C CA . PRO A 1 337 ? 22.500 10.656 -5.089 1.00 93.56 337 PRO A CA 1
ATOM 2646 C C . PRO A 1 337 ? 22.479 10.380 -6.601 1.00 93.56 337 PRO A C 1
ATOM 2648 O O . PRO A 1 337 ? 23.410 9.792 -7.146 1.00 93.56 337 PRO A O 1
ATOM 2651 N N . PHE A 1 338 ? 21.400 10.751 -7.297 1.00 94.12 338 PHE A N 1
ATOM 2652 C CA . PHE A 1 338 ? 21.254 10.529 -8.734 1.00 94.12 338 PHE A CA 1
ATOM 2653 C C . PHE A 1 338 ? 22.451 11.086 -9.529 1.00 94.12 338 PHE A C 1
ATOM 2655 O O . PHE A 1 338 ? 22.864 12.220 -9.302 1.00 94.12 338 PHE A O 1
ATOM 2662 N N . GLN A 1 339 ? 22.972 10.295 -10.479 1.00 94.25 339 GLN A N 1
ATOM 2663 C CA . GLN A 1 339 ? 24.153 10.621 -11.302 1.00 94.25 339 GLN A CA 1
ATOM 2664 C C . GLN A 1 339 ? 25.453 10.842 -10.498 1.00 94.25 339 GLN A C 1
ATOM 2666 O O . GLN A 1 339 ? 26.269 11.711 -10.828 1.00 94.25 339 GLN A O 1
ATOM 2671 N N . ASP A 1 340 ? 25.647 10.028 -9.457 1.00 93.56 340 ASP A N 1
ATOM 2672 C CA . ASP A 1 340 ? 26.773 10.068 -8.510 1.00 93.56 340 ASP A CA 1
ATOM 2673 C C . ASP A 1 340 ? 26.944 11.431 -7.831 1.00 93.56 340 ASP A C 1
ATOM 2675 O O . ASP A 1 340 ? 28.060 11.933 -7.674 1.00 93.56 340 ASP A O 1
ATOM 2679 N N . MET A 1 341 ? 25.821 12.063 -7.498 1.00 95.31 341 MET A N 1
ATOM 2680 C CA . MET A 1 341 ? 25.788 13.241 -6.633 1.00 95.31 341 MET A CA 1
ATOM 2681 C C . MET A 1 341 ? 25.692 12.834 -5.159 1.00 95.31 341 MET A C 1
ATOM 2683 O O . MET A 1 341 ? 25.618 11.652 -4.826 1.00 95.31 341 MET A O 1
ATOM 2687 N N . GLY A 1 342 ? 25.649 13.830 -4.274 1.00 91.50 342 GLY A N 1
ATOM 2688 C CA . GLY A 1 342 ? 25.503 13.646 -2.835 1.00 91.50 342 GLY A CA 1
ATOM 2689 C C . GLY A 1 342 ? 26.858 13.680 -2.140 1.00 91.50 342 GLY A C 1
ATOM 2690 O O . GLY A 1 342 ? 27.638 12.741 -2.235 1.00 91.50 342 GLY A O 1
ATOM 2691 N N . MET A 1 343 ? 27.138 14.774 -1.429 1.00 92.12 343 MET A N 1
ATOM 2692 C CA . MET A 1 343 ? 28.402 14.952 -0.707 1.00 92.12 343 MET A CA 1
ATOM 2693 C C . MET A 1 343 ? 28.490 14.007 0.503 1.00 92.12 343 MET A C 1
ATOM 2695 O O . MET A 1 343 ? 27.491 13.752 1.174 1.00 92.12 343 MET A O 1
ATOM 2699 N N . ASP A 1 344 ? 29.705 13.554 0.830 1.00 79.25 344 ASP A N 1
ATOM 2700 C CA . ASP A 1 344 ? 29.978 12.462 1.788 1.00 79.25 344 ASP A CA 1
ATOM 2701 C C . ASP A 1 344 ? 29.450 12.661 3.222 1.00 79.25 344 ASP A C 1
ATOM 2703 O O . ASP A 1 344 ? 29.458 11.722 4.020 1.00 79.25 344 ASP A O 1
ATOM 2707 N N . ASN A 1 345 ? 29.039 13.875 3.609 1.00 85.62 345 ASN A N 1
ATOM 2708 C CA . ASN A 1 345 ? 28.372 14.085 4.890 1.00 85.62 345 ASN A CA 1
ATOM 2709 C C . ASN A 1 345 ? 27.400 15.275 4.891 1.00 85.62 345 ASN A C 1
ATOM 2711 O O . ASN A 1 345 ? 27.550 16.254 4.156 1.00 85.62 345 ASN A O 1
ATOM 2715 N N . VAL A 1 346 ? 26.443 15.207 5.822 1.00 90.12 346 VAL A N 1
ATOM 2716 C CA . VAL A 1 346 ? 25.374 16.197 6.035 1.00 90.12 346 VAL A CA 1
ATOM 2717 C C . VAL A 1 346 ? 25.912 17.616 6.239 1.00 90.12 346 VAL A C 1
ATOM 2719 O O . VAL A 1 346 ? 25.336 18.575 5.727 1.00 90.12 346 VAL A O 1
ATOM 2722 N N . SER A 1 347 ? 27.025 17.768 6.962 1.00 92.88 347 SER A N 1
ATOM 2723 C CA . SER A 1 347 ? 27.606 19.078 7.280 1.00 92.88 347 SER A CA 1
ATOM 2724 C C . SER A 1 347 ? 28.134 19.795 6.034 1.00 92.88 347 SER A C 1
ATOM 2726 O O . SER A 1 347 ? 27.832 20.968 5.820 1.00 92.88 347 SER A O 1
ATOM 2728 N N . LYS A 1 348 ? 28.856 19.082 5.161 1.00 94.56 348 LYS A N 1
ATOM 2729 C CA . LYS A 1 348 ? 29.359 19.609 3.887 1.00 94.56 348 LYS A CA 1
ATOM 2730 C C . LYS A 1 348 ? 28.219 20.022 2.960 1.00 94.56 348 LYS A C 1
ATOM 2732 O O . LYS A 1 348 ? 28.264 21.129 2.424 1.00 94.56 348 LYS A O 1
ATOM 2737 N N . THR A 1 349 ? 27.194 19.177 2.824 1.00 95.75 349 THR A N 1
ATOM 2738 C CA . THR A 1 349 ? 25.996 19.489 2.031 1.00 95.75 349 THR A CA 1
ATOM 2739 C C . THR A 1 349 ? 25.322 20.750 2.556 1.00 95.75 349 THR A C 1
ATOM 2741 O O . THR A 1 349 ? 25.134 21.710 1.805 1.00 95.75 349 THR A O 1
ATOM 2744 N N . LYS A 1 350 ? 25.028 20.810 3.863 1.00 96.44 350 LYS A N 1
ATOM 2745 C CA . LYS A 1 350 ? 24.410 21.994 4.475 1.00 96.44 350 LYS A CA 1
ATOM 2746 C C . LYS A 1 350 ? 25.280 23.235 4.281 1.00 96.44 350 LYS A C 1
ATOM 2748 O O . LYS A 1 350 ? 24.739 24.266 3.898 1.00 96.44 350 LYS A O 1
ATOM 2753 N N . ALA A 1 351 ? 26.600 23.159 4.450 1.00 96.75 351 ALA A N 1
ATOM 2754 C CA . ALA A 1 351 ? 27.502 24.294 4.242 1.00 96.75 351 ALA A CA 1
ATOM 2755 C C . ALA A 1 351 ? 27.495 24.797 2.786 1.00 96.75 351 ALA A C 1
ATOM 2757 O O . ALA A 1 351 ? 27.317 25.994 2.548 1.00 96.75 351 ALA A O 1
ATOM 2758 N N . GLN A 1 352 ? 27.626 23.888 1.812 1.00 98.19 352 GLN A N 1
ATOM 2759 C CA . GLN A 1 352 ? 27.631 24.227 0.388 1.00 98.19 352 GLN A CA 1
ATOM 2760 C C . GLN A 1 352 ? 26.320 24.894 -0.033 1.00 98.19 352 GLN A C 1
ATOM 2762 O O . GLN A 1 352 ? 26.331 25.966 -0.643 1.00 98.19 352 GLN A O 1
ATOM 2767 N N . PHE A 1 353 ? 25.186 24.283 0.319 1.00 98.25 353 PHE A N 1
ATOM 2768 C CA . PHE A 1 353 ? 23.878 24.782 -0.091 1.00 98.25 353 PHE A CA 1
ATOM 2769 C C . PHE A 1 353 ? 23.415 25.994 0.738 1.00 98.25 353 PHE A C 1
ATOM 2771 O O . PHE A 1 353 ? 22.740 26.873 0.210 1.00 98.25 353 PHE A O 1
ATOM 2778 N N . SER A 1 354 ? 23.837 26.133 1.998 1.00 98.31 354 SER A N 1
ATOM 2779 C CA . SER A 1 354 ? 23.571 27.354 2.777 1.00 98.31 354 SER A CA 1
ATOM 2780 C C . SER A 1 354 ? 24.262 28.564 2.161 1.00 98.31 354 SER A C 1
ATOM 2782 O O . SER A 1 354 ? 23.656 29.633 2.063 1.00 98.31 354 SER A O 1
ATOM 2784 N N . TYR A 1 355 ? 25.510 28.401 1.708 1.00 98.50 355 TYR A N 1
ATOM 2785 C CA . TYR A 1 355 ? 26.261 29.480 1.073 1.00 98.50 355 TYR A CA 1
ATOM 2786 C C . TYR A 1 355 ? 25.579 29.968 -0.208 1.00 98.50 355 TYR A C 1
ATOM 2788 O O . TYR A 1 355 ? 25.338 31.168 -0.352 1.00 98.50 355 TYR A O 1
ATOM 2796 N N . VAL A 1 356 ? 25.211 29.053 -1.116 1.00 98.00 356 VAL A N 1
ATOM 2797 C CA . VAL A 1 356 ? 24.581 29.444 -2.389 1.00 98.00 356 VAL A CA 1
ATOM 2798 C C . VAL A 1 356 ? 23.238 30.136 -2.169 1.00 98.00 356 VAL A C 1
ATOM 2800 O O . VAL A 1 356 ? 22.989 31.181 -2.762 1.00 98.00 356 VAL A O 1
ATOM 2803 N N . VAL A 1 357 ? 22.398 29.609 -1.273 1.00 98.25 357 VAL A N 1
ATOM 2804 C CA . VAL A 1 357 ? 21.076 30.182 -0.978 1.00 98.25 357 VAL A CA 1
ATOM 2805 C C . VAL A 1 357 ? 21.223 31.567 -0.349 1.00 98.25 357 VAL A C 1
ATOM 2807 O O . VAL A 1 357 ? 20.535 32.505 -0.756 1.00 98.25 357 VAL A O 1
ATOM 2810 N N . SER A 1 358 ? 22.161 31.718 0.592 1.00 98.06 358 SER A N 1
ATOM 2811 C CA . SER A 1 358 ? 22.443 33.001 1.244 1.00 98.06 358 SER A CA 1
ATOM 2812 C C . SER A 1 358 ? 22.923 34.044 0.239 1.00 98.06 358 SER A C 1
ATOM 2814 O O . SER A 1 358 ? 22.418 35.164 0.239 1.00 98.06 358 SER A O 1
ATOM 2816 N N . LYS A 1 359 ? 23.841 33.677 -0.666 1.00 98.25 359 LYS A N 1
ATOM 2817 C CA . LYS A 1 359 ? 24.354 34.599 -1.686 1.00 98.25 359 LYS A CA 1
ATOM 2818 C C . LYS A 1 359 ? 23.310 35.009 -2.712 1.00 98.25 359 LYS A C 1
ATOM 2820 O O . LYS A 1 359 ? 23.236 36.190 -3.038 1.00 98.25 359 LYS A O 1
ATOM 2825 N N . ILE A 1 360 ? 22.458 34.090 -3.162 1.00 97.62 360 ILE A N 1
ATOM 2826 C CA . ILE A 1 360 ? 21.349 34.451 -4.056 1.00 97.62 360 ILE A CA 1
ATOM 2827 C C . ILE A 1 360 ? 20.397 35.423 -3.349 1.00 97.62 360 ILE A C 1
ATOM 2829 O O . ILE A 1 360 ? 20.019 36.432 -3.939 1.00 97.62 360 ILE A O 1
ATOM 2833 N N . LYS A 1 361 ? 20.043 35.163 -2.083 1.00 95.25 361 LYS A N 1
ATOM 2834 C CA . LYS A 1 361 ? 19.166 36.049 -1.299 1.00 95.25 361 LYS A CA 1
ATOM 2835 C C . LYS A 1 361 ? 19.782 37.435 -1.076 1.00 95.25 361 LYS A C 1
ATOM 2837 O O . LYS A 1 361 ? 19.071 38.428 -1.196 1.00 95.25 361 LYS A O 1
ATOM 2842 N N . GLU A 1 362 ? 21.076 37.499 -0.766 1.00 95.38 362 GLU A N 1
ATOM 2843 C CA . GLU A 1 362 ? 21.827 38.740 -0.525 1.00 95.38 362 GLU A CA 1
ATOM 2844 C C . GLU A 1 362 ? 21.903 39.616 -1.781 1.00 95.38 362 GLU A C 1
ATOM 2846 O O . GLU A 1 362 ? 21.589 40.803 -1.730 1.00 95.38 362 GLU A O 1
ATOM 2851 N N . VAL A 1 363 ? 22.306 39.031 -2.912 1.00 96.88 363 VAL A N 1
ATOM 2852 C CA . VAL A 1 363 ? 22.562 39.780 -4.152 1.00 96.88 363 VAL A CA 1
ATOM 2853 C C . VAL A 1 363 ? 21.260 40.081 -4.902 1.00 96.88 363 VAL A C 1
ATOM 2855 O O . VAL A 1 363 ? 21.114 41.156 -5.484 1.00 96.88 363 VAL A O 1
ATOM 2858 N N . HIS A 1 364 ? 20.281 39.171 -4.844 1.00 95.75 364 HIS A N 1
ATOM 2859 C CA . HIS A 1 364 ? 19.010 39.271 -5.568 1.00 95.75 364 HIS A CA 1
ATOM 2860 C C . HIS A 1 364 ? 17.806 39.148 -4.620 1.00 95.75 364 HIS A C 1
ATOM 2862 O O . HIS A 1 364 ? 17.054 38.175 -4.682 1.00 95.75 364 HIS A O 1
ATOM 2868 N N . PRO A 1 365 ? 17.519 40.155 -3.777 1.00 91.19 365 PRO A N 1
ATOM 2869 C CA . PRO A 1 365 ? 16.446 40.073 -2.777 1.00 91.19 365 PRO A CA 1
ATOM 2870 C C . PRO A 1 365 ? 15.037 39.923 -3.378 1.00 91.19 365 PRO A C 1
ATOM 2872 O O . PRO A 1 365 ? 14.096 39.537 -2.690 1.00 91.19 365 PRO A O 1
ATOM 2875 N N . THR A 1 366 ? 14.860 40.191 -4.674 1.00 92.44 366 THR A N 1
ATOM 2876 C CA . THR A 1 366 ? 13.576 40.025 -5.383 1.00 92.44 366 THR A CA 1
ATOM 2877 C C . THR A 1 366 ? 13.566 38.831 -6.341 1.00 92.44 366 THR A C 1
ATOM 2879 O O . THR A 1 366 ? 12.737 38.781 -7.250 1.00 92.44 366 THR A O 1
ATOM 2882 N N . PHE A 1 367 ? 14.485 37.876 -6.155 1.00 96.12 367 PHE A N 1
ATOM 2883 C CA . PHE A 1 367 ? 14.521 36.624 -6.913 1.00 96.12 367 PHE A CA 1
ATOM 2884 C C . PHE A 1 367 ? 13.184 35.874 -6.805 1.00 96.12 367 PHE A C 1
ATOM 2886 O O . PHE A 1 367 ? 12.537 35.921 -5.759 1.00 96.12 367 PHE A O 1
ATOM 2893 N N . SER A 1 368 ? 12.750 35.201 -7.873 1.00 96.00 368 SER A N 1
ATOM 2894 C CA . SER A 1 368 ? 11.394 34.641 -7.954 1.00 96.00 368 SER A CA 1
ATOM 2895 C C . SER A 1 368 ? 11.202 33.474 -6.987 1.00 96.00 368 SER A C 1
ATOM 2897 O O . SER A 1 368 ? 10.361 33.531 -6.086 1.00 96.00 368 SER A O 1
ATOM 2899 N N . TYR A 1 369 ? 12.003 32.416 -7.141 1.00 98.06 369 TYR A N 1
ATOM 2900 C CA . TYR A 1 369 ? 11.908 31.249 -6.274 1.00 98.06 369 TYR A CA 1
ATOM 2901 C C . TYR A 1 369 ? 13.163 30.381 -6.246 1.00 98.06 369 TYR A C 1
ATOM 2903 O O . TYR A 1 369 ? 13.966 30.375 -7.178 1.00 98.06 369 TYR A O 1
ATOM 2911 N N . ILE A 1 370 ? 13.270 29.590 -5.181 1.00 98.38 370 ILE A N 1
ATOM 2912 C CA . ILE A 1 370 ? 14.107 28.390 -5.136 1.00 98.38 370 ILE A CA 1
ATOM 2913 C C . ILE A 1 370 ? 13.198 27.170 -5.212 1.00 98.38 370 ILE A C 1
ATOM 2915 O O . ILE A 1 370 ? 12.171 27.122 -4.541 1.00 98.38 370 ILE A O 1
ATOM 2919 N N . HIS A 1 371 ? 13.587 26.183 -6.007 1.00 98.69 371 HIS A N 1
ATOM 2920 C CA . HIS A 1 371 ? 12.929 24.892 -6.124 1.00 98.69 371 HIS A CA 1
ATOM 2921 C C . HIS A 1 371 ? 13.838 23.802 -5.552 1.00 98.69 371 HIS A C 1
ATOM 2923 O O . HIS A 1 371 ? 14.964 23.639 -6.006 1.00 98.69 371 HIS A O 1
ATOM 2929 N N . VAL A 1 372 ? 13.378 23.037 -4.567 1.00 98.19 372 VAL A N 1
ATOM 2930 C CA . VAL A 1 372 ? 14.158 21.952 -3.953 1.00 98.19 372 VAL A CA 1
ATOM 2931 C C . VAL A 1 372 ? 13.511 20.589 -4.159 1.00 98.19 372 VAL A C 1
ATOM 2933 O O . VAL A 1 372 ? 12.287 20.455 -4.147 1.00 98.19 372 VAL A O 1
ATOM 2936 N N . LEU A 1 373 ? 14.348 19.566 -4.328 1.00 96.69 373 LEU A N 1
ATOM 2937 C CA . LEU A 1 373 ? 13.946 18.177 -4.129 1.00 96.69 373 LEU A CA 1
ATOM 2938 C C . LEU A 1 373 ? 14.092 17.785 -2.656 1.00 96.69 373 LEU A C 1
ATOM 2940 O O . LEU A 1 373 ? 15.155 17.974 -2.065 1.00 96.69 373 LEU A O 1
ATOM 2944 N N . GLU A 1 374 ? 13.026 17.242 -2.073 1.00 96.06 374 GLU A N 1
ATOM 2945 C CA . GLU A 1 374 ? 13.025 16.716 -0.706 1.00 96.06 374 GLU A CA 1
ATOM 2946 C C . GLU A 1 374 ? 13.852 15.423 -0.594 1.00 96.06 374 GLU A C 1
ATOM 2948 O O . GLU A 1 374 ? 13.787 14.596 -1.509 1.00 96.06 374 GLU A O 1
ATOM 2953 N N . PRO A 1 375 ? 14.561 15.208 0.534 1.00 92.62 375 PRO A N 1
ATOM 2954 C CA . PRO A 1 375 ? 15.412 14.033 0.771 1.00 92.62 375 PRO A CA 1
ATOM 2955 C C . PRO A 1 375 ? 14.716 12.682 0.572 1.00 92.62 375 PRO A C 1
ATOM 2957 O O . PRO A 1 375 ? 15.340 11.707 0.163 1.00 92.62 375 PRO A O 1
ATOM 2960 N N . ARG A 1 376 ? 13.399 12.614 0.811 1.00 91.06 376 ARG A N 1
ATOM 2961 C CA . ARG A 1 376 ? 12.602 11.406 0.545 1.00 91.06 376 ARG A CA 1
ATOM 2962 C C . ARG A 1 376 ? 12.639 10.946 -0.915 1.00 91.06 376 ARG A C 1
ATOM 2964 O O . ARG A 1 376 ? 12.244 9.821 -1.193 1.00 91.06 376 ARG A O 1
ATOM 2971 N N . LEU A 1 377 ? 13.058 11.785 -1.866 1.00 87.31 377 LEU A N 1
ATOM 2972 C CA . LEU A 1 377 ? 13.349 11.352 -3.231 1.00 87.31 377 LEU A CA 1
ATOM 2973 C C . LEU A 1 377 ? 14.830 10.954 -3.333 1.00 87.31 377 LEU A C 1
ATOM 2975 O O . LEU A 1 377 ? 15.686 11.799 -3.595 1.00 87.31 377 LEU A O 1
ATOM 2979 N N . LYS A 1 378 ? 15.116 9.662 -3.144 1.00 84.50 378 LYS A N 1
ATOM 2980 C CA . LYS A 1 378 ? 16.474 9.105 -3.160 1.00 84.50 378 LYS A CA 1
ATOM 2981 C C . LYS A 1 378 ? 16.732 8.393 -4.486 1.00 84.50 378 LYS A C 1
ATOM 2983 O O . LYS A 1 378 ? 16.167 7.336 -4.759 1.00 84.50 378 LYS A O 1
ATOM 2988 N N . GLY A 1 379 ? 17.563 8.988 -5.339 1.00 86.56 379 GLY A N 1
ATOM 2989 C CA . GLY A 1 379 ? 17.758 8.522 -6.708 1.00 86.56 379 GLY A CA 1
ATOM 2990 C C . GLY A 1 379 ? 16.474 8.694 -7.523 1.00 86.56 379 GLY A C 1
ATOM 2991 O O . GLY A 1 379 ? 15.985 9.809 -7.718 1.00 86.56 379 GLY A O 1
ATOM 2992 N N . LEU A 1 380 ? 15.916 7.574 -7.988 1.00 80.69 380 LEU A N 1
ATOM 2993 C CA . LEU A 1 380 ? 14.620 7.521 -8.680 1.00 80.69 380 LEU A CA 1
ATOM 2994 C C . LEU A 1 380 ? 13.464 7.077 -7.760 1.00 80.69 380 LEU A C 1
ATOM 2996 O O . LEU A 1 380 ? 12.292 7.123 -8.168 1.00 80.69 380 LEU A O 1
ATOM 3000 N N . ASP A 1 381 ? 13.779 6.679 -6.526 1.00 79.88 381 ASP A N 1
ATOM 3001 C CA . ASP A 1 381 ? 12.850 6.078 -5.575 1.00 79.88 381 ASP A CA 1
ATOM 3002 C C . ASP A 1 381 ? 12.284 7.096 -4.585 1.00 79.88 381 ASP A C 1
ATOM 3004 O O . ASP A 1 381 ? 12.871 8.143 -4.313 1.00 79.88 381 ASP A O 1
ATOM 3008 N N . VAL A 1 382 ? 11.090 6.798 -4.067 1.00 83.06 382 VAL A N 1
ATOM 3009 C CA . VAL A 1 382 ? 10.427 7.594 -3.026 1.00 83.06 382 VAL A CA 1
ATOM 3010 C C . VAL A 1 382 ? 10.415 6.793 -1.742 1.00 83.06 382 VAL A C 1
ATOM 3012 O O . VAL A 1 382 ? 9.858 5.697 -1.715 1.00 83.06 382 VAL A O 1
ATOM 3015 N N . LEU A 1 383 ? 11.002 7.370 -0.705 1.00 77.75 383 LEU A N 1
ATOM 3016 C CA . LEU A 1 383 ? 10.963 6.890 0.665 1.00 77.75 383 LEU A CA 1
ATOM 3017 C C . LEU A 1 383 ? 9.712 7.426 1.371 1.00 77.75 383 LEU A C 1
ATOM 3019 O O . LEU A 1 383 ? 9.208 8.499 1.030 1.00 77.75 383 LEU A O 1
ATOM 3023 N N . ASP A 1 384 ? 9.241 6.704 2.385 1.00 68.50 384 ASP A N 1
ATOM 3024 C CA . ASP A 1 384 ? 8.050 7.097 3.152 1.00 68.50 384 ASP A CA 1
ATOM 3025 C C . ASP A 1 384 ? 8.313 8.303 4.075 1.00 68.50 384 ASP A C 1
ATOM 3027 O O . ASP A 1 384 ? 7.396 9.042 4.426 1.00 68.50 384 ASP A O 1
ATOM 3031 N N . HIS A 1 385 ? 9.575 8.544 4.438 1.00 77.88 385 HIS A N 1
ATOM 3032 C CA . HIS A 1 385 ? 10.025 9.692 5.225 1.00 77.88 385 HIS A CA 1
ATOM 3033 C C . HIS A 1 385 ? 11.410 10.165 4.757 1.00 77.88 385 HIS A C 1
ATOM 3035 O O . HIS A 1 385 ? 12.113 9.458 4.032 1.00 77.88 385 HIS A O 1
ATOM 3041 N N . ASN A 1 386 ? 11.792 11.385 5.145 1.00 86.25 386 ASN A N 1
ATOM 3042 C CA . ASN A 1 386 ? 13.152 11.875 4.914 1.00 86.25 386 ASN A CA 1
ATOM 3043 C C . ASN A 1 386 ? 14.141 11.063 5.778 1.00 86.25 386 ASN A C 1
ATOM 3045 O O . ASN A 1 386 ? 13.819 10.809 6.941 1.00 86.25 386 ASN A O 1
ATOM 3049 N N . PRO A 1 387 ? 15.320 10.674 5.257 1.00 86.44 387 PRO A N 1
ATOM 3050 C CA . PRO A 1 387 ? 16.369 10.053 6.064 1.00 86.44 387 PRO A CA 1
ATOM 3051 C C . PRO A 1 387 ? 16.780 10.917 7.265 1.00 86.44 387 PRO A C 1
ATOM 3053 O O . PRO A 1 387 ? 16.710 12.146 7.220 1.00 86.44 387 PRO A O 1
ATOM 3056 N N . GLU A 1 388 ? 17.220 10.274 8.347 1.00 80.75 388 GLU A N 1
ATOM 3057 C CA . GLU A 1 388 ? 17.606 10.966 9.579 1.00 80.75 388 GLU A CA 1
ATOM 3058 C C . GLU A 1 388 ? 18.755 11.960 9.332 1.00 80.75 388 GLU A C 1
ATOM 3060 O O . GLU A 1 388 ? 19.792 11.616 8.769 1.00 80.75 388 GLU A O 1
ATOM 3065 N N . GLY A 1 389 ? 18.560 13.215 9.747 1.00 82.56 389 GLY A N 1
ATOM 3066 C CA . GLY A 1 389 ? 19.534 14.299 9.572 1.00 82.56 389 GLY A CA 1
ATOM 3067 C C . GLY A 1 389 ? 19.530 14.978 8.194 1.00 82.56 389 GLY A C 1
ATOM 3068 O O . GLY A 1 389 ? 20.181 16.018 8.042 1.00 82.56 389 GLY A O 1
ATOM 3069 N N . GLU A 1 390 ? 18.785 14.446 7.220 1.00 91.38 390 GLU A N 1
ATOM 3070 C CA . GLU A 1 390 ? 18.609 15.035 5.891 1.00 91.38 390 GLU A CA 1
ATOM 3071 C C . GLU A 1 390 ? 17.280 15.799 5.812 1.00 91.38 390 GLU A C 1
ATOM 3073 O O . GLU A 1 390 ? 16.188 15.237 5.909 1.00 91.38 390 GLU A O 1
ATOM 3078 N N . ASP A 1 391 ? 17.357 17.112 5.611 1.00 93.12 391 ASP A N 1
ATOM 3079 C CA . ASP A 1 391 ? 16.199 17.997 5.514 1.00 93.12 391 ASP A CA 1
ATOM 3080 C C . ASP A 1 391 ? 16.551 19.251 4.702 1.00 93.12 391 ASP A C 1
ATOM 3082 O O . ASP A 1 391 ? 17.716 19.635 4.596 1.00 93.12 391 ASP A O 1
ATOM 3086 N N . ASN A 1 392 ? 15.540 19.904 4.128 1.00 96.12 392 ASN A N 1
ATOM 3087 C CA . ASN A 1 392 ? 15.696 21.196 3.450 1.00 96.12 392 ASN A CA 1
ATOM 3088 C C . ASN A 1 392 ? 15.241 22.378 4.324 1.00 96.12 392 ASN A C 1
ATOM 3090 O O . ASN A 1 392 ? 15.038 23.477 3.803 1.00 96.12 392 ASN A O 1
ATOM 3094 N N . ASP A 1 393 ? 15.047 22.188 5.632 1.00 94.62 393 ASP A N 1
ATOM 3095 C CA . ASP A 1 393 ? 14.577 23.261 6.509 1.00 94.62 393 ASP A CA 1
ATOM 3096 C C . ASP A 1 393 ? 15.629 24.363 6.656 1.00 94.62 393 ASP A C 1
ATOM 3098 O O . ASP A 1 393 ? 15.264 25.533 6.612 1.00 94.62 393 ASP A O 1
ATOM 3102 N N . PHE A 1 394 ? 16.924 24.031 6.627 1.00 95.94 394 PHE A N 1
ATOM 3103 C CA . PHE A 1 394 ? 17.991 25.042 6.569 1.00 95.94 394 PHE A CA 1
ATOM 3104 C C . PHE A 1 394 ? 17.870 25.977 5.344 1.00 95.94 394 PHE A C 1
ATOM 3106 O O . PHE A 1 394 ? 18.152 27.171 5.433 1.00 95.94 394 PHE A O 1
ATOM 3113 N N . ILE A 1 395 ? 17.401 25.469 4.193 1.00 97.31 395 ILE A N 1
ATOM 3114 C CA . ILE A 1 395 ? 17.140 26.298 3.003 1.00 97.31 395 ILE A CA 1
ATOM 3115 C C . ILE A 1 395 ? 15.920 27.183 3.246 1.00 97.31 395 ILE A C 1
ATOM 3117 O O . ILE A 1 395 ? 15.959 28.364 2.906 1.00 97.31 395 ILE A O 1
ATOM 3121 N N . ARG A 1 396 ? 14.847 26.644 3.843 1.00 95.06 396 ARG A N 1
ATOM 3122 C CA . ARG A 1 396 ? 13.638 27.418 4.178 1.00 95.06 396 ARG A CA 1
ATOM 3123 C C . ARG A 1 396 ? 13.955 28.553 5.147 1.00 95.06 396 ARG A C 1
ATOM 3125 O O . ARG A 1 396 ? 13.525 29.677 4.902 1.00 95.06 396 ARG A O 1
ATOM 3132 N N . GLU A 1 397 ? 14.735 28.276 6.186 1.00 94.62 397 GLU A N 1
ATOM 3133 C CA . GLU A 1 397 ? 15.156 29.242 7.204 1.00 94.62 397 GLU A CA 1
ATOM 3134 C C . GLU A 1 397 ? 15.963 30.397 6.605 1.00 94.62 397 GLU A C 1
ATOM 3136 O O . GLU A 1 397 ? 15.714 31.559 6.920 1.00 94.62 397 GLU A O 1
ATOM 3141 N N . ILE A 1 398 ? 16.889 30.104 5.686 1.00 95.88 398 ILE A N 1
ATOM 3142 C CA . ILE A 1 398 ? 17.650 31.148 4.992 1.00 95.88 398 ILE A CA 1
ATOM 3143 C C . ILE A 1 398 ? 16.746 31.898 4.009 1.00 95.88 398 ILE A C 1
ATOM 3145 O O . ILE A 1 398 ? 16.793 33.126 3.930 1.00 95.88 398 ILE A O 1
ATOM 3149 N N . TRP A 1 399 ? 15.934 31.186 3.226 1.00 95.38 399 TRP A N 1
ATOM 3150 C CA . TRP A 1 399 ? 15.261 31.741 2.052 1.00 95.38 399 TRP A CA 1
ATOM 3151 C C . TRP A 1 399 ? 13.995 32.538 2.369 1.00 95.38 399 TRP A C 1
ATOM 3153 O O . TRP A 1 399 ? 13.750 33.556 1.711 1.00 95.38 399 TRP A O 1
ATOM 3163 N N . THR A 1 400 ? 13.213 32.093 3.355 1.00 87.62 400 THR A N 1
ATOM 3164 C CA . THR A 1 400 ? 11.850 32.580 3.622 1.00 87.62 400 THR A CA 1
ATOM 3165 C C . THR A 1 400 ? 11.779 33.492 4.848 1.00 87.62 400 THR A C 1
ATOM 3167 O O . THR A 1 400 ? 12.455 33.282 5.850 1.00 87.62 400 THR A O 1
ATOM 3170 N N . SER A 1 401 ? 10.958 34.539 4.759 1.00 85.00 401 SER A N 1
ATOM 3171 C CA . SER A 1 401 ? 10.587 35.433 5.860 1.00 85.00 401 SER A CA 1
ATOM 3172 C C . SER A 1 401 ? 9.299 36.189 5.488 1.00 85.00 401 SER A C 1
ATOM 3174 O O . SER A 1 401 ? 8.948 36.242 4.305 1.00 85.00 401 SER A O 1
ATOM 3176 N N . PRO A 1 402 ? 8.593 36.825 6.441 1.00 81.06 402 PRO A N 1
ATOM 3177 C CA . PRO A 1 402 ? 7.382 37.590 6.130 1.00 81.06 402 PRO A CA 1
ATOM 3178 C C . PRO A 1 402 ? 7.580 38.726 5.107 1.00 81.06 402 PRO A C 1
ATOM 3180 O O . PRO A 1 402 ? 6.655 39.059 4.367 1.00 81.06 402 PRO A O 1
ATOM 3183 N N . GLU A 1 403 ? 8.770 39.329 5.040 1.00 80.56 403 GLU A N 1
ATOM 3184 C CA . GLU A 1 403 ? 9.104 40.353 4.037 1.00 80.56 403 GLU A CA 1
ATOM 3185 C C . GLU A 1 403 ? 9.271 39.736 2.640 1.00 80.56 403 GLU A C 1
ATOM 3187 O O . GLU A 1 403 ? 8.800 40.272 1.632 1.00 80.56 403 GLU A O 1
ATOM 3192 N N . ASP A 1 404 ? 9.873 38.550 2.586 1.00 82.19 404 ASP A N 1
ATOM 3193 C CA . ASP A 1 404 ? 10.029 37.771 1.357 1.00 82.19 404 ASP A CA 1
ATOM 3194 C C . ASP A 1 404 ? 8.662 37.371 0.793 1.00 82.19 404 ASP A C 1
ATOM 3196 O O . ASP A 1 404 ? 8.453 37.383 -0.428 1.00 82.19 404 ASP A O 1
ATOM 3200 N N . ASP A 1 405 ? 7.698 37.148 1.695 1.00 76.31 405 ASP A N 1
ATOM 3201 C CA . ASP A 1 405 ? 6.319 36.876 1.338 1.00 76.31 405 ASP A CA 1
ATOM 3202 C C . ASP A 1 405 ? 5.618 38.021 0.622 1.00 76.31 405 ASP A C 1
ATOM 3204 O O . ASP A 1 405 ? 4.916 37.798 -0.370 1.00 76.31 405 ASP A O 1
ATOM 3208 N N . GLN A 1 406 ? 5.844 39.249 1.065 1.00 75.81 406 GLN A N 1
ATOM 3209 C CA . GLN A 1 406 ? 5.277 40.434 0.425 1.00 75.81 406 GLN A CA 1
ATOM 3210 C C . GLN A 1 406 ? 5.942 40.711 -0.928 1.00 75.81 406 GLN A C 1
ATOM 3212 O O . GLN A 1 406 ? 5.285 41.121 -1.893 1.00 75.81 406 GLN A O 1
ATOM 3217 N N . ASN A 1 407 ? 7.238 40.413 -1.025 1.00 78.25 407 ASN A N 1
ATOM 3218 C CA . ASN A 1 407 ? 8.027 40.596 -2.235 1.00 78.25 407 ASN A CA 1
ATOM 3219 C C . ASN A 1 407 ? 7.799 39.508 -3.294 1.00 78.25 407 ASN A C 1
ATOM 3221 O O . ASN A 1 407 ? 8.301 39.654 -4.408 1.00 78.25 407 ASN A O 1
ATOM 3225 N N . GLY A 1 408 ? 7.002 38.474 -3.004 1.00 82.88 408 GLY A N 1
ATOM 3226 C CA . GLY A 1 408 ? 6.672 37.409 -3.952 1.00 82.88 408 GLY A CA 1
ATOM 3227 C C . GLY A 1 408 ? 7.794 36.389 -4.150 1.00 82.88 408 GLY A C 1
ATOM 3228 O O . GLY A 1 408 ? 7.742 35.639 -5.122 1.00 82.88 408 GLY A O 1
ATOM 3229 N N . ARG A 1 409 ? 8.790 36.347 -3.255 1.00 92.81 409 ARG A N 1
ATOM 3230 C CA . ARG A 1 409 ? 9.855 35.342 -3.279 1.00 92.81 409 ARG A CA 1
ATOM 3231 C C . ARG A 1 409 ? 9.357 34.058 -2.621 1.00 92.81 409 ARG A C 1
ATOM 3233 O O . ARG A 1 409 ? 8.790 34.092 -1.530 1.00 92.81 409 ARG A O 1
ATOM 3240 N N . ARG A 1 410 ? 9.491 32.921 -3.304 1.00 95.19 410 ARG A N 1
ATOM 3241 C CA . ARG A 1 410 ? 8.845 31.659 -2.891 1.00 95.19 410 ARG A CA 1
ATOM 3242 C C . ARG A 1 410 ? 9.805 30.491 -2.835 1.00 95.19 410 ARG A C 1
ATOM 3244 O O . ARG A 1 410 ? 10.855 30.511 -3.471 1.00 95.19 410 ARG A O 1
ATOM 3251 N N . LEU A 1 411 ? 9.418 29.461 -2.094 1.00 97.25 411 LEU A N 1
ATOM 3252 C CA . LEU A 1 411 ? 10.032 28.147 -2.185 1.00 97.25 411 LEU A CA 1
ATOM 3253 C C . LEU A 1 411 ? 9.054 27.185 -2.860 1.00 97.25 411 LEU A C 1
ATOM 3255 O O . LEU A 1 411 ? 7.872 27.139 -2.512 1.00 97.25 411 LEU A O 1
ATOM 3259 N N . ILE A 1 412 ? 9.558 26.449 -3.845 1.00 98.50 412 ILE A N 1
ATOM 3260 C CA . ILE A 1 412 ? 8.879 25.324 -4.472 1.00 98.50 412 ILE A CA 1
ATOM 3261 C C . ILE A 1 412 ? 9.518 24.049 -3.926 1.00 98.50 412 ILE A C 1
ATOM 3263 O O . ILE A 1 412 ? 10.737 23.899 -3.976 1.00 98.50 412 ILE A O 1
ATOM 3267 N N . SER A 1 413 ? 8.718 23.121 -3.420 1.00 97.75 413 SER A N 1
ATOM 3268 C CA . SER A 1 413 ? 9.198 21.815 -2.984 1.00 97.75 413 SER A CA 1
ATOM 3269 C C . SER A 1 413 ? 8.610 20.700 -3.843 1.00 97.75 413 SER A C 1
ATOM 3271 O O . SER A 1 413 ? 7.428 20.715 -4.193 1.00 97.75 413 SER A O 1
ATOM 3273 N N . ALA A 1 414 ? 9.447 19.729 -4.202 1.00 96.81 414 ALA A N 1
ATOM 3274 C CA . ALA A 1 414 ? 9.084 18.559 -4.987 1.00 96.81 414 ALA A CA 1
ATOM 3275 C C . ALA A 1 414 ? 9.710 17.287 -4.403 1.00 96.81 414 ALA A C 1
ATOM 3277 O O . ALA A 1 414 ? 10.743 17.327 -3.746 1.00 96.81 414 ALA A O 1
ATOM 3278 N N . GLY A 1 415 ? 9.121 16.131 -4.708 1.00 89.19 415 GLY A N 1
ATOM 3279 C CA . GLY A 1 415 ? 9.655 14.825 -4.305 1.00 89.19 415 GLY A CA 1
ATOM 3280 C C . GLY A 1 415 ? 8.709 14.064 -3.383 1.00 89.19 415 GLY A C 1
ATOM 3281 O O . GLY A 1 415 ? 8.586 14.367 -2.202 1.00 89.19 415 GLY A O 1
ATOM 3282 N N . GLY A 1 416 ? 8.036 13.057 -3.945 1.00 87.50 416 GLY A N 1
ATOM 3283 C CA . GLY A 1 416 ? 7.248 12.086 -3.178 1.00 87.50 416 GLY A CA 1
ATOM 3284 C C . GLY A 1 416 ? 5.925 12.582 -2.584 1.00 87.50 416 GLY A C 1
ATOM 3285 O O . GLY A 1 416 ? 5.336 11.861 -1.792 1.00 87.50 416 GLY A O 1
ATOM 3286 N N . TYR A 1 417 ? 5.442 13.773 -2.949 1.00 93.62 417 TYR A N 1
ATOM 3287 C CA . TYR A 1 417 ? 4.212 14.328 -2.376 1.00 93.62 417 TYR A CA 1
ATOM 3288 C C . TYR A 1 417 ? 2.958 13.501 -2.691 1.00 93.62 417 TYR A C 1
ATOM 3290 O O . TYR A 1 417 ? 2.613 13.291 -3.856 1.00 93.62 417 TYR A O 1
ATOM 3298 N N . THR A 1 418 ? 2.254 13.101 -1.631 1.00 91.75 418 THR A N 1
ATOM 3299 C CA . THR A 1 418 ? 0.827 12.752 -1.653 1.00 91.75 418 THR A CA 1
ATOM 3300 C C . THR A 1 418 ? -0.020 14.015 -1.470 1.00 91.75 418 THR A C 1
ATOM 3302 O O . THR A 1 418 ? 0.516 15.102 -1.232 1.00 91.75 418 THR A O 1
ATOM 3305 N N . ARG A 1 419 ? -1.349 13.895 -1.570 1.00 92.75 419 ARG A N 1
ATOM 3306 C CA . ARG A 1 419 ? -2.263 15.015 -1.310 1.00 92.75 419 ARG A CA 1
ATOM 3307 C C . ARG A 1 419 ? -2.113 15.530 0.123 1.00 92.75 419 ARG A C 1
ATOM 3309 O O . ARG A 1 419 ? -2.008 16.734 0.332 1.00 92.75 419 ARG A O 1
ATOM 3316 N N . GLU A 1 420 ? -2.072 14.621 1.086 1.00 92.50 420 GLU A N 1
ATOM 3317 C CA . GLU A 1 420 ? -2.020 14.906 2.521 1.00 92.50 420 GLU A CA 1
ATOM 3318 C C . GLU A 1 420 ? -0.711 15.612 2.867 1.00 92.50 420 GLU A C 1
ATOM 3320 O O . GLU A 1 420 ? -0.715 16.667 3.499 1.00 92.50 420 GLU A O 1
ATOM 3325 N N . LEU A 1 421 ? 0.407 15.092 2.355 1.00 91.50 421 LEU A N 1
ATOM 3326 C CA . LEU A 1 421 ? 1.724 15.678 2.570 1.00 91.50 421 LEU A CA 1
ATOM 3327 C C . LEU A 1 421 ? 1.860 17.050 1.891 1.00 91.50 421 LEU A C 1
ATOM 3329 O O . LEU A 1 421 ? 2.518 17.947 2.416 1.00 91.50 421 LEU A O 1
ATOM 3333 N N . ALA A 1 422 ? 1.229 17.237 0.727 1.00 95.81 422 ALA A N 1
ATOM 3334 C CA . ALA A 1 422 ? 1.198 18.528 0.047 1.00 95.81 422 ALA A CA 1
ATOM 3335 C C . ALA A 1 422 ? 0.389 19.571 0.829 1.00 95.81 422 ALA A C 1
ATOM 3337 O O . ALA A 1 422 ? 0.823 20.717 0.933 1.00 95.81 422 ALA A O 1
ATOM 3338 N N . ILE A 1 423 ? -0.754 19.174 1.402 1.00 95.75 423 ILE A N 1
ATOM 3339 C CA . ILE A 1 423 ? -1.549 20.021 2.302 1.00 95.75 423 ILE A CA 1
ATOM 3340 C C . ILE A 1 423 ? -0.710 20.396 3.522 1.00 95.75 423 ILE A C 1
ATOM 3342 O O . ILE A 1 423 ? -0.590 21.576 3.840 1.00 95.75 423 ILE A O 1
ATOM 3346 N N . GLU A 1 424 ? -0.062 19.418 4.153 1.00 93.38 424 GLU A N 1
ATOM 3347 C CA . GLU A 1 424 ? 0.774 19.651 5.326 1.00 93.38 424 GLU A CA 1
ATOM 3348 C C . GLU A 1 424 ? 1.897 20.659 5.049 1.00 93.38 424 GLU A C 1
ATOM 3350 O O . GLU A 1 424 ? 2.056 21.628 5.795 1.00 93.38 424 GLU A O 1
ATOM 3355 N N . TYR A 1 425 ? 2.673 20.457 3.981 1.00 93.50 425 TYR A N 1
ATOM 3356 C CA . TYR A 1 425 ? 3.789 21.343 3.650 1.00 93.50 425 TYR A CA 1
ATOM 3357 C C . TYR A 1 425 ? 3.307 22.737 3.245 1.00 93.50 425 TYR A C 1
ATOM 3359 O O . TYR A 1 425 ? 3.871 23.735 3.696 1.00 93.50 425 TYR A O 1
ATOM 3367 N N . ALA A 1 426 ? 2.233 22.837 2.462 1.00 94.94 426 ALA A N 1
ATOM 3368 C CA . ALA A 1 426 ? 1.661 24.134 2.120 1.00 94.94 426 ALA A CA 1
ATOM 3369 C C . ALA A 1 426 ? 1.149 24.878 3.365 1.00 94.94 426 ALA A C 1
ATOM 3371 O O . ALA A 1 426 ? 1.369 26.085 3.488 1.00 94.94 426 ALA A O 1
ATOM 3372 N N . ASP A 1 427 ? 0.513 24.179 4.307 1.00 93.69 427 ASP A N 1
ATOM 3373 C CA . ASP A 1 427 ? -0.096 24.780 5.496 1.00 93.69 427 ASP A CA 1
ATOM 3374 C C . ASP A 1 427 ? 0.950 25.188 6.536 1.00 93.69 427 ASP A C 1
ATOM 3376 O O . ASP A 1 427 ? 0.934 26.332 7.015 1.00 93.69 427 ASP A O 1
ATOM 3380 N N . LYS A 1 428 ? 1.882 24.278 6.846 1.00 91.81 428 LYS A N 1
ATOM 3381 C CA . LYS A 1 428 ? 2.908 24.467 7.880 1.00 91.81 428 LYS A CA 1
ATOM 3382 C C . LYS A 1 428 ? 4.110 25.269 7.387 1.00 91.81 428 LYS A C 1
ATOM 3384 O O . LYS A 1 428 ? 4.587 26.131 8.118 1.00 91.81 428 LYS A O 1
ATOM 3389 N N . LYS A 1 429 ? 4.608 24.994 6.176 1.00 90.38 429 LYS A N 1
ATOM 3390 C CA . LYS A 1 429 ? 5.844 25.598 5.636 1.00 90.38 429 LYS A CA 1
ATOM 3391 C C . LYS A 1 429 ? 5.573 26.746 4.660 1.00 90.38 429 LYS A C 1
ATOM 3393 O O . LYS A 1 429 ? 6.425 27.604 4.483 1.00 90.38 429 LYS A O 1
ATOM 3398 N N . GLY A 1 430 ? 4.371 26.816 4.083 1.00 90.50 430 GLY A N 1
ATOM 3399 C CA . GLY A 1 430 ? 3.992 27.874 3.139 1.00 90.50 430 GLY A CA 1
ATOM 3400 C C . GLY A 1 430 ? 4.412 27.609 1.690 1.00 90.50 430 GLY A C 1
ATOM 3401 O O . GLY A 1 430 ? 4.173 28.466 0.835 1.00 90.50 430 GLY A O 1
ATOM 3402 N N . ASP A 1 431 ? 4.982 26.438 1.413 1.00 93.69 431 ASP A N 1
ATOM 3403 C CA . ASP A 1 431 ? 5.590 26.075 0.132 1.00 93.69 431 ASP A CA 1
ATOM 3404 C C . ASP A 1 431 ? 4.578 26.028 -1.030 1.00 93.69 431 ASP A C 1
ATOM 3406 O O . ASP A 1 431 ? 3.381 25.770 -0.857 1.00 93.69 431 ASP A O 1
ATOM 3410 N N . ILE A 1 432 ? 5.088 26.234 -2.247 1.00 98.31 432 ILE A N 1
ATOM 3411 C CA . ILE A 1 432 ? 4.449 25.764 -3.482 1.00 98.31 432 ILE A CA 1
ATOM 3412 C C . ILE A 1 432 ? 4.868 24.307 -3.686 1.00 98.31 432 ILE A C 1
ATOM 3414 O O . ILE A 1 432 ? 6.052 23.993 -3.624 1.00 98.31 432 ILE A O 1
ATOM 3418 N N . ILE A 1 433 ? 3.921 23.411 -3.945 1.00 98.50 433 ILE A N 1
ATOM 3419 C CA . ILE A 1 433 ? 4.184 21.979 -4.088 1.00 98.50 433 ILE A CA 1
ATOM 3420 C C . ILE A 1 433 ? 4.171 21.596 -5.565 1.00 98.50 433 ILE A C 1
ATOM 3422 O O . ILE A 1 433 ? 3.144 21.698 -6.243 1.00 98.50 433 ILE A O 1
ATOM 3426 N N . ALA A 1 434 ? 5.321 21.150 -6.067 1.00 98.44 434 ALA A N 1
ATOM 3427 C CA . ALA A 1 434 ? 5.485 20.728 -7.447 1.00 98.44 434 ALA A CA 1
ATOM 3428 C C . ALA A 1 434 ? 5.393 19.201 -7.593 1.00 98.44 434 ALA A C 1
ATOM 3430 O O . ALA A 1 434 ? 6.070 18.428 -6.908 1.00 98.44 434 ALA A O 1
ATOM 3431 N N . PHE A 1 435 ? 4.563 18.761 -8.539 1.00 98.19 435 PHE A N 1
ATOM 3432 C CA . PHE A 1 435 ? 4.300 17.353 -8.820 1.00 98.19 435 PHE A CA 1
ATOM 3433 C C . PHE A 1 435 ? 4.877 16.949 -10.175 1.00 98.19 435 PHE A C 1
ATOM 3435 O O . PHE A 1 435 ? 4.673 17.624 -11.180 1.00 98.19 435 PHE A O 1
ATOM 3442 N N . GLY A 1 436 ? 5.590 15.820 -10.187 1.00 94.88 436 GLY A N 1
ATOM 3443 C CA . GLY A 1 436 ? 6.180 15.233 -11.389 1.00 94.88 436 GLY A CA 1
ATOM 3444 C C . GLY A 1 436 ? 5.308 14.127 -11.989 1.00 94.88 436 GLY A C 1
ATOM 3445 O O . GLY A 1 436 ? 4.318 14.384 -12.666 1.00 94.88 436 GLY A O 1
ATOM 3446 N N . ARG A 1 437 ? 5.669 12.872 -11.687 1.00 93.12 437 ARG A N 1
ATOM 3447 C CA . ARG A 1 437 ? 5.025 11.633 -12.180 1.00 93.12 437 ARG A CA 1
ATOM 3448 C C . ARG A 1 437 ? 3.496 11.671 -12.175 1.00 93.12 437 ARG A C 1
ATOM 3450 O O . ARG A 1 437 ? 2.861 11.293 -13.147 1.00 93.12 437 ARG A O 1
ATOM 3457 N N . VAL A 1 438 ? 2.905 12.162 -11.091 1.00 93.75 438 VAL A N 1
ATOM 3458 C CA . VAL A 1 438 ? 1.449 12.182 -10.924 1.00 93.75 438 VAL A CA 1
ATOM 3459 C C . VAL A 1 438 ? 0.788 13.216 -11.841 1.00 93.75 438 VAL A C 1
ATOM 3461 O O . VAL A 1 438 ? -0.270 12.947 -12.396 1.00 93.75 438 VAL A O 1
ATOM 3464 N N . PHE A 1 439 ? 1.429 14.360 -12.088 1.00 97.31 439 PHE A N 1
ATOM 3465 C CA . PHE A 1 439 ? 0.910 15.395 -12.990 1.00 97.31 439 PHE A CA 1
ATOM 3466 C C . PHE A 1 439 ? 1.091 15.008 -14.476 1.00 97.31 439 PHE A C 1
ATOM 3468 O O . PHE A 1 439 ? 0.371 15.500 -15.345 1.00 97.31 439 PHE A O 1
ATOM 3475 N N . ILE A 1 440 ? 1.988 14.060 -14.795 1.00 94.69 440 ILE A N 1
ATOM 3476 C CA . ILE A 1 440 ? 2.006 13.431 -16.129 1.00 94.69 440 ILE A CA 1
ATOM 3477 C C . ILE A 1 440 ? 0.659 12.762 -16.405 1.00 94.69 440 ILE A C 1
ATOM 3479 O O . ILE A 1 440 ? 0.082 13.021 -17.452 1.00 94.69 440 ILE A O 1
ATOM 3483 N N . ALA A 1 441 ? 0.143 11.957 -15.477 1.00 93.44 441 ALA A N 1
ATOM 3484 C CA . ALA A 1 441 ? -1.084 11.190 -15.698 1.00 93.44 441 ALA A CA 1
ATOM 3485 C C . ALA A 1 441 ? -2.387 11.939 -15.382 1.00 93.44 441 ALA A C 1
ATOM 3487 O O . ALA A 1 441 ? -3.473 11.468 -15.702 1.00 93.44 441 ALA A O 1
ATOM 3488 N N . ASN A 1 442 ? -2.297 13.094 -14.725 1.00 96.75 442 ASN A N 1
ATOM 3489 C CA . ASN A 1 442 ? -3.455 13.837 -14.235 1.00 96.75 442 ASN A CA 1
ATOM 3490 C C . ASN A 1 442 ? -3.393 15.271 -14.757 1.00 96.75 442 ASN A C 1
ATOM 3492 O O . ASN A 1 442 ? -2.870 16.139 -14.056 1.00 96.75 442 ASN A O 1
ATOM 3496 N N . PRO A 1 443 ? -3.889 15.548 -15.976 1.00 96.75 443 PRO A N 1
ATOM 3497 C CA . PRO A 1 443 ? -3.802 16.887 -16.553 1.00 96.75 443 PRO A CA 1
ATOM 3498 C C . PRO A 1 443 ? -4.534 17.949 -15.716 1.00 96.75 443 PRO A C 1
ATOM 3500 O O . PRO A 1 443 ? -4.156 19.110 -15.721 1.00 96.75 443 PRO A O 1
ATOM 3503 N N . ASP A 1 444 ? -5.517 17.550 -14.916 1.00 96.62 444 ASP A N 1
ATOM 3504 C CA . ASP A 1 444 ? -6.285 18.382 -13.992 1.00 96.62 444 ASP A CA 1
ATOM 3505 C C . ASP A 1 444 ? -5.922 18.173 -12.519 1.00 96.62 444 ASP A C 1
ATOM 3507 O O . ASP A 1 444 ? -6.757 18.358 -11.631 1.00 96.62 444 ASP A O 1
ATOM 3511 N N . LEU A 1 445 ? -4.667 17.811 -12.233 1.00 97.50 445 LEU A N 1
ATOM 3512 C CA . LEU A 1 445 ? -4.209 17.499 -10.879 1.00 97.50 445 LEU A CA 1
ATOM 3513 C C . LEU A 1 445 ? -4.629 18.527 -9.807 1.00 97.50 445 LEU A C 1
ATOM 3515 O O . LEU A 1 445 ? -5.113 18.085 -8.767 1.00 97.50 445 LEU A O 1
ATOM 3519 N N . PRO A 1 446 ? -4.533 19.862 -10.006 1.00 97.12 446 PRO A N 1
ATOM 3520 C CA . PRO A 1 446 ? -4.971 20.813 -8.983 1.00 97.12 446 PRO A CA 1
ATOM 3521 C C . PRO A 1 446 ? -6.451 20.659 -8.618 1.00 97.12 446 PRO A C 1
ATOM 3523 O O . PRO A 1 446 ? -6.799 20.697 -7.440 1.00 97.12 446 PRO A O 1
ATOM 3526 N N . TYR A 1 447 ? -7.310 20.423 -9.617 1.00 93.75 447 TYR A N 1
ATOM 3527 C CA . TYR A 1 447 ? -8.738 20.193 -9.406 1.00 93.75 447 TYR A CA 1
ATOM 3528 C C . TYR A 1 447 ? -8.973 18.900 -8.623 1.00 93.75 447 TYR A C 1
ATOM 3530 O O . TYR A 1 447 ? -9.741 18.892 -7.658 1.00 93.75 447 TYR A O 1
ATOM 3538 N N . ARG A 1 448 ? -8.256 17.829 -8.986 1.00 94.19 448 ARG A N 1
ATOM 3539 C CA . ARG A 1 448 ? -8.356 16.544 -8.290 1.00 94.19 448 ARG A CA 1
ATOM 3540 C C . ARG A 1 448 ? -7.909 16.630 -6.839 1.00 94.19 448 ARG A C 1
ATOM 3542 O O . ARG A 1 448 ? -8.605 16.132 -5.964 1.00 94.19 448 ARG A O 1
ATOM 3549 N N . LEU A 1 449 ? -6.790 17.300 -6.569 1.00 94.44 449 LEU A N 1
ATOM 3550 C CA . LEU A 1 449 ? -6.299 17.496 -5.206 1.00 94.44 449 LEU A CA 1
ATOM 3551 C C . LEU A 1 449 ? -7.283 18.329 -4.371 1.00 94.44 449 LEU A C 1
ATOM 3553 O O . LEU A 1 449 ? -7.552 17.971 -3.226 1.00 94.44 449 LEU A O 1
ATOM 3557 N N . GLU A 1 450 ? -7.862 19.394 -4.932 1.00 92.56 450 GLU A N 1
ATOM 3558 C CA . GLU A 1 450 ? -8.835 20.237 -4.219 1.00 92.56 450 GLU A CA 1
ATOM 3559 C C . GLU A 1 450 ? -10.083 19.442 -3.815 1.00 92.56 450 GLU A C 1
ATOM 3561 O O . GLU A 1 450 ? -10.529 19.527 -2.671 1.00 92.56 450 GLU A O 1
ATOM 3566 N N . HIS A 1 451 ? -10.590 18.603 -4.720 1.00 85.31 451 HIS A N 1
ATOM 3567 C CA . HIS A 1 451 ? -11.841 17.860 -4.543 1.00 85.31 451 HIS A CA 1
ATOM 3568 C C . HIS A 1 451 ? -11.638 16.424 -4.042 1.00 85.31 451 HIS A C 1
ATOM 3570 O O . HIS A 1 451 ? -12.593 15.654 -3.990 1.00 85.31 451 HIS A O 1
ATOM 3576 N N . ASN A 1 452 ? -10.404 16.063 -3.675 1.00 86.19 452 ASN A N 1
ATOM 3577 C CA . ASN A 1 452 ? -10.023 14.714 -3.259 1.00 86.19 452 ASN A CA 1
ATOM 3578 C C . ASN A 1 452 ? -10.450 13.619 -4.263 1.00 86.19 452 ASN A C 1
ATOM 3580 O O . ASN A 1 452 ? -10.921 12.549 -3.885 1.00 86.19 452 ASN A O 1
ATOM 3584 N N . ILE A 1 453 ? -10.319 13.910 -5.559 1.00 84.56 453 ILE A N 1
ATOM 3585 C CA . ILE A 1 453 ? -10.634 12.976 -6.643 1.00 84.56 453 ILE A CA 1
ATOM 3586 C C . ILE A 1 453 ? -9.456 12.008 -6.815 1.00 84.56 453 ILE A C 1
ATOM 3588 O O . ILE A 1 453 ? -8.308 12.466 -6.857 1.00 84.56 453 ILE A O 1
ATOM 3592 N N . PRO A 1 454 ? -9.708 10.695 -6.980 1.00 83.56 454 PRO A N 1
ATOM 3593 C CA . PRO A 1 454 ? -8.663 9.718 -7.257 1.00 83.56 454 PRO A CA 1
ATOM 3594 C C . PRO A 1 454 ? -7.774 10.108 -8.444 1.00 83.56 454 PRO A C 1
ATOM 3596 O O . PRO A 1 454 ? -8.231 10.613 -9.477 1.00 83.56 454 PRO A O 1
ATOM 3599 N N . LEU A 1 455 ? -6.475 9.869 -8.286 1.00 87.12 455 LEU A N 1
ATOM 3600 C CA . LEU A 1 455 ? -5.473 10.211 -9.287 1.00 87.12 455 LEU A CA 1
ATOM 3601 C C . LEU A 1 455 ? -5.289 9.039 -10.254 1.00 87.12 455 LEU A C 1
ATOM 3603 O O . LEU A 1 455 ? -5.088 7.900 -9.837 1.00 87.12 455 LEU A O 1
ATOM 3607 N N . THR A 1 456 ? -5.324 9.329 -11.550 1.00 87.56 456 THR A N 1
ATOM 3608 C CA . THR A 1 456 ? -4.944 8.405 -12.618 1.00 87.56 456 THR A CA 1
ATOM 3609 C C . THR A 1 456 ? -3.502 7.942 -12.395 1.00 87.56 456 THR A C 1
ATOM 3611 O O . THR A 1 456 ? -2.612 8.757 -12.123 1.00 87.56 456 THR A O 1
ATOM 3614 N N . SER A 1 457 ? -3.266 6.634 -12.502 1.00 86.75 457 SER A N 1
ATOM 3615 C CA . SER A 1 457 ? -1.916 6.064 -12.430 1.00 86.75 457 SER A CA 1
ATOM 3616 C C . SER A 1 457 ? -1.101 6.439 -13.668 1.00 86.75 457 SER A C 1
ATOM 3618 O O . SER A 1 457 ? -1.655 6.646 -14.742 1.00 86.75 457 SER A O 1
ATOM 3620 N N . TYR A 1 458 ? 0.214 6.567 -13.506 1.00 84.69 458 TYR A N 1
ATOM 3621 C CA . TYR A 1 458 ? 1.128 6.919 -14.591 1.00 84.69 458 TYR A CA 1
ATOM 3622 C C . TYR A 1 458 ? 1.828 5.687 -15.167 1.00 84.69 458 TYR A C 1
ATOM 3624 O O . TYR A 1 458 ? 2.313 4.848 -14.406 1.00 84.69 458 TYR A O 1
ATOM 3632 N N . ASP A 1 459 ? 1.988 5.653 -16.492 1.00 81.50 459 ASP A N 1
ATOM 3633 C CA . ASP A 1 459 ? 2.763 4.624 -17.189 1.00 81.50 459 ASP A CA 1
ATOM 3634 C C . ASP A 1 459 ? 4.245 5.014 -17.251 1.00 81.50 459 ASP A C 1
ATOM 3636 O O . ASP A 1 459 ? 4.629 5.919 -18.003 1.00 81.50 459 ASP A O 1
ATOM 3640 N N . ARG A 1 460 ? 5.117 4.310 -16.521 1.00 83.00 460 ARG A N 1
ATOM 3641 C CA . ARG A 1 460 ? 6.566 4.577 -16.584 1.00 83.00 460 ARG A CA 1
ATOM 3642 C C . ARG A 1 460 ? 7.172 4.249 -17.952 1.00 83.00 460 ARG A C 1
ATOM 3644 O O . ARG A 1 460 ? 8.163 4.880 -18.316 1.00 83.00 460 ARG A O 1
ATOM 3651 N N . THR A 1 461 ? 6.600 3.316 -18.714 1.00 85.25 461 THR A N 1
ATOM 3652 C CA . THR A 1 461 ? 7.133 2.900 -20.026 1.00 85.25 461 THR A CA 1
ATOM 3653 C C . THR A 1 461 ? 7.006 4.006 -21.075 1.00 85.25 461 THR A C 1
ATOM 3655 O O . THR A 1 461 ? 7.805 4.095 -22.004 1.00 85.25 461 THR A O 1
ATOM 3658 N N . THR A 1 462 ? 6.054 4.922 -20.887 1.00 87.06 462 THR A N 1
ATOM 3659 C CA . THR A 1 462 ? 5.791 6.027 -21.823 1.00 87.06 462 THR A CA 1
ATOM 3660 C C . THR A 1 462 ? 6.577 7.302 -21.505 1.00 87.06 462 THR A C 1
ATOM 3662 O O . THR A 1 462 ? 6.547 8.281 -22.271 1.00 87.06 462 THR A O 1
ATOM 3665 N N . PHE A 1 463 ? 7.296 7.335 -20.377 1.00 87.44 463 PHE A N 1
ATOM 3666 C CA . PHE A 1 463 ? 7.986 8.535 -19.904 1.00 87.44 463 PHE A CA 1
ATOM 3667 C C . PHE A 1 463 ? 9.023 9.028 -20.910 1.00 87.44 463 PHE A C 1
ATOM 3669 O O . PHE A 1 463 ? 8.985 10.200 -21.277 1.00 87.44 463 PHE A O 1
ATOM 3676 N N . TYR A 1 464 ? 9.852 8.140 -21.449 1.00 86.44 464 TYR A N 1
ATOM 3677 C CA . TYR A 1 464 ? 11.005 8.526 -22.269 1.00 86.44 464 TYR A CA 1
ATOM 3678 C C . TYR A 1 464 ? 10.908 8.054 -23.723 1.00 86.44 464 TYR A C 1
ATOM 3680 O O . TYR A 1 464 ? 11.914 7.829 -24.376 1.00 86.44 464 TYR A O 1
ATOM 3688 N N . VAL A 1 465 ? 9.686 7.899 -24.242 1.00 85.56 465 VAL A N 1
ATOM 3689 C CA . VAL A 1 465 ? 9.477 7.586 -25.662 1.00 85.56 465 VAL A CA 1
ATOM 3690 C C . VAL A 1 465 ? 9.862 8.791 -26.521 1.00 85.56 465 VAL A C 1
ATOM 3692 O O . VAL A 1 465 ? 9.251 9.856 -26.415 1.00 85.56 465 VAL A O 1
ATOM 3695 N N . GLU A 1 466 ? 10.867 8.606 -27.369 1.00 85.94 466 GLU A N 1
ATOM 3696 C CA . GLU A 1 466 ? 11.483 9.670 -28.160 1.00 85.94 466 GLU A CA 1
ATOM 3697 C C . GLU A 1 466 ? 10.758 9.924 -29.489 1.00 85.94 466 GLU A C 1
ATOM 3699 O O . GLU A 1 466 ? 10.262 8.993 -30.125 1.00 85.94 466 GLU A O 1
ATOM 3704 N N . ASN A 1 467 ? 10.737 11.187 -29.928 1.00 81.88 467 ASN A N 1
ATOM 3705 C CA . ASN A 1 467 ? 10.363 11.609 -31.287 1.00 81.88 467 ASN A CA 1
ATOM 3706 C C . ASN A 1 467 ? 9.000 11.096 -31.797 1.00 81.88 467 ASN A C 1
ATOM 3708 O O . ASN A 1 467 ? 8.845 10.756 -32.971 1.00 81.88 467 ASN A O 1
ATOM 3712 N N . ARG A 1 468 ? 7.987 11.028 -30.925 1.00 81.38 468 ARG A N 1
ATOM 3713 C CA . ARG A 1 468 ? 6.625 10.632 -31.316 1.00 81.38 468 ARG A CA 1
ATOM 3714 C C . ARG A 1 468 ? 5.631 11.773 -31.161 1.00 81.38 468 ARG A C 1
ATOM 3716 O O . ARG A 1 468 ? 5.637 12.491 -30.166 1.00 81.38 468 ARG A O 1
ATOM 3723 N N . VAL A 1 469 ? 4.733 11.871 -32.139 1.00 82.50 469 VAL A N 1
ATOM 3724 C CA . VAL A 1 469 ? 3.500 12.675 -32.068 1.00 82.50 469 VAL A CA 1
ATOM 3725 C C . VAL A 1 469 ? 2.296 11.856 -31.590 1.00 82.50 469 VAL A C 1
ATOM 3727 O O . VAL A 1 469 ? 1.182 12.365 -31.560 1.00 82.50 469 VAL A O 1
ATOM 3730 N N . ASP A 1 470 ? 2.520 10.589 -31.240 1.00 81.88 470 ASP A N 1
ATOM 3731 C CA . ASP A 1 470 ? 1.514 9.703 -30.661 1.00 81.88 470 ASP A CA 1
ATOM 3732 C C . ASP A 1 470 ? 1.055 10.257 -29.295 1.00 81.88 470 ASP A C 1
ATOM 3734 O O . ASP A 1 470 ? 1.912 10.518 -28.439 1.00 81.88 470 ASP A O 1
ATOM 3738 N N . PRO A 1 471 ? -0.261 10.457 -29.073 1.00 86.50 471 PRO A N 1
ATOM 3739 C CA . PRO A 1 471 ? -0.794 10.934 -27.799 1.00 86.50 471 PRO A CA 1
ATOM 3740 C C . PRO A 1 471 ? -0.523 9.993 -26.624 1.00 86.50 471 PRO A C 1
ATOM 3742 O O . PRO A 1 471 ? -0.564 10.441 -25.475 1.00 86.50 471 PRO A O 1
ATOM 3745 N N . LYS A 1 472 ? -0.210 8.725 -26.895 1.00 87.25 472 LYS A N 1
ATOM 3746 C CA . LYS A 1 472 ? -0.090 7.669 -25.897 1.00 87.25 472 LYS A CA 1
ATOM 3747 C C . LYS A 1 472 ? 0.910 7.953 -24.776 1.00 87.25 472 LYS A C 1
ATOM 3749 O O . LYS A 1 472 ? 2.105 8.169 -25.005 1.00 87.25 472 LYS A O 1
ATOM 3754 N N . GLY A 1 473 ? 0.419 7.924 -23.539 1.00 83.12 473 GLY A N 1
ATOM 3755 C CA . GLY A 1 473 ? 1.180 8.228 -22.329 1.00 83.12 473 GLY A CA 1
ATOM 3756 C C . GLY A 1 473 ? 1.717 9.662 -22.265 1.00 83.12 473 GLY A C 1
ATOM 3757 O O . GLY A 1 473 ? 2.661 9.948 -21.515 1.00 83.12 473 GLY A O 1
ATOM 3758 N N . TYR A 1 474 ? 1.156 10.581 -23.055 1.00 91.06 474 TYR A N 1
ATOM 3759 C CA . TYR A 1 474 ? 1.582 11.979 -23.130 1.00 91.06 474 TYR A CA 1
ATOM 3760 C C . TYR A 1 474 ? 0.382 12.937 -23.057 1.00 91.06 474 TYR A C 1
ATOM 3762 O O . TYR A 1 474 ? 0.259 13.667 -22.069 1.00 91.06 474 TYR A O 1
ATOM 3770 N N . THR A 1 475 ? -0.530 12.902 -24.032 1.00 93.50 475 THR A N 1
ATOM 3771 C CA . THR A 1 475 ? -1.750 13.738 -24.087 1.00 93.50 475 THR A CA 1
ATOM 3772 C C . THR A 1 475 ? -3.058 12.946 -24.010 1.00 93.50 475 THR A C 1
ATOM 3774 O O . THR A 1 475 ? -4.125 13.548 -23.970 1.00 93.50 475 THR A O 1
ATOM 3777 N N . ASP A 1 476 ? -3.014 11.619 -23.949 1.00 91.62 476 ASP A N 1
ATOM 3778 C CA . ASP A 1 476 ? -4.190 10.737 -23.880 1.00 91.62 476 ASP A CA 1
ATOM 3779 C C . ASP A 1 476 ? -4.730 10.488 -22.460 1.00 91.62 476 ASP A C 1
ATOM 3781 O O . ASP A 1 476 ? -5.781 9.867 -22.299 1.00 91.62 476 ASP A O 1
ATOM 3785 N N . TYR A 1 477 ? -4.046 10.971 -21.420 1.00 90.44 477 TYR A N 1
ATOM 3786 C CA . TYR A 1 477 ? -4.512 10.813 -20.045 1.00 90.44 477 TYR A CA 1
ATOM 3787 C C . TYR A 1 477 ? -5.844 11.551 -19.796 1.00 90.44 477 TYR A C 1
ATOM 3789 O O . TYR A 1 477 ? -5.972 12.731 -20.142 1.00 90.44 477 TYR A O 1
ATOM 3797 N N . PRO A 1 478 ? -6.836 10.901 -19.156 1.00 89.38 478 PRO A N 1
ATOM 3798 C CA . PRO A 1 478 ? -8.170 11.464 -19.004 1.00 89.38 478 PRO A CA 1
ATOM 3799 C C . PRO A 1 478 ? -8.224 12.589 -17.962 1.00 89.38 478 PRO A C 1
ATOM 3801 O O . PRO A 1 478 ? -7.541 12.561 -16.938 1.00 89.38 478 PRO A O 1
ATOM 3804 N N . PHE A 1 479 ? -9.126 13.543 -18.189 1.00 89.62 479 PHE A N 1
ATOM 3805 C CA . PHE A 1 479 ? -9.623 14.468 -17.165 1.00 89.62 479 PHE A CA 1
ATOM 3806 C C . PHE A 1 479 ? -10.614 13.754 -16.233 1.00 89.62 479 PHE A C 1
ATOM 3808 O O . PHE A 1 479 ? -11.264 12.795 -16.649 1.00 89.62 479 PHE A O 1
ATOM 3815 N N . ALA A 1 480 ? -10.776 14.234 -14.999 1.00 79.25 480 ALA A N 1
ATOM 3816 C CA . ALA A 1 480 ? -11.691 13.662 -14.009 1.00 79.25 480 ALA A CA 1
ATOM 3817 C C . ALA A 1 480 ? -13.157 13.634 -14.488 1.00 79.25 480 ALA A C 1
ATOM 3819 O O . ALA A 1 480 ? -13.890 12.708 -14.164 1.00 79.25 480 ALA A O 1
ATOM 3820 N N . ASP A 1 481 ? -13.556 14.605 -15.317 1.00 65.00 481 ASP A N 1
ATOM 3821 C CA . ASP A 1 481 ? -14.927 14.783 -15.820 1.00 65.00 481 ASP A CA 1
ATOM 3822 C C . ASP A 1 481 ? -15.137 14.292 -17.271 1.00 65.00 481 ASP A C 1
ATOM 3824 O O . ASP A 1 481 ? -16.062 14.743 -17.958 1.00 65.00 481 ASP A O 1
ATOM 3828 N N . ALA A 1 482 ? -14.292 13.392 -17.792 1.00 47.81 482 ALA A N 1
ATOM 3829 C CA . ALA A 1 482 ? -14.370 12.941 -19.191 1.00 47.81 482 ALA A CA 1
ATOM 3830 C C . ALA A 1 482 ? -15.744 12.342 -19.598 1.00 47.81 482 ALA A C 1
ATOM 3832 O O . ALA A 1 482 ? -16.097 12.398 -20.782 1.00 47.81 482 ALA A O 1
ATOM 3833 N N . ASP A 1 483 ? -16.580 11.917 -18.640 1.00 40.84 483 ASP A N 1
ATOM 3834 C CA . ASP A 1 483 ? -17.973 11.483 -18.859 1.00 40.84 483 ASP A CA 1
ATOM 3835 C C . ASP A 1 483 ? -18.950 12.610 -19.265 1.00 40.84 483 ASP A C 1
ATOM 3837 O O . ASP A 1 483 ? -20.026 12.351 -19.804 1.00 40.84 483 ASP A O 1
ATOM 3841 N N . ARG A 1 484 ? -18.594 13.895 -19.110 1.00 36.84 484 ARG A N 1
ATOM 3842 C CA . ARG A 1 484 ? -19.423 15.013 -19.618 1.00 36.84 484 ARG A CA 1
ATOM 3843 C C . ARG A 1 484 ? -19.182 15.345 -21.091 1.00 36.84 484 ARG A C 1
ATOM 3845 O O . ARG A 1 484 ? -19.946 16.120 -21.674 1.00 36.84 484 ARG A O 1
ATOM 3852 N N . SER A 1 485 ? -18.166 14.760 -21.728 1.00 33.06 485 SER A N 1
ATOM 3853 C CA . SER A 1 485 ? -17.895 14.978 -23.157 1.00 33.06 485 SER A CA 1
ATOM 3854 C C . SER A 1 485 ? -18.958 14.342 -24.069 1.00 33.06 485 SER A C 1
ATOM 3856 O O . SER A 1 485 ? -19.233 14.871 -25.150 1.00 33.06 485 SER A O 1
ATOM 3858 N N . PHE A 1 486 ? -19.654 13.304 -23.588 1.00 30.11 486 PHE A N 1
ATOM 3859 C CA . PHE A 1 486 ? -20.796 12.691 -24.275 1.00 30.11 486 PHE A CA 1
ATOM 3860 C C . PHE A 1 486 ? -22.011 13.640 -24.342 1.00 30.11 486 PHE A C 1
ATOM 3862 O O . PHE A 1 486 ? -22.721 13.688 -25.343 1.00 30.11 486 PHE A O 1
ATOM 3869 N N . MET A 1 487 ? -22.188 14.503 -23.333 1.00 27.56 487 MET A N 1
ATOM 3870 C CA . MET A 1 487 ? -23.293 15.474 -23.264 1.00 27.56 487 MET A CA 1
ATOM 3871 C C . MET A 1 487 ? -23.064 16.736 -24.114 1.00 27.56 487 MET A C 1
ATOM 3873 O O . MET A 1 487 ? -24.020 17.433 -24.444 1.00 27.56 487 MET A O 1
ATOM 3877 N N . ARG A 1 488 ? -21.817 17.041 -24.513 1.00 28.80 488 ARG A N 1
ATOM 3878 C CA . ARG A 1 488 ? -21.511 18.187 -25.396 1.00 28.80 488 ARG A CA 1
ATOM 3879 C C . ARG A 1 488 ? -21.610 17.860 -26.888 1.00 28.80 488 ARG A C 1
ATOM 3881 O O . ARG A 1 488 ? -21.901 18.765 -27.665 1.00 28.80 488 ARG A O 1
ATOM 3888 N N . LYS A 1 489 ? -21.445 16.593 -27.291 1.00 27.69 489 LYS A N 1
ATOM 3889 C CA . LYS A 1 489 ? -21.720 16.160 -28.676 1.00 27.69 489 LYS A CA 1
ATOM 3890 C C . LYS A 1 489 ? -23.220 16.163 -29.012 1.00 27.69 489 LYS A C 1
ATOM 3892 O O . LYS A 1 489 ? -23.569 16.433 -30.153 1.00 27.69 489 LYS A O 1
ATOM 3897 N N . GLY A 1 490 ? -24.103 16.010 -28.019 1.00 27.47 490 GLY A N 1
ATOM 3898 C CA . GLY A 1 490 ? -25.562 16.051 -28.206 1.00 27.47 490 GLY A CA 1
ATOM 3899 C C . GLY A 1 490 ? -26.180 17.436 -28.464 1.00 27.47 490 GLY A C 1
ATOM 3900 O O . GLY A 1 490 ? -27.366 17.519 -28.762 1.00 27.47 490 GLY A O 1
ATOM 3901 N N . VAL A 1 491 ? -25.413 18.530 -28.375 1.00 29.34 491 VAL A N 1
ATOM 3902 C CA . VAL A 1 491 ? -25.942 19.903 -28.552 1.00 29.34 491 VAL A CA 1
ATOM 3903 C C . VAL A 1 491 ? -25.595 20.499 -29.927 1.00 29.34 491 VAL A C 1
ATOM 3905 O O . VAL A 1 491 ? -26.088 21.567 -30.276 1.00 29.34 491 VAL A O 1
ATOM 3908 N N . HIS A 1 492 ? -24.827 19.789 -30.763 1.00 27.03 492 HIS A N 1
ATOM 3909 C CA . HIS A 1 492 ? -24.541 20.216 -32.141 1.00 27.03 492 HIS A CA 1
ATOM 3910 C C . HIS A 1 492 ? -25.332 19.477 -33.235 1.00 27.03 492 HIS A C 1
ATOM 3912 O O . HIS A 1 492 ? -25.319 19.937 -34.373 1.00 27.03 492 HIS A O 1
ATOM 3918 N N . GLU A 1 493 ? -26.096 18.429 -32.905 1.00 27.80 493 GLU A N 1
ATOM 3919 C CA . GLU A 1 493 ? -26.927 17.682 -33.875 1.00 27.80 493 GLU A CA 1
ATOM 3920 C C . GLU A 1 493 ? -28.440 17.964 -33.799 1.00 27.80 493 GLU A C 1
ATOM 3922 O O . GLU A 1 493 ? -29.199 17.481 -34.630 1.00 27.80 493 GLU A O 1
ATOM 3927 N N . LEU A 1 494 ? -28.906 18.829 -32.891 1.00 25.38 494 LEU A N 1
ATOM 3928 C CA . LEU A 1 494 ? -30.327 19.227 -32.806 1.00 25.38 494 LEU A CA 1
ATOM 3929 C C . LEU A 1 494 ? -30.686 20.474 -33.637 1.00 25.38 494 LEU A C 1
ATOM 3931 O O . LEU A 1 494 ? -31.769 21.039 -33.493 1.00 25.38 494 LEU A O 1
ATOM 3935 N N . ALA A 1 495 ? -29.799 20.892 -34.543 1.00 27.56 495 ALA A N 1
ATOM 3936 C CA . ALA A 1 495 ? -30.026 22.004 -35.464 1.00 27.56 495 ALA A CA 1
ATOM 3937 C C . ALA A 1 495 ? -30.357 21.553 -36.898 1.00 27.56 495 ALA A C 1
ATOM 3939 O O . ALA A 1 495 ? -30.112 22.300 -37.834 1.00 27.56 495 ALA A O 1
ATOM 3940 N N . VAL A 1 496 ? -30.917 20.359 -37.104 1.00 29.62 496 VAL A N 1
ATOM 3941 C CA . VAL A 1 496 ? -31.510 19.962 -38.391 1.00 29.62 496 VAL A CA 1
ATOM 3942 C C . VAL A 1 496 ? -32.674 19.021 -38.106 1.00 29.62 496 VAL A C 1
ATOM 3944 O O . VAL A 1 496 ? -32.455 17.839 -37.938 1.00 29.62 496 VAL A O 1
ATOM 3947 N N . TYR A 1 497 ? -33.884 19.554 -37.965 1.00 24.98 497 TYR A N 1
ATOM 3948 C CA . TYR A 1 497 ? -35.155 18.962 -38.413 1.00 24.98 497 TYR A CA 1
ATOM 3949 C C . TYR A 1 497 ? -36.260 19.937 -38.000 1.00 24.98 497 TYR A C 1
ATOM 3951 O O . TYR A 1 497 ? -36.907 19.832 -36.961 1.00 24.98 497 TYR A O 1
ATOM 3959 N N . LYS A 1 498 ? -36.410 20.971 -38.829 1.00 27.42 498 LYS A N 1
ATOM 3960 C CA . LYS A 1 498 ? -37.689 21.650 -38.977 1.00 27.42 498 LYS A CA 1
ATOM 3961 C C . LYS A 1 498 ? -38.586 20.726 -39.793 1.00 27.42 498 LYS A C 1
ATOM 3963 O O . LYS A 1 498 ? -38.145 20.221 -40.821 1.00 27.42 498 LYS A O 1
ATOM 3968 N N . ASP A 1 499 ? -39.838 20.683 -39.366 1.00 28.05 499 ASP A N 1
ATOM 3969 C CA . ASP A 1 499 ? -41.036 20.412 -40.156 1.00 28.05 499 ASP A CA 1
ATOM 3970 C C . ASP A 1 499 ? -41.724 19.055 -39.941 1.00 28.05 499 ASP A C 1
ATOM 3972 O O . ASP A 1 499 ? -41.108 17.997 -39.871 1.00 28.05 499 ASP A O 1
ATOM 3976 N N . GLN A 1 500 ? -43.050 19.175 -39.919 1.00 26.62 500 GLN A N 1
ATOM 3977 C CA . GLN A 1 500 ? -44.097 18.159 -39.995 1.00 26.62 500 GLN A CA 1
ATOM 3978 C C . GLN A 1 500 ? -44.713 17.619 -38.696 1.00 26.62 500 GLN A C 1
ATOM 3980 O O . GLN A 1 500 ? -44.278 16.690 -38.024 1.00 26.62 500 GLN A O 1
ATOM 3985 N N . SER A 1 501 ? -45.840 18.272 -38.426 1.00 26.28 501 SER A N 1
ATOM 3986 C CA . SER A 1 501 ? -47.018 17.897 -37.666 1.00 26.28 501 SER A CA 1
ATOM 3987 C C . SER A 1 501 ? -47.529 16.466 -37.895 1.00 26.28 501 SER A C 1
ATOM 3989 O O . SER A 1 501 ? -47.382 15.911 -38.978 1.00 26.28 501 SER A O 1
ATOM 3991 N N . SER A 1 502 ? -48.331 16.026 -36.916 1.00 25.59 502 SER A N 1
ATOM 3992 C CA . SER A 1 502 ? -49.526 15.160 -36.996 1.00 25.59 502 SER A CA 1
ATOM 3993 C C . SER A 1 502 ? -49.472 13.753 -36.368 1.00 25.59 502 SER A C 1
ATOM 3995 O O . SER A 1 502 ? -48.776 12.858 -36.825 1.00 25.59 502 SER A O 1
ATOM 3997 N N . MET A 1 503 ? -50.345 13.609 -35.354 1.00 23.92 503 MET A N 1
ATOM 3998 C CA . MET A 1 503 ? -51.236 12.481 -35.006 1.00 23.92 503 MET A CA 1
ATOM 3999 C C . MET A 1 503 ? -51.048 11.956 -33.573 1.00 23.92 503 MET A C 1
ATOM 4001 O O . MET A 1 503 ? -50.067 11.303 -33.253 1.00 23.92 503 MET A O 1
ATOM 4005 N N . ILE A 1 504 ? -51.891 12.442 -32.647 1.00 23.72 504 ILE A N 1
ATOM 4006 C CA . ILE A 1 504 ? -53.113 11.764 -32.143 1.00 23.72 504 ILE A CA 1
ATOM 4007 C C . ILE A 1 504 ? -52.713 10.620 -31.195 1.00 23.72 504 ILE A C 1
ATOM 4009 O O . ILE A 1 504 ? -52.268 9.565 -31.618 1.00 23.72 504 ILE A O 1
ATOM 4013 N N . ALA A 1 505 ? -52.658 10.872 -29.886 1.00 26.20 505 ALA A N 1
ATOM 4014 C CA . ALA A 1 505 ? -53.808 10.815 -28.977 1.00 26.20 505 ALA A CA 1
ATOM 4015 C C . ALA A 1 505 ? -54.524 9.462 -29.030 1.00 26.20 505 ALA A C 1
ATOM 4017 O O . ALA A 1 505 ? -55.346 9.244 -29.908 1.00 26.20 505 ALA A O 1
ATOM 4018 N N . LEU A 1 506 ? -54.255 8.603 -28.045 1.00 24.58 506 LEU A N 1
ATOM 4019 C CA . LEU A 1 506 ? -55.227 7.670 -27.474 1.00 24.58 506 LEU A CA 1
ATOM 4020 C C . LEU A 1 506 ? -54.641 7.070 -26.181 1.00 24.58 506 LEU A C 1
ATOM 4022 O O . LEU A 1 506 ? -53.549 6.513 -26.191 1.00 24.58 506 LEU A O 1
ATOM 4026 N N . TYR A 1 507 ? -55.417 7.209 -25.100 1.00 23.09 507 TYR A N 1
ATOM 4027 C CA . TYR A 1 507 ? -55.304 6.566 -23.779 1.00 23.09 507 TYR A CA 1
ATOM 4028 C C . TYR A 1 507 ? -54.355 7.171 -22.717 1.00 23.09 507 TYR A C 1
ATOM 4030 O O . TYR A 1 507 ? -53.292 6.646 -22.415 1.00 23.09 507 TYR A O 1
ATOM 4038 N N . LEU A 1 508 ? -54.835 8.212 -22.023 1.00 28.41 508 LEU A N 1
ATOM 4039 C CA . LEU A 1 508 ? -55.003 8.133 -20.555 1.00 28.41 508 LEU A CA 1
ATOM 4040 C C . LEU A 1 508 ? -56.447 7.639 -20.339 1.00 28.41 508 LEU A C 1
ATOM 4042 O O . LEU A 1 508 ? -57.298 8.153 -21.073 1.00 28.41 508 LEU A O 1
ATOM 4046 N N . PRO A 1 509 ? -56.783 6.717 -19.408 1.00 30.12 509 PRO A N 1
ATOM 4047 C CA . PRO A 1 509 ? -56.467 6.864 -17.976 1.00 30.12 509 PRO A CA 1
ATOM 4048 C C . PRO A 1 509 ? -56.381 5.538 -17.170 1.00 30.12 509 PRO A C 1
ATOM 4050 O O . PRO A 1 509 ? -57.355 4.809 -17.110 1.00 30.12 509 PRO A O 1
ATOM 4053 N N . ASP A 1 510 ? -55.287 5.258 -16.458 1.00 27.05 510 ASP A N 1
ATOM 4054 C CA . ASP A 1 510 ? -55.308 4.337 -15.302 1.00 27.05 510 ASP A CA 1
ATOM 4055 C C . ASP A 1 510 ? -53.999 4.479 -14.520 1.00 27.05 510 ASP A C 1
ATOM 4057 O O . ASP A 1 510 ? -52.990 3.894 -14.895 1.00 27.05 510 ASP A O 1
ATOM 4061 N N . LEU A 1 511 ? -53.996 5.321 -13.480 1.00 27.83 511 LEU A N 1
ATOM 4062 C CA . LEU A 1 511 ? -53.068 5.278 -12.332 1.00 27.83 511 LEU A CA 1
ATOM 4063 C C . LEU A 1 511 ? -53.451 6.375 -11.319 1.00 27.83 511 LEU A C 1
ATOM 4065 O O . LEU A 1 511 ? -52.670 7.252 -10.960 1.00 27.83 511 LEU A O 1
ATOM 4069 N N . LEU A 1 512 ? -54.697 6.319 -10.846 1.00 31.30 512 LEU A N 1
ATOM 4070 C CA . LEU A 1 512 ? -55.127 6.953 -9.598 1.00 31.30 512 LEU A CA 1
ATOM 4071 C C . LEU A 1 512 ? -55.678 5.868 -8.670 1.00 31.30 512 LEU A C 1
ATOM 4073 O O . LEU A 1 512 ? -56.869 5.813 -8.397 1.00 31.30 512 LEU A O 1
ATOM 4077 N N . SER A 1 513 ? -54.795 4.993 -8.188 1.00 31.00 513 SER A N 1
ATOM 4078 C CA . SER A 1 513 ? -55.040 4.194 -6.983 1.00 31.00 513 SER A CA 1
ATOM 4079 C C . SER A 1 513 ? -53.741 3.555 -6.490 1.00 31.00 513 SER A C 1
ATOM 4081 O O . SER A 1 513 ? -53.447 2.403 -6.792 1.00 31.00 513 SER A O 1
ATOM 4083 N N . PHE A 1 514 ? -52.967 4.283 -5.691 1.00 27.66 514 PHE A N 1
ATOM 4084 C CA . PHE A 1 514 ? -52.060 3.641 -4.744 1.00 27.66 514 PHE A CA 1
ATOM 4085 C C . PHE A 1 514 ? -52.223 4.312 -3.383 1.00 27.66 514 PHE A C 1
ATOM 4087 O O . PHE A 1 514 ? -52.086 5.525 -3.240 1.00 27.66 514 PHE A O 1
ATOM 4094 N N . SER A 1 515 ? -52.600 3.499 -2.397 1.00 33.38 515 SER A N 1
ATOM 4095 C CA . SER A 1 515 ? -52.771 3.885 -1.000 1.00 33.38 515 SER A CA 1
ATOM 4096 C C . SER A 1 515 ? -51.448 4.356 -0.393 1.00 33.38 515 SER A C 1
ATOM 4098 O O . SER A 1 515 ? -50.362 4.009 -0.863 1.00 33.38 515 SER A O 1
ATOM 4100 N N . THR A 1 516 ? -51.534 5.088 0.717 1.00 32.50 516 THR A N 1
ATOM 4101 C CA . THR A 1 516 ? -50.408 5.556 1.548 1.00 32.50 516 THR A CA 1
ATOM 4102 C C . THR A 1 516 ? -49.442 4.444 1.990 1.00 32.50 516 THR A C 1
ATOM 4104 O O . THR A 1 516 ? -48.286 4.724 2.302 1.00 32.50 516 THR A O 1
ATOM 4107 N N . SER A 1 517 ? -49.848 3.176 1.913 1.00 31.19 517 SER A N 1
ATOM 4108 C CA . SER A 1 517 ? -48.989 1.996 2.088 1.00 31.19 517 SER A CA 1
ATOM 4109 C C . SER A 1 517 ? -47.931 1.821 0.982 1.00 31.19 517 SER A C 1
ATOM 4111 O O . SER A 1 517 ? -46.880 1.236 1.225 1.00 31.19 517 SER A O 1
ATOM 4113 N N . SER A 1 518 ? -48.159 2.364 -0.217 1.00 32.38 518 SER A N 1
ATOM 4114 C CA . SER A 1 518 ? -47.251 2.232 -1.374 1.00 32.38 518 SER A CA 1
ATOM 4115 C C . SER A 1 518 ? -46.178 3.327 -1.415 1.00 32.38 518 SER A C 1
ATOM 4117 O O . SER A 1 518 ? -45.103 3.135 -1.976 1.00 32.38 518 SER A O 1
ATOM 4119 N N . ILE A 1 519 ? -46.421 4.461 -0.749 1.00 34.28 519 ILE A N 1
ATOM 4120 C CA . ILE A 1 519 ? -45.440 5.548 -0.598 1.00 34.28 519 ILE A CA 1
ATOM 4121 C C . ILE A 1 519 ? -44.435 5.225 0.519 1.00 34.28 519 ILE A C 1
ATOM 4123 O O . ILE A 1 519 ? -43.257 5.553 0.395 1.00 34.28 519 ILE A O 1
ATOM 4127 N N . LEU A 1 520 ? -44.851 4.482 1.551 1.00 31.23 520 LEU A N 1
ATOM 4128 C CA . LEU A 1 520 ? -43.940 3.937 2.567 1.00 31.23 520 LEU A CA 1
ATOM 4129 C C . LEU A 1 520 ? -43.036 2.822 2.011 1.00 31.23 520 LEU A C 1
ATOM 4131 O O . LEU A 1 520 ? -41.880 2.728 2.414 1.00 31.23 520 LEU A O 1
ATOM 4135 N N . SER A 1 521 ? -43.507 2.062 1.016 1.00 29.33 521 SER A N 1
ATOM 4136 C CA . SER A 1 521 ? -42.673 1.133 0.238 1.00 29.33 521 SER A CA 1
ATOM 4137 C C . SER A 1 521 ? -41.659 1.868 -0.656 1.00 29.33 521 SER A C 1
ATOM 4139 O O . SER A 1 521 ? -40.505 1.455 -0.754 1.00 29.33 521 SER A O 1
ATOM 4141 N N . LEU A 1 522 ? -42.018 3.011 -1.249 1.00 29.23 522 LEU A N 1
ATOM 4142 C CA . LEU A 1 522 ? -41.085 3.825 -2.043 1.00 29.23 522 LEU A CA 1
ATOM 4143 C C . LEU A 1 522 ? -40.068 4.595 -1.182 1.00 29.23 522 LEU A C 1
ATOM 4145 O O . LEU A 1 522 ? -38.917 4.741 -1.591 1.00 29.23 522 LEU A O 1
ATOM 4149 N N . GLN A 1 523 ? -40.428 5.012 0.035 1.00 31.52 523 GLN A N 1
ATOM 4150 C CA . GLN A 1 523 ? -39.493 5.639 0.980 1.00 31.52 523 GLN A CA 1
ATOM 4151 C C . GLN A 1 523 ? -38.575 4.630 1.688 1.00 31.52 523 GLN A C 1
ATOM 4153 O O . GLN A 1 523 ? -37.421 4.971 1.957 1.00 31.52 523 GLN A O 1
ATOM 4158 N N . SER A 1 524 ? -39.003 3.378 1.903 1.00 30.72 524 SER A N 1
ATOM 4159 C CA . SER A 1 524 ? -38.086 2.302 2.317 1.00 30.72 524 SER A CA 1
ATOM 4160 C C . SER A 1 524 ? -37.135 1.890 1.186 1.00 30.72 524 SER A C 1
ATOM 4162 O O . SER A 1 524 ? -36.005 1.489 1.447 1.00 30.72 524 SER A O 1
ATOM 4164 N N . THR A 1 525 ? -37.550 2.051 -0.075 1.00 28.06 525 THR A N 1
ATOM 4165 C CA . THR A 1 525 ? -36.709 1.772 -1.255 1.00 28.06 525 THR A CA 1
ATOM 4166 C C . THR A 1 525 ? -35.721 2.911 -1.563 1.00 28.06 525 THR A C 1
ATOM 4168 O O . THR A 1 525 ? -34.675 2.674 -2.165 1.00 28.06 525 THR A O 1
ATOM 4171 N N . LEU A 1 526 ? -35.991 4.142 -1.108 1.00 29.52 526 LEU A N 1
ATOM 4172 C CA . LEU A 1 526 ? -35.119 5.308 -1.323 1.00 29.52 526 LEU A CA 1
ATOM 4173 C C . LEU A 1 526 ? -34.205 5.654 -0.133 1.00 29.52 526 LEU A C 1
ATOM 4175 O O . LEU A 1 526 ? -33.248 6.398 -0.326 1.00 29.52 526 LEU A O 1
ATOM 4179 N N . ARG A 1 527 ? -34.424 5.082 1.061 1.00 30.61 527 ARG A N 1
ATOM 4180 C CA . ARG A 1 527 ? -33.467 5.155 2.189 1.00 30.61 527 ARG A CA 1
ATOM 4181 C C . ARG A 1 527 ? -32.446 4.010 2.239 1.00 30.61 527 ARG A C 1
ATOM 4183 O O . ARG A 1 527 ? -31.469 4.133 2.961 1.00 30.61 527 ARG A O 1
ATOM 4190 N N . ASN A 1 528 ? -32.613 2.964 1.423 1.00 28.92 528 ASN A N 1
ATOM 4191 C CA . ASN A 1 528 ? -31.693 1.817 1.323 1.00 28.92 528 ASN A CA 1
ATOM 4192 C C . ASN A 1 528 ? -30.785 1.834 0.073 1.00 28.92 528 ASN A C 1
ATOM 4194 O O . ASN A 1 528 ? -30.322 0.787 -0.376 1.00 28.92 528 ASN A O 1
ATOM 4198 N N . ARG A 1 529 ? -30.501 3.000 -0.522 1.00 33.81 529 ARG A N 1
ATOM 4199 C CA . ARG A 1 529 ? -29.571 3.101 -1.663 1.00 33.81 529 ARG A CA 1
ATOM 4200 C C . ARG A 1 529 ? -28.202 3.649 -1.264 1.00 33.81 529 ARG A C 1
ATOM 4202 O O . ARG A 1 529 ? -27.860 4.773 -1.601 1.00 33.81 529 ARG A O 1
ATOM 4209 N N . THR A 1 530 ? -27.407 2.779 -0.655 1.00 34.88 530 THR A N 1
ATOM 4210 C CA . THR A 1 530 ? -25.950 2.696 -0.866 1.00 34.88 530 THR A CA 1
ATOM 4211 C C . THR A 1 530 ? -25.522 1.225 -0.960 1.00 34.88 530 THR A C 1
ATOM 4213 O O . THR A 1 530 ? -24.516 0.828 -0.397 1.00 34.88 530 THR A O 1
ATOM 4216 N N . MET A 1 531 ? -26.284 0.393 -1.683 1.00 38.62 531 MET A N 1
ATOM 4217 C CA . MET A 1 531 ? -25.695 -0.794 -2.315 1.00 38.62 531 MET A CA 1
ATOM 4218 C C . MET A 1 531 ? -25.221 -0.389 -3.708 1.00 38.62 531 MET A C 1
ATOM 4220 O O . MET A 1 531 ? -25.987 0.196 -4.481 1.00 38.62 531 MET A O 1
ATOM 4224 N N . SER A 1 532 ? -23.954 -0.664 -4.006 1.00 48.16 532 SER A N 1
ATOM 4225 C CA . SER A 1 532 ? -23.344 -0.393 -5.307 1.00 48.16 532 SER A CA 1
ATOM 4226 C C . SER A 1 532 ? -24.134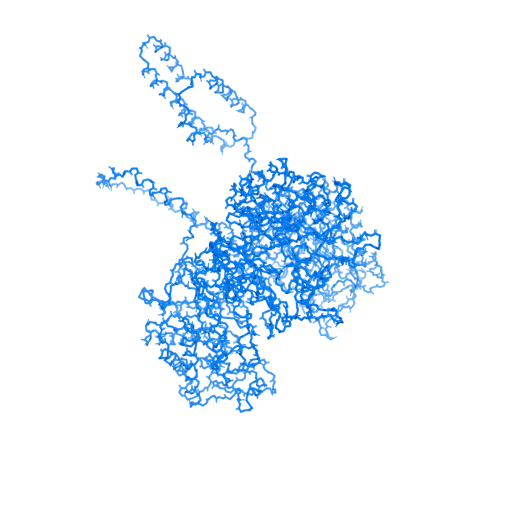 -1.074 -6.433 1.00 48.16 532 SER A C 1
ATOM 4228 O O . SER A 1 532 ? -24.489 -2.246 -6.340 1.00 48.16 532 SER A O 1
ATOM 4230 N N . THR A 1 533 ? -24.429 -0.354 -7.519 1.00 70.00 533 THR A N 1
ATOM 4231 C CA . THR A 1 533 ? -25.174 -0.893 -8.673 1.00 70.00 533 THR A CA 1
ATOM 4232 C C . THR A 1 533 ? -24.326 -1.779 -9.593 1.00 70.00 533 THR A C 1
ATOM 4234 O O . THR A 1 533 ? -24.870 -2.349 -10.537 1.00 70.00 533 THR A O 1
ATOM 4237 N N . SER A 1 534 ? -23.016 -1.899 -9.351 1.00 91.12 534 SER A N 1
ATOM 4238 C CA . SER A 1 534 ? -22.111 -2.687 -10.199 1.00 91.12 534 SER A CA 1
ATOM 4239 C C . SER A 1 534 ? -22.291 -4.194 -9.996 1.00 91.12 534 SER A C 1
ATOM 4241 O O . SER A 1 534 ? -22.432 -4.675 -8.870 1.00 91.12 534 SER A O 1
ATOM 4243 N N . LYS A 1 535 ? -22.181 -4.959 -11.087 1.00 93.31 535 LYS A N 1
ATOM 4244 C CA . LYS A 1 535 ? -22.087 -6.423 -11.086 1.00 93.31 535 LYS A CA 1
ATOM 4245 C C . LYS A 1 535 ? -20.896 -6.926 -10.270 1.00 93.31 535 LYS A C 1
ATOM 4247 O O . LYS A 1 535 ? -20.968 -8.049 -9.776 1.00 93.31 535 LYS A O 1
ATOM 4252 N N . LEU A 1 536 ? -19.837 -6.125 -10.096 1.00 95.75 536 LEU A N 1
ATOM 4253 C CA . LEU A 1 536 ? -18.653 -6.496 -9.314 1.00 95.75 536 LEU A CA 1
ATOM 4254 C C . LEU A 1 536 ? -19.003 -6.873 -7.865 1.00 95.75 536 LEU A C 1
ATOM 4256 O O . LEU A 1 536 ? -18.375 -7.770 -7.311 1.00 95.75 536 LEU A O 1
ATOM 4260 N N . PHE A 1 537 ? -20.024 -6.245 -7.280 1.00 95.38 537 PHE A N 1
ATOM 4261 C CA . PHE A 1 537 ? -20.462 -6.470 -5.893 1.00 95.38 537 PHE A CA 1
ATOM 4262 C C . PHE A 1 537 ? -21.776 -7.251 -5.803 1.00 95.38 537 PHE A C 1
ATOM 4264 O O . PHE A 1 537 ? -22.412 -7.302 -4.757 1.00 95.38 537 PHE A O 1
ATOM 4271 N N . GLN A 1 538 ? -22.203 -7.855 -6.914 1.00 93.06 538 GLN A N 1
ATOM 4272 C CA . GLN A 1 538 ? -23.408 -8.672 -6.955 1.00 93.06 538 GLN A CA 1
ATOM 4273 C C . GLN A 1 538 ? -23.070 -10.161 -6.847 1.00 93.06 538 GLN A C 1
ATOM 4275 O O . GLN A 1 538 ? -22.038 -10.596 -7.378 1.00 93.06 538 GLN A O 1
ATOM 4280 N N . PRO A 1 539 ? -23.969 -10.963 -6.249 1.00 92.62 539 PRO A N 1
ATOM 4281 C CA . PRO A 1 539 ? -23.796 -12.401 -6.171 1.00 92.62 539 PRO A CA 1
ATOM 4282 C C . PRO A 1 539 ? -23.662 -13.070 -7.540 1.00 92.62 539 PRO A C 1
ATOM 4284 O O . PRO A 1 539 ? -24.270 -12.648 -8.528 1.00 92.62 539 PRO A O 1
ATOM 4287 N N . LEU A 1 540 ? -22.890 -14.154 -7.586 1.00 93.19 540 LEU A N 1
ATOM 4288 C CA . LEU A 1 540 ? -22.659 -14.929 -8.802 1.00 93.19 540 LEU A CA 1
ATOM 4289 C C . LEU A 1 540 ? -22.422 -16.404 -8.471 1.00 93.19 540 LEU A C 1
ATOM 4291 O O . LEU A 1 540 ? -21.584 -16.737 -7.635 1.00 93.19 540 LEU A O 1
ATOM 4295 N N . LYS A 1 541 ? -23.131 -17.305 -9.159 1.00 92.75 541 LYS A N 1
ATOM 4296 C CA . LYS A 1 541 ? -22.914 -18.752 -9.026 1.00 92.75 541 LYS A CA 1
ATOM 4297 C C . LYS A 1 541 ? -21.693 -19.194 -9.834 1.00 92.75 541 LYS A C 1
ATOM 4299 O O . LYS A 1 541 ? -21.657 -18.921 -11.033 1.00 92.75 541 LYS A O 1
ATOM 4304 N N . VAL A 1 542 ? -20.756 -19.905 -9.214 1.00 93.94 542 VAL A N 1
ATOM 4305 C CA . VAL A 1 542 ? -19.553 -20.484 -9.839 1.00 93.94 542 VAL A CA 1
ATOM 4306 C C . VAL A 1 542 ? -19.542 -21.976 -9.539 1.00 93.94 542 VAL A C 1
ATOM 4308 O O . VAL A 1 542 ? -19.451 -22.358 -8.378 1.00 93.94 542 VAL A O 1
ATOM 4311 N N . GLY A 1 543 ? -19.697 -22.829 -10.550 1.00 90.06 543 GLY A N 1
ATOM 4312 C CA . GLY A 1 543 ? -19.876 -24.263 -10.315 1.00 90.06 543 GLY A CA 1
ATOM 4313 C C . GLY A 1 543 ? -21.052 -24.534 -9.365 1.00 90.06 543 GLY A C 1
ATOM 4314 O O . GLY A 1 543 ? -22.201 -24.232 -9.701 1.00 90.06 543 GLY A O 1
ATOM 4315 N N . ASP A 1 544 ? -20.757 -25.081 -8.182 1.00 87.88 544 ASP A N 1
ATOM 4316 C CA . ASP A 1 544 ? -21.733 -25.354 -7.112 1.00 87.88 544 ASP A CA 1
ATOM 4317 C C . ASP A 1 544 ? -21.783 -24.286 -6.004 1.00 87.88 544 ASP A C 1
ATOM 4319 O O . ASP A 1 544 ? -22.695 -24.304 -5.177 1.00 87.88 544 ASP A O 1
ATOM 4323 N N . ILE A 1 545 ? -20.854 -23.327 -5.995 1.00 94.62 545 ILE A N 1
ATOM 4324 C CA . ILE A 1 545 ? -20.771 -22.284 -4.964 1.00 94.62 545 ILE A CA 1
ATOM 4325 C C . ILE A 1 545 ? -21.453 -20.991 -5.417 1.00 94.62 545 ILE A C 1
ATOM 4327 O O . ILE A 1 545 ? -21.577 -20.706 -6.609 1.00 94.62 545 ILE A O 1
ATOM 4331 N N . THR A 1 546 ? -21.913 -20.186 -4.459 1.00 95.06 546 THR A N 1
ATOM 4332 C CA . THR A 1 546 ? -22.514 -18.871 -4.732 1.00 95.06 546 THR A CA 1
ATOM 4333 C C . THR A 1 546 ? -21.694 -17.787 -4.061 1.00 95.06 546 THR A C 1
ATOM 4335 O O . THR A 1 546 ? -21.761 -17.614 -2.846 1.00 95.06 546 THR A O 1
ATOM 4338 N N . LEU A 1 547 ? -20.930 -17.054 -4.866 1.00 97.06 547 LEU A N 1
ATOM 4339 C CA . LEU A 1 547 ? -20.179 -15.896 -4.402 1.00 97.06 547 LEU A CA 1
ATOM 4340 C C . LEU A 1 547 ? -21.139 -14.754 -4.087 1.00 97.06 547 LEU A C 1
ATOM 4342 O O . LEU A 1 547 ? -22.188 -14.635 -4.724 1.00 97.06 547 LEU A O 1
ATOM 4346 N N . LYS A 1 548 ? -20.766 -13.888 -3.142 1.00 96.00 548 LYS A N 1
ATOM 4347 C CA . LYS A 1 548 ? -21.529 -12.661 -2.843 1.00 96.00 548 LYS A CA 1
ATOM 4348 C C . LYS A 1 548 ? -21.073 -11.457 -3.667 1.00 96.00 548 LYS A C 1
ATOM 4350 O O . LYS A 1 548 ? -21.828 -10.505 -3.808 1.00 96.00 548 LYS A O 1
ATOM 4355 N N . HIS A 1 549 ? -19.882 -11.537 -4.249 1.00 96.81 549 HIS A N 1
ATOM 4356 C CA . HIS A 1 549 ? -19.294 -10.549 -5.146 1.00 96.81 549 HIS A CA 1
ATOM 4357 C C . HIS A 1 549 ? -18.365 -11.243 -6.148 1.00 96.81 549 HIS A C 1
ATOM 4359 O O . HIS A 1 549 ? -18.064 -12.429 -6.030 1.00 96.81 549 HIS A O 1
ATOM 4365 N N . ARG A 1 550 ? -17.862 -10.495 -7.128 1.00 97.44 550 ARG A N 1
ATOM 4366 C CA . ARG A 1 550 ? -17.007 -10.992 -8.216 1.00 97.44 550 ARG A CA 1
ATOM 4367 C C . ARG A 1 550 ? -15.526 -10.650 -8.036 1.00 97.44 550 ARG A C 1
ATOM 4369 O O . ARG A 1 550 ? -14.769 -10.707 -8.996 1.00 97.44 550 ARG A O 1
ATOM 4376 N N . VAL A 1 551 ? -15.107 -10.287 -6.827 1.00 98.12 551 VAL A N 1
ATOM 4377 C CA . VAL A 1 551 ? -13.693 -10.113 -6.446 1.00 98.12 551 VAL A CA 1
ATOM 4378 C C . VAL A 1 551 ? -13.130 -11.432 -5.905 1.00 98.12 551 VAL A C 1
ATOM 4380 O O . VAL A 1 551 ? -13.734 -12.021 -5.007 1.00 98.12 551 VAL A O 1
ATOM 4383 N N . ALA A 1 552 ? -11.987 -11.885 -6.428 1.00 98.44 552 ALA A N 1
ATOM 4384 C CA . ALA A 1 552 ? -11.315 -13.119 -6.009 1.00 98.44 552 ALA A CA 1
ATOM 4385 C C . ALA A 1 552 ? -9.832 -12.898 -5.659 1.00 98.44 552 ALA A C 1
ATOM 4387 O O . ALA A 1 552 ? -9.183 -11.995 -6.195 1.00 98.44 552 ALA A O 1
ATOM 4388 N N . LEU A 1 553 ? -9.272 -13.741 -4.785 1.00 98.31 553 LEU A N 1
ATOM 4389 C CA . LEU A 1 553 ? -7.821 -13.816 -4.572 1.00 98.31 553 LEU A CA 1
ATOM 4390 C C . LEU A 1 553 ? -7.194 -14.654 -5.688 1.00 98.31 553 LEU A C 1
ATOM 4392 O O . LEU A 1 553 ? -7.567 -15.809 -5.886 1.00 98.31 553 LEU A O 1
ATOM 4396 N N . ALA A 1 554 ? -6.244 -14.062 -6.411 1.00 96.75 554 ALA A N 1
ATOM 4397 C CA . ALA A 1 554 ? -5.459 -14.766 -7.415 1.00 96.75 554 ALA A CA 1
ATOM 4398 C C . ALA A 1 554 ? -4.377 -15.642 -6.749 1.00 96.75 554 ALA A C 1
ATOM 4400 O O . ALA A 1 554 ? -3.814 -15.234 -5.730 1.00 96.75 554 ALA A O 1
ATOM 4401 N N . PRO A 1 555 ? -4.004 -16.775 -7.368 1.00 96.06 555 PRO A N 1
ATOM 4402 C CA . PRO A 1 555 ? -2.954 -17.647 -6.860 1.00 96.06 555 PRO A CA 1
ATOM 4403 C C . PRO A 1 555 ? -1.602 -16.928 -6.863 1.00 96.06 555 PRO A C 1
ATOM 4405 O O . PRO A 1 555 ? -1.178 -16.381 -7.891 1.00 96.06 555 PRO A O 1
ATOM 4408 N N . LEU A 1 556 ? -0.929 -16.934 -5.711 1.00 88.50 556 LEU A N 1
ATOM 4409 C CA . LEU A 1 556 ? 0.357 -16.275 -5.481 1.00 88.50 556 LEU A CA 1
ATOM 4410 C C . LEU A 1 556 ? 1.212 -17.077 -4.501 1.00 88.50 556 LEU A C 1
ATOM 4412 O O . LEU A 1 556 ? 0.898 -17.112 -3.319 1.00 88.50 556 LEU A O 1
ATOM 4416 N N . THR A 1 557 ? 2.306 -17.671 -4.971 1.00 93.81 557 THR A N 1
ATOM 4417 C CA . THR A 1 557 ? 3.255 -18.421 -4.130 1.00 93.81 557 THR A CA 1
ATOM 4418 C C . THR A 1 557 ? 3.951 -17.535 -3.106 1.00 93.81 557 THR A C 1
ATOM 4420 O O . THR A 1 557 ? 4.492 -16.488 -3.466 1.00 93.81 557 THR A O 1
ATOM 4423 N N . ARG A 1 558 ? 3.946 -17.961 -1.833 1.00 93.88 558 ARG A N 1
ATOM 4424 C CA . ARG A 1 558 ? 4.493 -17.189 -0.697 1.00 93.88 558 ARG A CA 1
ATOM 4425 C C . ARG A 1 558 ? 5.536 -17.937 0.136 1.00 93.88 558 ARG A C 1
ATOM 4427 O O . ARG A 1 558 ? 6.039 -17.380 1.104 1.00 93.88 558 ARG A O 1
ATOM 4434 N N . PHE A 1 559 ? 5.868 -19.171 -0.239 1.00 95.50 559 PHE A N 1
ATOM 4435 C CA . PHE A 1 559 ? 6.938 -19.974 0.364 1.00 95.50 559 PHE A CA 1
ATOM 4436 C C . PHE A 1 559 ? 6.808 -20.189 1.889 1.00 95.50 559 PHE A C 1
ATOM 4438 O O . PHE A 1 559 ? 7.800 -20.224 2.624 1.00 95.50 559 PHE A O 1
ATOM 4445 N N . ARG A 1 560 ? 5.567 -20.317 2.384 1.00 95.69 560 ARG A N 1
ATOM 4446 C CA . ARG A 1 560 ? 5.248 -20.560 3.804 1.00 95.69 560 ARG A CA 1
ATOM 4447 C C . ARG A 1 560 ? 4.922 -22.021 4.096 1.00 95.69 560 ARG A C 1
ATOM 4449 O O . ARG A 1 560 ? 3.986 -22.316 4.834 1.00 95.69 560 ARG A O 1
ATOM 4456 N N . ALA A 1 561 ? 5.712 -22.931 3.540 1.00 96.94 561 ALA A N 1
ATOM 4457 C CA . ALA A 1 561 ? 5.715 -24.337 3.915 1.00 96.94 561 ALA A CA 1
ATOM 4458 C C . ALA A 1 561 ? 7.066 -24.739 4.522 1.00 96.94 561 ALA A C 1
ATOM 4460 O O . ALA A 1 561 ? 8.101 -24.132 4.239 1.00 96.94 561 ALA A O 1
ATOM 4461 N N . ASN A 1 562 ? 7.061 -25.774 5.359 1.00 95.75 562 ASN A N 1
ATOM 4462 C CA . ASN A 1 562 ? 8.298 -26.355 5.873 1.00 95.75 562 ASN A CA 1
ATOM 4463 C C . ASN A 1 562 ? 9.034 -27.167 4.785 1.00 95.75 562 ASN A C 1
ATOM 4465 O O . ASN A 1 562 ? 8.606 -27.235 3.633 1.00 95.75 562 ASN A O 1
ATOM 4469 N N . GLU A 1 563 ? 10.152 -27.791 5.150 1.00 92.12 563 GLU A N 1
ATOM 4470 C CA . GLU A 1 563 ? 10.969 -28.618 4.245 1.00 92.12 563 GLU A CA 1
ATOM 4471 C C . GLU A 1 563 ? 10.211 -29.817 3.656 1.00 92.12 563 GLU A C 1
ATOM 4473 O O . GLU A 1 563 ? 10.532 -30.262 2.568 1.00 92.12 563 GLU A O 1
ATOM 4478 N N . LYS A 1 564 ? 9.160 -30.306 4.325 1.00 94.75 564 LYS A N 1
ATOM 4479 C CA . LYS A 1 564 ? 8.299 -31.396 3.833 1.00 94.75 564 LYS A CA 1
ATOM 4480 C C . LYS A 1 564 ? 7.118 -30.896 2.996 1.00 94.75 564 LYS A C 1
ATOM 4482 O O . LYS A 1 564 ? 6.138 -31.623 2.797 1.00 94.75 564 LYS A O 1
ATOM 4487 N N . HIS A 1 565 ? 7.158 -29.637 2.564 1.00 97.38 565 HIS A N 1
ATOM 4488 C CA . HIS A 1 565 ? 6.081 -28.976 1.833 1.00 97.38 565 HIS A CA 1
ATOM 4489 C C . HIS A 1 565 ? 4.743 -28.910 2.602 1.00 97.38 565 HIS A C 1
ATOM 4491 O O . HIS A 1 565 ? 3.682 -28.763 1.994 1.00 97.38 565 HIS A O 1
ATOM 4497 N N . VAL A 1 566 ? 4.764 -29.005 3.938 1.00 98.50 566 VAL A N 1
ATOM 4498 C CA . VAL A 1 566 ? 3.569 -28.834 4.781 1.00 98.50 566 VAL A CA 1
ATOM 4499 C C . VAL A 1 566 ? 3.354 -27.337 5.032 1.00 98.50 566 VAL A C 1
ATOM 4501 O O . VAL A 1 566 ? 4.283 -26.690 5.530 1.00 98.50 566 VAL A O 1
ATOM 4504 N N . PRO A 1 567 ? 2.174 -26.765 4.713 1.00 98.25 567 PRO A N 1
ATOM 4505 C CA . PRO A 1 567 ? 1.846 -25.383 5.061 1.00 98.25 567 PRO A CA 1
ATOM 4506 C C . PRO A 1 567 ? 2.094 -25.084 6.545 1.00 98.25 567 PRO A C 1
ATOM 4508 O O . PRO A 1 567 ? 1.670 -25.841 7.418 1.00 98.25 567 PRO A O 1
ATOM 4511 N N . LEU A 1 568 ? 2.774 -23.975 6.839 1.00 96.38 568 LEU A N 1
ATOM 4512 C CA . LEU A 1 568 ? 3.012 -23.529 8.212 1.00 96.38 568 LEU A CA 1
ATOM 4513 C C . LEU A 1 568 ? 1.708 -23.018 8.860 1.00 96.38 568 LEU A C 1
ATOM 4515 O O . LEU A 1 568 ? 0.824 -22.540 8.144 1.00 96.38 568 LEU A O 1
ATOM 4519 N N . PRO A 1 569 ? 1.589 -23.010 10.204 1.00 92.19 569 PRO A N 1
ATOM 4520 C CA . PRO A 1 569 ? 0.371 -22.562 10.893 1.00 92.19 569 PRO A CA 1
ATOM 4521 C C . PRO A 1 569 ? -0.118 -21.163 10.489 1.00 92.19 569 PRO A C 1
ATOM 4523 O O . PRO A 1 569 ? -1.322 -20.934 10.391 1.00 92.19 569 PRO A O 1
ATOM 4526 N N . ILE A 1 570 ? 0.802 -20.244 10.178 1.00 91.31 570 ILE A N 1
ATOM 4527 C CA . ILE A 1 570 ? 0.488 -18.873 9.748 1.00 91.31 570 ILE A CA 1
ATOM 4528 C C . ILE A 1 570 ? -0.258 -18.805 8.400 1.00 91.31 570 ILE A C 1
ATOM 4530 O O . ILE A 1 570 ? -0.954 -17.833 8.107 1.00 91.31 570 ILE A O 1
ATOM 4534 N N . VAL A 1 571 ? -0.173 -19.850 7.567 1.00 95.75 571 VAL A N 1
ATOM 4535 C CA . VAL A 1 571 ? -0.906 -19.932 6.291 1.00 95.75 571 VAL A CA 1
ATOM 4536 C C . VAL A 1 571 ? -2.415 -19.905 6.527 1.00 95.75 571 VAL A C 1
ATOM 4538 O O . VAL A 1 571 ? -3.137 -19.224 5.798 1.00 95.75 571 VAL A O 1
ATOM 4541 N N . LYS A 1 572 ? -2.890 -20.575 7.585 1.00 95.94 572 LYS A N 1
ATOM 4542 C CA . LYS A 1 572 ? -4.300 -20.556 7.997 1.00 95.94 572 LYS A CA 1
ATOM 4543 C C . LYS A 1 572 ? -4.789 -19.139 8.259 1.00 95.94 572 LYS A C 1
ATOM 4545 O O . LYS A 1 572 ? -5.841 -18.755 7.756 1.00 95.94 572 LYS A O 1
ATOM 4550 N N . GLU A 1 573 ? -4.018 -18.366 9.017 1.00 89.25 573 GLU A N 1
ATOM 4551 C CA . GLU A 1 573 ? -4.355 -16.984 9.345 1.00 89.25 573 GLU A CA 1
ATOM 4552 C C . GLU A 1 573 ? -4.393 -16.106 8.089 1.00 89.25 573 GLU A C 1
ATOM 4554 O O . GLU A 1 573 ? -5.356 -15.368 7.890 1.00 89.25 573 GLU A O 1
ATOM 4559 N N . MET A 1 574 ? -3.420 -16.255 7.181 1.00 94.62 574 MET A N 1
ATOM 4560 C CA . MET A 1 574 ? -3.373 -15.483 5.937 1.00 94.62 574 MET A CA 1
ATOM 4561 C C . MET A 1 574 ? -4.644 -15.661 5.100 1.00 94.62 574 MET A C 1
ATOM 4563 O O . MET A 1 574 ? -5.272 -14.662 4.736 1.00 94.62 574 MET A O 1
ATOM 4567 N N . TYR A 1 575 ? -5.078 -16.901 4.851 1.00 97.94 575 TYR A N 1
ATOM 4568 C CA . TYR A 1 575 ? -6.314 -17.149 4.101 1.00 97.94 575 TYR A CA 1
ATOM 4569 C C . TYR A 1 575 ? -7.572 -16.773 4.893 1.00 97.94 575 TYR A C 1
ATOM 4571 O O . TYR A 1 575 ? -8.500 -16.221 4.305 1.00 97.94 575 TYR A O 1
ATOM 4579 N N . ALA A 1 576 ? -7.606 -16.991 6.212 1.00 93.44 576 ALA A N 1
ATOM 4580 C CA . ALA A 1 576 ? -8.734 -16.582 7.052 1.00 93.44 576 ALA A CA 1
ATOM 4581 C C . ALA A 1 576 ? -8.944 -15.057 7.042 1.00 93.44 576 ALA A C 1
ATOM 4583 O O . ALA A 1 576 ? -10.082 -14.592 6.986 1.00 93.44 576 ALA A O 1
ATOM 4584 N N . GLN A 1 577 ? -7.859 -14.275 7.031 1.00 91.31 577 GLN A N 1
ATOM 4585 C CA . GLN A 1 577 ? -7.910 -12.821 6.882 1.00 91.31 577 GLN A CA 1
ATOM 4586 C C . GLN A 1 577 ? -8.462 -12.409 5.505 1.00 91.31 577 GLN A C 1
ATOM 4588 O O . GLN A 1 577 ? -9.337 -11.550 5.440 1.00 91.31 577 GLN A O 1
ATOM 4593 N N . ARG A 1 578 ? -8.026 -13.050 4.402 1.00 95.94 578 ARG A N 1
ATOM 4594 C CA . ARG A 1 578 ? -8.531 -12.754 3.036 1.00 95.94 578 ARG A CA 1
ATOM 4595 C C . ARG A 1 578 ? -9.957 -13.261 2.800 1.00 95.94 578 ARG A C 1
ATOM 4597 O O . ARG A 1 578 ? -10.625 -12.814 1.873 1.00 95.94 578 ARG A O 1
ATOM 4604 N N . ALA A 1 579 ? -10.442 -14.147 3.666 1.00 96.06 579 ALA A N 1
ATOM 4605 C CA . ALA A 1 579 ? -11.828 -14.592 3.717 1.00 96.06 579 ALA A CA 1
ATOM 4606 C C . ALA A 1 579 ? -12.755 -13.622 4.477 1.00 96.06 579 ALA A C 1
ATOM 4608 O O . ALA A 1 579 ? -13.933 -13.938 4.642 1.00 96.06 579 ALA A O 1
ATOM 4609 N N . SER A 1 580 ? -12.249 -12.469 4.941 1.00 87.69 580 SER A N 1
ATOM 4610 C CA . SER A 1 580 ? -12.965 -11.504 5.794 1.00 87.69 580 SER A CA 1
ATOM 4611 C C . SER A 1 580 ? -14.295 -11.001 5.232 1.00 87.69 580 SER A C 1
ATOM 4613 O O . SER A 1 580 ? -15.192 -10.699 6.013 1.00 87.69 580 SER A O 1
ATOM 4615 N N . THR A 1 581 ? -14.446 -10.931 3.905 1.00 91.69 581 THR A N 1
ATOM 4616 C CA . THR A 1 581 ? -15.729 -10.628 3.258 1.00 91.69 581 THR A CA 1
ATOM 4617 C C . THR A 1 581 ? -16.432 -11.940 2.888 1.00 91.69 581 THR A C 1
ATOM 4619 O O . THR A 1 581 ? -15.922 -12.666 2.032 1.00 91.69 581 THR A O 1
ATOM 4622 N N . PRO A 1 582 ? -17.585 -12.286 3.492 1.00 92.06 582 PRO A N 1
ATOM 4623 C CA . PRO A 1 582 ? -18.253 -13.555 3.217 1.00 92.06 582 PRO A CA 1
ATOM 4624 C C . PRO A 1 582 ? -18.610 -13.725 1.739 1.00 92.06 582 PRO A C 1
ATOM 4626 O O . PRO A 1 582 ? -19.060 -12.788 1.083 1.00 92.06 582 PRO A O 1
ATOM 4629 N N . GLY A 1 583 ? -18.496 -14.947 1.231 1.00 94.25 583 GLY A N 1
ATOM 4630 C CA . GLY A 1 583 ? -18.744 -15.275 -0.169 1.00 94.25 583 GLY A CA 1
ATOM 4631 C C . GLY A 1 583 ? -17.605 -14.889 -1.113 1.00 94.25 583 GLY A C 1
ATOM 4632 O O . GLY A 1 583 ? -17.845 -14.822 -2.320 1.00 94.25 583 GLY A O 1
ATOM 4633 N N . THR A 1 584 ? -16.399 -14.642 -0.589 1.00 97.88 584 THR A N 1
ATOM 4634 C CA . THR A 1 584 ? -15.184 -14.437 -1.392 1.00 97.88 584 THR A CA 1
ATOM 4635 C C . THR A 1 584 ? -14.694 -15.764 -1.968 1.00 97.88 584 THR A C 1
ATOM 4637 O O . THR A 1 584 ? -14.690 -16.774 -1.268 1.00 97.88 584 THR A O 1
ATOM 4640 N N . LEU A 1 585 ? -14.237 -15.763 -3.224 1.00 98.56 585 LEU A N 1
ATOM 4641 C CA . LEU A 1 585 ? -13.477 -16.874 -3.803 1.00 98.56 585 LEU A CA 1
ATOM 4642 C C . LEU A 1 585 ? -11.977 -16.657 -3.581 1.00 98.56 585 LEU A C 1
ATOM 4644 O O . LEU A 1 585 ? -11.416 -15.663 -4.048 1.00 98.56 585 LEU A O 1
ATOM 4648 N N . LEU A 1 586 ? -11.323 -17.605 -2.918 1.00 98.75 586 LEU A N 1
ATOM 4649 C CA . LEU A 1 586 ? -9.876 -17.637 -2.748 1.00 98.75 586 LEU A CA 1
ATOM 4650 C C . LEU A 1 586 ? -9.266 -18.751 -3.598 1.00 98.75 586 LEU A C 1
ATOM 4652 O O . LEU A 1 586 ? -9.734 -19.884 -3.565 1.00 98.75 586 LEU A O 1
ATOM 4656 N N . ILE A 1 587 ? -8.212 -18.451 -4.350 1.00 98.75 587 ILE A N 1
ATOM 4657 C CA . ILE A 1 587 ? -7.436 -19.461 -5.076 1.00 98.75 587 ILE A CA 1
ATOM 4658 C C . ILE A 1 587 ? -6.065 -19.512 -4.415 1.00 98.75 587 ILE A C 1
ATOM 4660 O O . ILE A 1 587 ? -5.404 -18.477 -4.288 1.00 98.75 587 ILE A O 1
ATOM 4664 N N . THR A 1 588 ? -5.669 -20.687 -3.929 1.00 98.62 588 THR A N 1
ATOM 4665 C CA . THR A 1 588 ? -4.429 -20.823 -3.157 1.00 98.62 588 THR A CA 1
ATOM 4666 C C . THR A 1 588 ? -3.203 -20.518 -3.992 1.00 98.62 588 THR A C 1
ATOM 4668 O O . THR A 1 588 ? -3.221 -20.589 -5.215 1.00 98.62 588 THR A O 1
ATOM 4671 N N . GLU A 1 589 ? -2.083 -20.287 -3.322 1.00 97.06 589 GLU A N 1
ATOM 4672 C CA . GLU A 1 589 ? -0.784 -20.488 -3.938 1.00 97.06 589 GLU A CA 1
ATOM 4673 C C . GLU A 1 589 ? -0.663 -21.837 -4.655 1.00 97.06 589 GLU A C 1
ATOM 4675 O O . GLU A 1 589 ? -1.315 -22.831 -4.306 1.00 97.06 589 GLU A O 1
ATOM 4680 N N . ALA A 1 590 ? 0.195 -21.841 -5.673 1.00 97.88 590 ALA A N 1
ATOM 4681 C CA . ALA A 1 590 ? 0.472 -23.010 -6.479 1.00 97.88 590 ALA A CA 1
ATOM 4682 C C . ALA A 1 590 ? 1.023 -24.135 -5.589 1.00 97.88 590 ALA A C 1
ATOM 4684 O O . ALA A 1 590 ? 2.005 -23.947 -4.870 1.00 97.88 590 ALA A O 1
ATOM 4685 N N . THR A 1 591 ? 0.360 -25.289 -5.624 1.00 98.75 591 THR A N 1
ATOM 4686 C CA . THR A 1 591 ? 0.606 -26.419 -4.725 1.00 98.75 591 THR A CA 1
ATOM 4687 C C . THR A 1 591 ? 1.006 -27.643 -5.534 1.00 98.75 591 THR A C 1
ATOM 4689 O O . THR A 1 591 ? 0.323 -28.037 -6.484 1.00 98.75 591 THR A O 1
ATOM 4692 N N . PHE A 1 592 ? 2.129 -28.248 -5.163 1.00 98.81 592 PHE A N 1
ATOM 4693 C CA . PHE A 1 592 ? 2.698 -29.387 -5.869 1.00 98.81 592 PHE A CA 1
ATOM 4694 C C . PHE A 1 592 ? 1.809 -30.631 -5.766 1.00 98.81 592 PHE A C 1
ATOM 4696 O O . PHE A 1 592 ? 1.340 -31.002 -4.686 1.00 98.81 592 PHE A O 1
ATOM 4703 N N . ILE A 1 593 ? 1.615 -31.301 -6.903 1.00 98.62 593 ILE A N 1
ATOM 4704 C CA . ILE A 1 593 ? 0.783 -32.512 -7.001 1.00 98.62 593 ILE A CA 1
ATOM 4705 C C . ILE A 1 593 ? 1.467 -33.774 -6.458 1.00 98.62 593 ILE A C 1
ATOM 4707 O O . ILE A 1 593 ? 0.790 -34.715 -6.054 1.00 98.62 593 ILE A O 1
ATOM 4711 N N . ASP A 1 594 ? 2.798 -33.793 -6.457 1.00 98.31 594 ASP A N 1
ATOM 4712 C CA . ASP A 1 594 ? 3.646 -34.912 -6.044 1.00 98.31 594 ASP A CA 1
ATOM 4713 C C . ASP A 1 594 ? 5.071 -34.395 -5.794 1.00 98.31 594 ASP A C 1
ATOM 4715 O O . ASP A 1 594 ? 5.458 -33.361 -6.347 1.00 98.31 594 ASP A O 1
ATOM 4719 N N . ALA A 1 595 ? 5.876 -35.135 -5.030 1.00 96.94 595 ALA A N 1
ATOM 4720 C CA . ALA A 1 595 ? 7.278 -34.788 -4.793 1.00 96.94 595 ALA A CA 1
ATOM 4721 C C . ALA A 1 595 ? 8.092 -34.687 -6.101 1.00 96.94 595 ALA A C 1
ATOM 4723 O O . ALA A 1 595 ? 8.986 -33.858 -6.206 1.00 96.94 595 ALA A O 1
ATOM 4724 N N . ARG A 1 596 ? 7.748 -35.463 -7.138 1.00 96.06 596 ARG A N 1
ATOM 4725 C CA . ARG A 1 596 ? 8.398 -35.403 -8.468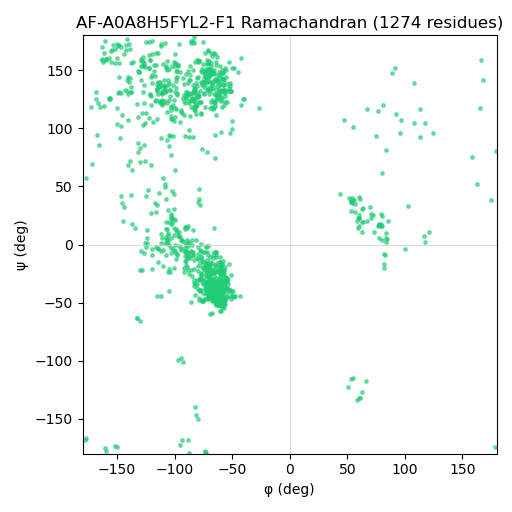 1.00 96.06 596 ARG A CA 1
ATOM 4726 C C . ARG A 1 596 ? 8.047 -34.165 -9.284 1.00 96.06 596 ARG A C 1
ATOM 4728 O O . ARG A 1 596 ? 8.695 -33.864 -10.281 1.00 96.06 596 ARG A O 1
ATOM 4735 N N . ALA A 1 597 ? 6.974 -33.482 -8.906 1.00 96.81 597 ALA A N 1
ATOM 4736 C CA . ALA A 1 597 ? 6.492 -32.276 -9.561 1.00 96.81 597 ALA A CA 1
ATOM 4737 C C . ALA A 1 597 ? 6.992 -30.991 -8.871 1.00 96.81 597 ALA A C 1
ATOM 4739 O O . ALA A 1 597 ? 6.653 -29.896 -9.334 1.00 96.81 597 ALA A O 1
ATOM 4740 N N . SER A 1 598 ? 7.762 -31.132 -7.781 1.00 95.19 598 SER A N 1
ATOM 4741 C CA . SER A 1 598 ? 8.324 -30.038 -6.987 1.00 95.19 598 SER A CA 1
ATOM 4742 C C . SER A 1 598 ? 9.582 -29.451 -7.649 1.00 95.19 598 SER A C 1
ATOM 4744 O O . SER A 1 598 ? 9.695 -29.429 -8.874 1.00 95.19 598 SER A O 1
ATOM 4746 N N . GLY A 1 599 ? 10.517 -28.938 -6.845 1.00 90.81 599 GLY A N 1
ATOM 4747 C CA . GLY A 1 599 ? 11.762 -28.311 -7.288 1.00 90.81 599 GLY A CA 1
ATOM 4748 C C . GLY A 1 599 ? 11.916 -26.862 -6.832 1.00 90.81 599 GLY A C 1
ATOM 4749 O O . GLY A 1 599 ? 12.821 -26.178 -7.293 1.00 90.81 599 GLY A O 1
ATOM 4750 N N . LEU A 1 600 ? 11.061 -26.379 -5.929 1.00 93.38 600 LEU A N 1
ATOM 4751 C CA . LEU A 1 600 ? 11.296 -25.147 -5.175 1.00 93.38 600 LEU A CA 1
ATOM 4752 C C . LEU A 1 600 ? 11.160 -25.444 -3.682 1.00 93.38 600 LEU A C 1
ATOM 4754 O O . LEU A 1 600 ? 10.218 -26.143 -3.295 1.00 93.38 600 LEU A O 1
ATOM 4758 N N . PRO A 1 601 ? 12.060 -24.912 -2.840 1.00 91.12 601 PRO A N 1
ATOM 4759 C CA . PRO A 1 601 ? 11.982 -25.142 -1.411 1.00 91.12 601 PRO A CA 1
ATOM 4760 C C . PRO A 1 601 ? 10.784 -24.375 -0.842 1.00 91.12 601 PRO A C 1
ATOM 4762 O O . PRO A 1 601 ? 10.423 -23.309 -1.342 1.00 91.12 601 PRO A O 1
ATOM 4765 N N . HIS A 1 602 ? 10.172 -24.907 0.214 1.00 95.75 602 HIS A N 1
ATOM 4766 C CA . HIS A 1 602 ? 9.173 -24.199 1.027 1.00 95.75 602 HIS A CA 1
ATOM 4767 C C . HIS A 1 602 ? 7.873 -23.773 0.317 1.00 95.75 602 HIS A C 1
ATOM 4769 O O . HIS A 1 602 ? 7.078 -23.039 0.903 1.00 95.75 602 HIS A O 1
ATOM 4775 N N . ALA A 1 603 ? 7.606 -24.236 -0.907 1.00 96.62 603 ALA A N 1
ATOM 4776 C CA . ALA A 1 603 ? 6.267 -24.199 -1.506 1.00 96.62 603 ALA A CA 1
ATOM 4777 C C . ALA A 1 603 ? 5.441 -25.419 -1.042 1.00 96.62 603 ALA A C 1
ATOM 4779 O O . ALA A 1 603 ? 6.032 -26.453 -0.737 1.00 96.62 603 ALA A O 1
ATOM 4780 N N . PRO A 1 604 ? 4.106 -25.339 -0.939 1.00 98.31 604 PRO A N 1
ATOM 4781 C CA . PRO A 1 604 ? 3.309 -26.418 -0.357 1.00 98.31 604 PRO A CA 1
ATOM 4782 C C . PRO A 1 604 ? 3.026 -27.582 -1.324 1.00 98.31 604 PRO A C 1
ATOM 4784 O O . PRO A 1 604 ? 3.043 -27.425 -2.545 1.00 98.31 604 PRO A O 1
ATOM 4787 N N . GLY A 1 605 ? 2.706 -28.749 -0.757 1.00 98.62 605 GLY A N 1
ATOM 4788 C CA . GLY A 1 605 ? 2.273 -29.965 -1.458 1.00 98.62 605 GLY A CA 1
ATOM 4789 C C . GLY A 1 605 ? 0.895 -30.467 -1.007 1.00 98.62 605 GLY A C 1
ATOM 4790 O O . GLY A 1 605 ? 0.317 -29.917 -0.067 1.00 98.62 605 GLY A O 1
ATOM 4791 N N . ILE A 1 606 ? 0.357 -31.499 -1.674 1.00 98.69 606 ILE A N 1
ATOM 4792 C CA . ILE A 1 606 ? -0.923 -32.154 -1.308 1.00 98.69 606 ILE A CA 1
ATOM 4793 C C . ILE A 1 606 ? -0.940 -33.686 -1.549 1.00 98.69 606 ILE A C 1
ATOM 4795 O O . ILE A 1 606 ? -1.973 -34.283 -1.870 1.00 98.69 606 ILE A O 1
ATOM 4799 N N . TRP A 1 607 ? 0.196 -34.372 -1.409 1.00 98.00 607 TRP A N 1
ATOM 4800 C CA . TRP A 1 607 ? 0.274 -35.836 -1.577 1.00 98.00 607 TRP A CA 1
ATOM 4801 C C . TRP A 1 607 ? 0.367 -36.613 -0.260 1.00 98.00 607 TRP A C 1
ATOM 4803 O O . TRP A 1 607 ? -0.003 -37.790 -0.251 1.00 98.00 607 TRP A O 1
ATOM 4813 N N . SER A 1 608 ? 0.840 -35.988 0.825 1.00 98.25 608 SER A N 1
ATOM 4814 C CA . SER A 1 608 ? 1.000 -36.630 2.137 1.00 98.25 608 SER A CA 1
ATOM 4815 C C . SER A 1 608 ? -0.148 -36.314 3.099 1.00 98.25 608 SER A C 1
ATOM 4817 O O . SER A 1 608 ? -0.814 -35.284 2.981 1.00 98.25 608 SER A O 1
ATOM 4819 N N . ASP A 1 609 ? -0.363 -37.180 4.091 1.00 98.44 609 ASP A N 1
ATOM 4820 C CA . ASP A 1 609 ? -1.406 -36.972 5.105 1.00 98.44 609 ASP A CA 1
ATOM 4821 C C . ASP A 1 609 ? -1.135 -35.729 5.971 1.00 98.44 609 ASP A C 1
ATOM 4823 O O . ASP A 1 609 ? -2.071 -35.010 6.316 1.00 98.44 609 ASP A O 1
ATOM 4827 N N . GLU A 1 610 ? 0.137 -35.419 6.255 1.00 98.06 610 GLU A N 1
ATOM 4828 C CA . GLU A 1 610 ? 0.549 -34.209 6.986 1.00 98.06 610 GLU A CA 1
ATOM 4829 C C . GLU A 1 610 ? 0.171 -32.931 6.215 1.00 98.06 610 GLU A C 1
ATOM 4831 O O . GLU A 1 610 ? -0.398 -31.997 6.780 1.00 98.06 610 GLU A O 1
ATOM 4836 N N . GLN A 1 611 ? 0.426 -32.909 4.902 1.00 98.69 611 GLN A N 1
ATOM 4837 C CA . GLN A 1 611 ? 0.053 -31.797 4.023 1.00 98.69 611 GLN A CA 1
ATOM 4838 C C . GLN A 1 611 ? -1.470 -31.635 3.943 1.00 98.69 611 GLN A C 1
ATOM 4840 O O . GLN A 1 611 ? -1.988 -30.525 4.064 1.00 98.69 611 GLN A O 1
ATOM 4845 N N . ILE A 1 612 ? -2.194 -32.745 3.767 1.00 98.81 612 ILE A N 1
ATOM 4846 C CA . ILE A 1 612 ? -3.662 -32.769 3.707 1.00 98.81 612 ILE A CA 1
ATOM 4847 C C . ILE A 1 612 ? -4.265 -32.247 5.014 1.00 98.81 612 ILE A C 1
ATOM 4849 O O . ILE A 1 612 ? -5.203 -31.452 4.971 1.00 98.81 612 ILE A O 1
ATOM 4853 N N . ALA A 1 613 ? -3.730 -32.662 6.165 1.00 97.94 613 ALA A N 1
ATOM 4854 C CA . ALA A 1 613 ? -4.192 -32.206 7.471 1.00 97.94 613 ALA A CA 1
ATOM 4855 C C . ALA A 1 613 ? -3.990 -30.693 7.652 1.00 97.94 613 ALA A C 1
ATOM 4857 O O . ALA A 1 613 ? -4.932 -30.001 8.035 1.00 97.94 613 ALA A O 1
ATOM 4858 N N . ALA A 1 614 ? -2.813 -30.167 7.300 1.00 97.56 614 ALA A N 1
ATOM 4859 C CA . ALA A 1 614 ? -2.538 -28.733 7.375 1.00 97.56 614 ALA A CA 1
ATOM 4860 C C . ALA A 1 614 ? -3.462 -27.919 6.453 1.00 97.56 614 ALA A C 1
ATOM 4862 O O . ALA A 1 614 ? -4.066 -26.935 6.882 1.00 97.56 614 ALA A O 1
ATOM 4863 N N . TRP A 1 615 ? -3.655 -28.361 5.207 1.00 98.75 615 TRP A N 1
ATOM 4864 C CA . TRP A 1 615 ? -4.595 -27.713 4.293 1.00 98.75 615 TRP A CA 1
ATOM 4865 C C . TRP A 1 615 ? -6.044 -27.779 4.778 1.00 98.75 615 TRP A C 1
ATOM 4867 O O . TRP A 1 615 ? -6.785 -26.816 4.594 1.00 98.75 615 TRP A O 1
ATOM 4877 N N . LYS A 1 616 ? -6.442 -28.866 5.447 1.00 98.44 616 LYS A N 1
ATOM 4878 C CA . LYS A 1 616 ? -7.777 -28.996 6.038 1.00 98.44 616 LYS A CA 1
ATOM 4879 C C . LYS A 1 616 ? -8.053 -27.945 7.109 1.00 98.44 616 LYS A C 1
ATOM 4881 O O . LYS A 1 616 ? -9.189 -27.490 7.245 1.00 98.44 616 LYS A O 1
ATOM 4886 N N . GLU A 1 617 ? -7.042 -27.529 7.866 1.00 96.62 617 GLU A N 1
ATOM 4887 C CA . GLU A 1 617 ? -7.213 -26.417 8.802 1.00 96.62 617 GLU A CA 1
ATOM 4888 C C . GLU A 1 617 ? -7.441 -25.085 8.077 1.00 96.62 617 GLU A C 1
ATOM 4890 O O . GLU A 1 617 ? -8.269 -24.282 8.510 1.00 96.62 617 GLU A O 1
ATOM 4895 N N . VAL A 1 618 ? -6.734 -24.858 6.966 1.00 98.19 618 VAL A N 1
ATOM 4896 C CA . VAL A 1 618 ? -6.881 -23.651 6.141 1.00 98.19 618 VAL A CA 1
ATOM 4897 C C . VAL A 1 618 ? -8.287 -23.574 5.543 1.00 98.19 618 VAL A C 1
ATOM 4899 O O . VAL A 1 618 ? -8.959 -22.554 5.693 1.00 98.19 618 VAL A O 1
ATOM 4902 N N . THR A 1 619 ? -8.759 -24.650 4.905 1.00 98.44 619 THR A N 1
ATOM 4903 C CA . THR A 1 619 ? -10.104 -24.701 4.303 1.00 98.44 619 THR A CA 1
ATOM 4904 C C . THR A 1 619 ? -11.188 -24.498 5.355 1.00 98.44 619 THR A C 1
ATOM 4906 O O . THR A 1 619 ? -12.070 -23.662 5.167 1.00 98.44 619 THR A O 1
ATOM 4909 N N . SER A 1 620 ? -11.062 -25.154 6.513 1.00 94.19 620 SER A N 1
ATOM 4910 C CA . SER A 1 620 ? -11.993 -24.993 7.634 1.00 94.19 620 SER A CA 1
ATOM 4911 C C . SER A 1 620 ? -12.070 -23.539 8.115 1.00 94.19 620 SER A C 1
ATOM 4913 O O . SER A 1 620 ? -13.161 -23.039 8.387 1.00 94.19 620 SER A O 1
ATOM 4915 N N . ALA A 1 621 ? -10.935 -22.835 8.190 1.00 86.88 621 ALA A N 1
ATOM 4916 C CA . ALA A 1 621 ? -10.900 -21.437 8.619 1.00 86.88 621 ALA A CA 1
ATOM 4917 C C . ALA A 1 621 ? -11.559 -20.488 7.601 1.00 86.88 621 ALA A C 1
ATOM 4919 O O . ALA A 1 621 ? -12.253 -19.549 7.991 1.00 86.88 621 ALA A O 1
ATOM 4920 N N . VAL A 1 622 ? -11.393 -20.750 6.301 1.00 96.19 622 VAL A N 1
ATOM 4921 C CA . VAL A 1 622 ? -12.056 -19.981 5.234 1.00 96.19 622 VAL A CA 1
ATOM 4922 C C . VAL A 1 622 ? -13.562 -20.238 5.216 1.00 96.19 622 VAL A C 1
ATOM 4924 O O . VAL A 1 622 ? -14.351 -19.291 5.158 1.00 96.19 622 VAL A O 1
ATOM 4927 N N . HIS A 1 623 ? -13.978 -21.501 5.331 1.00 97.38 623 HIS A N 1
ATOM 4928 C CA . HIS A 1 623 ? -15.391 -21.882 5.386 1.00 97.38 623 HIS A CA 1
ATOM 4929 C C . HIS A 1 623 ? -16.096 -21.312 6.617 1.00 97.38 623 HIS A C 1
ATOM 4931 O O . HIS A 1 623 ? -17.237 -20.865 6.511 1.00 97.38 623 HIS A O 1
ATOM 4937 N N . ALA A 1 624 ? -15.410 -21.227 7.761 1.00 88.44 624 ALA A N 1
ATOM 4938 C CA . ALA A 1 624 ? -15.937 -20.583 8.965 1.00 88.44 624 ALA A CA 1
ATOM 4939 C C . ALA A 1 624 ? -16.269 -19.091 8.759 1.00 88.44 624 ALA A C 1
ATOM 4941 O O . ALA A 1 624 ? -17.143 -18.560 9.440 1.00 88.44 624 ALA A O 1
ATOM 4942 N N . LYS A 1 625 ? -15.627 -18.417 7.793 1.00 88.06 625 LYS A N 1
ATOM 4943 C CA . LYS A 1 625 ? -15.930 -17.030 7.391 1.00 88.06 625 LYS A CA 1
ATOM 4944 C C . LYS A 1 625 ? -17.008 -16.931 6.300 1.00 88.06 625 LYS A C 1
ATOM 4946 O O . LYS A 1 625 ? -17.331 -15.837 5.842 1.00 88.06 625 LYS A O 1
ATOM 4951 N N . GLY A 1 626 ? -17.581 -18.059 5.877 1.00 92.88 626 GLY A N 1
ATOM 4952 C CA . GLY A 1 626 ? -18.592 -18.118 4.821 1.00 92.88 626 GLY A CA 1
ATOM 4953 C C . GLY A 1 626 ? -18.044 -17.818 3.424 1.00 92.88 626 GLY A C 1
ATOM 4954 O O . GLY A 1 626 ? -18.807 -17.378 2.565 1.00 92.88 626 GLY A O 1
ATOM 4955 N N . SER A 1 627 ? -16.741 -18.005 3.209 1.00 97.94 627 SER A N 1
ATOM 4956 C CA . SER A 1 627 ? -16.052 -17.838 1.922 1.00 97.94 627 SER A CA 1
ATOM 4957 C C . SER A 1 627 ? -15.643 -19.197 1.345 1.00 97.94 627 SER A C 1
ATOM 4959 O O . SER A 1 627 ? -15.808 -20.221 2.003 1.00 97.94 627 SER A O 1
ATOM 4961 N N . PHE A 1 628 ? -15.129 -19.213 0.116 1.00 98.62 628 PHE A N 1
ATOM 4962 C CA . PHE A 1 628 ? -14.813 -20.425 -0.643 1.00 98.62 628 PHE A CA 1
ATOM 4963 C C . PHE A 1 628 ? -13.344 -20.452 -1.052 1.00 98.62 628 PHE A C 1
ATOM 4965 O O . PHE A 1 628 ? -12.733 -19.400 -1.253 1.00 98.62 628 PHE A O 1
ATOM 4972 N N . ILE A 1 629 ? -12.780 -21.646 -1.219 1.00 98.75 629 ILE A N 1
ATOM 4973 C CA . ILE A 1 629 ? -11.368 -21.823 -1.547 1.00 98.75 629 ILE A CA 1
ATOM 4974 C C . ILE A 1 629 ? -11.125 -22.960 -2.544 1.00 98.75 629 ILE A C 1
ATOM 4976 O O . ILE A 1 629 ? -11.627 -24.074 -2.390 1.00 98.75 629 ILE A O 1
ATOM 4980 N N . TYR A 1 630 ? -10.328 -22.669 -3.574 1.00 98.81 630 TYR A N 1
ATOM 4981 C CA . TYR A 1 630 ? -9.872 -23.618 -4.592 1.00 98.81 630 TYR A CA 1
ATOM 4982 C C . TYR A 1 630 ? -8.358 -23.830 -4.475 1.00 98.81 630 TYR A C 1
ATOM 4984 O O . TYR A 1 630 ? -7.610 -22.858 -4.357 1.00 98.81 630 TYR A O 1
ATOM 4992 N N . LEU A 1 631 ? -7.902 -25.085 -4.545 1.00 98.88 631 LEU A N 1
ATOM 4993 C CA . LEU A 1 631 ? -6.470 -25.410 -4.537 1.00 98.88 631 LEU A CA 1
ATOM 4994 C C . LEU A 1 631 ? -5.897 -25.340 -5.959 1.00 98.88 631 LEU A C 1
ATOM 4996 O O . LEU A 1 631 ? -6.378 -26.048 -6.846 1.00 98.88 631 LEU A O 1
ATOM 5000 N N . GLN A 1 632 ? -4.852 -24.543 -6.186 1.00 98.88 632 GLN A N 1
ATOM 5001 C CA . GLN A 1 632 ? -4.160 -24.536 -7.477 1.00 98.88 632 GLN A CA 1
ATOM 5002 C C . GLN A 1 632 ? -3.142 -25.687 -7.575 1.00 98.88 632 GLN A C 1
ATOM 5004 O O . GLN A 1 632 ? -2.179 -25.735 -6.814 1.00 98.88 632 GLN A O 1
ATOM 5009 N N . LEU A 1 633 ? -3.328 -26.590 -8.541 1.00 98.88 633 LEU A N 1
ATOM 5010 C CA . LEU A 1 633 ? -2.492 -27.771 -8.783 1.00 98.88 633 LEU A CA 1
ATOM 5011 C C . LEU A 1 633 ? -1.335 -27.453 -9.732 1.00 98.88 633 LEU A C 1
ATOM 5013 O O . LEU A 1 633 ? -1.552 -26.938 -10.833 1.00 98.88 633 LEU A O 1
ATOM 5017 N N . TRP A 1 634 ? -0.116 -27.813 -9.332 1.00 98.50 634 TRP A N 1
ATOM 5018 C CA . TRP A 1 634 ? 1.103 -27.335 -9.976 1.00 98.50 634 TRP A CA 1
ATOM 5019 C C . TRP A 1 634 ? 2.175 -28.415 -10.160 1.00 98.50 634 TRP A C 1
ATOM 5021 O O . TRP A 1 634 ? 2.384 -29.266 -9.295 1.00 98.50 634 TRP A O 1
ATOM 5031 N N . ALA A 1 635 ? 2.878 -28.336 -11.292 1.00 98.56 635 ALA A N 1
ATOM 5032 C CA . ALA A 1 635 ? 4.095 -29.082 -11.588 1.00 98.56 635 ALA A CA 1
ATOM 5033 C C . ALA A 1 635 ? 5.079 -28.164 -12.324 1.00 98.56 635 ALA A C 1
ATOM 5035 O O . ALA A 1 635 ? 4.700 -27.517 -13.303 1.00 98.56 635 ALA A O 1
ATOM 5036 N N . LEU A 1 636 ? 6.330 -28.089 -11.858 1.00 97.31 636 LEU A N 1
ATOM 5037 C CA . LEU A 1 636 ? 7.288 -27.088 -12.351 1.00 97.31 636 LEU A CA 1
ATOM 5038 C C . LEU A 1 636 ? 7.803 -27.360 -13.763 1.00 97.31 636 LEU A C 1
ATOM 5040 O O . LEU A 1 636 ? 7.995 -26.425 -14.541 1.00 97.31 636 LEU A O 1
ATOM 5044 N N . GLY A 1 637 ? 8.044 -28.626 -14.097 1.00 97.19 637 GLY A N 1
ATOM 5045 C CA . GLY A 1 637 ? 8.743 -28.979 -15.328 1.00 97.19 637 GLY A CA 1
ATOM 5046 C C . GLY A 1 637 ? 10.152 -28.377 -15.366 1.00 97.19 637 GLY A C 1
ATOM 5047 O O . GLY A 1 637 ? 10.880 -28.460 -14.375 1.00 97.19 637 GLY A O 1
ATOM 5048 N N . ARG A 1 638 ? 10.535 -27.737 -16.483 1.00 95.19 638 ARG A N 1
ATOM 5049 C CA . ARG A 1 638 ? 11.906 -27.213 -16.679 1.00 95.19 638 ARG A CA 1
ATOM 5050 C C . ARG A 1 638 ? 12.322 -26.100 -15.715 1.00 95.19 638 ARG A C 1
ATOM 5052 O O . ARG A 1 638 ? 13.488 -25.734 -15.690 1.00 95.19 638 ARG A O 1
ATOM 5059 N N . SER A 1 639 ? 11.372 -25.569 -14.952 1.00 93.44 639 SER A N 1
ATOM 5060 C CA . SER A 1 639 ? 11.569 -24.494 -13.975 1.00 93.44 639 SER A CA 1
ATOM 5061 C C . SER A 1 639 ? 11.897 -25.025 -12.573 1.00 93.44 639 SER A C 1
ATOM 5063 O O . SER A 1 639 ? 12.018 -24.247 -11.628 1.00 93.44 639 SER A O 1
ATOM 5065 N N . ALA A 1 640 ? 11.999 -26.349 -12.416 1.00 94.19 640 ALA A N 1
ATOM 5066 C CA . ALA A 1 640 ? 12.442 -26.986 -11.184 1.00 94.19 640 ALA A CA 1
ATOM 5067 C C . ALA A 1 640 ? 13.935 -26.738 -10.941 1.00 94.19 640 ALA A C 1
ATOM 5069 O O . ALA A 1 640 ? 14.765 -26.939 -11.827 1.00 94.19 640 ALA A O 1
ATOM 5070 N N . ASN A 1 641 ? 14.294 -26.377 -9.709 1.00 91.25 641 ASN A N 1
ATOM 5071 C CA . ASN A 1 641 ? 15.684 -26.353 -9.287 1.00 91.25 641 ASN A CA 1
ATOM 5072 C C . ASN A 1 641 ? 16.185 -27.792 -9.093 1.00 91.25 641 ASN A C 1
ATOM 5074 O O . ASN A 1 641 ? 15.690 -28.534 -8.240 1.00 91.25 641 ASN A O 1
ATOM 5078 N N . SER A 1 642 ? 17.194 -28.176 -9.876 1.00 90.88 642 SER A N 1
ATOM 5079 C CA . SER A 1 642 ? 17.727 -29.542 -9.880 1.00 90.88 642 SER A CA 1
ATOM 5080 C C . SER A 1 642 ? 18.335 -29.980 -8.543 1.00 90.88 642 SER A C 1
ATOM 5082 O O . SER A 1 642 ? 18.251 -31.157 -8.197 1.00 90.88 642 SER A O 1
ATOM 5084 N N . VAL A 1 643 ? 18.919 -29.056 -7.772 1.00 90.38 643 VAL A N 1
ATOM 5085 C CA . VAL A 1 643 ? 19.514 -29.353 -6.459 1.00 90.38 643 VAL A CA 1
ATOM 5086 C C . VAL A 1 643 ? 18.418 -29.686 -5.455 1.00 90.38 643 VAL A C 1
ATOM 5088 O O . VAL A 1 643 ? 18.511 -30.693 -4.759 1.00 90.38 643 VAL A O 1
ATOM 5091 N N . VAL A 1 644 ? 17.357 -28.880 -5.428 1.00 91.31 644 VAL A N 1
ATOM 5092 C CA . VAL A 1 644 ? 16.202 -29.092 -4.544 1.00 91.31 644 VAL A CA 1
ATOM 5093 C C . VAL A 1 644 ? 15.504 -30.404 -4.889 1.00 91.31 644 VAL A C 1
ATOM 5095 O O . VAL A 1 644 ? 15.243 -31.217 -4.011 1.00 91.31 644 VAL A O 1
ATOM 5098 N N . LEU A 1 645 ? 15.269 -30.657 -6.177 1.00 92.19 645 LEU A N 1
ATOM 5099 C CA . LEU A 1 645 ? 14.579 -31.864 -6.622 1.00 92.19 645 LEU A CA 1
ATOM 5100 C C . LEU A 1 645 ? 15.375 -33.146 -6.310 1.00 92.19 645 LEU A C 1
ATOM 5102 O O . LEU A 1 645 ? 14.798 -34.151 -5.902 1.00 92.19 645 LEU A O 1
ATOM 5106 N N . LYS A 1 646 ? 16.709 -33.104 -6.428 1.00 92.56 646 LYS A N 1
ATOM 5107 C CA . LYS A 1 646 ? 17.578 -34.225 -6.035 1.00 92.56 646 LYS A CA 1
ATOM 5108 C C . LYS A 1 646 ? 17.678 -34.414 -4.524 1.00 92.56 646 LYS A C 1
ATOM 5110 O O . LYS A 1 646 ? 17.940 -35.532 -4.084 1.00 92.56 646 LYS A O 1
ATOM 5115 N N . ALA A 1 647 ? 17.491 -33.350 -3.743 1.00 90.94 647 ALA A N 1
ATOM 5116 C CA . ALA A 1 647 ? 17.406 -33.448 -2.290 1.00 90.94 647 ALA A CA 1
ATOM 5117 C C . ALA A 1 647 ? 16.115 -34.161 -1.848 1.00 90.94 647 ALA A C 1
ATOM 5119 O O . ALA A 1 647 ? 16.167 -34.943 -0.903 1.00 90.94 647 ALA A O 1
ATOM 5120 N N . GLU A 1 648 ? 15.001 -33.967 -2.568 1.00 91.19 648 GLU A N 1
ATOM 5121 C CA . GLU A 1 648 ? 13.761 -34.736 -2.360 1.00 91.19 648 GLU A CA 1
ATOM 5122 C C . GLU A 1 648 ? 13.963 -36.223 -2.669 1.00 91.19 648 GLU A C 1
ATOM 5124 O O . GLU A 1 648 ? 13.603 -37.102 -1.883 1.00 91.19 648 GLU A O 1
ATOM 5129 N N . ASN A 1 649 ? 14.553 -36.523 -3.828 1.00 93.44 649 ASN A N 1
ATOM 5130 C CA . ASN A 1 649 ? 14.957 -37.875 -4.187 1.00 93.44 649 ASN A CA 1
ATOM 5131 C C . ASN A 1 649 ? 16.068 -37.831 -5.249 1.00 93.44 649 ASN A C 1
ATOM 5133 O O . ASN A 1 649 ? 15.846 -37.285 -6.332 1.00 93.44 649 ASN A O 1
ATOM 5137 N N . PRO A 1 650 ? 17.228 -38.475 -5.022 1.00 93.81 650 PRO A N 1
ATOM 5138 C CA . PRO A 1 650 ? 18.338 -38.459 -5.976 1.00 93.81 650 PRO A CA 1
ATOM 5139 C C . PRO A 1 650 ? 18.013 -39.010 -7.373 1.00 93.81 650 PRO A C 1
ATOM 5141 O O . PRO A 1 650 ? 18.767 -38.749 -8.308 1.00 93.81 650 PRO A O 1
ATOM 5144 N N . SER A 1 651 ? 16.931 -39.788 -7.515 1.00 93.31 651 SER A N 1
ATOM 5145 C CA . SER A 1 651 ? 16.462 -40.332 -8.799 1.00 93.31 651 SER A CA 1
ATOM 5146 C C . SER A 1 651 ? 15.577 -39.378 -9.608 1.00 93.31 651 SER A C 1
ATOM 5148 O O . SER A 1 651 ? 15.219 -39.709 -10.736 1.00 93.31 651 SER A O 1
ATOM 5150 N N . TYR A 1 652 ? 15.192 -38.225 -9.055 1.00 94.62 652 TYR A N 1
ATOM 5151 C CA . TYR A 1 652 ? 14.335 -37.275 -9.756 1.00 94.62 652 TYR A CA 1
ATOM 5152 C C . TYR A 1 652 ? 15.146 -36.376 -10.690 1.00 94.62 652 TYR A C 1
ATOM 5154 O O . TYR A 1 652 ? 16.165 -35.793 -10.312 1.00 94.62 652 TYR A O 1
ATOM 5162 N N . ASP A 1 653 ? 14.640 -36.242 -11.914 1.00 92.62 653 ASP A N 1
ATOM 5163 C CA . ASP A 1 653 ? 15.203 -35.392 -12.955 1.00 92.62 653 ASP A CA 1
ATOM 5164 C C . ASP A 1 653 ? 14.366 -34.126 -13.131 1.00 92.62 653 ASP A C 1
ATOM 5166 O O . ASP A 1 653 ? 13.145 -34.141 -12.971 1.00 92.62 653 ASP A O 1
ATOM 5170 N N . VAL A 1 654 ? 15.010 -33.041 -13.562 1.00 95.00 654 VAL A N 1
ATOM 5171 C CA . VAL A 1 654 ? 14.284 -31.905 -14.140 1.00 95.00 654 VAL A CA 1
ATOM 5172 C C . VAL A 1 654 ? 13.685 -32.370 -15.467 1.00 95.00 654 VAL A C 1
ATOM 5174 O O . VAL A 1 654 ? 14.411 -32.854 -16.335 1.00 95.00 654 VAL A O 1
ATOM 5177 N N . VAL A 1 655 ? 12.370 -32.234 -15.634 1.00 97.38 655 VAL A N 1
ATOM 5178 C CA . VAL A 1 655 ? 11.625 -32.763 -16.791 1.00 97.38 655 VAL A CA 1
ATOM 5179 C C . VAL A 1 655 ? 10.891 -31.668 -17.557 1.00 97.38 655 VAL A C 1
ATOM 5181 O O . VAL A 1 655 ? 10.624 -30.608 -17.013 1.00 97.38 655 VAL A O 1
ATOM 5184 N N . SER A 1 656 ? 10.549 -31.901 -18.822 1.00 98.25 656 SER A N 1
ATOM 5185 C CA . SER A 1 656 ? 9.792 -30.949 -19.652 1.00 98.25 656 SER A CA 1
ATOM 5186 C C . SER A 1 656 ? 9.128 -31.653 -20.842 1.00 98.25 656 SER A C 1
ATOM 5188 O O . SER A 1 656 ? 9.245 -32.870 -21.010 1.00 98.25 656 SER A O 1
ATOM 5190 N N . ALA A 1 657 ? 8.453 -30.888 -21.703 1.00 98.00 657 ALA A N 1
ATOM 5191 C CA . ALA A 1 657 ? 7.978 -31.367 -22.999 1.00 98.00 657 ALA A CA 1
ATOM 5192 C C . ALA A 1 657 ? 9.136 -31.758 -23.927 1.00 98.00 657 ALA A C 1
ATOM 5194 O O . ALA A 1 657 ? 9.073 -32.780 -24.610 1.00 98.00 657 ALA A O 1
ATOM 5195 N N . SER A 1 658 ? 10.204 -30.963 -23.957 1.00 97.94 658 SER A N 1
ATOM 5196 C CA . SER A 1 658 ? 11.410 -31.171 -24.772 1.00 97.94 658 SER A CA 1
ATOM 5197 C C . SER A 1 658 ? 12.659 -30.758 -23.993 1.00 97.94 658 SER A C 1
ATOM 5199 O O . SER A 1 658 ? 12.557 -30.181 -22.912 1.00 97.94 658 SER A O 1
ATOM 5201 N N . ASP A 1 659 ? 13.849 -31.031 -24.524 1.00 95.75 659 ASP A N 1
ATOM 5202 C CA . ASP A 1 659 ? 15.129 -30.807 -23.843 1.00 95.75 659 ASP A CA 1
ATOM 5203 C C . ASP A 1 659 ? 15.598 -29.339 -23.887 1.00 95.75 659 ASP A C 1
ATOM 5205 O O . ASP A 1 659 ? 16.785 -29.048 -24.011 1.00 95.75 659 ASP A O 1
ATOM 5209 N N . ILE A 1 660 ? 14.662 -28.393 -23.801 1.00 94.62 660 ILE A N 1
ATOM 5210 C CA . ILE A 1 660 ? 14.899 -26.960 -23.992 1.00 94.62 660 ILE A CA 1
ATOM 5211 C C . ILE A 1 660 ? 15.003 -26.277 -22.620 1.00 94.62 660 ILE A C 1
ATOM 5213 O O . ILE A 1 660 ? 13.970 -26.117 -21.958 1.00 94.62 660 ILE A O 1
ATOM 5217 N N . PRO A 1 661 ? 16.207 -25.868 -22.173 1.00 91.44 661 PRO A N 1
ATOM 5218 C CA . PRO A 1 661 ? 16.381 -25.155 -20.908 1.00 91.44 661 PRO A CA 1
ATOM 5219 C C . PRO A 1 661 ? 15.827 -23.725 -20.988 1.00 91.44 661 PRO A C 1
ATOM 5221 O O . PRO A 1 661 ? 15.524 -23.228 -22.073 1.00 91.44 661 PRO A O 1
ATOM 5224 N N . LEU A 1 662 ? 15.702 -23.075 -19.833 1.00 90.81 662 LEU A N 1
ATOM 5225 C CA . LEU A 1 662 ? 15.424 -21.640 -19.743 1.00 90.81 662 LEU A CA 1
ATOM 5226 C C . LEU A 1 662 ? 16.677 -20.823 -20.116 1.00 90.81 662 LEU A C 1
ATOM 5228 O O . LEU A 1 662 ? 17.795 -21.258 -19.837 1.00 90.81 662 LEU A O 1
ATOM 5232 N N . SER A 1 663 ? 16.505 -19.649 -20.728 1.00 85.00 663 SER A N 1
ATOM 5233 C CA . SER A 1 663 ? 17.595 -18.788 -21.215 1.00 85.00 663 SER A CA 1
ATOM 5234 C C . SER A 1 663 ? 18.509 -18.287 -20.104 1.00 85.00 663 SER A C 1
ATOM 5236 O O . SER A 1 663 ? 19.707 -18.118 -20.324 1.00 85.00 663 SER A O 1
ATOM 5238 N N . ASP A 1 664 ? 17.937 -18.073 -18.920 1.00 73.75 664 ASP A N 1
ATOM 5239 C CA . ASP A 1 664 ? 18.612 -17.469 -17.770 1.00 73.75 664 ASP A CA 1
ATOM 5240 C C . ASP A 1 664 ? 19.282 -18.510 -16.858 1.00 73.75 664 ASP A C 1
ATOM 5242 O O . ASP A 1 664 ? 19.939 -18.147 -15.882 1.00 73.75 664 ASP A O 1
ATOM 5246 N N . HIS A 1 665 ? 19.141 -19.807 -17.161 1.00 73.62 665 HIS A N 1
ATOM 5247 C CA . HIS A 1 665 ? 19.847 -20.853 -16.425 1.00 73.62 665 HIS A CA 1
ATOM 5248 C C . HIS A 1 665 ? 21.341 -20.830 -16.759 1.00 73.62 665 HIS A C 1
ATOM 5250 O O . HIS A 1 665 ? 21.752 -20.638 -17.910 1.00 73.62 665 HIS A O 1
ATOM 5256 N N . ALA A 1 666 ? 22.173 -21.050 -15.740 1.00 63.38 666 ALA A N 1
ATOM 5257 C CA . ALA A 1 666 ? 23.613 -21.126 -15.923 1.00 63.38 666 ALA A CA 1
ATOM 5258 C C . ALA A 1 666 ? 23.972 -22.278 -16.883 1.00 63.38 666 ALA A C 1
ATOM 5260 O O . ALA A 1 666 ? 23.297 -23.307 -16.932 1.00 63.38 666 ALA A O 1
ATOM 5261 N N . LYS A 1 667 ? 25.036 -22.107 -17.682 1.00 64.50 667 LYS A N 1
ATOM 5262 C CA . LYS A 1 667 ? 25.423 -23.072 -18.737 1.00 64.50 667 LYS A CA 1
ATOM 5263 C C . LYS A 1 667 ? 25.727 -24.481 -18.207 1.00 64.50 667 LYS A C 1
ATOM 5265 O O . LYS A 1 667 ? 25.781 -25.422 -18.994 1.00 64.50 667 LYS A O 1
ATOM 5270 N N . ASP A 1 668 ? 25.987 -24.597 -16.913 1.00 65.25 668 ASP A N 1
ATOM 5271 C CA . ASP A 1 668 ? 26.311 -25.803 -16.162 1.00 65.25 668 ASP A CA 1
ATOM 5272 C C . ASP A 1 668 ? 25.095 -26.470 -15.493 1.00 65.25 668 ASP A C 1
ATOM 5274 O O . ASP A 1 668 ? 25.230 -27.576 -14.965 1.00 65.25 668 ASP A O 1
ATOM 5278 N N . GLU A 1 669 ? 23.902 -25.871 -15.555 1.00 71.56 669 GLU A N 1
ATOM 5279 C CA . GLU A 1 669 ? 22.684 -26.527 -15.080 1.00 71.56 669 GLU A CA 1
ATOM 5280 C C . GLU A 1 669 ? 22.227 -27.670 -16.010 1.00 71.56 669 GLU A C 1
ATOM 5282 O O . GLU A 1 669 ? 22.350 -27.584 -17.238 1.00 71.56 669 GLU A O 1
ATOM 5287 N N . PRO A 1 670 ? 21.683 -28.770 -15.450 1.00 77.00 670 PRO A N 1
ATOM 5288 C CA . PRO A 1 670 ? 21.250 -29.911 -16.245 1.00 77.00 670 PRO A CA 1
ATOM 5289 C C . PRO A 1 670 ? 20.071 -29.533 -17.149 1.00 77.00 670 PRO A C 1
ATOM 5291 O O . PRO A 1 670 ? 19.056 -29.011 -16.690 1.00 77.00 670 PRO A O 1
ATOM 5294 N N . ARG A 1 671 ? 20.189 -29.850 -18.446 1.00 90.25 671 ARG A N 1
ATOM 5295 C CA . ARG A 1 671 ? 19.083 -29.713 -19.406 1.00 90.25 671 ARG A CA 1
ATOM 5296 C C . ARG A 1 671 ? 17.883 -30.544 -18.937 1.00 90.25 671 ARG A C 1
ATOM 5298 O O . ARG A 1 671 ? 18.089 -31.662 -18.455 1.00 90.25 671 ARG A O 1
ATOM 5305 N N . PRO A 1 672 ? 16.644 -30.055 -19.117 1.00 95.19 672 PRO A N 1
ATOM 5306 C CA . PRO A 1 672 ? 15.472 -30.836 -18.764 1.00 95.19 672 PRO A CA 1
ATOM 5307 C C . PRO A 1 672 ? 15.391 -32.091 -19.638 1.00 95.19 672 PRO A C 1
ATOM 5309 O O . PRO A 1 672 ? 15.669 -32.053 -20.837 1.00 95.19 672 PRO A O 1
ATOM 5312 N N . ARG A 1 673 ? 14.973 -33.210 -19.057 1.00 96.50 673 ARG A N 1
ATOM 5313 C CA . ARG A 1 673 ? 14.697 -34.441 -19.793 1.00 96.50 673 ARG A CA 1
ATOM 5314 C C . ARG A 1 673 ? 13.280 -34.391 -20.385 1.00 96.50 673 ARG A C 1
ATOM 5316 O O . ARG A 1 673 ? 12.333 -34.110 -19.649 1.00 96.50 673 ARG A O 1
ATOM 5323 N N . PRO A 1 674 ? 13.081 -34.706 -21.677 1.00 98.19 674 PRO A N 1
ATOM 5324 C CA . PRO A 1 674 ? 11.737 -34.882 -22.218 1.00 98.19 674 PRO A CA 1
ATOM 5325 C C . PRO A 1 674 ? 11.015 -36.028 -21.497 1.00 98.19 674 PRO A C 1
ATOM 5327 O O . PRO A 1 674 ? 11.556 -37.134 -21.407 1.00 98.19 674 PRO A O 1
ATOM 5330 N N . LEU A 1 675 ? 9.794 -35.790 -21.012 1.00 98.44 675 LEU A N 1
ATOM 5331 C CA . LEU A 1 675 ? 8.967 -36.864 -20.453 1.00 98.44 675 LEU A CA 1
ATOM 5332 C C . LEU A 1 675 ? 8.662 -37.918 -21.522 1.00 98.44 675 LEU A C 1
ATOM 5334 O O . LEU A 1 675 ? 8.395 -37.594 -22.681 1.00 98.44 675 LEU A O 1
ATOM 5338 N N . THR A 1 676 ? 8.676 -39.188 -21.144 1.00 98.31 676 THR A N 1
ATOM 5339 C CA . THR A 1 676 ? 8.188 -40.289 -21.981 1.00 98.31 676 THR A CA 1
ATOM 5340 C C . THR A 1 676 ? 6.661 -40.366 -21.921 1.00 98.31 676 THR A C 1
ATOM 5342 O O . THR A 1 676 ? 6.049 -39.892 -20.967 1.00 98.31 676 THR A O 1
ATOM 5345 N N . VAL A 1 677 ? 6.017 -40.985 -22.916 1.00 98.44 677 VAL A N 1
ATOM 5346 C CA . VAL A 1 677 ? 4.549 -41.157 -22.916 1.00 98.44 677 VAL A CA 1
ATOM 5347 C C . VAL A 1 677 ? 4.029 -41.837 -21.634 1.00 98.44 677 VAL A C 1
ATOM 5349 O O . VAL A 1 677 ? 3.076 -41.316 -21.056 1.00 98.44 677 VAL A O 1
ATOM 5352 N N . PRO A 1 678 ? 4.641 -42.925 -21.116 1.00 98.50 678 PRO A N 1
ATOM 5353 C CA . PRO A 1 678 ? 4.224 -43.508 -19.840 1.00 98.50 678 PRO A CA 1
ATOM 5354 C C . PRO A 1 678 ? 4.325 -42.539 -18.656 1.00 98.50 678 PRO A C 1
ATOM 5356 O O . PRO A 1 678 ? 3.407 -42.486 -17.844 1.00 98.50 678 PRO A O 1
ATOM 5359 N N . GLU A 1 679 ? 5.388 -41.734 -18.579 1.00 98.25 679 GLU A N 1
ATOM 5360 C CA . GLU A 1 679 ? 5.523 -40.727 -17.519 1.00 98.25 679 GLU A CA 1
ATOM 5361 C C . GLU A 1 679 ? 4.463 -39.628 -17.659 1.00 98.25 679 GLU A C 1
ATOM 5363 O O . GLU A 1 679 ? 3.896 -39.204 -16.660 1.00 98.25 679 GLU A O 1
ATOM 5368 N N . ILE A 1 680 ? 4.122 -39.198 -18.880 1.00 98.81 680 ILE A N 1
ATOM 5369 C CA . ILE A 1 680 ? 3.030 -38.236 -19.097 1.00 98.81 680 ILE A CA 1
ATOM 5370 C C . ILE A 1 680 ? 1.716 -38.784 -18.521 1.00 98.81 680 ILE A C 1
ATOM 5372 O O . ILE A 1 680 ? 1.027 -38.072 -17.789 1.00 98.81 680 ILE A O 1
ATOM 5376 N N . LYS A 1 681 ? 1.393 -40.060 -18.779 1.00 98.50 681 LYS A N 1
ATOM 5377 C CA . LYS A 1 681 ? 0.208 -40.719 -18.199 1.00 98.50 681 LYS A CA 1
ATOM 5378 C C . LYS A 1 681 ? 0.278 -40.803 -16.675 1.00 98.50 681 LYS A C 1
ATOM 5380 O O . LYS A 1 681 ? -0.732 -40.586 -16.014 1.00 98.50 681 LYS A O 1
ATOM 5385 N N . GLU A 1 682 ? 1.458 -41.040 -16.113 1.00 98.44 682 GLU A N 1
ATOM 5386 C CA . GLU A 1 682 ? 1.645 -41.007 -14.665 1.00 98.44 682 GLU A CA 1
ATOM 5387 C C . GLU A 1 682 ? 1.372 -39.609 -14.084 1.00 98.44 682 GLU A C 1
ATOM 5389 O O . GLU A 1 682 ? 0.628 -39.487 -13.113 1.00 98.44 682 GLU A O 1
ATOM 5394 N N . TYR A 1 683 ? 1.882 -38.535 -14.697 1.00 98.75 683 TYR A N 1
ATOM 5395 C CA . TYR A 1 683 ? 1.570 -37.170 -14.256 1.00 98.75 683 TYR A CA 1
ATOM 5396 C C . TYR A 1 683 ? 0.061 -36.880 -14.318 1.00 98.75 683 TYR A C 1
ATOM 5398 O O . TYR A 1 683 ? -0.463 -36.252 -13.398 1.00 98.75 683 TYR A O 1
ATOM 5406 N N . VAL A 1 684 ? -0.658 -37.372 -15.338 1.00 98.88 684 VAL A N 1
ATOM 5407 C CA . VAL A 1 684 ? -2.131 -37.272 -15.412 1.00 98.88 684 VAL A CA 1
ATOM 5408 C C . VAL A 1 684 ? -2.795 -37.896 -14.174 1.00 98.88 684 VAL A C 1
ATOM 5410 O O . VAL A 1 684 ? -3.674 -37.281 -13.563 1.00 98.88 684 VAL A O 1
ATOM 5413 N N . GLU A 1 685 ? -2.351 -39.082 -13.756 1.00 98.75 685 GLU A N 1
ATOM 5414 C CA . GLU A 1 685 ? -2.855 -39.747 -12.548 1.00 98.75 685 GLU A CA 1
ATOM 5415 C C . GLU A 1 685 ? -2.489 -38.988 -11.262 1.00 98.75 685 GLU A C 1
ATOM 5417 O O . GLU A 1 685 ? -3.316 -38.886 -10.350 1.00 98.75 685 GLU A O 1
ATOM 5422 N N . LEU A 1 686 ? -1.291 -38.397 -11.192 1.00 98.81 686 LEU A N 1
ATOM 5423 C CA . LEU A 1 686 ? -0.860 -37.575 -10.056 1.00 98.81 686 LEU A CA 1
ATOM 5424 C C . LEU A 1 686 ? -1.714 -36.311 -9.907 1.00 98.81 686 LEU A C 1
ATOM 5426 O O . LEU A 1 686 ? -2.141 -36.002 -8.793 1.00 98.81 686 LEU A O 1
ATOM 5430 N N . TYR A 1 687 ? -2.046 -35.625 -11.006 1.00 98.88 687 TYR A N 1
ATOM 5431 C CA . TYR A 1 687 ? -2.989 -34.501 -10.984 1.00 98.88 687 TYR A CA 1
ATOM 5432 C C . TYR A 1 687 ? -4.366 -34.931 -10.457 1.00 98.88 687 TYR A C 1
ATOM 5434 O O . TYR A 1 687 ? -4.931 -34.261 -9.589 1.00 98.88 687 TYR A O 1
ATOM 5442 N N . ALA A 1 688 ? -4.895 -36.067 -10.924 1.00 98.81 688 ALA A N 1
ATOM 5443 C CA . ALA A 1 688 ? -6.182 -36.593 -10.467 1.00 98.81 688 ALA A CA 1
ATOM 5444 C C . ALA A 1 688 ? -6.166 -36.960 -8.971 1.00 98.81 688 ALA A C 1
ATOM 5446 O O . ALA A 1 688 ? -7.104 -36.639 -8.234 1.00 98.81 688 ALA A O 1
ATOM 5447 N N . LYS A 1 689 ? -5.082 -37.584 -8.494 1.00 98.81 689 LYS A N 1
ATOM 5448 C CA . LYS A 1 689 ? -4.890 -37.921 -7.077 1.00 98.81 689 LYS A CA 1
ATOM 5449 C C . LYS A 1 689 ? -4.791 -36.668 -6.206 1.00 98.81 689 LYS A C 1
ATOM 5451 O O . LYS A 1 689 ? -5.460 -36.601 -5.176 1.00 98.81 689 LYS A O 1
ATOM 5456 N N . ALA A 1 690 ? -4.006 -35.675 -6.620 1.00 98.88 690 ALA A N 1
ATOM 5457 C CA . ALA A 1 690 ? -3.877 -34.402 -5.916 1.00 98.88 690 ALA A CA 1
ATOM 5458 C C . ALA A 1 690 ? -5.222 -33.662 -5.839 1.00 98.88 690 ALA A C 1
ATOM 5460 O O . ALA A 1 690 ? -5.608 -33.195 -4.766 1.00 98.88 690 ALA A O 1
ATOM 5461 N N . ALA A 1 691 ? -5.993 -33.650 -6.934 1.00 98.88 691 ALA A N 1
ATOM 5462 C CA . ALA A 1 691 ? -7.345 -33.098 -6.949 1.00 98.88 691 ALA A CA 1
ATOM 5463 C C . ALA A 1 691 ? -8.281 -33.818 -5.969 1.00 98.88 691 ALA A C 1
ATOM 5465 O O . ALA A 1 691 ? -8.977 -33.179 -5.177 1.00 98.88 691 ALA A O 1
ATOM 5466 N N . SER A 1 692 ? -8.260 -35.154 -5.978 1.00 98.81 692 SER A N 1
ATOM 5467 C CA . SER A 1 692 ? -9.032 -35.971 -5.042 1.00 98.81 692 SER A CA 1
ATOM 5468 C C . SER A 1 692 ? -8.637 -35.702 -3.588 1.00 98.81 692 SER A C 1
ATOM 5470 O O . SER A 1 692 ? -9.512 -35.633 -2.726 1.00 98.81 692 SER A O 1
ATOM 5472 N N . ASN A 1 693 ? -7.343 -35.558 -3.289 1.00 98.88 693 ASN A N 1
ATOM 5473 C CA . ASN A 1 693 ? -6.873 -35.226 -1.945 1.00 98.88 693 ASN A CA 1
ATOM 5474 C C . ASN A 1 693 ? -7.375 -33.843 -1.509 1.00 98.88 693 ASN A C 1
ATOM 5476 O O . ASN A 1 693 ? -7.887 -33.705 -0.399 1.00 98.88 693 ASN A O 1
ATOM 5480 N N . ALA A 1 694 ? -7.296 -32.845 -2.390 1.00 98.75 694 ALA A N 1
ATOM 5481 C CA . ALA A 1 694 ? -7.771 -31.496 -2.111 1.00 98.75 694 ALA A CA 1
ATOM 5482 C C . ALA A 1 694 ? -9.275 -31.475 -1.780 1.00 98.75 694 ALA A C 1
ATOM 5484 O O . ALA A 1 694 ? -9.675 -31.059 -0.692 1.00 98.75 694 ALA A O 1
ATOM 5485 N N . VAL A 1 695 ? -10.119 -31.975 -2.684 1.00 98.69 695 VAL A N 1
ATOM 5486 C CA . VAL A 1 695 ? -11.580 -31.854 -2.548 1.00 98.69 695 VAL A CA 1
ATOM 5487 C C . VAL A 1 695 ? -12.138 -32.819 -1.506 1.00 98.69 695 VAL A C 1
ATOM 5489 O O . VAL A 1 695 ? -12.904 -32.415 -0.634 1.00 98.69 695 VAL A O 1
ATOM 5492 N N . HIS A 1 696 ? -11.759 -34.098 -1.565 1.00 98.38 696 HIS A N 1
ATOM 5493 C CA . HIS A 1 696 ? -12.417 -35.134 -0.762 1.00 98.38 696 HIS A CA 1
ATOM 5494 C C . HIS A 1 696 ? -11.784 -35.337 0.617 1.00 98.38 696 HIS A C 1
ATOM 5496 O O . HIS A 1 696 ? -12.437 -35.901 1.493 1.00 98.38 696 HIS A O 1
ATOM 5502 N N . LYS A 1 697 ? -10.533 -34.899 0.836 1.00 98.25 697 LYS A N 1
ATOM 5503 C CA . LYS A 1 697 ? -9.835 -35.081 2.126 1.00 98.25 697 LYS A CA 1
ATOM 5504 C C . LYS A 1 697 ? -9.516 -33.769 2.840 1.00 98.25 697 LYS A C 1
ATOM 5506 O O . LYS A 1 697 ? -9.743 -33.680 4.046 1.00 98.25 697 LYS A O 1
ATOM 5511 N N . ALA A 1 698 ? -9.015 -32.767 2.116 1.00 98.06 698 ALA A N 1
ATOM 5512 C CA . ALA A 1 698 ? -8.664 -31.463 2.680 1.00 98.06 698 ALA A CA 1
ATOM 5513 C C . ALA A 1 698 ? -9.830 -30.458 2.681 1.00 98.06 698 ALA A C 1
ATOM 5515 O O . ALA A 1 698 ? -9.722 -29.419 3.316 1.00 98.06 698 ALA A O 1
ATOM 5516 N N . GLY A 1 699 ? -10.959 -30.757 2.032 1.00 98.19 699 GLY A N 1
ATOM 5517 C CA . GLY A 1 699 ? -12.170 -29.934 2.106 1.00 98.19 699 GLY A CA 1
ATOM 5518 C C . GLY A 1 699 ? -12.168 -28.697 1.208 1.00 98.19 699 GLY A C 1
ATOM 5519 O O . GLY A 1 699 ? -12.873 -27.744 1.508 1.00 98.19 699 GLY A O 1
ATOM 5520 N N . PHE A 1 700 ? -11.395 -28.676 0.120 1.00 98.81 700 PHE A N 1
ATOM 5521 C CA . PHE A 1 700 ? -11.494 -27.596 -0.868 1.00 98.81 700 PHE A CA 1
ATOM 5522 C C . PHE A 1 700 ? -12.821 -27.643 -1.639 1.00 98.81 700 PHE A C 1
ATOM 5524 O O . PHE A 1 700 ? -13.333 -28.719 -1.959 1.00 98.81 700 PHE A O 1
ATOM 5531 N N . ASP A 1 701 ? -13.341 -26.470 -2.012 1.00 98.69 701 ASP A N 1
ATOM 5532 C CA . ASP A 1 701 ? -14.556 -26.347 -2.831 1.00 98.69 701 ASP A CA 1
ATOM 5533 C C . ASP A 1 701 ? -14.326 -26.806 -4.278 1.00 98.69 701 ASP A C 1
ATOM 5535 O O . ASP A 1 701 ? -15.253 -27.245 -4.963 1.00 98.69 701 ASP A O 1
ATOM 5539 N N . GLY A 1 702 ? -13.073 -26.747 -4.724 1.00 98.62 702 GLY A N 1
ATOM 5540 C CA . GLY A 1 702 ? -12.618 -27.254 -6.007 1.00 98.62 702 GLY A CA 1
ATOM 5541 C C . GLY A 1 702 ? -11.115 -27.090 -6.198 1.00 98.62 702 GLY A C 1
ATOM 5542 O O . GLY A 1 702 ? -10.374 -26.795 -5.258 1.00 98.62 702 GLY A O 1
ATOM 5543 N N . VAL A 1 703 ? -10.658 -27.302 -7.427 1.00 98.88 703 VAL A N 1
ATOM 5544 C CA . VAL A 1 703 ? -9.251 -27.170 -7.814 1.00 98.88 703 VAL A CA 1
ATOM 5545 C C . VAL A 1 703 ? -9.092 -26.351 -9.082 1.00 98.88 703 VAL A C 1
ATOM 5547 O O . VAL A 1 703 ? -9.948 -26.381 -9.965 1.00 98.88 703 VAL A O 1
ATOM 5550 N N . GLU A 1 704 ? -7.969 -25.651 -9.183 1.00 98.88 704 GLU A N 1
ATOM 5551 C CA . GLU A 1 704 ? -7.539 -24.958 -10.392 1.00 98.88 704 GLU A CA 1
ATOM 5552 C C . GLU A 1 704 ? -6.322 -25.661 -10.996 1.00 98.88 704 GLU A C 1
ATOM 5554 O O . GLU A 1 704 ? -5.283 -25.782 -10.355 1.00 98.88 704 GLU A O 1
ATOM 5559 N N . ILE A 1 705 ? -6.416 -26.102 -12.246 1.00 98.94 705 ILE A N 1
ATOM 5560 C CA . ILE A 1 705 ? -5.279 -26.662 -12.981 1.00 98.94 705 ILE A CA 1
ATOM 5561 C C . ILE A 1 705 ? -4.395 -25.511 -13.475 1.00 98.94 705 ILE A C 1
ATOM 5563 O O . ILE A 1 705 ? -4.860 -24.642 -14.218 1.00 98.94 705 ILE A O 1
ATOM 5567 N N . HIS A 1 706 ? -3.114 -25.499 -13.099 1.00 98.69 706 HIS A N 1
ATOM 5568 C CA . HIS A 1 706 ? -2.180 -24.467 -13.548 1.00 98.69 706 HIS A CA 1
ATOM 5569 C C . HIS A 1 706 ? -1.590 -24.802 -14.932 1.00 98.69 706 HIS A C 1
ATOM 5571 O O . HIS A 1 706 ? -0.545 -25.442 -15.026 1.00 98.69 706 HIS A O 1
ATOM 5577 N N . ASN A 1 707 ? -2.214 -24.311 -16.011 1.00 98.56 707 ASN A N 1
ATOM 5578 C CA . ASN A 1 707 ? -1.685 -24.378 -17.383 1.00 98.56 707 ASN A CA 1
ATOM 5579 C C . ASN A 1 707 ? -1.259 -22.990 -17.903 1.00 98.56 707 ASN A C 1
ATOM 5581 O O . ASN A 1 707 ? -1.793 -22.466 -18.880 1.00 98.56 707 ASN A O 1
ATOM 5585 N N . ALA A 1 708 ? -0.352 -22.347 -17.172 1.00 97.38 708 ALA A N 1
ATOM 5586 C CA . ALA A 1 708 ? 0.036 -20.962 -17.410 1.00 97.38 708 ALA A CA 1
ATOM 5587 C C . ALA A 1 708 ? 1.475 -20.715 -16.945 1.00 97.38 708 ALA A C 1
ATOM 5589 O O . ALA A 1 708 ? 2.021 -21.495 -16.164 1.00 97.38 708 ALA A O 1
ATOM 5590 N N . ASN A 1 709 ? 2.021 -19.561 -17.320 1.00 95.12 709 ASN A N 1
ATOM 5591 C CA . ASN A 1 709 ? 3.250 -18.960 -16.795 1.00 95.12 709 ASN A CA 1
ATOM 5592 C C . ASN A 1 709 ? 4.508 -19.817 -16.991 1.00 95.12 709 ASN A C 1
ATOM 5594 O O . ASN A 1 709 ? 5.462 -19.676 -16.229 1.00 95.12 709 ASN A O 1
ATOM 5598 N N . GLY A 1 710 ? 4.496 -20.688 -18.001 1.00 96.06 710 GLY A N 1
ATOM 5599 C CA . GLY A 1 710 ? 5.650 -21.484 -18.400 1.00 96.06 710 GLY A CA 1
ATOM 5600 C C . GLY A 1 710 ? 5.943 -22.708 -17.549 1.00 96.06 710 GLY A C 1
ATOM 5601 O O . GLY A 1 710 ? 7.027 -23.269 -17.671 1.00 96.06 710 GLY A O 1
ATOM 5602 N N . PHE A 1 711 ? 4.991 -23.162 -16.733 1.00 97.88 711 PHE A N 1
ATOM 5603 C CA . PHE A 1 711 ? 5.097 -24.419 -15.984 1.00 97.88 711 PHE A CA 1
ATOM 5604 C C . PHE A 1 711 ? 4.707 -25.636 -16.829 1.00 97.88 711 PHE A C 1
ATOM 5606 O O . PHE A 1 711 ? 4.353 -25.487 -17.993 1.00 97.88 711 PHE A O 1
ATOM 5613 N N . LEU A 1 712 ? 4.785 -26.849 -16.274 1.00 98.62 712 LEU A N 1
ATOM 5614 C CA . LEU A 1 712 ? 4.837 -28.088 -17.061 1.00 98.62 712 LEU A CA 1
ATOM 5615 C C . LEU A 1 712 ? 3.738 -28.219 -18.134 1.00 98.62 712 LEU A C 1
ATOM 5617 O O . LEU A 1 712 ? 4.048 -28.537 -19.275 1.00 98.62 712 LEU A O 1
ATOM 5621 N N . LEU A 1 713 ? 2.468 -27.946 -17.820 1.00 98.75 713 LEU A N 1
ATOM 5622 C CA . LEU A 1 713 ? 1.393 -28.028 -18.825 1.00 98.75 713 LEU A CA 1
ATOM 5623 C C . LEU A 1 713 ? 1.535 -26.965 -19.930 1.00 98.75 713 LEU A C 1
ATOM 5625 O O . LEU A 1 713 ? 1.253 -27.235 -21.100 1.00 98.75 713 LEU A O 1
ATOM 5629 N N . ASP A 1 714 ? 2.025 -25.776 -19.580 1.00 98.56 714 ASP A N 1
ATOM 5630 C CA . ASP A 1 714 ? 2.211 -24.662 -20.515 1.00 98.56 714 ASP A CA 1
ATOM 5631 C C . ASP A 1 714 ? 3.425 -24.931 -21.423 1.00 98.56 714 ASP A C 1
ATOM 5633 O O . ASP A 1 714 ? 3.383 -24.675 -22.625 1.00 98.56 714 ASP A O 1
ATOM 5637 N N . GLN A 1 715 ? 4.451 -25.598 -20.873 1.00 98.56 715 GLN A N 1
ATOM 5638 C CA . GLN A 1 715 ? 5.605 -26.123 -21.615 1.00 98.56 715 GLN A CA 1
ATOM 5639 C C . GLN A 1 715 ? 5.204 -27.161 -22.671 1.00 98.56 715 GLN A C 1
ATOM 5641 O O . GLN A 1 715 ? 5.893 -27.312 -23.673 1.00 98.56 715 GLN A O 1
ATOM 5646 N N . PHE A 1 716 ? 4.110 -27.902 -22.466 1.00 98.75 716 PHE A N 1
ATOM 5647 C CA . PHE A 1 716 ? 3.543 -28.766 -23.507 1.00 98.75 716 PHE A CA 1
ATOM 5648 C C . PHE A 1 716 ? 2.634 -27.992 -24.467 1.00 98.75 716 PHE A C 1
ATOM 5650 O O . PHE A 1 716 ? 2.586 -28.313 -25.653 1.00 98.75 716 PHE A O 1
ATOM 5657 N N . THR A 1 717 ? 1.928 -26.975 -23.978 1.00 98.62 717 THR A N 1
ATOM 5658 C CA . THR A 1 717 ? 0.943 -26.218 -24.759 1.00 98.62 717 THR A CA 1
ATOM 5659 C C . THR A 1 717 ? 1.595 -25.378 -25.866 1.00 98.62 717 THR A C 1
ATOM 5661 O O . THR A 1 717 ? 1.052 -25.298 -26.972 1.00 98.62 717 THR A O 1
ATOM 5664 N N . GLN A 1 718 ? 2.748 -24.759 -25.601 1.00 98.12 718 GLN A N 1
ATOM 5665 C CA . GLN A 1 718 ? 3.357 -23.782 -26.511 1.00 98.12 718 GLN A CA 1
ATOM 5666 C C . GLN A 1 718 ? 4.467 -24.382 -27.388 1.00 98.12 718 GLN A C 1
ATOM 5668 O O . GLN A 1 718 ? 5.247 -25.231 -26.960 1.00 98.12 718 GLN A O 1
ATOM 5673 N N . ASP A 1 719 ? 4.558 -23.934 -28.643 1.00 96.06 719 ASP A N 1
ATOM 5674 C CA . ASP A 1 719 ? 5.533 -24.450 -29.617 1.00 96.06 719 ASP A CA 1
ATOM 5675 C C . ASP A 1 719 ? 6.965 -23.959 -29.380 1.00 96.06 719 ASP A C 1
ATOM 5677 O O . ASP A 1 719 ? 7.894 -24.573 -29.886 1.00 96.06 719 ASP A O 1
ATOM 5681 N N . VAL A 1 720 ? 7.153 -22.924 -28.558 1.00 95.50 720 VAL A N 1
ATOM 5682 C CA . VAL A 1 720 ? 8.475 -22.440 -28.123 1.00 95.50 720 VAL A CA 1
ATOM 5683 C C . VAL A 1 720 ? 9.206 -23.404 -27.185 1.00 95.50 720 VAL A C 1
ATOM 5685 O O . VAL A 1 720 ? 10.417 -23.296 -26.995 1.00 95.50 720 VAL A O 1
ATOM 5688 N N . THR A 1 721 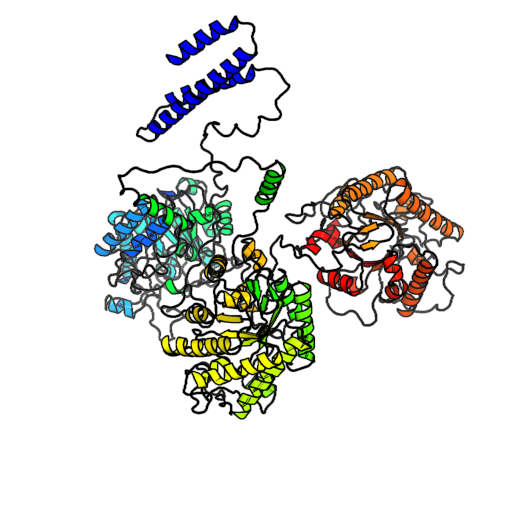? 8.481 -24.350 -26.587 1.00 96.19 721 THR A N 1
ATOM 5689 C CA . THR A 1 721 ? 9.015 -25.312 -25.612 1.00 96.19 721 THR A CA 1
ATOM 5690 C C . THR A 1 721 ? 8.697 -26.763 -25.928 1.00 96.19 721 THR A C 1
ATOM 5692 O O . THR A 1 721 ? 9.423 -27.654 -25.481 1.00 96.19 721 THR A O 1
ATOM 5695 N N . ASN A 1 722 ? 7.663 -27.017 -26.728 1.00 98.19 722 ASN A N 1
ATOM 5696 C CA . ASN A 1 722 ? 7.293 -28.350 -27.165 1.00 98.19 722 ASN A CA 1
ATOM 5697 C C . ASN A 1 722 ? 7.701 -28.606 -28.623 1.00 98.19 722 ASN A C 1
ATOM 5699 O O . ASN A 1 722 ? 6.943 -28.345 -29.560 1.00 98.19 722 ASN A O 1
ATOM 5703 N N . HIS A 1 723 ? 8.887 -29.188 -28.799 1.00 97.50 723 HIS A N 1
ATOM 5704 C CA . HIS A 1 723 ? 9.423 -29.648 -30.084 1.00 97.50 723 HIS A CA 1
ATOM 5705 C C . HIS A 1 723 ? 9.242 -31.163 -30.286 1.00 97.50 723 HIS A C 1
ATOM 5707 O O . HIS A 1 723 ? 9.969 -31.787 -31.064 1.00 97.50 723 HIS A O 1
ATOM 5713 N N . ARG A 1 724 ? 8.298 -31.791 -29.574 1.00 98.19 724 ARG A N 1
ATOM 5714 C CA . ARG A 1 724 ? 8.067 -33.233 -29.695 1.00 98.19 724 ARG A CA 1
ATOM 5715 C C . ARG A 1 724 ? 7.493 -33.588 -31.063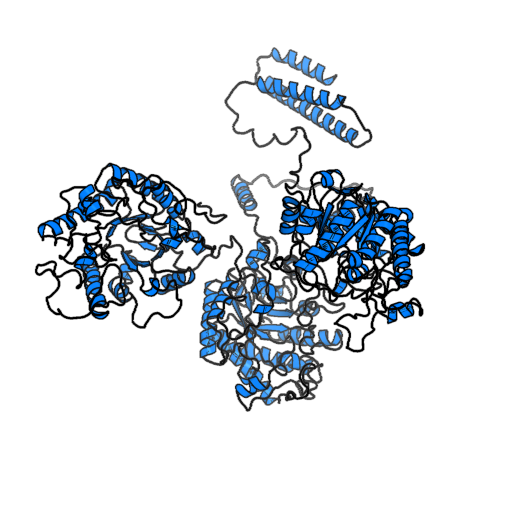 1.00 98.19 724 ARG A C 1
ATOM 5717 O O . ARG A 1 724 ? 6.743 -32.819 -31.662 1.00 98.19 724 ARG A O 1
ATOM 5724 N N . THR A 1 725 ? 7.808 -34.797 -31.513 1.00 97.69 725 THR A N 1
ATOM 5725 C CA . THR A 1 725 ? 7.313 -35.390 -32.766 1.00 97.69 725 THR A CA 1
ATOM 5726 C C . THR A 1 725 ? 6.372 -36.576 -32.539 1.00 97.69 725 THR A C 1
ATOM 5728 O O . THR A 1 725 ? 5.919 -37.191 -33.502 1.00 97.69 725 THR A O 1
ATOM 5731 N N . ASP A 1 726 ? 6.085 -36.909 -31.278 1.00 98.12 726 ASP A N 1
ATOM 5732 C CA . ASP A 1 726 ? 5.096 -37.915 -30.898 1.00 98.12 726 ASP A CA 1
ATOM 5733 C C . ASP A 1 726 ? 3.689 -37.303 -30.757 1.00 98.12 726 ASP A C 1
ATOM 5735 O O . ASP A 1 726 ? 3.434 -36.167 -31.162 1.00 98.12 726 ASP A O 1
ATOM 5739 N N . GLU A 1 727 ? 2.748 -38.053 -30.177 1.00 98.19 727 GLU A N 1
ATOM 5740 C CA . GLU A 1 727 ? 1.350 -37.626 -30.034 1.00 98.19 727 GLU A CA 1
ATOM 5741 C C . GLU A 1 727 ? 1.139 -36.412 -29.111 1.00 98.19 727 GLU A C 1
ATOM 5743 O O . GLU A 1 727 ? 0.025 -35.890 -29.049 1.00 98.19 727 GLU A O 1
ATOM 5748 N N . TYR A 1 728 ? 2.185 -35.933 -28.431 1.00 98.62 728 TYR A N 1
ATOM 5749 C CA . TYR A 1 728 ? 2.133 -34.788 -27.524 1.00 98.62 728 TYR A CA 1
ATOM 5750 C C . TYR A 1 728 ? 2.771 -33.514 -28.091 1.00 98.62 728 TYR A C 1
ATOM 5752 O O . TYR A 1 728 ? 2.802 -32.511 -27.386 1.00 98.62 728 TYR A O 1
ATOM 5760 N N . GLY A 1 729 ? 3.255 -33.497 -29.341 1.00 97.69 729 GLY A N 1
ATOM 5761 C CA . GLY A 1 729 ? 3.751 -32.277 -29.995 1.00 97.69 729 GLY A CA 1
ATOM 5762 C C . GLY A 1 729 ? 3.577 -32.252 -31.515 1.00 97.69 729 GLY A C 1
ATOM 5763 O O . GLY A 1 729 ? 2.909 -33.097 -32.108 1.00 97.69 729 GLY A O 1
ATOM 5764 N N . GLY A 1 730 ? 4.123 -31.215 -32.152 1.00 94.81 730 GLY A N 1
ATOM 5765 C CA . GLY A 1 730 ? 4.118 -31.052 -33.614 1.00 94.81 730 GLY A CA 1
ATOM 5766 C C . GLY A 1 730 ? 2.839 -30.467 -34.237 1.00 94.81 730 GLY A C 1
ATOM 5767 O O . GLY A 1 730 ? 2.896 -29.967 -35.358 1.00 94.81 730 GLY A O 1
ATOM 5768 N N . SER A 1 731 ? 1.706 -30.443 -33.528 1.00 97.81 731 SER A N 1
ATOM 5769 C CA . SER A 1 731 ? 0.448 -29.813 -33.973 1.00 97.81 731 SER A CA 1
ATOM 5770 C C . SER A 1 731 ? -0.287 -29.127 -32.816 1.00 97.81 731 SER A C 1
ATOM 5772 O O . SER A 1 731 ? 0.055 -29.339 -31.651 1.00 97.81 731 SER A O 1
ATOM 5774 N N . VAL A 1 732 ? -1.296 -28.301 -33.125 1.00 98.31 732 VAL A N 1
ATOM 5775 C CA . VAL A 1 732 ? -2.125 -27.628 -32.105 1.00 98.31 732 VAL A CA 1
ATOM 5776 C C . VAL A 1 732 ? -2.826 -28.654 -31.212 1.00 98.31 732 VAL A C 1
ATOM 5778 O O . VAL A 1 732 ? -2.811 -28.531 -29.986 1.00 98.31 732 VAL A O 1
ATOM 5781 N N . GLU A 1 733 ? -3.381 -29.695 -31.826 1.00 98.50 733 GLU A N 1
ATOM 5782 C CA . GLU A 1 733 ? -4.110 -30.774 -31.169 1.00 98.50 733 GLU A CA 1
ATOM 5783 C C . GLU A 1 733 ? -3.201 -31.612 -30.269 1.00 98.50 733 GLU A C 1
ATOM 5785 O O . GLU A 1 733 ? -3.574 -31.930 -29.141 1.00 98.50 733 GLU A O 1
ATOM 5790 N N . ASN A 1 734 ? -1.998 -31.944 -30.744 1.00 98.69 734 ASN A N 1
ATOM 5791 C CA . ASN A 1 734 ? -1.055 -32.754 -29.981 1.00 98.69 734 ASN A CA 1
ATOM 5792 C C . ASN A 1 734 ? -0.466 -31.978 -28.798 1.00 98.69 734 ASN A C 1
ATOM 5794 O O . ASN A 1 734 ? -0.421 -32.511 -27.693 1.00 98.69 734 ASN A O 1
ATOM 5798 N N . ARG A 1 735 ? -0.103 -30.699 -28.977 1.00 98.69 735 ARG A N 1
ATOM 5799 C CA . ARG A 1 735 ? 0.355 -29.844 -27.865 1.00 98.69 735 ARG A CA 1
ATOM 5800 C C . ARG A 1 735 ? -0.724 -29.625 -26.802 1.00 98.69 735 ARG A C 1
ATOM 5802 O O . ARG A 1 735 ? -0.427 -29.546 -25.615 1.00 98.69 735 ARG A O 1
ATOM 5809 N N . ALA A 1 736 ? -1.993 -29.589 -27.211 1.00 98.75 736 ALA A N 1
ATOM 5810 C CA . ALA A 1 736 ? -3.133 -29.505 -26.301 1.00 98.75 736 ALA A CA 1
ATOM 5811 C C . ALA A 1 736 ? -3.410 -30.808 -25.527 1.00 98.75 736 ALA A C 1
ATOM 5813 O O . ALA A 1 736 ? -4.084 -30.770 -24.495 1.00 98.75 736 ALA A O 1
ATOM 5814 N N . ARG A 1 737 ? -2.924 -31.958 -26.014 1.00 98.81 737 ARG A N 1
ATOM 5815 C CA . ARG A 1 737 ? -3.320 -33.288 -25.530 1.00 98.81 737 ARG A CA 1
ATOM 5816 C C . ARG A 1 737 ? -3.041 -33.490 -24.048 1.00 98.81 737 ARG A C 1
ATOM 5818 O O . ARG A 1 737 ? -3.933 -33.939 -23.340 1.00 98.81 737 ARG A O 1
ATOM 5825 N N . PHE A 1 738 ? -1.848 -33.136 -23.567 1.00 98.81 738 PHE A N 1
ATOM 5826 C CA . PHE A 1 738 ? -1.504 -33.355 -22.159 1.00 98.81 738 PHE A CA 1
ATOM 5827 C C . PHE A 1 738 ? -2.428 -32.564 -21.225 1.00 98.81 738 PHE A C 1
ATOM 5829 O O . PHE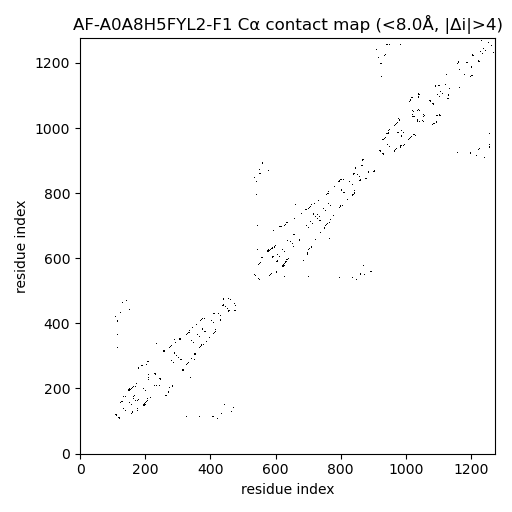 A 1 738 ? -2.992 -33.124 -20.289 1.00 98.81 738 PHE A O 1
ATOM 5836 N N . THR A 1 739 ? -2.670 -31.290 -21.535 1.00 98.81 739 THR A N 1
ATOM 5837 C CA . THR A 1 739 ? -3.618 -30.451 -20.794 1.00 98.81 739 THR A CA 1
ATOM 5838 C C . THR A 1 739 ? -5.027 -31.039 -20.797 1.00 98.81 739 THR A C 1
ATOM 5840 O O . THR A 1 739 ? -5.656 -31.095 -19.743 1.00 98.81 739 THR A O 1
ATOM 5843 N N . LEU A 1 740 ? -5.532 -31.488 -21.951 1.00 98.88 740 LEU A N 1
ATOM 5844 C CA . LEU A 1 740 ? -6.878 -32.063 -22.052 1.00 98.88 740 LEU A CA 1
ATOM 5845 C C . LEU A 1 740 ? -7.000 -33.387 -21.280 1.00 98.88 740 LEU A C 1
ATOM 5847 O O . LEU A 1 740 ? -7.993 -33.591 -20.590 1.00 98.88 740 LEU A O 1
ATOM 5851 N N . GLU A 1 741 ? -5.975 -34.241 -21.305 1.00 98.88 741 GLU A N 1
ATOM 5852 C CA . GLU A 1 741 ? -5.952 -35.480 -20.517 1.00 98.88 741 GLU A CA 1
ATOM 5853 C C . GLU A 1 741 ? -5.920 -35.211 -19.006 1.00 98.88 741 GLU A C 1
ATOM 5855 O O . GLU A 1 741 ? -6.616 -35.886 -18.246 1.00 98.88 741 GLU A O 1
ATOM 5860 N N . VAL A 1 742 ? -5.164 -34.199 -18.561 1.00 98.94 742 VAL A N 1
ATOM 5861 C CA . VAL A 1 742 ? -5.178 -33.750 -17.160 1.00 98.94 742 VAL A CA 1
ATOM 5862 C C . VAL A 1 742 ? -6.553 -33.208 -16.774 1.00 98.94 742 VAL A C 1
ATOM 5864 O O . VAL A 1 742 ? -7.060 -33.553 -15.707 1.00 98.94 742 VAL A O 1
ATOM 5867 N N . VAL A 1 743 ? -7.181 -32.400 -17.634 1.00 98.88 743 VAL A N 1
ATOM 5868 C CA . VAL A 1 743 ? -8.548 -31.908 -17.416 1.00 98.88 743 VAL A CA 1
ATOM 5869 C C . VAL A 1 743 ? -9.519 -33.076 -17.258 1.00 98.88 743 VAL A C 1
ATOM 5871 O O . VAL A 1 743 ? -10.222 -33.131 -16.252 1.00 98.88 743 VAL A O 1
ATOM 5874 N N . ASP A 1 744 ? -9.521 -34.037 -18.181 1.00 98.88 744 ASP A N 1
ATOM 5875 C CA . ASP A 1 744 ? -10.412 -35.200 -18.134 1.00 98.88 744 ASP A CA 1
ATOM 5876 C C . ASP A 1 744 ? -10.214 -36.024 -16.855 1.00 98.88 744 ASP A C 1
ATOM 5878 O O . ASP A 1 744 ? -11.185 -36.422 -16.204 1.00 98.88 744 ASP A O 1
ATOM 5882 N N . ALA A 1 745 ? -8.963 -36.259 -16.454 1.00 98.88 745 ALA A N 1
ATOM 5883 C CA . ALA A 1 745 ? -8.648 -37.042 -15.265 1.00 98.88 745 ALA A CA 1
ATOM 5884 C C . ALA A 1 745 ? -9.047 -36.327 -13.964 1.00 98.88 745 ALA A C 1
ATOM 5886 O O . ALA A 1 745 ? -9.617 -36.952 -13.065 1.00 98.88 745 ALA A O 1
ATOM 5887 N N . VAL A 1 746 ? -8.814 -35.015 -13.868 1.00 98.88 746 VAL A N 1
ATOM 5888 C CA . VAL A 1 746 ? -9.239 -34.205 -12.717 1.00 98.88 746 VAL A CA 1
ATOM 5889 C C . VAL A 1 746 ? -10.765 -34.114 -12.655 1.00 98.88 746 VAL A C 1
ATOM 5891 O O . VAL A 1 746 ? -11.344 -34.341 -11.593 1.00 98.88 746 VAL A O 1
ATOM 5894 N N . VAL A 1 747 ? -11.435 -33.872 -13.785 1.00 98.75 747 VAL A N 1
ATOM 5895 C CA . VAL A 1 747 ? -12.903 -33.861 -13.866 1.00 98.75 747 VAL A CA 1
ATOM 5896 C C . VAL A 1 747 ? -13.480 -35.209 -13.440 1.00 98.75 747 VAL A C 1
ATOM 5898 O O . VAL A 1 747 ? -14.442 -35.249 -12.674 1.00 98.75 747 VAL A O 1
ATOM 5901 N N . LYS A 1 748 ? -12.878 -36.322 -13.864 1.00 98.69 748 LYS A N 1
ATOM 5902 C CA . LYS A 1 748 ? -13.284 -37.662 -13.423 1.00 98.69 748 LYS A CA 1
ATOM 5903 C C . LYS A 1 748 ? -13.116 -37.856 -11.910 1.00 98.69 748 LYS A C 1
ATOM 5905 O O . LYS A 1 748 ? -13.923 -38.555 -11.304 1.00 98.69 748 LYS A O 1
ATOM 5910 N N . ALA A 1 749 ? -12.093 -37.255 -11.301 1.00 98.62 749 ALA A N 1
ATOM 5911 C CA . ALA A 1 749 ? -11.802 -37.401 -9.875 1.00 98.62 749 ALA A CA 1
ATOM 5912 C C . ALA A 1 749 ? -12.711 -36.553 -8.962 1.00 98.62 749 ALA A C 1
ATOM 5914 O O . ALA A 1 749 ? -13.098 -37.017 -7.886 1.00 98.62 749 ALA A O 1
ATOM 5915 N N . VAL A 1 750 ? -13.042 -35.315 -9.353 1.00 98.44 750 VAL A N 1
ATOM 5916 C CA . VAL A 1 750 ? -13.752 -34.361 -8.468 1.00 98.44 750 VAL A CA 1
ATOM 5917 C C . VAL A 1 750 ? -15.024 -33.747 -9.054 1.00 98.44 750 VAL A C 1
ATOM 5919 O O . VAL A 1 750 ? -15.781 -33.103 -8.328 1.00 98.44 750 VAL A O 1
ATOM 5922 N N . GLY A 1 751 ? -15.301 -33.987 -10.333 1.00 97.94 751 GLY A N 1
ATOM 5923 C CA . GLY A 1 751 ? -16.451 -33.457 -11.057 1.00 97.94 751 GLY A CA 1
ATOM 5924 C C . GLY A 1 751 ? -16.183 -32.094 -11.711 1.00 97.94 751 GLY A C 1
ATOM 5925 O O . GLY A 1 751 ? -15.467 -31.261 -11.155 1.00 97.94 751 GLY A O 1
ATOM 5926 N N . PRO A 1 752 ? -16.811 -31.805 -12.867 1.00 96.81 752 PRO A N 1
ATOM 5927 C CA . PRO A 1 752 ? -16.496 -30.623 -13.676 1.00 96.81 752 PRO A CA 1
ATOM 5928 C C . PRO A 1 752 ? -16.851 -29.300 -12.983 1.00 96.81 752 PRO A C 1
ATOM 5930 O O . PRO A 1 752 ? -16.150 -28.305 -13.147 1.00 96.81 752 PRO A O 1
ATOM 5933 N N . ARG A 1 753 ? -17.890 -29.288 -12.137 1.00 96.25 753 ARG A N 1
ATOM 5934 C CA . ARG A 1 753 ? -18.318 -28.100 -11.373 1.00 96.25 753 ARG A CA 1
ATOM 5935 C C . ARG A 1 753 ? -17.334 -27.683 -10.276 1.00 96.25 753 ARG A C 1
ATOM 5937 O O . ARG A 1 753 ? -17.470 -26.593 -9.730 1.00 96.25 753 ARG A O 1
ATOM 5944 N N . LYS A 1 754 ? -16.341 -28.525 -9.981 1.00 97.94 754 LYS A N 1
ATOM 5945 C CA . LYS A 1 754 ? -15.264 -28.279 -9.014 1.00 97.94 754 LYS A CA 1
ATOM 5946 C C . LYS A 1 754 ? -13.901 -28.128 -9.683 1.00 97.94 754 LYS A C 1
ATOM 5948 O O . LYS A 1 754 ? -12.882 -28.111 -8.999 1.00 97.94 754 LYS A O 1
ATOM 5953 N N . THR A 1 755 ? -13.860 -28.046 -11.010 1.00 98.56 755 THR A N 1
ATOM 5954 C CA . THR A 1 755 ? -12.615 -27.940 -11.769 1.00 98.56 755 THR A CA 1
ATOM 5955 C C . THR A 1 755 ? -12.570 -26.611 -12.509 1.00 98.56 755 THR A C 1
ATOM 5957 O O . THR A 1 755 ? -13.473 -26.285 -13.278 1.00 98.56 755 THR A O 1
ATOM 5960 N N . GLY A 1 756 ? -11.516 -25.842 -12.250 1.00 98.44 756 GLY A N 1
ATOM 5961 C CA . GLY A 1 756 ? -11.113 -24.673 -13.019 1.00 98.44 756 GLY A CA 1
ATOM 5962 C C . GLY A 1 756 ? -9.765 -24.902 -13.704 1.00 98.44 756 GLY A C 1
ATOM 5963 O O . GLY A 1 756 ? -9.023 -25.819 -13.349 1.00 98.44 756 GLY A O 1
ATOM 5964 N N . ILE A 1 757 ? -9.425 -24.065 -14.681 1.00 98.75 757 ILE A N 1
ATOM 5965 C CA . ILE A 1 757 ? -8.113 -24.085 -15.346 1.00 98.75 757 ILE A CA 1
ATOM 5966 C C . ILE A 1 757 ? -7.615 -22.665 -15.587 1.00 98.75 757 ILE A C 1
ATOM 5968 O O . ILE A 1 757 ? -8.400 -21.789 -15.955 1.00 98.75 757 ILE A O 1
ATOM 5972 N N . ARG A 1 758 ? -6.313 -22.440 -15.391 1.00 98.69 758 ARG A N 1
ATOM 5973 C CA . ARG A 1 758 ? -5.664 -21.144 -15.602 1.00 98.69 758 ARG A CA 1
ATOM 5974 C C . ARG A 1 758 ? -4.775 -21.142 -16.839 1.00 98.69 758 ARG A C 1
ATOM 5976 O O . ARG A 1 758 ? -3.986 -22.066 -16.990 1.00 98.69 758 ARG A O 1
ATOM 5983 N N . PHE A 1 759 ? -4.851 -20.077 -17.641 1.00 98.50 759 PHE A N 1
ATOM 5984 C CA . PHE A 1 759 ? -4.030 -19.815 -18.828 1.00 98.50 759 PHE A CA 1
ATOM 5985 C C . PHE A 1 759 ? -3.355 -18.439 -18.767 1.00 98.50 759 PHE A C 1
ATOM 5987 O O . PHE A 1 759 ? -3.876 -17.501 -18.157 1.00 98.50 759 PHE A O 1
ATOM 5994 N N . SER A 1 760 ? -2.228 -18.285 -19.463 1.00 96.81 760 SER A N 1
ATOM 5995 C CA . SER A 1 760 ? -1.620 -16.976 -19.729 1.00 96.81 760 SER A CA 1
ATOM 5996 C C . SER A 1 760 ? -1.083 -16.881 -21.165 1.00 96.81 760 SER A C 1
ATOM 5998 O O . SER A 1 760 ? 0.127 -16.852 -21.372 1.00 96.81 760 SER A O 1
ATOM 6000 N N . PRO A 1 761 ? -1.980 -16.795 -22.173 1.00 97.06 761 PRO A N 1
ATOM 6001 C CA . PRO A 1 761 ? -1.624 -16.964 -23.589 1.00 97.06 761 PRO A CA 1
ATOM 6002 C C . PRO A 1 761 ? -0.518 -16.038 -24.107 1.00 97.06 761 PRO A C 1
ATOM 6004 O O . PRO A 1 761 ? 0.189 -16.373 -25.052 1.00 97.06 761 PRO A O 1
ATOM 6007 N N . TRP A 1 762 ? -0.396 -14.865 -23.491 1.00 94.88 762 TRP A N 1
ATOM 6008 C CA . TRP A 1 762 ? 0.460 -13.766 -23.934 1.00 94.88 762 TRP A CA 1
ATOM 6009 C C . TRP A 1 762 ? 1.666 -13.531 -23.023 1.00 94.88 762 TRP A C 1
ATOM 6011 O O . TRP A 1 762 ? 2.488 -12.653 -23.291 1.00 94.88 762 TRP A O 1
ATOM 6021 N N . ASN A 1 763 ? 1.755 -14.265 -21.912 1.00 91.50 763 ASN A N 1
ATOM 6022 C CA . ASN A 1 763 ? 2.804 -14.038 -20.934 1.00 91.50 763 ASN A CA 1
ATOM 6023 C C . ASN A 1 763 ? 4.131 -14.616 -21.436 1.00 91.50 763 ASN A C 1
ATOM 6025 O O . ASN A 1 763 ? 4.172 -15.721 -21.967 1.00 91.50 763 ASN A O 1
ATOM 6029 N N . THR A 1 764 ? 5.216 -13.877 -21.223 1.00 91.31 764 THR A N 1
ATOM 6030 C CA . THR A 1 764 ? 6.573 -14.254 -21.638 1.00 91.31 764 THR A CA 1
ATOM 6031 C C . THR A 1 764 ? 7.435 -14.761 -20.484 1.00 91.31 764 THR A C 1
ATOM 6033 O O . THR A 1 764 ? 8.630 -14.984 -20.649 1.00 91.31 764 THR A O 1
ATOM 6036 N N . LEU A 1 765 ? 6.857 -14.914 -19.287 1.00 90.25 765 LEU A N 1
ATOM 6037 C CA . LEU A 1 765 ? 7.564 -15.480 -18.140 1.00 90.25 765 LEU A CA 1
ATOM 6038 C C . LEU A 1 765 ? 8.070 -16.894 -18.476 1.00 90.25 765 LEU A C 1
ATOM 6040 O O . LEU A 1 765 ? 7.321 -17.680 -19.050 1.00 90.25 765 LEU A O 1
ATOM 6044 N N . GLN A 1 766 ? 9.306 -17.216 -18.076 1.00 91.62 766 GLN A N 1
ATOM 6045 C CA . GLN A 1 766 ? 9.939 -18.525 -18.314 1.00 91.62 766 GLN A CA 1
ATOM 6046 C C . GLN A 1 766 ? 10.073 -18.887 -19.807 1.00 91.62 766 GLN A C 1
ATOM 6048 O O . GLN A 1 766 ? 9.852 -20.035 -20.196 1.00 91.62 766 GLN A O 1
ATOM 6053 N N . ASP A 1 767 ? 10.434 -17.907 -20.637 1.00 92.75 767 ASP A N 1
ATOM 6054 C CA . ASP A 1 767 ? 10.610 -18.010 -22.097 1.00 92.75 767 ASP A CA 1
ATOM 6055 C C . ASP A 1 767 ? 9.388 -18.569 -22.832 1.00 92.75 767 ASP A C 1
ATOM 6057 O O . ASP A 1 767 ? 9.506 -19.338 -23.789 1.00 92.75 767 ASP A O 1
ATOM 6061 N N . MET A 1 768 ? 8.200 -18.218 -22.343 1.00 94.94 768 MET A N 1
ATOM 6062 C CA . MET A 1 768 ? 6.944 -18.455 -23.048 1.00 94.94 768 MET A CA 1
ATOM 6063 C C . MET A 1 768 ? 6.665 -17.356 -24.080 1.00 94.94 768 MET A C 1
ATOM 6065 O O . MET A 1 768 ? 7.353 -16.335 -24.138 1.00 94.94 768 MET A O 1
ATOM 6069 N N . GLY A 1 769 ? 5.612 -17.556 -24.871 1.00 92.06 769 GLY A N 1
ATOM 6070 C CA . GLY A 1 769 ? 5.138 -16.616 -25.879 1.00 92.06 769 GLY A CA 1
ATOM 6071 C C . GLY A 1 769 ? 5.430 -17.120 -27.287 1.00 92.06 769 GLY A C 1
ATOM 6072 O O . GLY A 1 769 ? 6.559 -17.045 -27.763 1.00 92.06 769 GLY A O 1
ATOM 6073 N N . MET A 1 770 ? 4.395 -17.614 -27.969 1.00 92.81 770 MET A N 1
ATOM 6074 C CA . MET A 1 770 ? 4.508 -18.076 -29.355 1.00 92.81 770 MET A CA 1
ATOM 6075 C C . MET A 1 770 ? 4.823 -16.908 -30.306 1.00 92.81 770 MET A C 1
ATOM 6077 O O . MET A 1 770 ? 4.403 -15.771 -30.092 1.00 92.81 770 MET A O 1
ATOM 6081 N N . ASP A 1 771 ? 5.527 -17.205 -31.397 1.00 84.69 771 ASP A N 1
ATOM 6082 C CA . ASP A 1 771 ? 6.070 -16.222 -32.351 1.00 84.69 771 ASP A CA 1
ATOM 6083 C C . ASP A 1 771 ? 5.024 -15.425 -33.160 1.00 84.69 771 ASP A C 1
ATOM 6085 O O . ASP A 1 771 ? 5.375 -14.468 -33.854 1.00 84.69 771 ASP A O 1
ATOM 6089 N N . SER A 1 772 ? 3.738 -15.789 -33.096 1.00 90.31 772 SER A N 1
ATOM 6090 C CA . SER A 1 772 ? 2.670 -15.030 -33.745 1.00 90.31 772 SER A CA 1
ATOM 6091 C C . SER A 1 772 ? 1.344 -15.090 -32.991 1.00 90.31 772 SER A C 1
ATOM 6093 O O . SER A 1 772 ? 0.918 -16.140 -32.505 1.00 90.31 772 SER A O 1
ATOM 6095 N N . VAL A 1 773 ? 0.619 -13.967 -33.031 1.00 91.56 773 VAL A N 1
ATOM 6096 C CA . VAL A 1 773 ? -0.751 -13.819 -32.506 1.00 91.56 773 VAL A CA 1
ATOM 6097 C C . VAL A 1 773 ? -1.680 -14.917 -33.027 1.00 91.56 773 VAL A C 1
ATOM 6099 O O . VAL A 1 773 ? -2.487 -15.461 -32.276 1.00 91.56 773 VAL A O 1
ATOM 6102 N N . SER A 1 774 ? -1.554 -15.274 -34.309 1.00 93.44 774 SER A N 1
ATOM 6103 C CA . SER A 1 774 ? -2.403 -16.287 -34.944 1.00 93.44 774 SER A CA 1
ATOM 6104 C C . SER A 1 774 ? -2.209 -17.684 -34.348 1.00 93.44 774 SER A C 1
ATOM 6106 O O . SER A 1 774 ? -3.195 -18.365 -34.062 1.00 93.44 774 SER A O 1
ATOM 6108 N N . LYS A 1 775 ? -0.957 -18.091 -34.093 1.00 95.44 775 LYS A N 1
ATOM 6109 C CA . LYS A 1 775 ? -0.648 -19.381 -33.472 1.00 95.44 775 LYS A CA 1
ATOM 6110 C C . LYS A 1 775 ? -1.129 -19.428 -32.027 1.00 95.44 775 LYS A C 1
ATOM 6112 O O . LYS A 1 775 ? -1.765 -20.411 -31.653 1.00 95.44 775 LYS A O 1
ATOM 6117 N N . THR A 1 776 ? -0.897 -18.361 -31.258 1.00 96.25 776 THR A N 1
ATOM 6118 C CA . THR A 1 776 ? -1.393 -18.244 -29.880 1.00 96.25 776 THR A CA 1
ATOM 6119 C C . THR A 1 776 ? -2.909 -18.396 -29.840 1.00 96.25 776 THR A C 1
ATOM 6121 O O . THR A 1 776 ? -3.427 -19.283 -29.160 1.00 96.25 776 THR A O 1
ATOM 6124 N N . LYS A 1 777 ? -3.642 -17.595 -30.627 1.00 96.94 777 LYS A N 1
ATOM 6125 C CA . LYS A 1 777 ? -5.108 -17.681 -30.676 1.00 96.94 777 LYS A CA 1
ATOM 6126 C C . LYS A 1 777 ? -5.566 -19.080 -31.083 1.00 96.94 777 LYS A C 1
ATOM 6128 O O . LYS A 1 777 ? -6.433 -19.627 -30.410 1.00 96.94 777 LYS A O 1
ATOM 6133 N N . ALA A 1 778 ? -4.970 -19.694 -32.107 1.00 97.38 778 ALA A N 1
ATOM 6134 C CA . ALA A 1 778 ? -5.332 -21.046 -32.540 1.00 97.38 778 ALA A CA 1
ATOM 6135 C C . ALA A 1 778 ? -5.111 -22.099 -31.437 1.00 97.38 778 ALA A C 1
ATOM 6137 O O . ALA A 1 778 ? -6.004 -22.904 -31.165 1.00 97.38 778 ALA A O 1
ATOM 6138 N N . GLN A 1 779 ? -3.956 -22.060 -30.763 1.00 98.50 779 GLN A N 1
ATOM 6139 C CA . GLN A 1 779 ? -3.587 -23.019 -29.722 1.00 98.50 779 GLN A CA 1
ATOM 6140 C C . GLN A 1 779 ? -4.551 -22.984 -28.533 1.00 98.50 779 GLN A C 1
ATOM 6142 O O . GLN A 1 779 ? -5.085 -24.019 -28.127 1.00 98.50 779 GLN A O 1
ATOM 6147 N N . PHE A 1 780 ? -4.797 -21.794 -27.983 1.00 98.50 780 PHE A N 1
ATOM 6148 C CA . PHE A 1 780 ? -5.659 -21.642 -26.811 1.00 98.50 780 PHE A CA 1
ATOM 6149 C C . PHE A 1 780 ? -7.148 -21.758 -27.168 1.00 98.50 780 PHE A C 1
ATOM 6151 O O . PHE A 1 780 ? -7.907 -22.322 -26.381 1.00 98.50 780 PHE A O 1
ATOM 6158 N N . SER A 1 781 ? -7.570 -21.332 -28.369 1.00 98.44 781 SER A N 1
ATOM 6159 C CA . SER A 1 781 ? -8.951 -21.540 -28.844 1.00 98.44 781 SER A CA 1
ATOM 6160 C C . SER A 1 781 ? -9.301 -23.018 -28.903 1.00 98.44 781 SER A C 1
ATOM 6162 O O . SER A 1 781 ? -10.389 -23.404 -28.479 1.00 98.44 781 SER A O 1
ATOM 6164 N N . TYR A 1 782 ? -8.382 -23.852 -29.401 1.00 98.69 782 TYR A N 1
ATOM 6165 C CA . TYR A 1 782 ? -8.600 -25.291 -29.493 1.00 98.69 782 TYR A CA 1
ATOM 6166 C C . TYR A 1 782 ? -8.820 -25.918 -28.111 1.00 98.69 782 TYR A C 1
ATOM 6168 O O . TYR A 1 782 ? -9.806 -26.627 -27.911 1.00 98.69 782 TYR A O 1
ATOM 6176 N N . ILE A 1 783 ? -7.954 -25.607 -27.138 1.00 98.62 783 ILE A N 1
ATOM 6177 C CA . ILE A 1 783 ? -8.068 -26.134 -25.769 1.00 98.62 783 ILE A CA 1
ATOM 6178 C C . ILE A 1 783 ? -9.394 -25.701 -25.137 1.00 98.62 783 ILE A C 1
ATOM 6180 O O . ILE A 1 783 ? -10.151 -26.543 -24.659 1.00 98.62 783 ILE A O 1
ATOM 6184 N N . VAL A 1 784 ? -9.703 -24.401 -25.163 1.00 98.31 784 VAL A N 1
ATOM 6185 C CA . VAL A 1 784 ? -10.920 -23.856 -24.538 1.00 98.31 784 VAL A CA 1
ATOM 6186 C C . VAL A 1 784 ? -12.181 -24.423 -25.195 1.00 98.31 784 VAL A C 1
ATOM 6188 O O . VAL A 1 784 ? -13.118 -24.800 -24.490 1.00 98.31 784 VAL A O 1
ATOM 6191 N N . SER A 1 785 ? -12.193 -24.555 -26.525 1.00 98.12 785 SER A N 1
ATOM 6192 C CA . SER A 1 785 ? -13.314 -25.154 -27.261 1.00 98.12 785 SER A CA 1
ATOM 6193 C C . SER A 1 785 ? -13.524 -26.611 -26.868 1.00 98.12 785 SER A C 1
ATOM 6195 O O . SER A 1 785 ? -14.657 -27.015 -26.618 1.00 98.12 785 SER A O 1
ATOM 6197 N N . LYS A 1 786 ? -12.441 -27.392 -26.755 1.00 98.44 786 LYS A N 1
ATOM 6198 C CA . LYS A 1 786 ? -12.528 -28.803 -26.373 1.00 98.44 786 LYS A CA 1
ATOM 6199 C C . LYS A 1 786 ? -13.022 -28.985 -24.947 1.00 98.44 786 LYS A C 1
ATOM 6201 O O . LYS A 1 786 ? -13.911 -29.800 -24.743 1.00 98.44 786 LYS A O 1
ATOM 6206 N N . ILE A 1 787 ? -12.542 -28.184 -23.994 1.00 97.69 787 ILE A N 1
ATOM 6207 C CA . ILE A 1 787 ? -13.051 -28.218 -22.613 1.00 97.69 787 ILE A CA 1
ATOM 6208 C C . ILE A 1 787 ? -14.545 -27.866 -22.580 1.00 97.69 787 ILE A C 1
ATOM 6210 O O . ILE A 1 787 ? -15.316 -28.545 -21.907 1.00 97.69 787 ILE A O 1
ATOM 6214 N N . LYS A 1 788 ? -14.974 -26.832 -23.319 1.00 94.69 788 LYS A N 1
ATOM 6215 C CA . LYS A 1 788 ? -16.391 -26.442 -23.400 1.00 94.69 788 LYS A CA 1
ATOM 6216 C C . LYS A 1 788 ? -17.264 -27.545 -24.010 1.00 94.69 788 LYS A C 1
ATOM 6218 O O . LYS A 1 788 ? -18.372 -27.765 -23.528 1.00 94.69 788 LYS A O 1
ATOM 6223 N N . GLU A 1 789 ? -16.773 -28.220 -25.049 1.00 95.19 789 GLU A N 1
ATOM 6224 C CA . GLU A 1 789 ? -17.465 -29.311 -25.744 1.00 95.19 789 GLU A CA 1
ATOM 6225 C C . GLU A 1 789 ? -17.617 -30.556 -24.859 1.00 95.19 789 GLU A C 1
ATOM 6227 O O . GLU A 1 789 ? -18.711 -31.108 -24.759 1.00 95.19 789 GLU A O 1
ATOM 6232 N N . THR A 1 790 ? -16.538 -30.999 -24.208 1.00 96.69 790 THR A N 1
ATOM 6233 C CA . THR A 1 790 ? -16.534 -32.260 -23.451 1.00 96.69 790 THR A CA 1
ATOM 6234 C C . THR A 1 790 ? -17.062 -32.109 -22.027 1.00 96.69 790 THR A C 1
ATOM 6236 O O . THR A 1 790 ? -17.637 -33.057 -21.491 1.00 96.69 790 THR A O 1
ATOM 6239 N N . HIS A 1 791 ? -16.935 -30.918 -21.429 1.00 95.38 791 HIS A N 1
ATOM 6240 C CA . HIS A 1 791 ? -17.323 -30.633 -20.044 1.00 95.38 791 HIS A CA 1
ATOM 6241 C C . HIS A 1 791 ? -18.202 -29.375 -19.950 1.00 95.38 791 HIS A C 1
ATOM 6243 O O . HIS A 1 791 ? -17.781 -28.351 -19.409 1.00 95.38 791 HIS A O 1
ATOM 6249 N N . PRO A 1 792 ? -19.466 -29.413 -20.406 1.00 90.06 792 PRO A N 1
ATOM 6250 C CA . PRO A 1 792 ? -20.321 -28.223 -20.478 1.00 90.06 792 PRO A CA 1
ATOM 6251 C C . PRO A 1 792 ? -20.596 -27.561 -19.115 1.00 90.06 792 PRO A C 1
ATOM 6253 O O . PRO A 1 792 ? -20.898 -26.370 -19.053 1.00 90.06 792 PRO A O 1
ATOM 6256 N N . THR A 1 793 ? -20.453 -28.291 -18.006 1.00 91.62 793 THR A N 1
ATOM 6257 C CA . THR A 1 793 ? -20.631 -27.767 -16.641 1.00 91.62 793 THR A CA 1
ATOM 6258 C C . THR A 1 793 ? -19.307 -27.503 -15.916 1.00 91.62 793 THR A C 1
ATOM 6260 O O . THR A 1 793 ? -19.275 -27.546 -14.686 1.00 91.62 793 THR A O 1
ATOM 6263 N N . PHE A 1 794 ? -18.206 -27.307 -16.649 1.00 95.38 794 PHE A N 1
ATOM 6264 C CA . PHE A 1 794 ? -16.909 -26.933 -16.079 1.00 95.38 794 PHE A CA 1
ATOM 6265 C C . PHE A 1 794 ? -17.018 -25.628 -15.271 1.00 95.38 794 PHE A C 1
ATOM 6267 O O . PHE A 1 794 ? -17.768 -24.734 -15.663 1.00 95.38 794 PHE A O 1
ATOM 6274 N N . SER A 1 795 ? -16.305 -25.509 -14.147 1.00 95.25 795 SER A N 1
ATOM 6275 C CA . SER A 1 795 ? -16.508 -24.403 -13.197 1.00 95.25 795 SER A CA 1
ATOM 6276 C C . SER A 1 795 ? -16.085 -23.056 -13.784 1.00 95.25 795 SER A C 1
ATOM 6278 O O . SER A 1 795 ? -16.903 -22.141 -13.917 1.00 95.25 795 SER A O 1
ATOM 6280 N N . TYR A 1 796 ? -14.816 -22.925 -14.184 1.00 97.62 796 TYR A N 1
ATOM 6281 C CA . TYR A 1 796 ? -14.327 -21.682 -14.773 1.00 97.62 796 TYR A CA 1
ATOM 6282 C C . TYR A 1 796 ? -13.049 -21.831 -15.608 1.00 97.62 796 TYR A C 1
ATOM 6284 O O . TYR A 1 796 ? -12.258 -22.754 -15.423 1.00 97.62 796 TYR A O 1
ATOM 6292 N N . VAL A 1 797 ? -12.821 -20.852 -16.485 1.00 98.31 797 VAL A N 1
ATOM 6293 C CA . VAL A 1 797 ? -11.516 -20.573 -17.103 1.00 98.31 797 VAL A CA 1
ATOM 6294 C C . VAL A 1 797 ? -10.957 -19.296 -16.487 1.00 98.31 797 VAL A C 1
ATOM 6296 O O . VAL A 1 797 ? -11.660 -18.296 -16.383 1.00 98.31 797 VAL A O 1
ATOM 6299 N N . HIS A 1 798 ? -9.697 -19.325 -16.069 1.00 98.50 798 HIS A N 1
ATOM 6300 C CA . HIS A 1 798 ? -8.981 -18.195 -15.492 1.00 98.50 798 HIS A CA 1
ATOM 6301 C C . HIS A 1 798 ? -7.894 -17.738 -16.462 1.00 98.50 798 HIS A C 1
ATOM 6303 O O . HIS A 1 798 ? -6.992 -18.497 -16.791 1.00 98.50 798 HIS A O 1
ATOM 6309 N N . VAL A 1 799 ? -7.950 -16.494 -16.922 1.00 97.50 799 VAL A N 1
ATOM 6310 C CA . VAL A 1 799 ? -6.966 -15.940 -17.856 1.00 97.50 799 VAL A CA 1
ATOM 6311 C C . VAL A 1 799 ? -6.157 -14.821 -17.220 1.00 97.50 799 VAL A C 1
ATOM 6313 O O . VAL A 1 799 ? -6.691 -13.936 -16.547 1.00 97.50 799 VAL A O 1
ATOM 6316 N N . LEU A 1 800 ? -4.849 -14.851 -17.454 1.00 95.06 800 LEU A N 1
ATOM 6317 C CA . LEU A 1 800 ? -4.003 -13.685 -17.261 1.00 95.06 800 LEU A CA 1
ATOM 6318 C C . LEU A 1 800 ? -4.161 -12.760 -18.474 1.00 95.06 800 LEU A C 1
ATOM 6320 O O . LEU A 1 800 ? -4.045 -13.190 -19.624 1.00 95.06 800 LEU A O 1
ATOM 6324 N N . GLU A 1 801 ? -4.472 -11.499 -18.213 1.00 93.38 801 GLU A N 1
ATOM 6325 C CA . GLU A 1 801 ? -4.690 -10.487 -19.240 1.00 93.38 801 GLU A CA 1
ATOM 6326 C C . GLU A 1 801 ? -3.372 -10.105 -19.930 1.00 93.38 801 GLU A C 1
ATOM 6328 O O . GLU A 1 801 ? -2.353 -10.038 -19.243 1.00 93.38 801 GLU A O 1
ATOM 6333 N N . PRO A 1 802 ? -3.371 -9.816 -21.249 1.00 90.50 802 PRO A N 1
ATOM 6334 C CA . PRO A 1 802 ? -2.146 -9.556 -22.017 1.00 90.50 802 PRO A CA 1
ATOM 6335 C C . PRO A 1 802 ? -1.278 -8.432 -21.453 1.00 90.50 802 PRO A C 1
ATOM 6337 O O . PRO A 1 802 ? -0.057 -8.436 -21.589 1.00 90.50 802 PRO A O 1
ATOM 6340 N N . ARG A 1 803 ? -1.911 -7.467 -20.779 1.00 84.12 803 ARG A N 1
ATOM 6341 C CA . ARG A 1 803 ? -1.209 -6.399 -20.072 1.00 84.12 803 ARG A CA 1
ATOM 6342 C C . ARG A 1 803 ? -0.264 -6.916 -18.981 1.00 84.12 803 ARG A C 1
ATOM 6344 O O . ARG A 1 803 ? 0.680 -6.227 -18.637 1.00 84.12 803 ARG A O 1
ATOM 6351 N N . ALA A 1 804 ? -0.481 -8.097 -18.409 1.00 80.88 804 ALA A N 1
ATOM 6352 C CA . ALA A 1 804 ? 0.450 -8.705 -17.464 1.00 80.88 804 ALA A CA 1
ATOM 6353 C C . ALA A 1 804 ? 1.499 -9.533 -18.224 1.00 80.88 804 ALA A C 1
ATOM 6355 O O . ALA A 1 804 ? 1.240 -10.672 -18.614 1.00 80.88 804 ALA A O 1
ATOM 6356 N N . LYS A 1 805 ? 2.682 -8.939 -18.427 1.00 78.00 805 LYS A N 1
ATOM 6357 C CA . LYS A 1 805 ? 3.773 -9.486 -19.243 1.00 78.00 805 LYS A CA 1
ATOM 6358 C C . LYS A 1 805 ? 5.028 -9.661 -18.387 1.00 78.00 805 LYS A C 1
ATOM 6360 O O . LYS A 1 805 ? 5.523 -8.711 -17.783 1.00 78.00 805 LYS A O 1
ATOM 6365 N N . GLY A 1 806 ? 5.520 -10.892 -18.289 1.00 79.62 806 GLY A N 1
ATOM 6366 C CA . GLY A 1 806 ? 6.557 -11.269 -17.333 1.00 79.62 806 GLY A CA 1
ATOM 6367 C C . GLY A 1 806 ? 6.079 -11.094 -15.888 1.00 79.62 806 GLY A C 1
ATOM 6368 O O . GLY A 1 806 ? 5.033 -11.613 -15.494 1.00 79.62 806 GLY A O 1
ATOM 6369 N N . LEU A 1 807 ? 6.857 -10.356 -15.091 1.00 73.12 807 LEU A N 1
ATOM 6370 C CA . LEU A 1 807 ? 6.493 -9.951 -13.724 1.00 73.12 807 LEU A CA 1
ATOM 6371 C C . LEU A 1 807 ? 5.846 -8.552 -13.663 1.00 73.12 807 LEU A C 1
ATOM 6373 O O . LEU A 1 807 ? 5.421 -8.106 -12.586 1.00 73.12 807 LEU A O 1
ATOM 6377 N N . ASP A 1 808 ? 5.755 -7.874 -14.807 1.00 70.44 808 ASP A N 1
ATOM 6378 C CA . ASP A 1 808 ? 5.273 -6.506 -14.932 1.00 70.44 808 ASP A CA 1
ATOM 6379 C C . ASP A 1 808 ? 3.817 -6.449 -15.405 1.00 70.44 808 ASP A C 1
ATOM 6381 O O . ASP A 1 808 ? 3.218 -7.427 -15.854 1.00 70.44 808 ASP A O 1
ATOM 6385 N N . VAL A 1 809 ? 3.209 -5.278 -15.231 1.00 74.44 809 VAL A N 1
ATOM 6386 C CA . VAL A 1 809 ? 1.873 -4.965 -15.736 1.00 74.44 809 VAL A CA 1
ATOM 6387 C C . VAL A 1 809 ? 1.980 -3.688 -16.553 1.00 74.44 809 VAL A C 1
ATOM 6389 O O . VAL A 1 809 ? 2.409 -2.664 -16.032 1.00 74.44 809 VAL A O 1
ATOM 6392 N N . LEU A 1 810 ? 1.595 -3.793 -17.817 1.00 72.81 810 LEU A N 1
ATOM 6393 C CA . LEU A 1 810 ? 1.409 -2.718 -18.776 1.00 72.81 810 LEU A CA 1
ATOM 6394 C C . LEU A 1 810 ? 0.056 -2.035 -18.529 1.00 72.81 810 LEU A C 1
ATOM 6396 O O . LEU A 1 810 ? -0.880 -2.647 -18.009 1.00 72.81 810 LEU A O 1
ATOM 6400 N N . ASP A 1 811 ? -0.076 -0.787 -18.963 1.00 57.88 811 ASP A N 1
ATOM 6401 C CA . ASP A 1 811 ? -1.298 -0.003 -18.734 1.00 57.88 811 ASP A CA 1
ATOM 6402 C C . ASP A 1 811 ? -2.446 -0.368 -19.689 1.00 57.88 811 ASP A C 1
ATOM 6404 O O . ASP A 1 811 ? -3.608 -0.050 -19.448 1.00 57.88 811 ASP A O 1
ATOM 6408 N N . HIS A 1 812 ? -2.134 -1.064 -20.778 1.00 72.75 812 HIS A N 1
ATOM 6409 C CA . HIS A 1 812 ? -3.083 -1.544 -21.777 1.00 72.75 812 HIS A CA 1
ATOM 6410 C C . HIS A 1 812 ? -2.547 -2.836 -22.401 1.00 72.75 812 HIS A C 1
ATOM 6412 O O . HIS A 1 812 ? -1.355 -3.142 -22.324 1.00 72.75 812 HIS A O 1
ATOM 6418 N N . ASN A 1 813 ? -3.436 -3.607 -23.022 1.00 80.88 813 ASN A N 1
ATOM 6419 C CA . ASN A 1 813 ? -3.035 -4.803 -23.753 1.00 80.88 813 ASN A CA 1
ATOM 6420 C C . ASN A 1 813 ? -2.222 -4.407 -25.006 1.00 80.88 813 ASN A C 1
ATOM 6422 O O . ASN A 1 813 ? -2.618 -3.453 -25.685 1.00 80.88 813 ASN A O 1
ATOM 6426 N N . PRO A 1 814 ? -1.116 -5.102 -25.334 1.00 82.75 814 PRO A N 1
ATOM 6427 C CA . PRO A 1 814 ? -0.390 -4.879 -26.584 1.00 82.75 814 PRO A CA 1
ATOM 6428 C C . PRO A 1 814 ? -1.284 -5.032 -27.823 1.00 82.75 814 PRO A C 1
ATOM 6430 O O . PRO A 1 814 ? -2.272 -5.764 -27.812 1.00 82.75 814 PRO A O 1
ATOM 6433 N N . GLU A 1 815 ? -0.944 -4.328 -28.903 1.00 76.75 815 GLU A N 1
ATOM 6434 C CA . GLU A 1 815 ? -1.752 -4.318 -30.125 1.00 76.75 815 GLU A CA 1
ATOM 6435 C C . GLU A 1 815 ? -1.881 -5.731 -30.721 1.00 76.75 815 GLU A C 1
ATOM 6437 O O . GLU A 1 815 ? -0.886 -6.404 -30.982 1.00 76.75 815 GLU A O 1
ATOM 6442 N N . GLY A 1 816 ? -3.123 -6.188 -30.911 1.00 80.50 816 GLY A N 1
ATOM 6443 C CA . GLY A 1 816 ? -3.440 -7.530 -31.412 1.00 80.50 816 GLY A CA 1
ATOM 6444 C C . GLY A 1 816 ? -3.435 -8.648 -30.359 1.00 80.50 816 GLY A C 1
ATOM 6445 O O . GLY A 1 816 ? -3.897 -9.751 -30.664 1.00 80.50 816 GLY A O 1
ATOM 6446 N N . GLU A 1 817 ? -2.969 -8.380 -29.134 1.00 90.06 817 GLU A N 1
ATOM 6447 C CA . GLU A 1 817 ? -3.026 -9.314 -28.005 1.00 90.06 817 GLU A CA 1
ATOM 6448 C C . GLU A 1 817 ? -4.292 -9.043 -27.172 1.00 90.06 817 GLU A C 1
ATOM 6450 O O . GLU A 1 817 ? -4.438 -8.010 -26.521 1.00 90.06 817 GLU A O 1
ATOM 6455 N N . ASP A 1 818 ? -5.232 -9.983 -27.167 1.00 91.81 818 ASP A N 1
ATOM 6456 C CA . ASP A 1 818 ? -6.467 -9.908 -26.387 1.00 91.81 818 ASP A CA 1
ATOM 6457 C C . ASP A 1 818 ? -6.906 -11.313 -25.967 1.00 91.81 818 ASP A C 1
ATOM 6459 O O . ASP A 1 818 ? -6.553 -12.301 -26.606 1.00 91.81 818 ASP A O 1
ATOM 6463 N N . ASN A 1 819 ? -7.679 -11.407 -24.887 1.00 95.12 819 ASN A N 1
ATOM 6464 C CA . ASN A 1 819 ? -8.313 -12.659 -24.462 1.00 95.12 819 ASN A CA 1
ATOM 6465 C C . ASN A 1 819 ? -9.786 -12.735 -24.901 1.00 95.12 819 ASN A C 1
ATOM 6467 O O . ASN A 1 819 ? -10.527 -13.587 -24.408 1.00 95.12 819 ASN A O 1
ATOM 6471 N N . ASP A 1 820 ? -10.240 -11.854 -25.796 1.00 92.69 820 ASP A N 1
ATOM 6472 C CA . ASP A 1 820 ? -11.650 -11.801 -26.187 1.00 92.69 820 ASP A CA 1
ATOM 6473 C C . ASP A 1 820 ? -12.031 -13.033 -27.016 1.00 92.69 820 ASP A C 1
ATOM 6475 O O . ASP A 1 820 ? -13.115 -13.569 -26.816 1.00 92.69 820 ASP A O 1
ATOM 6479 N N . PHE A 1 821 ? -11.093 -13.616 -27.771 1.00 95.25 821 PHE A N 1
ATOM 6480 C CA . PHE A 1 821 ? -11.292 -14.921 -28.420 1.00 95.25 821 PHE A CA 1
ATOM 6481 C C . PHE A 1 821 ? -11.626 -16.055 -27.425 1.00 95.25 821 PHE A C 1
ATOM 6483 O O . PHE A 1 821 ? -12.414 -16.946 -27.734 1.00 95.25 821 PHE A O 1
ATOM 6490 N N . ILE A 1 822 ? -11.065 -16.029 -26.205 1.00 96.69 822 ILE A N 1
ATOM 6491 C CA . ILE A 1 822 ? -11.409 -16.998 -25.151 1.00 96.69 822 ILE A CA 1
ATOM 6492 C C . ILE A 1 822 ? -12.805 -16.699 -24.614 1.00 96.69 822 ILE A C 1
ATOM 6494 O O . ILE A 1 822 ? -13.576 -17.631 -24.398 1.00 96.69 822 ILE A O 1
ATOM 6498 N N . ARG A 1 823 ? -13.146 -15.419 -24.410 1.00 93.56 823 ARG A N 1
ATOM 6499 C CA . ARG A 1 823 ? -14.478 -15.005 -23.942 1.00 93.56 823 ARG A CA 1
ATOM 6500 C C . ARG A 1 823 ? -15.561 -15.432 -24.928 1.00 93.56 823 ARG A C 1
ATOM 6502 O O . ARG A 1 823 ? -16.509 -16.080 -24.511 1.00 93.56 823 ARG A O 1
ATOM 6509 N N . GLU A 1 824 ? -15.372 -15.159 -26.216 1.00 93.31 824 GLU A N 1
ATOM 6510 C CA . GLU A 1 824 ? -16.295 -15.529 -27.297 1.00 93.31 824 GLU A CA 1
ATOM 6511 C C . GLU A 1 824 ? -16.568 -17.036 -27.349 1.00 93.31 824 GLU A C 1
ATOM 6513 O O . GLU A 1 824 ? -17.703 -17.459 -27.565 1.00 93.31 824 GLU A O 1
ATOM 6518 N N . ILE A 1 825 ? -15.543 -17.859 -27.109 1.00 94.50 825 ILE A N 1
ATOM 6519 C CA . ILE A 1 825 ? -15.715 -19.310 -27.025 1.00 94.50 825 ILE A CA 1
ATOM 6520 C C . ILE A 1 825 ? -16.395 -19.687 -25.709 1.00 94.50 825 ILE A C 1
ATOM 6522 O O . ILE A 1 825 ? -17.305 -20.512 -25.708 1.00 94.50 825 ILE A O 1
ATOM 6526 N N . TRP A 1 826 ? -15.956 -19.140 -24.576 1.00 94.12 826 TRP A N 1
ATOM 6527 C CA . TRP A 1 826 ? -16.277 -19.668 -23.250 1.00 94.12 826 TRP A CA 1
ATOM 6528 C C . TRP A 1 826 ? -17.628 -19.215 -22.694 1.00 94.12 826 TRP A C 1
ATOM 6530 O O . TRP A 1 826 ? -18.284 -20.018 -22.018 1.00 94.12 826 TRP A O 1
ATOM 6540 N N . THR A 1 827 ? -18.039 -17.972 -22.974 1.00 86.62 827 THR A N 1
ATOM 6541 C CA . THR A 1 827 ? -19.197 -17.317 -22.350 1.00 86.62 827 THR A CA 1
ATOM 6542 C C . THR A 1 827 ? -20.410 -17.233 -23.283 1.00 86.62 827 THR A C 1
ATOM 6544 O O . THR A 1 827 ? -20.311 -16.976 -24.479 1.00 86.62 827 THR A O 1
ATOM 6547 N N . SER A 1 828 ? -21.593 -17.474 -22.717 1.00 83.50 828 SER A N 1
ATOM 6548 C CA . SER A 1 828 ? -22.907 -17.302 -23.342 1.00 83.50 828 SER A CA 1
ATOM 6549 C C . SER A 1 828 ? -23.981 -17.271 -22.249 1.00 83.50 828 SER A C 1
ATOM 6551 O O . SER A 1 828 ? -23.713 -17.603 -21.092 1.00 83.50 828 SER A O 1
ATOM 6553 N N . SER A 1 829 ? -25.220 -16.912 -22.588 1.00 75.75 829 SER A N 1
ATOM 6554 C CA . SER A 1 829 ? -26.319 -16.881 -21.612 1.00 75.75 829 SER A CA 1
ATOM 6555 C C . SER A 1 829 ? -26.633 -18.251 -20.993 1.00 75.75 829 SER A C 1
ATOM 6557 O O . SER A 1 829 ? -27.059 -18.319 -19.843 1.00 75.75 829 SER A O 1
ATOM 6559 N N . GLU A 1 830 ? -26.429 -19.344 -21.734 1.00 77.56 830 GLU A N 1
ATOM 6560 C CA . GLU A 1 830 ? -26.581 -20.713 -21.218 1.00 77.56 830 GLU A CA 1
ATOM 6561 C C . GLU A 1 830 ? -25.478 -21.047 -20.200 1.00 77.56 830 GLU A C 1
ATOM 6563 O O . GLU A 1 830 ? -25.714 -21.685 -19.172 1.00 77.56 830 GLU A O 1
ATOM 6568 N N . ASP A 1 831 ? -24.276 -20.529 -20.435 1.00 79.94 831 ASP A N 1
ATOM 6569 C CA . ASP A 1 831 ? -23.109 -20.750 -19.580 1.00 79.94 831 ASP A CA 1
ATOM 6570 C C . ASP A 1 831 ? -23.279 -20.059 -18.227 1.00 79.94 831 ASP A C 1
ATOM 6572 O O . ASP A 1 831 ? -22.962 -20.627 -17.175 1.00 79.94 831 ASP A O 1
ATOM 6576 N N . ASP A 1 832 ? -23.907 -18.883 -18.251 1.00 72.75 832 ASP A N 1
ATOM 6577 C CA . ASP A 1 832 ? -24.273 -18.149 -17.052 1.00 72.75 832 ASP A CA 1
ATOM 6578 C C . ASP A 1 832 ? -25.274 -18.907 -16.168 1.00 72.75 832 ASP A C 1
ATOM 6580 O O . ASP A 1 832 ? -25.168 -18.851 -14.937 1.00 72.75 832 ASP A O 1
ATOM 6584 N N . GLN A 1 833 ? -26.221 -19.631 -16.772 1.00 74.00 833 GLN A N 1
ATOM 6585 C CA . GLN A 1 833 ? -27.181 -20.476 -16.050 1.00 74.00 833 GLN A CA 1
ATOM 6586 C C . GLN A 1 833 ? -26.512 -21.735 -15.493 1.00 74.00 833 GLN A C 1
ATOM 6588 O O . GLN A 1 833 ? -26.791 -22.153 -14.367 1.00 74.00 833 GLN A O 1
ATOM 6593 N N . ASN A 1 834 ? -25.572 -22.303 -16.249 1.00 74.69 834 ASN A N 1
ATOM 6594 C CA . ASN A 1 834 ? -24.823 -23.489 -15.851 1.00 74.69 834 ASN A CA 1
ATOM 6595 C C . ASN A 1 834 ? -23.741 -23.212 -14.798 1.00 74.69 834 ASN A C 1
ATOM 6597 O O . ASN A 1 834 ? -23.173 -24.165 -14.263 1.00 74.69 834 ASN A O 1
ATOM 6601 N N . GLY A 1 835 ? -23.496 -21.947 -14.440 1.00 78.50 835 GLY A N 1
ATOM 6602 C CA . GLY A 1 835 ? -22.503 -21.560 -13.437 1.00 78.50 835 GLY A CA 1
ATOM 6603 C C . GLY A 1 835 ? -21.064 -21.606 -13.950 1.00 78.50 835 GLY A C 1
ATOM 6604 O O . GLY A 1 835 ? -20.146 -21.607 -13.132 1.00 78.50 835 GLY A O 1
ATOM 6605 N N . ARG A 1 836 ? -20.868 -21.640 -15.274 1.00 90.06 836 ARG A N 1
ATOM 6606 C CA . ARG A 1 836 ? -19.554 -21.640 -15.918 1.00 90.06 836 ARG A CA 1
ATOM 6607 C C . ARG A 1 836 ? -19.069 -20.207 -16.093 1.00 90.06 836 ARG A C 1
ATOM 6609 O O . ARG A 1 836 ? -19.724 -19.420 -16.770 1.00 90.06 836 ARG A O 1
ATOM 6616 N N . ARG A 1 837 ? -17.944 -19.849 -15.468 1.00 94.00 837 ARG A N 1
ATOM 6617 C CA . ARG A 1 837 ? -17.472 -18.451 -15.404 1.00 94.00 837 ARG A CA 1
ATOM 6618 C C . ARG A 1 837 ? -16.108 -18.236 -16.028 1.00 94.00 837 ARG A C 1
ATOM 6620 O O . ARG A 1 837 ? -15.354 -19.179 -16.251 1.00 94.00 837 ARG A O 1
ATOM 6627 N N . LEU A 1 838 ? -15.794 -16.973 -16.289 1.00 96.19 838 LEU A N 1
ATOM 6628 C CA . LEU A 1 838 ? -14.450 -16.535 -16.626 1.00 96.19 838 LEU A CA 1
ATOM 6629 C C . LEU A 1 838 ? -13.888 -15.694 -15.478 1.00 96.19 838 LEU A C 1
ATOM 6631 O O . LEU A 1 838 ? -14.552 -14.781 -14.984 1.00 96.19 838 LEU A O 1
ATOM 6635 N N . ILE A 1 839 ? -12.673 -16.028 -15.054 1.00 97.75 839 ILE A N 1
ATOM 6636 C CA . ILE A 1 839 ? -11.875 -15.243 -14.115 1.00 97.75 839 ILE A CA 1
ATOM 6637 C C . ILE A 1 839 ? -10.795 -14.520 -14.919 1.00 97.75 839 ILE A C 1
ATOM 6639 O O . ILE A 1 839 ? -10.112 -15.131 -15.737 1.00 97.75 839 ILE A O 1
ATOM 6643 N N . SER A 1 840 ? -10.616 -13.228 -14.682 1.00 96.19 840 SER A N 1
ATOM 6644 C CA . SER A 1 840 ? -9.576 -12.421 -15.317 1.00 96.19 840 SER A CA 1
ATOM 6645 C C . SER A 1 840 ? -8.641 -11.839 -14.260 1.00 96.19 840 SER A C 1
ATOM 6647 O O . SER A 1 840 ? -9.075 -11.418 -13.187 1.00 96.19 840 SER A O 1
ATOM 6649 N N . ALA A 1 841 ? -7.339 -11.834 -14.543 1.00 93.88 841 ALA A N 1
ATOM 6650 C CA . ALA A 1 841 ? -6.315 -11.337 -13.628 1.00 93.88 841 ALA A CA 1
ATOM 6651 C C . ALA A 1 841 ? -5.256 -10.507 -14.359 1.00 93.88 841 ALA A C 1
ATOM 6653 O O . ALA A 1 841 ? -5.004 -10.710 -15.541 1.00 93.88 841 ALA A O 1
ATOM 6654 N N . GLY A 1 842 ? -4.579 -9.622 -13.622 1.00 84.38 842 GLY A N 1
ATOM 6655 C CA . GLY A 1 842 ? -3.381 -8.919 -14.096 1.00 84.38 842 GLY A CA 1
ATOM 6656 C C . GLY A 1 842 ? -3.575 -7.416 -14.269 1.00 84.38 842 GLY A C 1
ATOM 6657 O O . GLY A 1 842 ? -3.963 -6.960 -15.330 1.00 84.38 842 GLY A O 1
ATOM 6658 N N . GLY A 1 843 ? -3.272 -6.623 -13.238 1.00 80.88 843 GLY A N 1
ATOM 6659 C CA . GLY A 1 843 ? -3.252 -5.155 -13.357 1.00 80.88 843 GLY A CA 1
ATOM 6660 C C . GLY A 1 843 ? -4.584 -4.438 -13.163 1.00 80.88 843 GLY A C 1
ATOM 6661 O O . GLY A 1 843 ? -4.738 -3.312 -13.615 1.00 80.88 843 GLY A O 1
ATOM 6662 N N . TYR A 1 844 ? -5.557 -5.080 -12.521 1.00 88.00 844 TYR A N 1
ATOM 6663 C CA . TYR A 1 844 ? -6.853 -4.463 -12.267 1.00 88.00 844 TYR A CA 1
ATOM 6664 C C . TYR A 1 844 ? -6.786 -3.362 -11.200 1.00 88.00 844 TYR A C 1
ATOM 6666 O O . TYR A 1 844 ? -6.231 -3.563 -10.119 1.00 88.00 844 TYR A O 1
ATOM 6674 N N . THR A 1 845 ? -7.397 -2.217 -11.508 1.00 88.12 845 THR A N 1
ATOM 6675 C CA . THR A 1 845 ? -7.811 -1.185 -10.544 1.00 88.12 845 THR A CA 1
ATOM 6676 C C . THR A 1 845 ? -9.282 -1.384 -10.177 1.00 88.12 845 THR A C 1
ATOM 6678 O O . THR A 1 845 ? -9.970 -2.200 -10.797 1.00 88.12 845 THR A O 1
ATOM 6681 N N . ARG A 1 846 ? -9.803 -0.632 -9.202 1.00 89.94 846 ARG A N 1
ATOM 6682 C CA . ARG A 1 846 ? -11.231 -0.662 -8.852 1.00 89.94 846 ARG A CA 1
ATOM 6683 C C . ARG A 1 846 ? -12.114 -0.349 -10.061 1.00 89.94 846 ARG A C 1
ATOM 6685 O O . ARG A 1 846 ? -13.043 -1.095 -10.353 1.00 89.94 846 ARG A O 1
ATOM 6692 N N . GLU A 1 847 ? -11.789 0.712 -10.788 1.00 89.06 847 GLU A N 1
ATOM 6693 C CA . GLU A 1 847 ? -12.561 1.211 -11.927 1.00 89.06 847 GLU A CA 1
ATOM 6694 C C . GLU A 1 847 ? -12.550 0.198 -13.071 1.00 89.06 847 GLU A C 1
ATOM 6696 O O . GLU A 1 847 ? -13.609 -0.168 -13.577 1.00 89.06 847 GLU A O 1
ATOM 6701 N N . LEU A 1 848 ? -11.371 -0.339 -13.411 1.00 86.75 848 LEU A N 1
ATOM 6702 C CA . LEU A 1 848 ? -11.246 -1.354 -14.457 1.00 86.75 848 LEU A CA 1
ATOM 6703 C C . LEU A 1 848 ? -11.983 -2.647 -14.079 1.00 86.75 848 LEU A C 1
ATOM 6705 O O . LEU A 1 848 ? -12.499 -3.349 -14.950 1.00 86.75 848 LEU A O 1
ATOM 6709 N N . SER A 1 849 ? -12.046 -2.962 -12.783 1.00 92.69 849 SER A N 1
ATOM 6710 C CA . SER A 1 849 ? -12.784 -4.121 -12.271 1.00 92.69 849 SER A CA 1
ATOM 6711 C C . SER A 1 849 ? -14.288 -3.936 -12.397 1.00 92.69 849 SER A C 1
ATOM 6713 O O . SER A 1 849 ? -14.967 -4.853 -12.850 1.00 92.69 849 SER A O 1
ATOM 6715 N N . ILE A 1 850 ? -14.799 -2.753 -12.041 1.00 90.81 850 ILE A N 1
ATOM 6716 C CA . ILE A 1 850 ? -16.212 -2.392 -12.215 1.00 90.81 850 ILE A CA 1
ATOM 6717 C C . ILE A 1 850 ? -16.570 -2.455 -13.697 1.00 90.81 850 ILE A C 1
ATOM 6719 O O . ILE A 1 850 ? -17.525 -3.129 -14.069 1.00 90.81 850 ILE A O 1
ATOM 6723 N N . GLU A 1 851 ? -15.756 -1.838 -14.554 1.00 89.12 851 GLU A N 1
ATOM 6724 C CA . GLU A 1 851 ? -15.975 -1.833 -15.996 1.00 89.12 851 GLU A CA 1
ATOM 6725 C C . GLU A 1 851 ? -16.023 -3.253 -16.576 1.00 89.12 851 GLU A C 1
ATOM 6727 O O . GLU A 1 851 ? -16.958 -3.590 -17.305 1.00 89.12 851 GLU A O 1
ATOM 6732 N N . ASN A 1 852 ? -15.040 -4.102 -16.257 1.00 89.00 852 ASN A N 1
ATOM 6733 C CA . ASN A 1 852 ? -14.992 -5.464 -16.789 1.00 89.00 852 ASN A CA 1
ATOM 6734 C C . ASN A 1 852 ? -16.125 -6.330 -16.233 1.00 89.00 852 ASN A C 1
ATOM 6736 O O . ASN A 1 852 ? -16.769 -7.043 -17.003 1.00 89.00 852 ASN A O 1
ATOM 6740 N N . ALA A 1 853 ? -16.423 -6.243 -14.937 1.00 91.69 853 ALA A N 1
ATOM 6741 C CA . ALA A 1 853 ? -17.538 -6.979 -14.354 1.00 91.69 853 ALA A CA 1
ATOM 6742 C C . ALA A 1 853 ? -18.881 -6.538 -14.958 1.00 91.69 853 ALA A C 1
ATOM 6744 O O . ALA A 1 853 ? -19.711 -7.386 -15.282 1.00 91.69 853 ALA A O 1
ATOM 6745 N N . ASP A 1 854 ? -19.092 -5.237 -15.170 1.00 90.56 854 ASP A N 1
ATOM 6746 C CA . ASP A 1 854 ? -20.346 -4.699 -15.702 1.00 90.56 854 ASP A CA 1
ATOM 6747 C C . ASP A 1 854 ? -20.532 -5.043 -17.184 1.00 90.56 854 ASP A C 1
ATOM 6749 O O . ASP A 1 854 ? -21.602 -5.535 -17.572 1.00 90.56 854 ASP A O 1
ATOM 6753 N N . LYS A 1 855 ? -19.483 -4.840 -17.994 1.00 88.44 855 LYS A N 1
ATOM 6754 C CA . LYS A 1 855 ? -19.509 -5.068 -19.446 1.00 88.44 855 LYS A CA 1
ATOM 6755 C C . LYS A 1 855 ? -19.440 -6.546 -19.816 1.00 88.44 855 LYS A C 1
ATOM 6757 O O . LYS A 1 855 ? -20.229 -6.993 -20.641 1.00 88.44 855 LYS A O 1
ATOM 6762 N N . ARG A 1 856 ? -18.500 -7.295 -19.232 1.00 86.81 856 ARG A N 1
ATOM 6763 C CA . ARG A 1 856 ? -18.164 -8.673 -19.643 1.00 86.81 856 ARG A CA 1
ATOM 6764 C C . ARG A 1 856 ? -18.701 -9.738 -18.691 1.00 86.81 856 ARG A C 1
ATOM 6766 O O . ARG A 1 856 ? -18.891 -10.875 -19.100 1.00 86.81 856 ARG A O 1
ATOM 6773 N N . GLY A 1 857 ? -19.008 -9.374 -17.446 1.00 89.00 857 GLY A N 1
ATOM 6774 C CA . GLY A 1 857 ? -19.506 -10.316 -16.441 1.00 89.00 857 GLY A CA 1
ATOM 6775 C C . GLY A 1 857 ? -18.413 -11.098 -15.710 1.00 89.00 857 GLY A C 1
ATOM 6776 O O . GLY A 1 857 ? -18.754 -11.921 -14.858 1.00 89.00 857 GLY A O 1
ATOM 6777 N N . ASP A 1 858 ? -17.141 -10.823 -16.005 1.00 92.50 858 ASP A N 1
ATOM 6778 C CA . ASP A 1 858 ? -15.977 -11.527 -15.462 1.00 92.50 858 ASP A CA 1
ATOM 6779 C C . ASP A 1 858 ? -15.908 -11.453 -13.924 1.00 92.50 858 ASP A C 1
ATOM 6781 O O . ASP A 1 858 ? -16.312 -10.469 -13.294 1.00 92.50 858 ASP A O 1
ATOM 6785 N N . ILE A 1 859 ? -15.332 -12.495 -13.324 1.00 97.38 859 ILE A N 1
ATOM 6786 C CA . ILE A 1 859 ? -14.775 -12.444 -11.969 1.00 97.38 859 ILE A CA 1
ATOM 6787 C C . ILE A 1 859 ? -13.376 -11.842 -12.069 1.00 97.38 859 ILE A C 1
ATOM 6789 O O . ILE A 1 859 ? -12.595 -12.222 -12.941 1.00 97.38 859 ILE A O 1
ATOM 6793 N N . ILE A 1 860 ? -13.046 -10.909 -11.183 1.00 97.94 860 ILE A N 1
ATOM 6794 C CA . ILE A 1 860 ? -11.775 -10.190 -11.199 1.00 97.94 860 ILE A CA 1
ATOM 6795 C C . ILE A 1 860 ? -10.892 -10.699 -10.065 1.00 97.94 860 ILE A C 1
ATOM 6797 O O . ILE A 1 860 ? -11.205 -10.520 -8.885 1.00 97.94 860 ILE A O 1
ATOM 6801 N N . ALA A 1 861 ? -9.780 -11.336 -10.425 1.00 97.56 861 ALA A N 1
ATOM 6802 C CA . ALA A 1 861 ? -8.829 -11.888 -9.476 1.00 97.56 861 ALA A CA 1
ATOM 6803 C C . ALA A 1 861 ? -7.639 -10.943 -9.250 1.00 97.56 861 ALA A C 1
ATOM 6805 O O . ALA A 1 861 ? -6.959 -10.501 -10.183 1.00 97.56 861 ALA A O 1
ATOM 6806 N N . PHE A 1 862 ? -7.356 -10.666 -7.978 1.00 96.81 862 PHE A N 1
ATOM 6807 C CA . PHE A 1 862 ? -6.286 -9.775 -7.544 1.00 96.81 862 PHE A CA 1
ATOM 6808 C C . PHE A 1 862 ? -5.178 -10.555 -6.855 1.00 96.81 862 PHE A C 1
ATOM 6810 O O . PHE A 1 862 ? -5.427 -11.334 -5.942 1.00 96.81 862 PHE A O 1
ATOM 6817 N N . GLY A 1 863 ? -3.940 -10.303 -7.281 1.00 91.31 863 GLY A N 1
ATOM 6818 C CA . GLY A 1 863 ? -2.754 -10.853 -6.637 1.00 91.31 863 GLY A CA 1
ATOM 6819 C C . GLY A 1 863 ? -2.164 -9.888 -5.605 1.00 91.31 863 GLY A C 1
ATOM 6820 O O . GLY A 1 863 ? -2.605 -9.810 -4.464 1.00 91.31 863 GLY A O 1
ATOM 6821 N N . ARG A 1 864 ? -1.140 -9.134 -6.030 1.00 88.56 864 ARG A N 1
ATOM 6822 C CA . ARG A 1 864 ? -0.290 -8.269 -5.180 1.00 88.56 864 ARG A CA 1
ATOM 6823 C C . ARG A 1 864 ? -1.078 -7.349 -4.245 1.00 88.56 864 ARG A C 1
ATOM 6825 O O . ARG A 1 864 ? -0.707 -7.161 -3.096 1.00 88.56 864 ARG A O 1
ATOM 6832 N N . VAL A 1 865 ? -2.177 -6.791 -4.742 1.00 91.12 865 VAL A N 1
ATOM 6833 C CA . VAL A 1 865 ? -3.035 -5.874 -3.985 1.00 91.12 865 VAL A CA 1
ATOM 6834 C C . VAL A 1 865 ? -3.777 -6.600 -2.860 1.00 91.12 865 VAL A C 1
ATOM 6836 O O . VAL A 1 865 ? -3.851 -6.079 -1.755 1.00 91.12 865 VAL A O 1
ATOM 6839 N N . PHE A 1 866 ? -4.263 -7.818 -3.098 1.00 96.38 866 PHE A N 1
ATOM 6840 C CA . PHE A 1 866 ? -4.993 -8.601 -2.096 1.00 96.38 866 PHE A CA 1
ATOM 6841 C C . PHE A 1 866 ? -4.049 -9.175 -1.017 1.00 96.38 866 PHE A C 1
ATOM 6843 O O . PHE A 1 866 ? -4.468 -9.418 0.112 1.00 96.38 866 PHE A O 1
ATOM 6850 N N . ILE A 1 867 ? -2.741 -9.307 -1.301 1.00 90.31 867 ILE A N 1
ATOM 6851 C CA . ILE A 1 867 ? -1.748 -9.548 -0.238 1.00 90.31 867 ILE A CA 1
ATOM 6852 C C . ILE A 1 867 ? -1.822 -8.429 0.805 1.00 90.31 867 ILE A C 1
ATOM 6854 O O . ILE A 1 867 ? -1.928 -8.727 1.983 1.00 90.31 867 ILE A O 1
ATOM 6858 N N . ALA A 1 868 ? -1.784 -7.161 0.402 1.00 91.38 868 ALA A N 1
ATOM 6859 C CA . ALA A 1 868 ? -1.712 -6.053 1.357 1.00 91.38 868 ALA A CA 1
ATOM 6860 C C . ALA A 1 868 ? -3.062 -5.596 1.923 1.00 91.38 868 ALA A C 1
ATOM 6862 O O . ALA A 1 868 ? -3.105 -4.762 2.820 1.00 91.38 868 ALA A O 1
ATOM 6863 N N . ASN A 1 869 ? -4.162 -6.104 1.373 1.00 95.06 869 ASN A N 1
ATOM 6864 C CA . ASN A 1 869 ? -5.517 -5.673 1.699 1.00 95.06 869 ASN A CA 1
ATOM 6865 C C . ASN A 1 869 ? -6.357 -6.915 2.003 1.00 95.06 869 ASN A C 1
ATOM 6867 O O . ASN A 1 869 ? -7.020 -7.419 1.094 1.00 95.06 869 ASN A O 1
ATOM 6871 N N . PRO A 1 870 ? -6.314 -7.449 3.237 1.00 94.81 870 PRO A N 1
ATOM 6872 C CA . PRO A 1 870 ? -7.037 -8.672 3.592 1.00 94.81 870 PRO A CA 1
ATOM 6873 C C . PRO A 1 870 ? -8.561 -8.551 3.414 1.00 94.81 870 PRO A C 1
ATOM 6875 O O . PRO A 1 870 ? -9.262 -9.546 3.286 1.00 94.81 870 PRO A O 1
ATOM 6878 N N . ASP A 1 871 ? -9.084 -7.338 3.320 1.00 93.81 871 ASP A N 1
ATOM 6879 C CA . ASP A 1 871 ? -10.482 -7.002 3.075 1.00 93.81 871 ASP A CA 1
ATOM 6880 C C . ASP A 1 871 ? -10.713 -6.286 1.745 1.00 93.81 871 ASP A C 1
ATOM 6882 O O . ASP A 1 871 ? -11.585 -5.424 1.615 1.00 93.81 871 ASP A O 1
ATOM 6886 N N . LEU A 1 872 ? -9.929 -6.641 0.727 1.00 96.00 872 LEU A N 1
ATOM 6887 C CA . LEU A 1 872 ? -10.008 -6.009 -0.584 1.00 96.00 872 LEU A CA 1
ATOM 6888 C C . LEU A 1 872 ? -11.442 -5.894 -1.145 1.00 96.00 872 LEU A C 1
ATOM 6890 O O . LEU A 1 872 ? -11.760 -4.810 -1.633 1.00 96.00 872 LEU A O 1
ATOM 6894 N N . PRO A 1 873 ? -12.330 -6.910 -1.080 1.00 95.94 873 PRO A N 1
ATOM 6895 C CA . PRO A 1 873 ? -13.691 -6.765 -1.594 1.00 95.94 873 PRO A CA 1
ATOM 6896 C C . PRO A 1 873 ? -14.464 -5.633 -0.909 1.00 95.94 873 PRO A C 1
ATOM 6898 O O . PRO A 1 873 ? -15.049 -4.798 -1.599 1.00 95.94 873 PRO A O 1
ATOM 6901 N N . TYR A 1 874 ? -14.382 -5.547 0.423 1.00 90.94 874 TYR A N 1
ATOM 6902 C CA . TYR A 1 874 ? -14.982 -4.472 1.211 1.00 90.94 874 TYR A CA 1
ATOM 6903 C C . TYR A 1 874 ? -14.420 -3.102 0.816 1.00 90.94 874 TYR A C 1
ATOM 6905 O O . TYR A 1 874 ? -15.185 -2.170 0.553 1.00 90.94 874 TYR A O 1
ATOM 6913 N N . ARG A 1 875 ? -13.091 -2.984 0.690 1.00 91.81 875 ARG A N 1
ATOM 6914 C CA . ARG A 1 875 ? -12.453 -1.725 0.278 1.00 91.81 875 ARG A CA 1
ATOM 6915 C C . ARG A 1 875 ? -12.865 -1.294 -1.120 1.00 91.81 875 ARG A C 1
ATOM 6917 O O . ARG A 1 875 ? -13.141 -0.119 -1.343 1.00 91.81 875 ARG A O 1
ATOM 6924 N N . LEU A 1 876 ? -12.932 -2.230 -2.065 1.00 92.62 876 LEU A N 1
ATOM 6925 C CA . LEU A 1 876 ? -13.384 -1.944 -3.423 1.00 92.62 876 LEU A CA 1
ATOM 6926 C C . LEU A 1 876 ? -14.854 -1.516 -3.431 1.00 92.62 876 LEU A C 1
ATOM 6928 O O . LEU A 1 876 ? -15.199 -0.574 -4.138 1.00 92.62 876 LEU A O 1
ATOM 6932 N N . GLU A 1 877 ? -15.723 -2.142 -2.642 1.00 91.69 877 GLU A N 1
ATOM 6933 C CA . GLU A 1 877 ? -17.137 -1.760 -2.581 1.00 91.69 877 GLU A CA 1
ATOM 6934 C C . GLU A 1 877 ? -17.310 -0.329 -2.064 1.00 91.69 877 GLU A C 1
ATOM 6936 O O . GLU A 1 877 ? -17.954 0.498 -2.716 1.00 91.69 877 GLU A O 1
ATOM 6941 N N . HIS A 1 878 ? -16.624 -0.011 -0.967 1.00 83.50 878 HIS A N 1
ATOM 6942 C CA . HIS A 1 878 ? -16.740 1.260 -0.252 1.00 83.50 878 HIS A CA 1
ATOM 6943 C C . HIS A 1 878 ? -15.778 2.340 -0.759 1.00 83.50 878 HIS A C 1
ATOM 6945 O O . HIS A 1 878 ? -15.741 3.441 -0.216 1.00 83.50 878 HIS A O 1
ATOM 6951 N N . ASN A 1 879 ? -15.018 2.045 -1.819 1.00 86.50 879 ASN A N 1
ATOM 6952 C CA . ASN A 1 879 ? -14.008 2.938 -2.388 1.00 86.50 879 ASN A CA 1
ATOM 6953 C C . ASN A 1 879 ? -12.975 3.425 -1.349 1.00 86.50 879 ASN A C 1
ATOM 6955 O O . ASN A 1 879 ? -12.581 4.591 -1.336 1.00 86.50 879 ASN A O 1
ATOM 6959 N N . ILE A 1 880 ? -12.558 2.522 -0.462 1.00 81.94 880 ILE A N 1
ATOM 6960 C CA . ILE A 1 880 ? -11.567 2.784 0.581 1.00 81.94 880 ILE A CA 1
ATOM 6961 C C . ILE A 1 880 ? -10.160 2.681 -0.025 1.00 81.94 880 ILE A C 1
ATOM 6963 O O . ILE A 1 880 ? -9.900 1.753 -0.801 1.00 81.94 880 ILE A O 1
ATOM 6967 N N . PRO A 1 881 ? -9.227 3.585 0.335 1.00 83.38 881 PRO A N 1
ATOM 6968 C CA . PRO A 1 881 ? -7.837 3.497 -0.095 1.00 83.38 881 PRO A CA 1
ATOM 6969 C C . PRO A 1 881 ? -7.203 2.129 0.193 1.00 83.38 881 PRO A C 1
ATOM 6971 O O . PRO A 1 881 ? -7.357 1.542 1.269 1.00 83.38 881 PRO A O 1
ATOM 6974 N N . LEU A 1 882 ? -6.465 1.621 -0.793 1.00 88.31 882 LEU A N 1
ATOM 6975 C CA . LEU A 1 882 ? -5.791 0.332 -0.697 1.00 88.31 882 LEU A CA 1
ATOM 6976 C C . LEU A 1 882 ? -4.407 0.509 -0.069 1.00 88.31 882 LEU A C 1
ATOM 6978 O O . LEU A 1 882 ? -3.606 1.327 -0.525 1.00 88.31 882 LEU A O 1
ATOM 6982 N N . THR A 1 883 ? -4.111 -0.299 0.942 1.00 87.62 883 THR A N 1
ATOM 6983 C CA . THR A 1 883 ? -2.781 -0.448 1.523 1.00 87.62 883 THR A CA 1
ATOM 6984 C C . THR A 1 883 ? -1.803 -0.904 0.444 1.00 87.62 883 THR A C 1
ATOM 6986 O O . THR A 1 883 ? -2.072 -1.833 -0.328 1.00 87.62 883 THR A O 1
ATOM 6989 N N . LYS A 1 884 ? -0.646 -0.246 0.374 1.00 87.81 884 LYS A N 1
ATOM 6990 C CA . LYS A 1 884 ? 0.411 -0.601 -0.571 1.00 87.81 884 LYS A CA 1
ATOM 6991 C C . LYS A 1 884 ? 1.117 -1.874 -0.104 1.00 87.81 884 LYS A C 1
ATOM 6993 O O . LYS A 1 884 ? 1.462 -2.011 1.064 1.00 87.81 884 LYS A O 1
ATOM 6998 N N . TYR A 1 885 ? 1.357 -2.795 -1.030 1.00 83.94 885 TYR A N 1
ATOM 6999 C CA . TYR A 1 885 ? 2.145 -3.993 -0.758 1.00 83.94 885 TYR A CA 1
ATOM 7000 C C . TYR A 1 885 ? 3.644 -3.692 -0.708 1.00 83.94 885 TYR A C 1
ATOM 7002 O O . TYR A 1 885 ? 4.144 -2.816 -1.419 1.00 83.94 885 TYR A O 1
ATOM 7010 N N . ASP A 1 886 ? 4.364 -4.480 0.083 1.00 83.38 886 ASP A N 1
ATOM 7011 C CA . ASP A 1 886 ? 5.820 -4.472 0.161 1.00 83.38 886 ASP A CA 1
ATOM 7012 C C . ASP A 1 886 ? 6.359 -5.678 -0.613 1.00 83.38 886 ASP A C 1
ATOM 7014 O O . ASP A 1 886 ? 6.054 -6.824 -0.298 1.00 83.38 886 ASP A O 1
ATOM 7018 N N . ARG A 1 887 ? 7.150 -5.430 -1.661 1.00 82.94 887 ARG A N 1
ATOM 7019 C CA . ARG A 1 887 ? 7.711 -6.510 -2.489 1.00 82.94 887 ARG A CA 1
ATOM 7020 C C . ARG A 1 887 ? 8.814 -7.282 -1.765 1.00 82.94 887 ARG A C 1
ATOM 7022 O O . ARG A 1 887 ? 9.062 -8.426 -2.137 1.00 82.94 887 ARG A O 1
ATOM 7029 N N . THR A 1 888 ? 9.469 -6.688 -0.766 1.00 85.88 888 THR A N 1
ATOM 7030 C CA . THR A 1 888 ? 10.595 -7.318 -0.054 1.00 85.88 888 THR A CA 1
ATOM 7031 C C . THR A 1 888 ? 10.152 -8.508 0.801 1.00 85.88 888 THR A C 1
ATOM 7033 O O . THR A 1 888 ? 10.941 -9.410 1.066 1.00 85.88 888 THR A O 1
ATOM 7036 N N . THR A 1 889 ? 8.867 -8.568 1.155 1.00 86.56 889 THR A N 1
ATOM 7037 C CA . THR A 1 889 ? 8.278 -9.608 2.009 1.00 86.56 889 THR A CA 1
ATOM 7038 C C . THR A 1 889 ? 7.546 -10.707 1.225 1.00 86.56 889 THR A C 1
ATOM 7040 O O . THR A 1 889 ? 7.015 -11.655 1.807 1.00 86.56 889 THR A O 1
ATOM 7043 N N . PHE A 1 890 ? 7.498 -10.632 -0.110 1.00 84.75 890 PHE A N 1
ATOM 7044 C CA . PHE A 1 890 ? 6.715 -11.573 -0.923 1.00 84.75 890 PHE A CA 1
ATOM 7045 C C . PHE A 1 890 ? 7.217 -13.012 -0.839 1.00 84.75 890 PHE A C 1
ATOM 7047 O O . PHE A 1 890 ? 6.401 -13.924 -0.718 1.00 84.75 890 PHE A O 1
ATOM 7054 N N . TYR A 1 891 ? 8.533 -13.208 -0.877 1.00 87.31 891 TYR A N 1
ATOM 7055 C CA . TYR A 1 891 ? 9.145 -14.531 -1.015 1.00 87.31 891 TYR A CA 1
ATOM 7056 C C . TYR A 1 891 ? 10.059 -14.894 0.149 1.00 87.31 891 TYR A C 1
ATOM 7058 O O . TYR A 1 891 ? 10.991 -15.679 -0.011 1.00 87.31 891 TYR A O 1
ATOM 7066 N N . VAL A 1 892 ? 9.802 -14.326 1.328 1.00 87.06 892 VAL A N 1
ATOM 7067 C CA . VAL A 1 892 ? 10.427 -14.826 2.551 1.00 87.06 892 VAL A CA 1
ATOM 7068 C C . VAL A 1 892 ? 10.041 -16.304 2.662 1.00 87.06 892 VAL A C 1
ATOM 7070 O O . VAL A 1 892 ? 8.890 -16.669 2.420 1.00 87.06 892 VAL A O 1
ATOM 7073 N N . GLN A 1 893 ? 10.983 -17.167 3.024 1.00 90.62 893 GLN A N 1
ATOM 7074 C CA . GLN A 1 893 ? 10.771 -18.617 3.061 1.00 90.62 893 GLN A CA 1
ATOM 7075 C C . GLN A 1 893 ? 10.694 -19.125 4.502 1.00 90.62 893 GLN A C 1
ATOM 7077 O O . GLN A 1 893 ? 11.257 -18.491 5.392 1.00 90.62 893 GLN A O 1
ATOM 7082 N N . ASN A 1 894 ? 9.966 -20.225 4.724 1.00 91.62 894 ASN A N 1
ATOM 7083 C CA . ASN A 1 894 ? 9.942 -20.994 5.978 1.00 91.62 894 ASN A CA 1
ATOM 7084 C C . ASN A 1 894 ? 9.869 -20.154 7.271 1.00 91.62 894 ASN A C 1
ATOM 7086 O O . ASN A 1 894 ? 10.611 -20.392 8.221 1.00 91.62 894 ASN A O 1
ATOM 7090 N N . SER A 1 895 ? 9.022 -19.127 7.301 1.00 88.12 895 SER A N 1
ATOM 7091 C CA . SER A 1 895 ? 8.920 -18.237 8.457 1.00 88.12 895 SER A CA 1
ATOM 7092 C C . SER A 1 895 ? 7.476 -18.079 8.908 1.00 88.12 895 SER A C 1
ATOM 7094 O O . SER A 1 895 ? 6.554 -18.008 8.093 1.00 88.12 895 SER A O 1
ATOM 7096 N N . VAL A 1 896 ? 7.320 -18.033 10.230 1.00 84.81 896 VAL A N 1
ATOM 7097 C CA . VAL A 1 896 ? 6.085 -17.692 10.945 1.00 84.81 896 VAL A CA 1
ATOM 7098 C C . VAL A 1 896 ? 6.056 -16.216 11.358 1.00 84.81 896 VAL A C 1
ATOM 7100 O O . VAL A 1 896 ? 5.202 -15.816 12.137 1.00 84.81 896 VAL A O 1
ATOM 7103 N N . ASP A 1 897 ? 6.991 -15.406 10.855 1.00 83.38 897 ASP A N 1
ATOM 7104 C CA . ASP A 1 897 ? 6.970 -13.954 11.025 1.00 83.38 897 ASP A CA 1
ATOM 7105 C C . ASP A 1 897 ? 5.751 -13.370 10.284 1.00 83.38 897 ASP A C 1
ATOM 7107 O O . ASP A 1 897 ? 5.620 -13.590 9.068 1.00 83.38 897 ASP A O 1
ATOM 7111 N N . PRO A 1 898 ? 4.861 -12.638 10.982 1.00 79.06 898 PRO A N 1
ATOM 7112 C CA . PRO A 1 898 ? 3.692 -12.021 10.367 1.00 79.06 898 PRO A CA 1
ATOM 7113 C C . PRO A 1 898 ? 4.039 -10.931 9.352 1.00 79.06 898 PRO A C 1
ATOM 7115 O O . PRO A 1 898 ? 3.191 -10.614 8.513 1.00 79.06 898 PRO A O 1
ATOM 7118 N N . LYS A 1 899 ? 5.266 -10.393 9.373 1.00 86.19 899 LYS A N 1
ATOM 7119 C CA . LYS A 1 899 ? 5.671 -9.244 8.566 1.00 86.19 899 LYS A CA 1
ATOM 7120 C C . LYS A 1 899 ? 5.478 -9.441 7.059 1.00 86.19 899 LYS A C 1
ATOM 7122 O O . LYS A 1 899 ? 6.084 -10.313 6.433 1.00 86.19 899 LYS A O 1
ATOM 7127 N N . GLY A 1 900 ? 4.664 -8.579 6.454 1.00 78.75 900 GLY A N 1
ATOM 7128 C CA . GLY A 1 900 ? 4.281 -8.618 5.044 1.00 78.75 900 GLY A CA 1
ATOM 7129 C C . GLY A 1 900 ? 3.479 -9.860 4.635 1.00 78.75 900 GLY A C 1
ATOM 7130 O O . GLY A 1 900 ? 3.425 -10.217 3.447 1.00 78.75 900 GLY A O 1
ATOM 7131 N N . TYR A 1 901 ? 2.873 -10.547 5.604 1.00 88.62 901 TYR A N 1
ATOM 7132 C CA . TYR A 1 901 ? 2.089 -11.760 5.395 1.00 88.62 901 TYR A CA 1
ATOM 7133 C C . TYR A 1 901 ? 0.721 -11.663 6.084 1.00 88.62 901 TYR A C 1
ATOM 7135 O O . TYR A 1 901 ? -0.291 -11.574 5.382 1.00 88.62 901 TYR A O 1
ATOM 7143 N N . THR A 1 902 ? 0.680 -11.602 7.417 1.00 88.06 902 THR A N 1
ATOM 7144 C CA . THR A 1 902 ? -0.554 -11.477 8.222 1.00 88.06 902 THR A CA 1
ATOM 7145 C C . THR A 1 902 ? -0.667 -10.157 8.989 1.00 88.06 902 THR A C 1
ATOM 7147 O O . THR A 1 902 ? -1.709 -9.897 9.576 1.00 88.06 902 THR A O 1
ATOM 7150 N N . ASP A 1 903 ? 0.347 -9.291 8.949 1.00 82.88 903 ASP A N 1
ATOM 7151 C CA . ASP A 1 903 ? 0.378 -7.990 9.642 1.00 82.88 903 ASP A CA 1
ATOM 7152 C C . ASP A 1 903 ? -0.238 -6.820 8.850 1.00 82.88 903 ASP A C 1
ATOM 7154 O O . ASP A 1 903 ? -0.230 -5.678 9.312 1.00 82.88 903 ASP A O 1
ATOM 7158 N N . TYR A 1 904 ? -0.758 -7.068 7.646 1.00 84.25 904 TYR A N 1
ATOM 7159 C CA . TYR A 1 904 ? -1.420 -6.028 6.866 1.00 84.25 904 TYR A CA 1
ATOM 7160 C C . TYR A 1 904 ? -2.761 -5.633 7.504 1.00 84.25 904 TYR A C 1
ATOM 7162 O O . TYR A 1 904 ? -3.585 -6.512 7.762 1.00 84.25 904 TYR A O 1
ATOM 7170 N N . PRO A 1 905 ? -3.025 -4.329 7.711 1.00 81.12 905 PRO A N 1
ATOM 7171 C CA . PRO A 1 905 ? -4.207 -3.883 8.436 1.00 81.12 905 PRO A CA 1
ATOM 7172 C C . PRO A 1 905 ? -5.486 -4.072 7.617 1.00 81.12 905 PRO A C 1
ATOM 7174 O O . PRO A 1 905 ? -5.479 -3.960 6.387 1.00 81.12 905 PRO A O 1
ATOM 7177 N N . PHE A 1 906 ? -6.603 -4.275 8.312 1.00 82.81 906 PHE A N 1
ATOM 7178 C CA . PHE A 1 906 ? -7.955 -4.106 7.775 1.00 82.81 906 PHE A CA 1
ATOM 7179 C C . PHE A 1 906 ? -8.302 -2.615 7.617 1.00 82.81 906 PHE A C 1
ATOM 7181 O O . PHE A 1 906 ? -7.583 -1.746 8.107 1.00 82.81 906 PHE A O 1
ATOM 7188 N N . ALA A 1 907 ? -9.354 -2.298 6.865 1.00 74.38 907 ALA A N 1
ATOM 7189 C CA . ALA A 1 907 ? -9.896 -0.948 6.789 1.00 74.38 907 ALA A CA 1
ATOM 7190 C C . ALA A 1 907 ? -10.794 -0.650 7.995 1.00 74.38 907 ALA A C 1
ATOM 7192 O O . ALA A 1 907 ? -11.575 -1.506 8.419 1.00 74.38 907 ALA A O 1
ATOM 7193 N N . ASP A 1 908 ? -10.739 0.591 8.481 1.00 54.56 908 ASP A N 1
ATOM 7194 C CA . ASP A 1 908 ? -11.607 1.059 9.560 1.00 54.56 908 ASP A CA 1
ATOM 7195 C C . ASP A 1 908 ? -13.087 0.881 9.193 1.00 54.56 908 ASP A C 1
ATOM 7197 O O . ASP A 1 908 ? -13.535 1.208 8.088 1.00 54.56 908 ASP A O 1
ATOM 7201 N N . GLY A 1 909 ? -13.858 0.333 10.133 1.00 49.34 909 GLY A N 1
ATOM 7202 C CA . GLY A 1 909 ? -15.293 0.122 9.972 1.00 49.34 909 GLY A CA 1
ATOM 7203 C C . GLY A 1 909 ? -15.691 -1.080 9.116 1.00 49.34 909 GLY A C 1
ATOM 7204 O O . GLY A 1 909 ? -16.887 -1.245 8.899 1.00 49.34 909 GLY A O 1
ATOM 7205 N N . ASN A 1 910 ? -14.761 -1.928 8.650 1.00 47.59 910 ASN A N 1
ATOM 7206 C CA . ASN A 1 910 ? -15.129 -3.232 8.094 1.00 47.59 910 ASN A CA 1
ATOM 7207 C C . ASN A 1 910 ? -15.772 -4.085 9.201 1.00 47.59 910 ASN A C 1
ATOM 7209 O O . ASN A 1 910 ? -15.075 -4.472 10.144 1.00 47.59 910 ASN A O 1
ATOM 7213 N N . PRO A 1 911 ? -17.080 -4.392 9.131 1.00 46.75 911 PRO A N 1
ATOM 7214 C CA . PRO A 1 911 ? -17.716 -5.237 10.117 1.00 46.75 911 PRO A CA 1
ATOM 7215 C C . PRO A 1 911 ? -17.298 -6.675 9.822 1.00 46.75 911 PRO A C 1
ATOM 7217 O O . PRO A 1 911 ? -18.028 -7.442 9.190 1.00 46.75 911 PRO A O 1
ATOM 7220 N N . THR A 1 912 ? -16.118 -7.082 10.289 1.00 47.03 912 THR A N 1
ATOM 7221 C CA . THR A 1 912 ? -15.875 -8.505 10.469 1.00 47.03 912 THR A CA 1
ATOM 7222 C C . THR A 1 912 ? -16.846 -8.954 11.549 1.00 47.03 912 THR A C 1
ATOM 7224 O O . THR A 1 912 ? -16.554 -8.816 12.732 1.00 47.03 912 THR A O 1
ATOM 7227 N N . MET A 1 913 ? -18.021 -9.465 11.162 1.00 45.41 913 MET A N 1
ATOM 7228 C CA . MET A 1 913 ? -18.856 -10.217 12.092 1.00 45.41 913 MET A CA 1
ATOM 7229 C C . MET A 1 913 ? -18.018 -11.405 12.542 1.00 45.41 913 MET A C 1
ATOM 7231 O O . MET A 1 913 ? -17.846 -12.395 11.826 1.00 45.41 913 MET A O 1
ATOM 7235 N N . SER A 1 914 ? -17.392 -11.248 13.701 1.00 49.56 914 SER A N 1
ATOM 7236 C CA . SER A 1 914 ? -16.582 -12.285 14.290 1.00 49.56 914 SER A CA 1
ATOM 7237 C C . SER A 1 914 ? -17.520 -13.424 14.664 1.00 49.56 914 SER A C 1
ATOM 7239 O O . SER A 1 914 ? -18.412 -13.274 15.491 1.00 49.56 914 SER A O 1
ATOM 7241 N N . THR A 1 915 ? -17.332 -14.585 14.042 1.00 54.53 915 THR A N 1
ATOM 7242 C CA . THR A 1 915 ? -18.036 -15.820 14.411 1.00 54.53 915 THR A CA 1
ATOM 7243 C C . THR A 1 915 ? -17.561 -16.375 15.756 1.00 54.53 915 THR A C 1
ATOM 7245 O O . THR A 1 915 ? -18.078 -17.401 16.197 1.00 54.53 915 THR A O 1
ATOM 7248 N N . SER A 1 916 ? -16.581 -15.731 16.403 1.00 80.44 916 SER A N 1
ATOM 7249 C CA . SER A 1 916 ? -16.039 -16.168 17.686 1.00 80.44 916 SER A CA 1
ATOM 7250 C C . SER A 1 916 ? -17.088 -16.092 18.788 1.00 80.44 916 SER A C 1
ATOM 7252 O O . SER A 1 916 ? -17.850 -15.129 18.896 1.00 80.44 916 SER A O 1
ATOM 7254 N N . LYS A 1 917 ? -17.053 -17.083 19.682 1.00 86.38 917 LYS A N 1
ATOM 7255 C CA . LYS A 1 917 ? -17.814 -17.089 20.931 1.00 86.38 917 LYS A CA 1
ATOM 7256 C C . LYS A 1 917 ? -17.479 -15.882 21.813 1.00 86.38 917 LYS A C 1
ATOM 7258 O O . LYS A 1 917 ? -18.317 -15.511 22.632 1.00 86.38 917 LYS A O 1
ATOM 7263 N N . LEU A 1 918 ? -16.310 -15.253 21.639 1.00 91.06 918 LEU A N 1
ATOM 7264 C CA . LEU A 1 918 ? -15.893 -14.060 22.383 1.00 91.06 918 LEU A CA 1
ATOM 7265 C C . LEU A 1 918 ? -16.885 -12.899 22.246 1.00 91.06 918 LEU A C 1
ATOM 7267 O O . LEU A 1 918 ? -17.096 -12.177 23.216 1.00 91.06 918 LEU A O 1
ATOM 7271 N N . PHE A 1 919 ? -17.550 -12.769 21.097 1.00 91.38 919 PHE A N 1
ATOM 7272 C CA . PHE A 1 919 ? -18.527 -11.705 20.821 1.00 91.38 919 PHE A CA 1
ATOM 7273 C C . PHE A 1 919 ? -19.971 -12.218 20.802 1.00 91.38 919 PHE A C 1
ATOM 7275 O O . PHE A 1 919 ? -20.881 -11.533 20.348 1.00 91.38 919 PHE A O 1
ATOM 7282 N N . GLN A 1 920 ? -20.191 -13.439 21.294 1.00 88.38 920 GLN A N 1
ATOM 7283 C CA . GLN A 1 920 ? -21.522 -14.018 21.413 1.00 88.38 920 GLN A CA 1
ATOM 7284 C C . GLN A 1 920 ? -22.068 -13.862 22.835 1.00 88.38 920 GLN A C 1
ATOM 7286 O O . GLN A 1 920 ? -21.298 -13.945 23.801 1.00 88.38 920 GLN A O 1
ATOM 7291 N N . PRO A 1 921 ? -23.399 -13.737 22.983 1.00 90.50 921 PRO A N 1
ATOM 7292 C CA . PRO A 1 921 ? -24.025 -13.656 24.289 1.00 90.50 921 PRO A CA 1
ATOM 7293 C C . PRO A 1 921 ? -23.740 -14.872 25.175 1.00 90.50 921 PRO A C 1
ATOM 7295 O O . PRO A 1 921 ? -23.629 -16.005 24.696 1.00 90.50 921 PRO A O 1
ATOM 7298 N N . LEU A 1 922 ? -23.663 -14.639 26.485 1.00 91.62 922 LEU A N 1
ATOM 7299 C CA . LEU A 1 922 ? -23.438 -15.684 27.481 1.00 91.62 922 LEU A CA 1
ATOM 7300 C C . LEU A 1 922 ? -24.164 -15.357 28.789 1.00 91.62 922 LEU A C 1
ATOM 7302 O O . LEU A 1 922 ? -24.023 -14.263 29.332 1.00 91.62 922 LEU A O 1
ATOM 7306 N N . LYS A 1 923 ? -24.913 -16.326 29.322 1.00 91.50 923 LYS A N 1
ATOM 7307 C CA . LYS A 1 923 ? -25.564 -16.206 30.634 1.00 91.50 923 LYS A CA 1
ATOM 7308 C C . LYS A 1 923 ? -24.557 -16.425 31.767 1.00 91.50 923 LYS A C 1
ATOM 7310 O O . LYS A 1 923 ? -23.837 -17.424 31.722 1.00 91.50 923 LYS A O 1
ATOM 7315 N N . VAL A 1 924 ? -24.548 -15.544 32.768 1.00 92.19 924 VAL A N 1
ATOM 7316 C CA . VAL A 1 924 ? -23.723 -15.612 33.988 1.00 92.19 924 VAL A CA 1
ATOM 7317 C C . VAL A 1 924 ? -24.626 -15.373 35.191 1.00 92.19 924 VAL A C 1
ATOM 7319 O O . VAL A 1 924 ? -25.126 -14.266 35.361 1.00 92.19 924 VAL A O 1
ATOM 7322 N N . GLY A 1 925 ? -24.882 -16.396 36.007 1.00 88.19 925 GLY A N 1
ATOM 7323 C CA . GLY A 1 925 ? -25.941 -16.319 37.019 1.00 88.19 925 GLY A CA 1
ATOM 7324 C C . GLY A 1 925 ? -27.260 -15.841 36.394 1.00 88.19 925 GLY A C 1
ATOM 7325 O O . GLY A 1 925 ? -27.726 -16.424 35.414 1.00 88.19 925 GLY A O 1
ATOM 7326 N N . ASP A 1 926 ? -27.812 -14.739 36.903 1.00 88.25 926 ASP A N 1
ATOM 7327 C CA . ASP A 1 926 ? -29.063 -14.145 36.407 1.00 88.25 926 ASP A CA 1
ATOM 7328 C C . ASP A 1 926 ? -28.882 -13.090 35.301 1.00 88.25 926 ASP A C 1
ATOM 7330 O O . ASP A 1 926 ? -29.866 -12.631 34.718 1.00 88.25 926 ASP A O 1
ATOM 7334 N N . ILE A 1 927 ? -27.643 -12.722 34.960 1.00 93.38 927 ILE A N 1
ATOM 7335 C CA . ILE A 1 927 ? -27.358 -11.733 33.914 1.00 93.38 927 ILE A CA 1
ATOM 7336 C C . ILE A 1 927 ? -27.018 -12.406 32.581 1.00 93.38 927 ILE A C 1
ATOM 7338 O O . ILE A 1 927 ? -26.558 -13.547 32.522 1.00 93.38 927 ILE A O 1
ATOM 7342 N N . THR A 1 928 ? -27.242 -11.693 31.477 1.00 93.88 928 THR A N 1
ATOM 7343 C CA . THR A 1 928 ? -26.850 -12.143 30.133 1.00 93.88 928 THR A CA 1
ATOM 7344 C C . THR A 1 928 ? -25.923 -11.117 29.512 1.00 93.88 928 THR A C 1
ATOM 7346 O O . THR A 1 928 ? -26.353 -10.026 29.139 1.00 93.88 928 THR A O 1
ATOM 7349 N N . LEU A 1 929 ? -24.649 -11.481 29.397 1.00 95.75 929 LEU A N 1
ATOM 7350 C CA . LEU A 1 929 ? -23.650 -10.671 28.714 1.00 95.75 929 LEU A CA 1
ATOM 7351 C C . LEU A 1 929 ? -23.901 -10.710 27.209 1.00 95.75 929 LEU A C 1
ATOM 7353 O O . LEU A 1 929 ? -24.376 -11.722 26.690 1.00 95.75 929 LEU A O 1
ATOM 7357 N N . LYS A 1 930 ? -23.556 -9.631 26.501 1.00 94.25 930 LYS A N 1
ATOM 7358 C CA . LYS A 1 930 ? -23.612 -9.598 25.026 1.00 94.25 930 LYS A CA 1
ATOM 7359 C C . LYS A 1 930 ? -22.349 -10.151 24.370 1.00 94.25 930 LYS A C 1
ATOM 7361 O O . LYS A 1 930 ? -22.404 -10.598 23.232 1.00 94.25 930 LYS A O 1
ATOM 7366 N N . HIS A 1 931 ? -21.251 -10.158 25.112 1.00 94.75 931 HIS A N 1
ATOM 7367 C CA . HIS A 1 931 ? -19.951 -10.689 24.730 1.00 94.75 931 HIS A CA 1
ATOM 7368 C C . HIS A 1 931 ? -19.245 -11.232 25.976 1.00 94.75 931 HIS A C 1
ATOM 7370 O O . HIS A 1 931 ? -19.683 -11.017 27.104 1.00 94.75 931 HIS A O 1
ATOM 7376 N N . ARG A 1 932 ? -18.116 -11.908 25.792 1.00 95.25 932 ARG A N 1
ATOM 7377 C CA . ARG A 1 932 ? -17.376 -12.599 26.857 1.00 95.25 932 ARG A CA 1
ATOM 7378 C C . ARG A 1 932 ? -16.111 -11.857 27.297 1.00 95.25 932 ARG A C 1
ATOM 7380 O O . ARG A 1 932 ? -15.233 -12.451 27.905 1.00 95.25 932 ARG A O 1
ATOM 7387 N N . VAL A 1 933 ? -16.025 -10.561 27.000 1.00 96.69 933 VAL A N 1
ATOM 7388 C CA . VAL A 1 933 ? -14.983 -9.642 27.490 1.00 96.69 933 VAL A CA 1
ATOM 7389 C C . VAL A 1 933 ? -15.451 -8.965 28.785 1.00 96.69 933 VAL A C 1
ATOM 7391 O O . VAL A 1 933 ? -16.543 -8.394 28.810 1.00 96.69 933 VAL A O 1
ATOM 7394 N N . ALA A 1 934 ? -14.630 -9.007 29.839 1.00 97.31 934 ALA A N 1
ATOM 7395 C CA . ALA A 1 934 ? -14.915 -8.400 31.143 1.00 97.31 934 ALA A CA 1
ATOM 7396 C C . ALA A 1 934 ? -13.767 -7.501 31.642 1.00 97.31 934 ALA A C 1
ATOM 7398 O O . ALA A 1 934 ? -12.602 -7.703 31.291 1.00 97.31 934 ALA A O 1
ATOM 7399 N N . LEU A 1 935 ? -14.084 -6.512 32.483 1.00 96.69 935 LEU A N 1
ATOM 7400 C CA . LEU A 1 935 ? -13.078 -5.726 33.210 1.00 96.69 935 LEU A CA 1
ATOM 7401 C C . LEU A 1 935 ? -12.655 -6.486 34.469 1.00 96.69 935 LEU A C 1
ATOM 7403 O O . LEU A 1 935 ? -13.495 -6.809 35.308 1.00 96.69 935 LEU A O 1
ATOM 7407 N N . ALA A 1 936 ? -11.354 -6.751 34.590 1.00 92.94 936 ALA A N 1
ATOM 7408 C CA . ALA A 1 936 ? -10.762 -7.366 35.769 1.00 92.94 936 ALA A CA 1
ATOM 7409 C C . ALA A 1 936 ? -10.642 -6.350 36.926 1.00 92.94 936 ALA A C 1
ATOM 7411 O O . ALA A 1 936 ? -10.377 -5.169 36.676 1.00 92.94 936 ALA A O 1
ATOM 7412 N N . PRO A 1 937 ? -10.748 -6.809 38.184 1.00 91.06 937 PRO A N 1
ATOM 7413 C CA . PRO A 1 937 ? -10.579 -5.973 39.365 1.00 91.06 937 PRO A CA 1
ATOM 7414 C C . PRO A 1 937 ? -9.163 -5.394 39.415 1.00 91.06 937 PRO A C 1
ATOM 7416 O O . PRO A 1 937 ? -8.171 -6.114 39.275 1.00 91.06 937 PRO A O 1
ATOM 7419 N N . LEU A 1 938 ? -9.050 -4.078 39.606 1.00 88.00 938 LEU A N 1
ATOM 7420 C CA . LEU A 1 938 ? -7.752 -3.403 39.643 1.00 88.00 938 LEU A CA 1
ATOM 7421 C C . LEU A 1 938 ? -7.807 -2.180 40.558 1.00 88.00 938 LEU A C 1
ATOM 7423 O O . LEU A 1 938 ? -8.343 -1.151 40.163 1.00 88.00 938 LEU A O 1
ATOM 7427 N N . THR A 1 939 ? -7.252 -2.288 41.769 1.00 88.88 939 THR A N 1
ATOM 7428 C CA . THR A 1 939 ? -7.263 -1.215 42.781 1.00 88.88 939 THR A CA 1
ATOM 7429 C C . THR A 1 939 ? -6.633 0.071 42.283 1.00 88.88 939 THR A C 1
ATOM 7431 O O . THR A 1 939 ? -5.526 0.051 41.745 1.00 88.88 939 THR A O 1
ATOM 7434 N N . ARG A 1 940 ? -7.324 1.203 42.472 1.00 88.62 940 ARG A N 1
ATOM 7435 C CA . ARG A 1 940 ? -6.875 2.493 41.947 1.00 88.62 940 ARG A CA 1
ATOM 7436 C C . ARG A 1 940 ? -6.632 3.546 43.016 1.00 88.62 940 ARG A C 1
ATOM 7438 O O . ARG A 1 940 ? -6.040 4.539 42.665 1.00 88.62 940 ARG A O 1
ATOM 7445 N N . TYR A 1 941 ? -6.964 3.407 44.292 1.00 89.69 941 TYR A N 1
ATOM 7446 C CA . TYR A 1 941 ? -6.673 4.473 45.283 1.00 89.69 941 TYR A CA 1
ATOM 7447 C C . TYR A 1 941 ? -7.425 5.809 45.021 1.00 89.69 941 TYR A C 1
ATOM 7449 O O . TYR A 1 941 ? -6.900 6.893 45.289 1.00 89.69 941 TYR A O 1
ATOM 7457 N N . ARG A 1 942 ? -8.642 5.759 44.451 1.00 89.69 942 ARG A N 1
ATOM 7458 C CA . ARG A 1 942 ? -9.481 6.941 44.130 1.00 89.69 942 ARG A CA 1
ATOM 7459 C C . ARG A 1 942 ? -10.693 7.080 45.064 1.00 89.69 942 ARG A C 1
ATOM 7461 O O . ARG A 1 942 ? -11.784 7.457 44.640 1.00 89.69 942 ARG A O 1
ATOM 7468 N N . ALA A 1 943 ? -10.499 6.796 46.346 1.00 92.94 943 ALA A N 1
ATOM 7469 C CA . ALA A 1 943 ? -11.431 7.154 47.407 1.00 92.94 943 ALA A CA 1
ATOM 7470 C C . ALA A 1 943 ? -10.848 8.262 48.296 1.00 92.94 943 ALA A C 1
ATOM 7472 O O . ALA A 1 943 ? -9.631 8.428 48.401 1.00 92.94 943 ALA A O 1
ATOM 7473 N N . ASN A 1 944 ? -11.714 9.028 48.952 1.00 92.88 944 ASN A N 1
ATOM 7474 C CA . ASN A 1 944 ? -11.269 9.992 49.957 1.00 92.88 944 ASN A CA 1
ATOM 7475 C C . ASN A 1 944 ? -10.828 9.286 51.259 1.00 92.88 944 ASN A C 1
ATOM 7477 O O . ASN A 1 944 ? -10.853 8.060 51.363 1.00 92.88 944 ASN A O 1
ATOM 7481 N N . GLU A 1 945 ? -10.431 10.064 52.266 1.00 89.69 945 GLU A N 1
ATOM 7482 C CA . GLU A 1 945 ? -9.985 9.554 53.576 1.00 89.69 945 GLU A CA 1
ATOM 7483 C C . GLU A 1 945 ? -11.055 8.736 54.315 1.00 89.69 945 GLU A C 1
ATOM 7485 O O . GLU A 1 945 ? -10.716 7.877 55.111 1.00 89.69 945 GLU A O 1
ATOM 7490 N N . LYS A 1 946 ? -12.344 8.943 54.015 1.00 91.94 946 LYS A N 1
ATOM 7491 C CA . LYS A 1 946 ? -13.457 8.157 54.573 1.00 91.94 946 LYS A CA 1
ATOM 7492 C C . LYS A 1 946 ? -13.813 6.930 53.726 1.00 91.94 946 LYS A C 1
ATOM 7494 O O . LYS A 1 946 ? -14.912 6.381 53.855 1.00 91.94 946 LYS A O 1
ATOM 7499 N N . HIS A 1 947 ? -12.940 6.540 52.800 1.00 94.88 947 HIS A N 1
ATOM 7500 C CA . HIS A 1 947 ? -13.164 5.437 51.868 1.00 94.88 947 HIS A CA 1
ATOM 7501 C C . HIS A 1 947 ? -14.393 5.626 50.950 1.00 94.88 947 HIS A C 1
ATOM 7503 O O . HIS A 1 947 ? -14.933 4.654 50.421 1.00 94.88 947 HIS A O 1
ATOM 7509 N N . VAL A 1 948 ? -14.849 6.867 50.733 1.00 96.81 948 VAL A N 1
ATOM 7510 C CA . VAL A 1 948 ? -15.929 7.179 49.780 1.00 96.81 948 VAL A CA 1
ATOM 7511 C C . VAL A 1 948 ? -15.326 7.306 48.375 1.00 96.81 948 VAL A C 1
ATOM 7513 O O . VAL A 1 948 ? -14.402 8.110 48.207 1.00 96.81 948 VAL A O 1
ATOM 7516 N N . PRO A 1 949 ? -15.817 6.558 47.364 1.00 96.06 949 PRO A N 1
ATOM 7517 C CA . PRO A 1 949 ? -15.395 6.728 45.973 1.00 96.06 949 PRO A CA 1
ATOM 7518 C C . PRO A 1 949 ? -15.493 8.188 45.513 1.00 96.06 949 PRO A C 1
ATOM 7520 O O . PRO A 1 949 ? -16.514 8.845 45.721 1.00 96.06 949 PRO A O 1
ATOM 7523 N N . LEU A 1 950 ? -14.440 8.706 44.876 1.00 94.25 950 LEU A N 1
ATOM 7524 C CA . LEU A 1 950 ? -14.452 10.059 44.316 1.00 94.25 950 LEU A CA 1
ATOM 7525 C C . LEU A 1 950 ? -15.371 10.138 43.078 1.00 94.25 950 LEU A C 1
ATOM 7527 O O . LEU A 1 950 ? -15.545 9.134 42.384 1.00 94.25 950 LEU A O 1
ATOM 7531 N N . PRO A 1 951 ? -15.896 11.325 42.713 1.00 91.81 951 PRO A N 1
ATOM 7532 C CA . PRO A 1 951 ? -16.790 11.475 41.557 1.00 91.81 951 PRO A CA 1
ATOM 7533 C C . PRO A 1 951 ? -16.226 10.938 40.232 1.00 91.81 951 PRO A C 1
ATOM 7535 O O . PRO A 1 951 ? -16.972 10.415 39.407 1.00 91.81 951 PRO A O 1
ATOM 7538 N N . ILE A 1 952 ? -14.906 11.008 40.040 1.00 92.50 952 ILE A N 1
ATOM 7539 C CA . ILE A 1 952 ? -14.230 10.507 38.835 1.00 92.50 952 ILE A CA 1
ATOM 7540 C C . ILE A 1 952 ? -14.336 8.978 38.671 1.00 92.50 952 ILE A C 1
ATOM 7542 O O . ILE A 1 952 ? -14.267 8.462 37.557 1.00 92.50 952 ILE A O 1
ATOM 7546 N N . VAL A 1 953 ? -14.568 8.235 39.762 1.00 94.44 953 VAL A N 1
ATOM 7547 C CA . VAL A 1 953 ? -14.769 6.776 39.731 1.00 94.44 953 VAL A CA 1
ATOM 7548 C C . VAL A 1 953 ? -16.013 6.424 38.911 1.00 94.44 953 VAL A C 1
ATOM 7550 O O . VAL A 1 953 ? -15.981 5.495 38.104 1.00 94.44 953 VAL A O 1
ATOM 7553 N N . LYS A 1 954 ? -17.089 7.212 39.042 1.00 95.50 954 LYS A N 1
ATOM 7554 C CA . LYS A 1 954 ? -18.306 7.055 38.233 1.00 95.50 954 LYS A CA 1
ATOM 7555 C C . LYS A 1 954 ? -18.013 7.201 36.744 1.00 95.50 954 LYS A C 1
ATOM 7557 O O . LYS A 1 954 ? -18.477 6.382 35.958 1.00 95.50 954 LYS A O 1
ATOM 7562 N N . GLU A 1 955 ? -17.254 8.223 36.359 1.00 93.50 955 GLU A N 1
ATOM 7563 C CA . GLU A 1 955 ? -16.888 8.448 34.959 1.00 93.50 955 GLU A CA 1
ATOM 7564 C C . GLU A 1 955 ? -16.037 7.295 34.415 1.00 93.50 955 GLU A C 1
ATOM 7566 O O . GLU A 1 955 ? -16.310 6.795 33.325 1.00 93.50 955 GLU A O 1
ATOM 7571 N N . MET A 1 956 ? -15.081 6.796 35.205 1.00 94.81 956 MET A N 1
ATOM 7572 C CA . MET A 1 956 ? -14.218 5.681 34.812 1.00 94.81 956 MET A CA 1
ATOM 7573 C C . MET A 1 956 ? -15.024 4.425 34.466 1.00 94.81 956 MET A C 1
ATOM 7575 O O . MET A 1 956 ? -14.868 3.896 33.361 1.00 94.81 956 MET A O 1
ATOM 7579 N N . TYR A 1 957 ? -15.927 3.988 35.351 1.00 97.38 957 TYR A N 1
ATOM 7580 C CA . TYR A 1 957 ? -16.771 2.818 35.087 1.00 97.38 957 TYR A CA 1
ATOM 7581 C C . TYR A 1 957 ? -17.817 3.079 33.998 1.00 97.38 957 TYR A C 1
ATOM 7583 O O . TYR A 1 957 ? -18.057 2.194 33.183 1.00 97.38 957 TYR A O 1
ATOM 7591 N N . ALA A 1 958 ? -18.396 4.282 33.914 1.00 95.38 958 ALA A N 1
ATOM 7592 C CA . ALA A 1 958 ? -19.347 4.624 32.853 1.00 95.38 958 ALA A CA 1
ATOM 7593 C C . ALA A 1 958 ? -18.705 4.574 31.455 1.00 95.38 958 ALA A C 1
ATOM 7595 O O . ALA A 1 958 ? -19.330 4.098 30.508 1.00 95.38 958 ALA A O 1
ATOM 7596 N N . GLN A 1 959 ? -17.450 5.021 31.331 1.00 94.94 959 GLN A N 1
ATOM 7597 C CA . GLN A 1 959 ? -16.674 4.909 30.096 1.00 94.94 959 GLN A CA 1
ATOM 7598 C C . GLN A 1 959 ? -16.404 3.438 29.734 1.00 94.94 959 GLN A C 1
ATOM 7600 O O . GLN A 1 959 ? -16.631 3.057 28.590 1.00 94.94 959 GLN A O 1
ATOM 7605 N N . ARG A 1 960 ? -15.992 2.589 30.696 1.00 96.12 960 ARG A N 1
ATOM 7606 C CA . ARG A 1 960 ? -15.708 1.150 30.452 1.00 96.12 960 ARG A CA 1
ATOM 7607 C C . ARG A 1 960 ? -16.970 0.308 30.259 1.00 96.12 960 ARG A C 1
ATOM 7609 O O . ARG A 1 960 ? -16.902 -0.799 29.738 1.00 96.12 960 ARG A O 1
ATOM 7616 N N . ALA A 1 961 ? -18.122 0.845 30.643 1.00 96.44 961 ALA A N 1
ATOM 7617 C CA . ALA A 1 961 ? -19.433 0.273 30.378 1.00 96.44 961 ALA A CA 1
ATOM 7618 C C . ALA A 1 961 ? -19.991 0.650 28.997 1.00 96.44 961 ALA A C 1
ATOM 7620 O O . ALA A 1 961 ? -21.097 0.218 28.676 1.00 96.44 961 ALA A O 1
ATOM 7621 N N . SER A 1 962 ? -19.258 1.444 28.201 1.00 92.50 962 SER A N 1
ATOM 7622 C CA . SER A 1 962 ? -19.705 1.983 26.908 1.00 92.50 962 SER A CA 1
ATOM 7623 C C . SER A 1 962 ? -20.241 0.921 25.955 1.00 92.50 962 SER A C 1
ATOM 7625 O O . SER A 1 962 ? -21.256 1.161 25.314 1.00 92.50 962 SER A O 1
ATOM 7627 N N . THR A 1 963 ? -19.628 -0.264 25.893 1.00 93.25 963 THR A N 1
ATOM 7628 C CA . THR A 1 963 ? -20.169 -1.378 25.103 1.00 93.25 963 THR A CA 1
ATOM 7629 C C . THR A 1 963 ? -21.257 -2.102 25.908 1.00 93.25 963 THR A C 1
ATOM 7631 O O . THR A 1 963 ? -20.938 -2.669 26.956 1.00 93.25 963 THR A O 1
ATOM 7634 N N . PRO A 1 964 ? -22.533 -2.106 25.472 1.00 93.44 964 PRO A N 1
ATOM 7635 C CA . PRO A 1 964 ? -23.617 -2.688 26.262 1.00 93.44 964 PRO A CA 1
ATOM 7636 C C . PRO A 1 964 ? -23.430 -4.188 26.509 1.00 93.44 964 PRO A C 1
ATOM 7638 O O . PRO A 1 964 ? -22.992 -4.923 25.628 1.00 93.44 964 PRO A O 1
ATOM 7641 N N . GLY A 1 965 ? -23.862 -4.669 27.672 1.00 94.88 965 GLY A N 1
ATOM 7642 C CA . GLY A 1 965 ? -23.753 -6.072 28.069 1.00 94.88 965 GLY A CA 1
ATOM 7643 C C . GLY A 1 965 ? -22.356 -6.485 28.536 1.00 94.88 965 GLY A C 1
ATOM 7644 O O . GLY A 1 965 ? -22.086 -7.686 28.584 1.00 94.88 965 GLY A O 1
ATOM 7645 N N . THR A 1 966 ? -21.493 -5.520 28.873 1.00 97.00 966 THR A N 1
ATOM 7646 C CA . THR A 1 966 ? -20.169 -5.755 29.470 1.00 97.00 966 THR A CA 1
ATOM 7647 C C . THR A 1 966 ? -20.300 -6.105 30.950 1.00 97.00 966 THR A C 1
ATOM 7649 O O . THR A 1 966 ? -21.086 -5.479 31.656 1.00 97.00 966 THR A O 1
ATOM 7652 N N . LEU A 1 967 ? -19.502 -7.061 31.439 1.00 97.88 967 LEU A N 1
ATOM 7653 C CA . LEU A 1 967 ? -19.321 -7.300 32.875 1.00 97.88 967 LEU A CA 1
ATOM 7654 C C . LEU A 1 967 ? -18.126 -6.497 33.399 1.00 97.88 967 LEU A C 1
ATOM 7656 O O . LEU A 1 967 ? -17.005 -6.665 32.915 1.00 97.88 967 LEU A O 1
ATOM 7660 N N . LEU A 1 968 ? -18.353 -5.659 34.409 1.00 98.00 968 LEU A N 1
ATOM 7661 C CA . LEU A 1 968 ? -17.307 -4.919 35.103 1.00 98.00 968 LEU A CA 1
ATOM 7662 C C . LEU A 1 968 ? -17.144 -5.441 36.529 1.00 98.00 968 LEU A C 1
ATOM 7664 O O . LEU A 1 968 ? -18.096 -5.428 37.302 1.00 98.00 968 LEU A O 1
ATOM 7668 N N . ILE A 1 969 ? -15.938 -5.863 36.899 1.00 97.19 969 ILE A N 1
ATOM 7669 C CA . ILE A 1 969 ? -15.613 -6.197 38.287 1.00 97.19 969 ILE A CA 1
ATOM 7670 C C . ILE A 1 969 ? -14.867 -5.000 38.870 1.00 97.19 969 ILE A C 1
ATOM 7672 O O . ILE A 1 969 ? -13.890 -4.523 38.284 1.00 97.19 969 ILE A O 1
ATOM 7676 N N . THR A 1 970 ? -15.360 -4.461 39.984 1.00 96.50 970 THR A N 1
ATOM 7677 C CA . THR A 1 970 ? -14.766 -3.260 40.575 1.00 96.50 970 THR A CA 1
ATOM 7678 C C . THR A 1 970 ? -13.357 -3.516 41.085 1.00 96.50 970 THR A C 1
ATOM 7680 O O . THR A 1 970 ? -12.954 -4.644 41.355 1.00 96.50 970 THR A O 1
ATOM 7683 N N . GLU A 1 971 ? -12.628 -2.436 41.339 1.00 90.94 971 GLU A N 1
ATOM 7684 C CA . GLU A 1 971 ? -11.541 -2.482 42.301 1.00 90.94 971 GLU A CA 1
ATOM 7685 C C . GLU A 1 971 ? -11.965 -3.094 43.639 1.00 90.94 971 GLU A C 1
ATOM 7687 O O . GLU A 1 971 ? -13.127 -3.012 44.060 1.00 90.94 971 GLU A O 1
ATOM 7692 N N . ALA A 1 972 ? -10.977 -3.689 44.301 1.00 91.62 972 ALA A N 1
ATOM 7693 C CA . ALA A 1 972 ? -11.136 -4.290 45.605 1.00 91.62 972 ALA A CA 1
ATOM 7694 C C . ALA A 1 972 ? -11.681 -3.249 46.601 1.00 91.62 972 ALA A C 1
ATOM 7696 O O . ALA A 1 972 ? -11.139 -2.149 46.728 1.00 91.62 972 ALA A O 1
ATOM 7697 N N . THR A 1 973 ? -12.765 -3.600 47.290 1.00 96.38 973 THR A N 1
ATOM 7698 C CA . THR A 1 973 ? -13.511 -2.727 48.203 1.00 96.38 973 THR A CA 1
ATOM 7699 C C . THR A 1 973 ? -13.558 -3.336 49.599 1.00 96.38 973 THR A C 1
ATOM 7701 O O . THR A 1 973 ? -13.902 -4.509 49.776 1.00 96.38 973 THR A O 1
ATOM 7704 N N . PHE A 1 974 ? -13.206 -2.540 50.606 1.00 97.44 974 PHE A N 1
ATOM 7705 C CA . PHE A 1 974 ? -13.149 -2.993 51.991 1.00 97.44 974 PHE A CA 1
ATOM 7706 C C . PHE A 1 974 ? -14.542 -3.282 52.560 1.00 97.44 974 PHE A C 1
ATOM 7708 O O . PHE A 1 974 ? -15.472 -2.481 52.431 1.00 97.44 974 PHE A O 1
ATOM 7715 N N . ILE A 1 975 ? -14.658 -4.419 53.249 1.00 97.31 975 ILE A N 1
ATOM 7716 C CA . ILE A 1 975 ? -15.902 -4.859 53.903 1.00 97.31 975 ILE A CA 1
ATOM 7717 C C . ILE A 1 975 ? -16.237 -4.070 55.177 1.00 97.31 975 ILE A C 1
ATOM 7719 O O . ILE A 1 975 ? -17.400 -3.975 55.559 1.00 97.31 975 ILE A O 1
ATOM 7723 N N . ASP A 1 976 ? -15.220 -3.517 55.836 1.00 96.12 976 ASP A N 1
ATOM 7724 C CA . ASP A 1 976 ? -15.291 -2.782 57.100 1.00 96.12 976 ASP A CA 1
ATOM 7725 C C . ASP A 1 976 ? -13.997 -1.975 57.273 1.00 96.12 976 ASP A C 1
ATOM 7727 O O . ASP A 1 976 ? -12.963 -2.342 56.706 1.00 96.12 976 ASP A O 1
ATOM 7731 N N . ALA A 1 977 ? -14.011 -0.926 58.095 1.00 93.69 977 ALA A N 1
ATOM 7732 C CA . ALA A 1 977 ? -12.813 -0.133 58.379 1.00 93.69 977 ALA A CA 1
ATOM 7733 C C . ALA A 1 977 ? -11.658 -0.995 58.940 1.00 93.69 977 ALA A C 1
ATOM 7735 O O . ALA A 1 977 ? -10.497 -0.804 58.579 1.00 93.69 977 ALA A O 1
ATOM 7736 N N . ARG A 1 978 ? -11.972 -2.025 59.742 1.00 93.81 978 ARG A N 1
ATOM 7737 C CA . ARG A 1 978 ? -10.990 -2.979 60.308 1.00 93.81 978 ARG A CA 1
ATOM 7738 C C . ARG A 1 978 ? -10.361 -3.917 59.286 1.00 93.81 978 ARG A C 1
ATOM 7740 O O . ARG A 1 978 ? -9.336 -4.535 59.553 1.00 93.81 978 ARG A O 1
ATOM 7747 N N . ALA A 1 979 ? -11.002 -4.078 58.135 1.00 93.25 979 ALA A N 1
ATOM 7748 C CA . ALA A 1 979 ? -10.497 -4.882 57.031 1.00 93.25 979 ALA A CA 1
ATOM 7749 C C . ALA A 1 979 ? -9.549 -4.089 56.112 1.00 93.25 979 ALA A C 1
ATOM 7751 O O . ALA A 1 979 ? -8.971 -4.676 55.194 1.00 93.25 979 ALA A O 1
ATOM 7752 N N . GLY A 1 980 ? -9.420 -2.778 56.355 1.00 91.81 980 GLY A N 1
ATOM 7753 C CA . GLY A 1 980 ? -8.629 -1.843 55.570 1.00 91.81 980 GLY A CA 1
ATOM 7754 C C . GLY A 1 980 ? -7.141 -1.849 55.905 1.00 91.81 980 GLY A C 1
ATOM 7755 O O . GLY A 1 980 ? -6.565 -2.880 56.240 1.00 91.81 980 GLY A O 1
ATOM 7756 N N . GLY A 1 981 ? -6.512 -0.676 55.791 1.00 89.06 981 GLY A N 1
ATOM 7757 C CA . GLY A 1 981 ? -5.072 -0.484 56.015 1.00 89.06 981 GLY A CA 1
ATOM 7758 C C . GLY A 1 981 ? -4.290 -0.011 54.789 1.00 89.06 981 GLY A C 1
ATOM 7759 O O . GLY A 1 981 ? -3.082 0.194 54.885 1.00 89.06 981 GLY A O 1
ATOM 7760 N N . TYR A 1 982 ? -4.971 0.217 53.662 1.00 90.50 982 TYR A N 1
ATOM 7761 C CA . TYR A 1 982 ? -4.466 1.035 52.560 1.00 90.50 982 TYR A CA 1
ATOM 7762 C C . TYR A 1 982 ? -5.255 2.344 52.486 1.00 90.50 982 TYR A C 1
ATOM 7764 O O . TYR A 1 982 ? -6.487 2.312 52.577 1.00 90.50 982 TYR A O 1
ATOM 7772 N N . PRO A 1 983 ? -4.578 3.493 52.316 1.00 87.56 983 PRO A N 1
ATOM 7773 C CA . PRO A 1 983 ? -5.270 4.766 52.183 1.00 87.56 983 PRO A CA 1
ATOM 7774 C C . PRO A 1 983 ? -6.031 4.806 50.852 1.00 87.56 983 PRO A C 1
ATOM 7776 O O . PRO A 1 983 ? -5.634 4.153 49.893 1.00 87.56 983 PRO A O 1
ATOM 7779 N N . HIS A 1 984 ? -7.109 5.585 50.767 1.00 91.88 984 HIS A N 1
ATOM 7780 C CA . HIS A 1 984 ? -7.807 5.897 49.508 1.00 91.88 984 HIS A CA 1
ATOM 7781 C C . HIS A 1 984 ? -8.393 4.712 48.717 1.00 91.88 984 HIS A C 1
ATOM 7783 O O . HIS A 1 984 ? -8.747 4.870 47.550 1.00 91.88 984 HIS A O 1
ATOM 7789 N N . VAL A 1 985 ? -8.543 3.538 49.325 1.00 93.94 985 VAL A N 1
ATOM 7790 C CA . VAL A 1 985 ? -9.306 2.411 48.760 1.00 93.94 985 VAL A CA 1
ATOM 7791 C C . VAL A 1 985 ? -10.777 2.545 49.170 1.00 93.94 985 VAL A C 1
ATOM 7793 O O . VAL A 1 985 ? -11.035 2.969 50.294 1.00 93.94 985 VAL A O 1
ATOM 7796 N N . PRO A 1 986 ? -11.761 2.230 48.317 1.00 96.31 986 PRO A N 1
ATOM 7797 C CA . PRO A 1 986 ? -13.165 2.393 48.682 1.00 96.31 986 PRO A CA 1
ATOM 7798 C C . PRO A 1 986 ? -13.659 1.371 49.724 1.00 96.31 986 PRO A C 1
ATOM 7800 O O . PRO A 1 986 ? -13.128 0.267 49.852 1.00 96.31 986 PRO A O 1
ATOM 7803 N N . GLY A 1 987 ? -14.717 1.743 50.447 1.00 97.38 987 GLY A N 1
ATOM 7804 C CA . GLY A 1 987 ? -15.421 0.920 51.435 1.00 97.38 987 GLY A CA 1
ATOM 7805 C C . GLY A 1 987 ? -16.920 0.806 51.150 1.00 97.38 987 GLY A C 1
ATOM 7806 O O . GLY A 1 987 ? -17.425 1.460 50.233 1.00 97.38 987 GLY A O 1
ATOM 7807 N N . ILE A 1 988 ? -17.640 -0.024 51.920 1.00 97.56 988 ILE A N 1
ATOM 7808 C CA . ILE A 1 988 ? -19.105 -0.188 51.794 1.00 97.56 988 ILE A CA 1
ATOM 7809 C C . ILE A 1 988 ? -19.848 -0.476 53.123 1.00 97.56 988 ILE A C 1
ATOM 7811 O O . ILE A 1 988 ? -20.772 -1.291 53.196 1.00 97.56 988 ILE A O 1
ATOM 7815 N N . TRP A 1 989 ? -19.484 0.207 54.208 1.00 96.00 989 TRP A N 1
ATOM 7816 C CA . TRP A 1 989 ? -20.161 0.087 55.513 1.00 96.00 989 TRP A CA 1
ATOM 7817 C C . TRP A 1 989 ? -20.963 1.327 55.928 1.00 96.00 989 TRP A C 1
ATOM 7819 O O . TRP A 1 989 ? -21.826 1.202 56.800 1.00 96.00 989 TRP A O 1
ATOM 7829 N N . SER A 1 990 ? -20.708 2.494 55.325 1.00 96.88 990 SER A N 1
ATOM 7830 C CA . SER A 1 990 ? -21.380 3.761 55.653 1.00 96.88 990 SER A CA 1
ATOM 7831 C C . SER A 1 990 ? -22.383 4.212 54.586 1.00 96.88 990 SER A C 1
ATOM 7833 O O . SER A 1 990 ? -22.285 3.841 53.415 1.00 96.88 990 SER A O 1
ATOM 7835 N N . ASP A 1 991 ? -23.338 5.058 54.978 1.00 97.38 991 ASP A N 1
ATOM 7836 C CA . ASP A 1 991 ? -24.345 5.597 54.054 1.00 97.38 991 ASP A CA 1
ATOM 7837 C C . ASP A 1 991 ? -23.724 6.506 52.975 1.00 97.38 991 ASP A C 1
ATOM 7839 O O . ASP A 1 991 ? -24.169 6.480 51.828 1.00 97.38 991 ASP A O 1
ATOM 7843 N N . GLU A 1 992 ? -22.658 7.254 53.301 1.00 97.31 992 GLU A N 1
ATOM 7844 C CA . GLU A 1 992 ? -21.914 8.082 52.333 1.00 97.31 992 GLU A CA 1
ATOM 7845 C C . GLU A 1 992 ? -21.271 7.212 51.236 1.00 97.31 992 GLU A C 1
ATOM 7847 O O . GLU A 1 992 ? -21.361 7.526 50.048 1.00 97.31 992 GLU A O 1
ATOM 7852 N N . GLN A 1 993 ? -20.669 6.081 51.620 1.00 98.06 993 GLN A N 1
ATOM 7853 C CA . GLN A 1 993 ? -20.068 5.122 50.688 1.00 98.06 993 GLN A CA 1
ATOM 7854 C C . GLN A 1 993 ? -21.130 4.453 49.806 1.00 98.06 993 GLN A C 1
ATOM 7856 O O . GLN A 1 993 ? -20.959 4.352 48.591 1.00 98.06 993 GLN A O 1
ATOM 7861 N N . ILE A 1 994 ? -22.249 4.035 50.409 1.00 98.06 994 ILE A N 1
ATOM 7862 C CA . ILE A 1 994 ? -23.390 3.437 49.702 1.00 98.06 994 ILE A CA 1
ATOM 7863 C C . ILE A 1 994 ? -23.952 4.416 48.664 1.00 98.06 994 ILE A C 1
ATOM 7865 O O . ILE A 1 994 ? -24.206 4.019 47.527 1.00 98.06 994 ILE A O 1
ATOM 7869 N N . ALA A 1 995 ? -24.120 5.692 49.021 1.00 97.38 995 ALA A N 1
ATOM 7870 C CA . ALA A 1 995 ? -24.618 6.712 48.104 1.00 97.38 995 ALA A CA 1
ATOM 7871 C C . ALA A 1 995 ? -23.682 6.912 46.899 1.00 97.38 995 ALA A C 1
ATOM 7873 O O . ALA A 1 995 ? -24.150 6.907 45.761 1.00 97.38 995 ALA A O 1
ATOM 7874 N N . ALA A 1 996 ? -22.369 7.008 47.126 1.00 97.56 996 ALA A N 1
ATOM 7875 C CA . ALA A 1 996 ? -21.391 7.165 46.049 1.00 97.56 996 ALA A CA 1
ATOM 7876 C C . ALA A 1 996 ? -21.359 5.949 45.106 1.00 97.56 996 ALA A C 1
ATOM 7878 O O . ALA A 1 996 ? -21.408 6.103 43.885 1.00 97.56 996 ALA A O 1
ATOM 7879 N N . TRP A 1 997 ? -21.362 4.727 45.649 1.00 98.38 997 TRP A N 1
ATOM 7880 C CA . TRP A 1 997 ? -21.436 3.519 44.825 1.00 98.38 997 TRP A CA 1
ATOM 7881 C C . TRP A 1 997 ? -22.751 3.405 44.045 1.00 98.38 997 TRP A C 1
ATOM 7883 O O . TRP A 1 997 ? -22.772 2.849 42.944 1.00 98.38 997 TRP A O 1
ATOM 7893 N N . LYS A 1 998 ? -23.848 3.963 44.567 1.00 98.12 998 LYS A N 1
ATOM 7894 C CA . LYS A 1 998 ? -25.142 3.978 43.872 1.00 98.12 998 LYS A CA 1
ATOM 7895 C C . LYS A 1 998 ? -25.098 4.830 42.608 1.00 98.12 998 LYS A C 1
ATOM 7897 O O . LYS A 1 998 ? -25.725 4.484 41.608 1.00 98.12 998 LYS A O 1
ATOM 7902 N N . GLU A 1 999 ? -24.324 5.912 42.614 1.00 97.69 999 GLU A N 1
ATOM 7903 C CA . GLU A 1 999 ? -24.099 6.707 41.407 1.00 97.69 999 GLU A CA 1
ATOM 7904 C C . GLU A 1 999 ? -23.280 5.951 40.354 1.00 97.69 999 GLU A C 1
ATOM 7906 O O . GLU A 1 999 ? -23.589 6.035 39.164 1.00 97.69 999 GLU A O 1
ATOM 7911 N N . VAL A 1 1000 ? -22.261 5.198 40.783 1.00 98.06 1000 VAL A N 1
ATOM 7912 C CA . VAL A 1 1000 ? -21.421 4.380 39.892 1.00 98.06 1000 VAL A CA 1
ATOM 7913 C C . VAL A 1 1000 ? -22.251 3.278 39.231 1.00 98.06 1000 VAL A C 1
ATOM 7915 O O . VAL A 1 1000 ? -22.262 3.167 38.007 1.00 98.06 1000 VAL A O 1
ATOM 7918 N N . THR A 1 1001 ? -22.983 2.496 40.028 1.00 98.19 1001 THR A N 1
ATOM 7919 C CA . THR A 1 1001 ? -23.838 1.401 39.534 1.00 98.19 1001 THR A CA 1
ATOM 7920 C C . THR A 1 1001 ? -24.917 1.914 38.585 1.00 98.19 1001 THR A C 1
ATOM 7922 O O . THR A 1 1001 ? -25.040 1.408 37.472 1.00 98.19 1001 THR A O 1
ATOM 7925 N N . SER A 1 1002 ? -25.602 3.006 38.945 1.00 97.75 1002 SER A N 1
ATOM 7926 C CA . SER A 1 1002 ? -26.600 3.641 38.073 1.00 97.75 1002 SER A CA 1
ATOM 7927 C C . SER A 1 1002 ? -26.010 4.076 36.725 1.00 97.75 1002 SER A C 1
ATOM 7929 O O . SER A 1 1002 ? -26.662 3.933 35.692 1.00 97.75 1002 SER A O 1
ATOM 7931 N N . ALA A 1 1003 ? -24.777 4.595 36.710 1.00 97.19 1003 ALA A N 1
ATOM 7932 C CA . ALA A 1 1003 ? -24.116 5.017 35.476 1.00 97.19 1003 ALA A CA 1
ATOM 7933 C C . ALA A 1 1003 ? -23.740 3.833 34.569 1.00 97.19 1003 ALA A C 1
ATOM 7935 O O . ALA A 1 1003 ? -23.855 3.944 33.348 1.00 97.19 1003 ALA A O 1
ATOM 7936 N N . VAL A 1 1004 ? -23.344 2.695 35.147 1.00 98.06 1004 VAL A N 1
ATOM 7937 C CA . VAL A 1 1004 ? -23.076 1.461 34.391 1.00 98.06 1004 VAL A CA 1
ATOM 7938 C C . VAL A 1 1004 ? -24.366 0.854 33.840 1.00 98.06 1004 VAL A C 1
ATOM 7940 O O . VAL A 1 1004 ? -24.440 0.533 32.652 1.00 98.06 1004 VAL A O 1
ATOM 7943 N N . HIS A 1 1005 ? -25.413 0.764 34.662 1.00 98.06 1005 HIS A N 1
ATOM 7944 C CA . HIS A 1 1005 ? -26.717 0.246 34.240 1.00 98.06 1005 HIS A CA 1
ATOM 7945 C C . HIS A 1 1005 ? -27.358 1.100 33.146 1.00 98.06 1005 HIS A C 1
ATOM 7947 O O . HIS A 1 1005 ? -27.957 0.560 32.219 1.00 98.06 1005 HIS A O 1
ATOM 7953 N N . ALA A 1 1006 ? -27.166 2.423 33.179 1.00 96.19 1006 ALA A N 1
ATOM 7954 C CA . ALA A 1 1006 ? -27.622 3.325 32.120 1.00 96.19 1006 ALA A CA 1
ATOM 7955 C C . ALA A 1 1006 ? -26.982 3.032 30.748 1.00 96.19 1006 ALA A C 1
ATOM 7957 O O . ALA A 1 1006 ? -27.560 3.379 29.719 1.00 96.19 1006 ALA A O 1
ATOM 7958 N N . LYS A 1 1007 ? -25.815 2.373 30.715 1.00 94.81 1007 LYS A N 1
ATOM 7959 C CA . LYS A 1 1007 ? -25.158 1.898 29.486 1.00 94.81 1007 LYS A CA 1
ATOM 7960 C C . LYS A 1 1007 ? -25.580 0.475 29.085 1.00 94.81 1007 LYS A C 1
ATOM 7962 O O . LYS A 1 1007 ? -25.134 -0.035 28.061 1.00 94.81 1007 LYS A O 1
ATOM 7967 N N . GLY A 1 1008 ? -26.461 -0.165 29.856 1.00 95.69 1008 GLY A N 1
ATOM 7968 C CA . GLY A 1 1008 ? -26.922 -1.533 29.612 1.00 95.69 1008 GLY A CA 1
ATOM 7969 C C . GLY A 1 1008 ? -25.865 -2.598 29.911 1.00 95.69 1008 GLY A C 1
ATOM 7970 O O . GLY A 1 1008 ? -25.903 -3.665 29.302 1.00 95.69 1008 GLY A O 1
ATOM 7971 N N . SER A 1 1009 ? -24.914 -2.295 30.794 1.00 97.75 1009 SER A N 1
ATOM 7972 C CA . SER A 1 1009 ? -23.838 -3.188 31.243 1.00 97.75 1009 SER A CA 1
ATOM 7973 C C . SER A 1 1009 ? -24.034 -3.572 32.713 1.00 97.75 1009 SER A C 1
ATOM 7975 O O . SER A 1 1009 ? -24.900 -3.014 33.384 1.00 97.75 1009 SER A O 1
ATOM 7977 N N . PHE A 1 1010 ? -23.245 -4.526 33.204 1.00 98.19 1010 PHE A N 1
ATOM 7978 C CA . PHE A 1 1010 ? -23.374 -5.121 34.536 1.00 98.19 1010 PHE A CA 1
ATOM 7979 C C . PHE A 1 1010 ? -22.131 -4.854 35.377 1.00 98.19 1010 PHE A C 1
ATOM 7981 O O . PHE A 1 1010 ? -21.022 -4.783 34.846 1.00 98.19 1010 PHE A O 1
ATOM 7988 N N . ILE A 1 1011 ? -22.292 -4.748 36.693 1.00 98.00 1011 ILE A N 1
ATOM 7989 C CA . ILE A 1 1011 ? -21.188 -4.467 37.608 1.00 98.00 1011 ILE A CA 1
ATOM 7990 C C . ILE A 1 1011 ? -21.259 -5.312 38.880 1.00 98.00 1011 ILE A C 1
ATOM 7992 O O . ILE A 1 1011 ? -22.299 -5.410 39.532 1.00 98.00 1011 ILE A O 1
ATOM 7996 N N . TYR A 1 1012 ? -20.126 -5.920 39.227 1.00 97.56 1012 TYR A N 1
ATOM 7997 C CA . TYR A 1 1012 ? -19.935 -6.752 40.412 1.00 97.56 1012 TYR A CA 1
ATOM 7998 C C . TYR A 1 1012 ? -18.926 -6.088 41.347 1.00 97.56 1012 TYR A C 1
ATOM 8000 O O . TYR A 1 1012 ? -17.865 -5.646 40.904 1.00 97.56 1012 TYR A O 1
ATOM 8008 N N . LEU A 1 1013 ? -19.244 -6.031 42.642 1.00 97.81 1013 LEU A N 1
ATOM 8009 C CA . LEU A 1 1013 ? -18.351 -5.455 43.647 1.00 97.81 1013 LEU A CA 1
ATOM 8010 C C . LEU A 1 1013 ? -17.384 -6.519 44.177 1.00 97.81 1013 LEU A C 1
ATOM 8012 O O . LEU A 1 1013 ? -17.827 -7.521 44.740 1.00 97.81 1013 LEU A O 1
ATOM 8016 N N . GLN A 1 1014 ? -16.077 -6.293 44.055 1.00 97.00 1014 GLN A N 1
ATOM 8017 C CA . GLN A 1 1014 ? -15.080 -7.171 44.667 1.00 97.00 1014 GLN A CA 1
ATOM 8018 C C . GLN A 1 1014 ? -14.863 -6.811 46.143 1.00 97.00 1014 GLN A C 1
ATOM 8020 O O . GLN A 1 1014 ? -14.408 -5.715 46.465 1.00 97.00 1014 GLN A O 1
ATOM 8025 N N . LEU A 1 1015 ? -15.157 -7.747 47.043 1.00 97.12 1015 LEU A N 1
ATOM 8026 C CA . LEU A 1 1015 ? -15.025 -7.611 48.492 1.00 97.12 1015 LEU A CA 1
ATOM 8027 C C . LEU A 1 1015 ? -13.732 -8.251 48.991 1.00 97.12 1015 LEU A C 1
ATOM 8029 O O . LEU A 1 1015 ? -13.420 -9.392 48.637 1.00 97.12 1015 LEU A O 1
ATOM 8033 N N . TYR A 1 1016 ? -13.009 -7.547 49.863 1.00 93.38 1016 TYR A N 1
ATOM 8034 C CA . TYR A 1 1016 ? -11.783 -8.076 50.459 1.00 93.38 1016 TYR A CA 1
ATOM 8035 C C . TYR A 1 1016 ? -11.430 -7.468 51.824 1.00 93.38 1016 TYR A C 1
ATOM 8037 O O . TYR A 1 1016 ? -11.981 -6.449 52.251 1.00 93.38 1016 TYR A O 1
ATOM 8045 N N . ALA A 1 1017 ? -10.473 -8.117 52.491 1.00 96.00 1017 ALA A N 1
ATOM 8046 C CA . ALA A 1 1017 ? -9.850 -7.694 53.738 1.00 96.00 1017 ALA A CA 1
ATOM 8047 C C . ALA A 1 1017 ? -8.338 -7.946 53.672 1.00 96.00 1017 ALA A C 1
ATOM 8049 O O . ALA A 1 1017 ? -7.921 -9.021 53.242 1.00 96.00 1017 ALA A O 1
ATOM 8050 N N . LEU A 1 1018 ? -7.518 -6.987 54.106 1.00 93.25 1018 LEU A N 1
ATOM 8051 C CA . LEU A 1 1018 ? -6.060 -7.055 53.936 1.00 93.25 1018 LEU A CA 1
ATOM 8052 C C . LEU A 1 1018 ? -5.389 -8.122 54.813 1.00 93.25 1018 LEU A C 1
ATOM 8054 O O . LEU A 1 1018 ? -4.530 -8.872 54.351 1.00 93.25 1018 LEU A O 1
ATOM 8058 N N . GLY A 1 1019 ? -5.781 -8.223 56.082 1.00 93.75 1019 GLY A N 1
ATOM 8059 C CA . GLY A 1 1019 ? -5.050 -9.048 57.045 1.00 93.75 1019 GLY A CA 1
ATOM 8060 C C . GLY A 1 1019 ? -3.607 -8.555 57.202 1.00 93.75 1019 GLY A C 1
ATOM 8061 O O . GLY A 1 1019 ? -3.378 -7.352 57.328 1.00 93.75 1019 GLY A O 1
ATOM 8062 N N . ARG A 1 1020 ? -2.622 -9.465 57.140 1.00 90.56 1020 ARG A N 1
ATOM 8063 C CA . ARG A 1 1020 ? -1.200 -9.136 57.381 1.00 90.56 1020 ARG A CA 1
ATOM 8064 C C . ARG A 1 1020 ? -0.563 -8.165 56.379 1.00 90.56 1020 ARG A C 1
ATOM 8066 O O . ARG A 1 1020 ? 0.568 -7.752 56.597 1.00 90.56 1020 ARG A O 1
ATOM 8073 N N . THR A 1 1021 ? -1.252 -7.840 55.287 1.00 90.19 1021 THR A N 1
ATOM 8074 C CA . THR A 1 1021 ? -0.764 -6.955 54.216 1.00 90.19 1021 THR A CA 1
ATOM 8075 C C . THR A 1 1021 ? -1.106 -5.484 54.472 1.00 90.19 1021 THR A C 1
ATOM 8077 O O . THR A 1 1021 ? -0.750 -4.621 53.670 1.00 90.19 1021 THR A O 1
ATOM 8080 N N . ALA A 1 1022 ? -1.874 -5.195 55.526 1.00 91.75 1022 ALA A N 1
ATOM 8081 C CA . ALA A 1 1022 ? -2.257 -3.846 55.918 1.00 91.75 1022 ALA A CA 1
ATOM 8082 C C . ALA A 1 1022 ? -1.082 -3.079 56.530 1.00 91.75 1022 ALA A C 1
ATOM 8084 O O . ALA A 1 1022 ? -0.272 -3.655 57.250 1.00 91.75 1022 ALA A O 1
ATOM 8085 N N . TYR A 1 1023 ? -1.038 -1.761 56.332 1.00 90.25 1023 TYR A N 1
ATOM 8086 C CA . TYR A 1 1023 ? -0.117 -0.907 57.080 1.00 90.25 1023 TYR A CA 1
ATOM 8087 C C . TYR A 1 1023 ? -0.731 -0.553 58.439 1.00 90.25 1023 TYR A C 1
ATOM 8089 O O . TYR A 1 1023 ? -1.741 0.155 58.512 1.00 90.25 1023 TYR A O 1
ATOM 8097 N N . SER A 1 1024 ? -0.115 -1.001 59.534 1.00 90.06 1024 SER A N 1
ATOM 8098 C CA . SER A 1 1024 ? -0.602 -0.777 60.899 1.00 90.06 1024 SER A CA 1
ATOM 8099 C C . SER A 1 1024 ? -0.704 0.706 61.229 1.00 90.06 1024 SER A C 1
ATOM 8101 O O . SER A 1 1024 ? -1.601 1.085 61.975 1.00 90.06 1024 SER A O 1
ATOM 8103 N N . ALA A 1 1025 ? 0.173 1.554 60.686 1.00 89.62 1025 ALA A N 1
ATOM 8104 C CA . ALA A 1 1025 ? 0.081 3.000 60.885 1.00 89.62 1025 ALA A CA 1
ATOM 8105 C C . ALA A 1 1025 ? -1.233 3.573 60.322 1.00 89.62 1025 ALA A C 1
ATOM 8107 O O . ALA A 1 1025 ? -1.863 4.409 60.966 1.00 89.62 1025 ALA A O 1
ATOM 8108 N N . VAL A 1 1026 ? -1.677 3.081 59.160 1.00 90.75 1026 VAL A N 1
ATOM 8109 C CA . VAL A 1 1026 ? -2.937 3.495 58.523 1.00 90.75 1026 VAL A CA 1
ATOM 8110 C C . VAL A 1 1026 ? -4.132 2.968 59.320 1.00 90.75 1026 VAL A C 1
ATOM 8112 O O . VAL A 1 1026 ? -5.048 3.728 59.613 1.00 90.75 1026 VAL A O 1
ATOM 8115 N N . LEU A 1 1027 ? -4.096 1.703 59.756 1.00 91.56 1027 LEU A N 1
ATOM 8116 C CA . LEU A 1 1027 ? -5.143 1.127 60.613 1.00 91.56 1027 LEU A CA 1
ATOM 8117 C C . LEU A 1 1027 ? -5.305 1.889 61.934 1.00 91.56 1027 LEU A C 1
ATOM 8119 O O . LEU A 1 1027 ? -6.424 2.191 62.341 1.00 91.56 1027 LEU A O 1
ATOM 8123 N N . LYS A 1 1028 ? -4.192 2.228 62.597 1.00 91.25 1028 LYS A N 1
ATOM 8124 C CA . LYS A 1 1028 ? -4.209 2.970 63.866 1.00 91.25 1028 LYS A CA 1
ATOM 8125 C C . LYS A 1 1028 ? -4.672 4.417 63.690 1.00 91.25 1028 LYS A C 1
ATOM 8127 O O . LYS A 1 1028 ? -5.250 4.966 64.626 1.00 91.25 1028 LYS A O 1
ATOM 8132 N N . ALA A 1 1029 ? -4.432 5.019 62.523 1.00 90.00 1029 ALA A N 1
ATOM 8133 C CA . ALA A 1 1029 ? -4.960 6.337 62.182 1.00 90.00 1029 ALA A CA 1
ATOM 8134 C C . ALA A 1 1029 ? -6.485 6.309 61.973 1.00 90.00 1029 ALA A C 1
ATOM 8136 O O . ALA A 1 1029 ? -7.161 7.237 62.408 1.00 90.00 1029 ALA A O 1
ATOM 8137 N N . GLU A 1 1030 ? -7.018 5.235 61.381 1.00 89.50 1030 GLU A N 1
ATOM 8138 C CA . GLU A 1 1030 ? -8.464 5.021 61.223 1.00 89.50 1030 GLU A CA 1
ATOM 8139 C C . GLU A 1 1030 ? -9.146 4.809 62.584 1.00 89.50 1030 GLU A C 1
ATOM 8141 O O . GLU A 1 1030 ? -10.155 5.436 62.909 1.00 89.50 1030 GLU A O 1
ATOM 8146 N N . ASN A 1 1031 ? -8.571 3.941 63.423 1.00 90.94 1031 ASN A N 1
ATOM 8147 C CA . ASN A 1 1031 ? -8.988 3.767 64.808 1.00 90.94 1031 ASN A CA 1
ATOM 8148 C C . ASN A 1 1031 ? -7.835 3.192 65.653 1.00 90.94 1031 ASN A C 1
ATOM 8150 O O . ASN A 1 1031 ? -7.357 2.091 65.367 1.00 90.94 1031 ASN A O 1
ATOM 8154 N N . PRO A 1 1032 ? -7.433 3.845 66.761 1.00 92.44 1032 PRO A N 1
ATOM 8155 C CA . PRO A 1 1032 ? -6.336 3.363 67.605 1.00 92.44 1032 PRO A CA 1
ATOM 8156 C C . PRO A 1 1032 ? -6.519 1.938 68.162 1.00 92.44 1032 PRO A C 1
ATOM 8158 O O . PRO A 1 1032 ? -5.535 1.278 68.509 1.00 92.44 1032 PRO A O 1
ATOM 8161 N N . SER A 1 1033 ? -7.762 1.447 68.246 1.00 91.50 1033 SER A N 1
ATOM 8162 C CA . SER A 1 1033 ? -8.078 0.084 68.697 1.00 91.50 1033 SER A CA 1
ATOM 8163 C C . SER A 1 1033 ? -7.878 -0.999 67.633 1.00 91.50 1033 SER A C 1
ATOM 8165 O O . SER A 1 1033 ? -7.874 -2.176 67.978 1.00 91.50 1033 SER A O 1
ATOM 8167 N N . TYR A 1 1034 ? -7.697 -0.644 66.358 1.00 93.31 1034 TYR A N 1
ATOM 8168 C CA . TYR A 1 1034 ? -7.550 -1.628 65.284 1.00 93.31 1034 TYR A CA 1
ATOM 8169 C C . TYR A 1 1034 ? -6.135 -2.182 65.249 1.00 93.31 1034 TYR A C 1
ATOM 8171 O O . TYR A 1 1034 ? -5.163 -1.427 65.243 1.00 93.31 1034 TYR A O 1
ATOM 8179 N N . ASP A 1 1035 ? -6.017 -3.503 65.247 1.00 90.69 1035 ASP A N 1
ATOM 8180 C CA . ASP A 1 1035 ? -4.736 -4.198 65.198 1.00 90.69 1035 ASP A CA 1
ATOM 8181 C C . ASP A 1 1035 ? -4.459 -4.726 63.793 1.00 90.69 1035 ASP A C 1
ATOM 8183 O O . ASP A 1 1035 ? -5.378 -5.042 63.038 1.00 90.69 1035 ASP A O 1
ATOM 8187 N N . LEU A 1 1036 ? -3.176 -4.878 63.467 1.00 93.25 1036 LEU A N 1
ATOM 8188 C CA . LEU A 1 1036 ? -2.770 -5.688 62.328 1.00 93.25 1036 LEU A CA 1
ATOM 8189 C C . LEU A 1 1036 ? -3.097 -7.156 62.640 1.00 93.25 1036 LEU A C 1
ATOM 8191 O O . LEU A 1 1036 ? -2.570 -7.706 63.608 1.00 93.25 1036 LEU A O 1
ATOM 8195 N N . VAL A 1 1037 ? -3.964 -7.785 61.845 1.00 94.94 1037 VAL A N 1
ATOM 8196 C CA . VAL A 1 1037 ? -4.483 -9.143 62.098 1.00 94.94 1037 VAL A CA 1
ATOM 8197 C C . VAL A 1 1037 ? -4.184 -10.108 60.955 1.00 94.94 1037 VAL A C 1
ATOM 8199 O O . VAL A 1 1037 ? -3.928 -9.689 59.833 1.00 94.94 1037 VAL A O 1
ATOM 8202 N N . SER A 1 1038 ? -4.207 -11.411 61.230 1.00 94.19 1038 SER A N 1
ATOM 8203 C CA . SER A 1 1038 ? -3.921 -12.469 60.249 1.00 94.19 1038 SER A CA 1
ATOM 8204 C C . SER A 1 1038 ? -4.488 -13.819 60.705 1.00 94.19 1038 SER A C 1
ATOM 8206 O O . SER A 1 1038 ? -4.966 -13.957 61.837 1.00 94.19 1038 SER A O 1
ATOM 8208 N N . ALA A 1 1039 ? -4.391 -14.844 59.855 1.00 92.06 1039 ALA A N 1
ATOM 8209 C CA . ALA A 1 1039 ? -4.642 -16.231 60.246 1.00 92.06 1039 ALA A CA 1
ATOM 8210 C C . ALA A 1 1039 ? -3.674 -16.704 61.353 1.00 92.06 1039 ALA A C 1
ATOM 8212 O O . ALA A 1 1039 ? -4.077 -17.435 62.261 1.00 92.06 1039 ALA A O 1
ATOM 8213 N N . SER A 1 1040 ? -2.407 -16.275 61.305 1.00 91.31 1040 SER A N 1
ATOM 8214 C CA . SER A 1 1040 ? -1.341 -16.582 62.281 1.00 91.31 1040 SER A CA 1
ATOM 8215 C C . SER A 1 1040 ? -0.370 -15.405 62.449 1.00 91.31 1040 SER A C 1
ATOM 8217 O O . SER A 1 1040 ? -0.397 -14.459 61.665 1.00 91.31 1040 SER A O 1
ATOM 8219 N N . ASP A 1 1041 ? 0.517 -15.456 63.447 1.00 90.88 1041 ASP A N 1
ATOM 8220 C CA . ASP A 1 1041 ? 1.444 -14.378 63.843 1.00 90.88 1041 ASP A CA 1
ATOM 8221 C C . ASP A 1 1041 ? 2.681 -14.243 62.934 1.00 90.88 1041 ASP A C 1
ATOM 8223 O O . ASP A 1 1041 ? 3.785 -13.900 63.366 1.00 90.88 1041 ASP A O 1
ATOM 8227 N N . ILE A 1 1042 ? 2.490 -14.517 61.644 1.00 87.19 1042 ILE A N 1
ATOM 8228 C CA . ILE A 1 1042 ? 3.542 -14.594 60.634 1.00 87.19 1042 ILE A CA 1
ATOM 8229 C C . ILE A 1 1042 ? 3.564 -13.275 59.850 1.00 87.19 1042 ILE A C 1
ATOM 8231 O O . ILE A 1 1042 ? 2.636 -13.029 59.070 1.00 87.19 1042 ILE A O 1
ATOM 8235 N N . PRO A 1 1043 ? 4.596 -12.428 60.024 1.00 83.31 1043 PRO A N 1
ATOM 8236 C CA . PRO A 1 1043 ? 4.700 -11.161 59.310 1.00 83.31 1043 PRO A CA 1
ATOM 8237 C C . PRO A 1 1043 ? 4.995 -11.371 57.820 1.00 83.31 1043 PRO A C 1
ATOM 8239 O O . PRO A 1 1043 ? 5.528 -12.410 57.418 1.00 83.31 1043 PRO A O 1
ATOM 8242 N N . LEU A 1 1044 ? 4.666 -10.361 57.017 1.00 83.25 1044 LEU A N 1
ATOM 8243 C CA . LEU A 1 1044 ? 5.059 -10.274 55.613 1.00 83.25 1044 LEU A CA 1
ATOM 8244 C C . LEU A 1 1044 ? 6.539 -9.861 55.513 1.00 83.25 1044 LEU A C 1
ATOM 8246 O O . LEU A 1 1044 ? 6.990 -9.012 56.281 1.00 83.25 1044 LEU A O 1
ATOM 8250 N N . SER A 1 1045 ? 7.320 -10.479 54.627 1.00 77.00 1045 SER A N 1
ATOM 8251 C CA . SER A 1 1045 ? 8.779 -10.273 54.551 1.00 77.00 1045 SER A CA 1
ATOM 8252 C C . SER A 1 1045 ? 9.198 -8.950 53.913 1.00 77.00 1045 SER A C 1
ATOM 8254 O O . SER A 1 1045 ? 10.322 -8.504 54.137 1.00 77.00 1045 SER A O 1
ATOM 8256 N N . ASP A 1 1046 ? 8.311 -8.330 53.137 1.00 69.81 1046 ASP A N 1
ATOM 8257 C CA . ASP A 1 1046 ? 8.499 -7.039 52.470 1.00 69.81 1046 ASP A CA 1
ATOM 8258 C C . ASP A 1 1046 ? 8.098 -5.839 53.351 1.00 69.81 1046 ASP A C 1
ATOM 8260 O O . ASP A 1 1046 ? 8.417 -4.697 53.013 1.00 69.81 1046 ASP A O 1
ATOM 8264 N N . HIS A 1 1047 ? 7.450 -6.073 54.497 1.00 75.88 1047 HIS A N 1
ATOM 8265 C CA . HIS A 1 1047 ? 7.180 -5.027 55.477 1.00 75.88 1047 HIS A CA 1
ATOM 8266 C C . HIS A 1 1047 ? 8.472 -4.592 56.183 1.00 75.88 1047 HIS A C 1
ATOM 8268 O O . HIS A 1 1047 ? 9.422 -5.363 56.354 1.00 75.88 1047 HIS A O 1
ATOM 8274 N N . SER A 1 1048 ? 8.521 -3.323 56.601 1.00 67.62 1048 SER A N 1
ATOM 8275 C CA . SER A 1 1048 ? 9.664 -2.809 57.356 1.00 67.62 1048 SER A CA 1
ATOM 8276 C C . SER A 1 1048 ? 9.823 -3.585 58.669 1.00 67.62 1048 SER A C 1
ATOM 8278 O O . SER A 1 1048 ? 8.856 -4.088 59.241 1.00 67.62 1048 SER A O 1
ATOM 8280 N N . LYS A 1 1049 ? 11.052 -3.650 59.196 1.00 70.25 1049 LYS A N 1
ATOM 8281 C CA . LYS A 1 1049 ? 11.314 -4.270 60.510 1.00 70.25 1049 LYS A CA 1
ATOM 8282 C C . LYS A 1 1049 ? 10.559 -3.590 61.661 1.00 70.25 1049 LYS A C 1
ATOM 8284 O O . LYS A 1 1049 ? 10.478 -4.174 62.738 1.00 70.25 1049 LYS A O 1
ATOM 8289 N N . ASP A 1 1050 ? 10.058 -2.379 61.426 1.00 74.00 1050 ASP A N 1
ATOM 8290 C CA . ASP A 1 1050 ? 9.333 -1.559 62.393 1.00 74.00 1050 ASP A CA 1
ATOM 8291 C C . ASP A 1 1050 ? 7.823 -1.849 62.397 1.00 74.00 1050 ASP A C 1
ATOM 8293 O O . ASP A 1 1050 ? 7.114 -1.396 63.296 1.00 74.00 1050 ASP A O 1
ATOM 8297 N N . GLU A 1 1051 ? 7.318 -2.613 61.424 1.00 82.69 1051 GLU A N 1
ATOM 8298 C CA . GLU A 1 1051 ? 5.926 -3.045 61.411 1.00 82.69 1051 GLU A CA 1
ATOM 8299 C C . GLU A 1 1051 ? 5.666 -4.062 62.543 1.00 82.69 1051 GLU A C 1
ATOM 8301 O O . GLU A 1 1051 ? 6.431 -5.024 62.702 1.00 82.69 1051 GLU A O 1
ATOM 8306 N N . PRO A 1 1052 ? 4.593 -3.904 63.342 1.00 85.50 1052 PRO A N 1
ATOM 8307 C CA . PRO A 1 1052 ? 4.257 -4.882 64.367 1.00 85.50 1052 PRO A CA 1
ATOM 8308 C C . PRO A 1 1052 ? 3.966 -6.255 63.752 1.00 85.50 1052 PRO A C 1
ATOM 8310 O O . PRO A 1 1052 ? 3.424 -6.373 62.655 1.00 85.50 1052 PRO A O 1
ATOM 8313 N N . ARG A 1 1053 ? 4.277 -7.330 64.487 1.00 89.38 1053 ARG A N 1
ATOM 8314 C CA . ARG A 1 1053 ? 3.816 -8.670 64.095 1.00 89.38 1053 ARG A CA 1
ATOM 8315 C C . ARG A 1 1053 ? 2.284 -8.707 64.085 1.00 89.38 1053 ARG A C 1
ATOM 8317 O O . ARG A 1 1053 ? 1.683 -8.199 65.035 1.00 89.38 1053 ARG A O 1
ATOM 8324 N N . PRO A 1 1054 ? 1.655 -9.335 63.075 1.00 93.12 1054 PRO A N 1
ATOM 8325 C CA . PRO A 1 1054 ? 0.208 -9.456 63.051 1.00 93.12 1054 PRO A CA 1
ATOM 8326 C C . PRO A 1 1054 ? -0.272 -10.313 64.225 1.00 93.12 1054 PRO A C 1
ATOM 8328 O O . PRO A 1 1054 ? 0.352 -11.313 64.583 1.00 93.12 1054 PRO A O 1
ATOM 8331 N N . ARG A 1 1055 ? -1.409 -9.950 64.812 1.00 94.31 1055 ARG A N 1
ATOM 8332 C CA . ARG A 1 1055 ? -2.089 -10.755 65.825 1.00 94.31 1055 ARG A CA 1
ATOM 8333 C C . ARG A 1 1055 ? -2.949 -11.831 65.143 1.00 94.31 1055 ARG A C 1
ATOM 8335 O O . ARG A 1 1055 ? -3.730 -11.496 64.251 1.00 94.31 1055 ARG A O 1
ATOM 8342 N N . PRO A 1 1056 ? -2.882 -13.107 65.562 1.00 94.50 1056 PRO A N 1
ATOM 8343 C CA . PRO A 1 1056 ? -3.820 -14.117 65.086 1.00 94.50 1056 PRO A CA 1
ATOM 8344 C C . PRO A 1 1056 ? -5.254 -13.751 65.478 1.00 94.50 1056 PRO A C 1
ATOM 8346 O O . PRO A 1 1056 ? -5.515 -13.415 66.637 1.00 94.50 1056 PRO A O 1
ATOM 8349 N N . LEU A 1 1057 ? -6.190 -13.858 64.535 1.00 95.25 1057 LEU A N 1
ATOM 8350 C CA . LEU A 1 1057 ? -7.615 -13.720 64.839 1.00 95.25 1057 LEU A CA 1
ATOM 8351 C C . LEU A 1 1057 ? -8.071 -14.836 65.786 1.00 95.25 1057 LEU A C 1
ATOM 8353 O O . LEU A 1 1057 ? -7.683 -15.996 65.647 1.00 95.25 1057 LEU A O 1
ATOM 8357 N N . THR A 1 1058 ? -8.919 -14.516 66.751 1.00 94.38 1058 THR A N 1
ATOM 8358 C CA . THR A 1 1058 ? -9.620 -15.516 67.564 1.00 94.38 1058 THR A CA 1
ATOM 8359 C C . THR A 1 1058 ? -10.809 -16.095 66.790 1.00 94.38 1058 THR A C 1
ATOM 8361 O O . THR A 1 1058 ? -11.323 -15.463 65.872 1.00 94.38 1058 THR A O 1
ATOM 8364 N N . VAL A 1 1059 ? -11.288 -17.291 67.151 1.00 93.25 1059 VAL A N 1
ATOM 8365 C CA . VAL A 1 1059 ? -12.467 -17.899 66.497 1.00 93.25 1059 VAL A CA 1
ATOM 8366 C C . VAL A 1 1059 ? -13.704 -16.976 66.500 1.00 93.25 1059 VAL A C 1
ATOM 8368 O O . VAL A 1 1059 ? -14.360 -16.883 65.462 1.00 93.25 1059 VAL A O 1
ATOM 8371 N N . PRO A 1 1060 ? -14.036 -16.255 67.593 1.00 95.38 1060 PRO A N 1
ATOM 8372 C CA . PRO A 1 1060 ? -15.105 -15.257 67.562 1.00 95.38 1060 PRO A CA 1
ATOM 8373 C C . PRO A 1 1060 ? -14.863 -14.127 66.554 1.00 95.38 1060 PRO A C 1
ATOM 8375 O O . PRO A 1 1060 ? -15.783 -13.773 65.826 1.00 95.38 1060 PRO A O 1
ATOM 8378 N N . GLU A 1 1061 ? -13.636 -13.606 66.455 1.00 95.06 1061 GLU A N 1
ATOM 8379 C CA . GLU A 1 1061 ? -13.302 -12.566 65.470 1.00 95.06 1061 GLU A CA 1
ATOM 8380 C C . GLU A 1 1061 ? -13.385 -13.104 64.034 1.00 95.06 1061 GLU A C 1
ATOM 8382 O O . GLU A 1 1061 ? -13.853 -12.400 63.148 1.00 95.06 1061 GLU A O 1
ATOM 8387 N N . ILE A 1 1062 ? -13.006 -14.362 63.780 1.00 95.19 1062 ILE A N 1
ATOM 8388 C CA . ILE A 1 1062 ? -13.182 -14.984 62.455 1.00 95.19 1062 ILE A CA 1
ATOM 8389 C C . ILE A 1 1062 ? -14.665 -14.989 62.063 1.00 95.19 1062 ILE A C 1
ATOM 8391 O O . ILE A 1 1062 ? -15.011 -14.586 60.952 1.00 95.19 1062 ILE A O 1
ATOM 8395 N N . LYS A 1 1063 ? -15.552 -15.391 62.983 1.00 94.75 1063 LYS A N 1
ATOM 8396 C CA . LYS A 1 1063 ? -17.007 -15.356 62.761 1.00 94.75 1063 LYS A CA 1
ATOM 8397 C C . LYS A 1 1063 ? -17.511 -13.932 62.535 1.00 94.75 1063 LYS A C 1
ATOM 8399 O O . LYS A 1 1063 ? -18.342 -13.721 61.658 1.00 94.75 1063 LYS A O 1
ATOM 8404 N N . GLU A 1 1064 ? -16.956 -12.957 63.247 1.00 95.75 1064 GLU A N 1
ATOM 8405 C CA . GLU A 1 1064 ? -17.263 -11.547 63.017 1.00 95.75 1064 GLU A CA 1
ATOM 8406 C C . GLU A 1 1064 ? -16.862 -11.098 61.601 1.00 95.75 1064 GLU A C 1
ATOM 8408 O O . GLU A 1 1064 ? -17.667 -10.484 60.907 1.00 95.75 1064 GLU A O 1
ATOM 8413 N N . TYR A 1 1065 ? -15.668 -11.450 61.111 1.00 96.06 1065 TYR A N 1
ATOM 8414 C CA . TYR A 1 1065 ? -15.271 -11.140 59.730 1.00 96.06 1065 TYR A CA 1
ATOM 8415 C C . TYR A 1 1065 ? -16.211 -11.784 58.700 1.00 96.06 1065 TYR A C 1
ATOM 8417 O O . TYR A 1 1065 ? -16.540 -11.141 57.703 1.00 96.06 1065 TYR A O 1
ATOM 8425 N N . VAL A 1 1066 ? -16.698 -13.006 58.945 1.00 95.19 1066 VAL A N 1
ATOM 8426 C CA . VAL A 1 1066 ? -17.719 -13.648 58.095 1.00 95.19 1066 VAL A CA 1
ATOM 8427 C C . VAL A 1 1066 ? -19.013 -12.823 58.065 1.00 95.19 1066 VAL A C 1
ATOM 8429 O O . VAL A 1 1066 ? -19.559 -12.576 56.988 1.00 95.19 1066 VAL A O 1
ATOM 8432 N N . GLU A 1 1067 ? -19.480 -12.336 59.216 1.00 97.44 1067 GLU A N 1
ATOM 8433 C CA . GLU A 1 1067 ? -20.649 -11.450 59.296 1.00 97.44 1067 GLU A CA 1
ATOM 8434 C C . GLU A 1 1067 ? -20.416 -10.109 58.579 1.00 97.44 1067 GLU A C 1
ATOM 8436 O O . GLU A 1 1067 ? -21.325 -9.596 57.921 1.00 97.44 1067 GLU A O 1
ATOM 8441 N N . LEU A 1 1068 ? -19.198 -9.557 58.633 1.00 97.31 1068 LEU A N 1
ATOM 8442 C CA . LEU A 1 1068 ? -18.833 -8.334 57.908 1.00 97.31 1068 LEU A CA 1
ATOM 8443 C C . LEU A 1 1068 ? -18.853 -8.538 56.390 1.00 97.31 1068 LEU A C 1
ATOM 8445 O O . LEU A 1 1068 ? -19.412 -7.698 55.684 1.00 97.31 1068 LEU A O 1
ATOM 8449 N N . TYR A 1 1069 ? -18.324 -9.657 55.882 1.00 97.56 1069 TYR A N 1
ATOM 8450 C CA . TYR A 1 1069 ? -18.448 -10.012 54.462 1.00 97.56 1069 TYR A CA 1
ATOM 8451 C C . TYR A 1 1069 ? -19.921 -10.117 54.045 1.00 97.56 1069 TYR A C 1
ATOM 8453 O O . TYR A 1 1069 ? -20.315 -9.532 53.035 1.00 97.56 1069 TYR A O 1
ATOM 8461 N N . ALA A 1 1070 ? -20.753 -10.799 54.841 1.00 96.38 1070 ALA A N 1
ATOM 8462 C CA . ALA A 1 1070 ? -22.183 -10.936 54.563 1.00 96.38 1070 ALA A CA 1
ATOM 8463 C C . ALA A 1 1070 ? -22.909 -9.578 54.565 1.00 96.38 1070 ALA A C 1
ATOM 8465 O O . ALA A 1 1070 ? -23.717 -9.293 53.677 1.00 96.38 1070 ALA A O 1
ATOM 8466 N N . LYS A 1 1071 ? -22.588 -8.702 55.522 1.00 97.44 1071 LYS A N 1
ATOM 8467 C CA . LYS A 1 1071 ? -23.142 -7.345 55.605 1.00 97.44 1071 LYS A CA 1
ATOM 8468 C C . LYS A 1 1071 ? -22.708 -6.477 54.423 1.00 97.44 1071 LYS A C 1
ATOM 8470 O O . LYS A 1 1071 ? -23.548 -5.783 53.850 1.00 97.44 1071 LYS A O 1
ATOM 8475 N N . ALA A 1 1072 ? -21.435 -6.522 54.038 1.00 98.00 1072 ALA A N 1
ATOM 8476 C CA . ALA A 1 1072 ? -20.914 -5.791 52.885 1.00 98.00 1072 ALA A CA 1
ATOM 8477 C C . ALA A 1 1072 ? -21.574 -6.261 51.579 1.00 98.00 1072 ALA A C 1
ATOM 8479 O O . ALA A 1 1072 ? -22.028 -5.431 50.790 1.00 98.00 1072 ALA A O 1
ATOM 8480 N N . ALA A 1 1073 ? -21.735 -7.576 51.397 1.00 97.38 1073 ALA A N 1
ATOM 8481 C CA . ALA A 1 1073 ? -22.457 -8.144 50.261 1.00 97.38 1073 ALA A CA 1
ATOM 8482 C C . ALA A 1 1073 ? -23.932 -7.711 50.234 1.00 97.38 1073 ALA A C 1
ATOM 8484 O O . ALA A 1 1073 ? -24.439 -7.282 49.196 1.00 97.38 1073 ALA A O 1
ATOM 8485 N N . SER A 1 1074 ? -24.605 -7.732 51.390 1.00 97.50 1074 SER A N 1
ATOM 8486 C CA . SER A 1 1074 ? -25.976 -7.230 51.517 1.00 97.50 1074 SER A CA 1
ATOM 8487 C C . SER A 1 1074 ? -26.077 -5.739 51.189 1.00 97.50 1074 SER A C 1
ATOM 8489 O O . SER A 1 1074 ? -27.050 -5.330 50.557 1.00 97.50 1074 SER A O 1
ATOM 8491 N N . ASN A 1 1075 ? -25.117 -4.912 51.611 1.00 98.19 1075 ASN A N 1
ATOM 8492 C CA . ASN A 1 1075 ? -25.098 -3.492 51.262 1.00 98.19 1075 ASN A CA 1
ATOM 8493 C C . ASN A 1 1075 ? -24.909 -3.305 49.746 1.00 98.19 1075 ASN A C 1
ATOM 8495 O O . ASN A 1 1075 ? -25.642 -2.523 49.139 1.00 98.19 1075 ASN A O 1
ATOM 8499 N N . ALA A 1 1076 ? -23.985 -4.048 49.130 1.00 97.88 1076 ALA A N 1
ATOM 8500 C CA . ALA A 1 1076 ? -23.713 -3.987 47.695 1.00 97.88 1076 ALA A CA 1
ATOM 8501 C C . ALA A 1 1076 ? -24.957 -4.316 46.855 1.00 97.88 1076 ALA A C 1
ATOM 8503 O O . ALA A 1 1076 ? -25.383 -3.517 46.021 1.00 97.88 1076 ALA A O 1
ATOM 8504 N N . VAL A 1 1077 ? -25.592 -5.459 47.104 1.00 96.94 1077 VAL A N 1
ATOM 8505 C CA . VAL A 1 1077 ? -26.716 -5.910 46.272 1.00 96.94 1077 VAL A CA 1
ATOM 8506 C C . VAL A 1 1077 ? -28.009 -5.175 46.634 1.00 96.94 1077 VAL A C 1
ATOM 8508 O O . VAL A 1 1077 ? -28.693 -4.657 45.757 1.00 96.94 1077 VAL A O 1
ATOM 8511 N N . HIS A 1 1078 ? -28.352 -5.074 47.923 1.00 96.81 1078 HIS A N 1
ATOM 8512 C CA . HIS A 1 1078 ? -29.688 -4.614 48.328 1.00 96.81 1078 HIS A CA 1
ATOM 8513 C C . HIS A 1 1078 ? -29.807 -3.107 48.569 1.00 96.81 1078 HIS A C 1
ATOM 8515 O O . HIS A 1 1078 ? -30.917 -2.580 48.500 1.00 96.81 1078 HIS A O 1
ATOM 8521 N N . LYS A 1 1079 ? -28.710 -2.397 48.869 1.00 97.12 1079 LYS A N 1
ATOM 8522 C CA . LYS A 1 1079 ? -28.756 -0.940 49.110 1.00 97.12 1079 LYS A CA 1
ATOM 8523 C C . LYS A 1 1079 ? -28.202 -0.128 47.949 1.00 97.12 1079 LYS A C 1
ATOM 8525 O O . LYS A 1 1079 ? -28.763 0.921 47.624 1.00 97.12 1079 LYS A O 1
ATOM 8530 N N . VAL A 1 1080 ? -27.112 -0.599 47.348 1.00 97.88 1080 VAL A N 1
ATOM 8531 C CA . VAL A 1 1080 ? -26.476 0.076 46.215 1.00 97.88 1080 VAL A CA 1
ATOM 8532 C C . VAL A 1 1080 ? -27.126 -0.331 44.895 1.00 97.88 1080 VAL A C 1
ATOM 8534 O O . VAL A 1 1080 ? -27.510 0.549 44.129 1.00 97.88 1080 VAL A O 1
ATOM 8537 N N . GLY A 1 1081 ? -27.289 -1.637 44.663 1.00 96.50 1081 GLY A N 1
ATOM 8538 C CA . GLY A 1 1081 ? -27.816 -2.185 43.411 1.00 96.50 1081 GLY A CA 1
ATOM 8539 C C . GLY A 1 1081 ? -26.743 -2.775 42.495 1.00 96.50 1081 GLY A C 1
ATOM 8540 O O . GLY A 1 1081 ? -26.872 -2.673 41.284 1.00 96.50 1081 GLY A O 1
ATOM 8541 N N . PHE A 1 1082 ? -25.674 -3.362 43.038 1.00 98.19 1082 PHE A N 1
ATOM 8542 C CA . PHE A 1 1082 ? -24.766 -4.191 42.235 1.00 98.19 1082 PHE A CA 1
ATOM 8543 C C . PHE A 1 1082 ? -25.473 -5.461 41.738 1.00 98.19 1082 PHE A C 1
ATOM 8545 O O . PHE A 1 1082 ? -26.302 -6.027 42.453 1.00 98.19 1082 PHE A O 1
ATOM 8552 N N . ASP A 1 1083 ? -25.090 -5.946 40.553 1.00 96.88 1083 ASP A N 1
ATOM 8553 C CA . ASP A 1 1083 ? -25.632 -7.181 39.960 1.00 96.88 1083 ASP A CA 1
ATOM 8554 C C . ASP A 1 1083 ? -25.125 -8.448 40.672 1.00 96.88 1083 ASP A C 1
ATOM 8556 O O . ASP A 1 1083 ? -25.695 -9.529 40.532 1.00 96.88 1083 ASP A O 1
ATOM 8560 N N . GLY A 1 1084 ? -24.049 -8.312 41.449 1.00 95.00 1084 GLY A N 1
ATOM 8561 C CA . GLY A 1 1084 ? -23.490 -9.360 42.287 1.00 95.00 1084 GLY A CA 1
ATOM 8562 C C . GLY A 1 1084 ? -22.229 -8.906 43.018 1.00 95.00 1084 GLY A C 1
ATOM 8563 O O . GLY A 1 1084 ? -21.842 -7.734 42.979 1.00 95.00 1084 GLY A O 1
ATOM 8564 N N . VAL A 1 1085 ? -21.585 -9.847 43.706 1.00 95.62 1085 VAL A N 1
ATOM 8565 C CA . VAL A 1 1085 ? -20.325 -9.616 44.423 1.00 95.62 1085 VAL A CA 1
ATOM 8566 C C . VAL A 1 1085 ? -19.303 -10.692 44.089 1.00 95.62 1085 VAL A C 1
ATOM 8568 O O . VAL A 1 1085 ? -19.657 -11.846 43.857 1.00 95.62 1085 VAL A O 1
ATOM 8571 N N . GLU A 1 1086 ? -18.032 -10.308 44.106 1.00 95.31 1086 GLU A N 1
ATOM 8572 C CA . GLU A 1 1086 ? -16.891 -11.218 44.045 1.00 95.31 1086 GLU A CA 1
ATOM 8573 C C . GLU A 1 1086 ? -16.206 -11.253 45.412 1.00 95.31 1086 GLU A C 1
ATOM 8575 O O . GLU A 1 1086 ? -15.956 -10.206 46.004 1.00 95.31 1086 GLU A O 1
ATOM 8580 N N . ILE A 1 1087 ? -15.883 -12.442 45.924 1.00 94.00 1087 ILE A N 1
ATOM 8581 C CA . ILE A 1 1087 ? -15.134 -12.593 47.178 1.00 94.00 1087 ILE A CA 1
ATOM 8582 C C . ILE A 1 1087 ? -13.674 -12.866 46.829 1.00 94.00 1087 ILE A C 1
ATOM 8584 O O . ILE A 1 1087 ? -13.360 -13.882 46.209 1.00 94.00 1087 ILE A O 1
ATOM 8588 N N . HIS A 1 1088 ? -12.777 -11.969 47.230 1.00 91.50 1088 HIS A N 1
ATOM 8589 C CA . HIS A 1 1088 ? -11.370 -12.077 46.869 1.00 91.50 1088 HIS A CA 1
ATOM 8590 C C . HIS A 1 1088 ? -10.617 -13.060 47.781 1.00 91.50 1088 HIS A C 1
ATOM 8592 O O . HIS A 1 1088 ? -10.398 -12.786 48.962 1.00 91.50 1088 HIS A O 1
ATOM 8598 N N . ASN A 1 1089 ? -10.177 -14.189 47.217 1.00 88.50 1089 ASN A N 1
ATOM 8599 C CA . ASN A 1 1089 ? -9.404 -15.233 47.903 1.00 88.50 1089 ASN A CA 1
ATOM 8600 C C . ASN A 1 1089 ? -8.060 -15.506 47.200 1.00 88.50 1089 ASN A C 1
ATOM 8602 O O . ASN A 1 1089 ? -7.724 -16.646 46.894 1.00 88.50 1089 ASN A O 1
ATOM 8606 N N . ALA A 1 1090 ? -7.334 -14.443 46.856 1.00 82.88 1090 ALA A N 1
ATOM 8607 C CA . ALA A 1 1090 ? -6.065 -14.533 46.142 1.00 82.88 1090 ALA A CA 1
ATOM 8608 C C . ALA A 1 1090 ? -5.052 -13.504 46.659 1.00 82.88 1090 ALA A C 1
ATOM 8610 O O . ALA A 1 1090 ? -5.383 -12.636 47.470 1.00 82.88 1090 ALA A O 1
ATOM 8611 N N . ASN A 1 1091 ? -3.836 -13.562 46.114 1.00 77.81 1091 ASN A N 1
ATOM 8612 C CA . ASN A 1 1091 ? -2.764 -12.583 46.294 1.00 77.81 1091 ASN A CA 1
ATOM 8613 C C . ASN A 1 1091 ? -2.312 -12.354 47.740 1.00 77.81 1091 ASN A C 1
ATOM 8615 O O . ASN A 1 1091 ? -1.697 -11.328 47.970 1.00 77.81 1091 ASN A O 1
ATOM 8619 N N . GLY A 1 1092 ? -2.570 -13.267 48.683 1.00 80.06 1092 GLY A N 1
ATOM 8620 C CA . GLY A 1 1092 ? -2.076 -13.160 50.060 1.00 80.06 1092 GLY A CA 1
ATOM 8621 C C . GLY A 1 1092 ? -2.906 -12.299 51.015 1.00 80.06 1092 GLY A C 1
ATOM 8622 O O . GLY A 1 1092 ? -2.479 -12.070 52.148 1.00 80.06 1092 GLY A O 1
ATOM 8623 N N . TYR A 1 1093 ? -4.104 -11.865 50.617 1.00 90.06 1093 TYR A N 1
ATOM 8624 C CA . TYR A 1 1093 ? -5.044 -11.167 51.505 1.00 90.06 1093 TYR A CA 1
ATOM 8625 C C . TYR A 1 1093 ? -5.736 -12.119 52.494 1.00 90.06 1093 TYR A C 1
ATOM 8627 O O . TYR A 1 1093 ? -5.552 -13.332 52.430 1.00 90.06 1093 TYR A O 1
ATOM 8635 N N . LEU A 1 1094 ? -6.528 -11.583 53.430 1.00 93.38 1094 LEU A N 1
ATOM 8636 C CA . LEU A 1 1094 ? -6.937 -12.290 54.651 1.00 93.38 1094 LEU A CA 1
ATOM 8637 C C . LEU A 1 1094 ? -7.525 -13.690 54.419 1.00 93.38 1094 LEU A C 1
ATOM 8639 O O . LEU A 1 1094 ? -7.152 -14.606 55.139 1.00 93.38 1094 LEU A O 1
ATOM 8643 N N . LEU A 1 1095 ? -8.418 -13.877 53.443 1.00 90.81 1095 LEU A N 1
ATOM 8644 C CA . LEU A 1 1095 ? -8.995 -15.203 53.174 1.00 90.81 1095 LEU A CA 1
ATOM 8645 C C . LEU A 1 1095 ? -7.954 -16.183 52.611 1.00 90.81 1095 LEU A C 1
ATOM 8647 O O . LEU A 1 1095 ? -7.876 -17.316 53.083 1.00 90.81 1095 LEU A O 1
ATOM 8651 N N . ASP A 1 1096 ? -7.093 -15.719 51.700 1.00 87.12 1096 ASP A N 1
ATOM 8652 C CA . ASP A 1 1096 ? -6.025 -16.537 51.111 1.00 87.12 1096 ASP A CA 1
ATOM 8653 C C . ASP A 1 1096 ? -5.027 -16.970 52.201 1.00 87.12 1096 ASP A C 1
ATOM 8655 O O . ASP A 1 1096 ? -4.546 -18.102 52.207 1.00 87.12 1096 ASP A O 1
ATOM 8659 N N . GLN A 1 1097 ? -4.810 -16.118 53.216 1.00 88.50 1097 GLN A N 1
ATOM 8660 C CA . GLN A 1 1097 ? -3.985 -16.442 54.386 1.00 88.50 1097 GLN A CA 1
ATOM 8661 C C . GLN A 1 1097 ? -4.514 -17.642 55.189 1.00 88.50 1097 GLN A C 1
ATOM 8663 O O . GLN A 1 1097 ? -3.716 -18.300 55.853 1.00 88.50 1097 GLN A O 1
ATOM 8668 N N . PHE A 1 1098 ? -5.816 -17.951 55.148 1.00 87.12 1098 PHE A N 1
ATOM 8669 C CA . PHE A 1 1098 ? -6.370 -19.161 55.771 1.00 87.12 1098 PHE A CA 1
ATOM 8670 C C . PHE A 1 1098 ? -6.238 -20.401 54.879 1.00 87.12 1098 PHE A C 1
ATOM 8672 O O . PHE A 1 1098 ? -6.265 -21.519 55.391 1.00 87.12 1098 PHE A O 1
ATOM 8679 N N . THR A 1 1099 ? -6.073 -20.235 53.567 1.00 81.06 1099 THR A N 1
ATOM 8680 C CA . THR A 1 1099 ? -6.009 -21.352 52.612 1.00 81.06 1099 THR A CA 1
ATOM 8681 C C . THR A 1 1099 ? -4.593 -21.822 52.288 1.00 81.06 1099 THR A C 1
ATOM 8683 O O . THR A 1 1099 ? -4.432 -22.684 51.429 1.00 81.06 1099 THR A O 1
ATOM 8686 N N . GLN A 1 1100 ? -3.570 -21.260 52.939 1.00 78.12 1100 GLN A N 1
ATOM 8687 C CA . GLN A 1 1100 ? -2.167 -21.433 52.554 1.00 78.12 1100 GLN A CA 1
ATOM 8688 C C . GLN A 1 1100 ? -1.320 -21.890 53.745 1.00 78.12 1100 GLN A C 1
ATOM 8690 O O . GLN A 1 1100 ? -1.356 -21.292 54.824 1.00 78.12 1100 GLN A O 1
ATOM 8695 N N . ASP A 1 1101 ? -0.523 -22.938 53.533 1.00 75.06 1101 ASP A N 1
ATOM 8696 C CA . ASP A 1 1101 ? 0.247 -23.596 54.598 1.00 75.06 1101 ASP A CA 1
ATOM 8697 C C . ASP A 1 1101 ? 1.275 -22.654 55.238 1.00 75.06 1101 ASP A C 1
ATOM 8699 O O . ASP A 1 1101 ? 1.489 -22.680 56.446 1.00 75.06 1101 ASP A O 1
ATOM 8703 N N . VAL A 1 1102 ? 1.879 -21.768 54.439 1.00 74.88 1102 VAL A N 1
ATOM 8704 C CA . VAL A 1 1102 ? 2.906 -20.817 54.899 1.00 74.88 1102 VAL A CA 1
ATOM 8705 C C . VAL A 1 1102 ? 2.364 -19.686 55.777 1.00 74.88 1102 VAL A C 1
ATOM 8707 O O . VAL A 1 1102 ? 3.149 -18.957 56.387 1.00 74.88 1102 VAL A O 1
ATOM 8710 N N . THR A 1 1103 ? 1.044 -19.498 55.820 1.00 81.50 1103 THR A N 1
ATOM 8711 C CA . THR A 1 1103 ? 0.394 -18.399 56.548 1.00 81.50 1103 THR A CA 1
ATOM 8712 C C . THR A 1 1103 ? -0.566 -18.867 57.635 1.00 81.50 1103 THR A C 1
ATOM 8714 O O . THR A 1 1103 ? -0.843 -18.094 58.554 1.00 81.50 1103 THR A O 1
ATOM 8717 N N . ASN A 1 1104 ? -1.060 -20.106 57.562 1.00 86.12 1104 ASN A N 1
ATOM 8718 C CA . ASN A 1 1104 ? -2.027 -20.656 58.503 1.00 86.12 1104 ASN A CA 1
ATOM 8719 C C . ASN A 1 1104 ? -1.419 -21.771 59.368 1.00 86.12 1104 ASN A C 1
ATOM 8721 O O . ASN A 1 1104 ? -1.468 -22.949 59.030 1.00 86.12 1104 ASN A O 1
ATOM 8725 N N . HIS A 1 1105 ? -0.875 -21.406 60.529 1.00 85.00 1105 HIS A N 1
ATOM 8726 C CA . HIS A 1 1105 ? -0.311 -22.336 61.514 1.00 85.00 1105 HIS A CA 1
ATOM 8727 C C . HIS A 1 1105 ? -1.261 -22.621 62.691 1.00 85.00 1105 HIS A C 1
ATOM 8729 O O . HIS A 1 1105 ? -0.817 -22.990 63.785 1.00 85.00 1105 HIS A O 1
ATOM 8735 N N . ARG A 1 1106 ? -2.565 -22.409 62.503 1.00 86.06 1106 ARG A N 1
ATOM 8736 C CA . ARG A 1 1106 ? -3.559 -22.579 63.566 1.00 86.06 1106 ARG A CA 1
ATOM 8737 C C . ARG A 1 1106 ? -3.724 -24.048 63.950 1.00 86.06 1106 ARG A C 1
ATOM 8739 O O . ARG A 1 1106 ? -3.556 -24.941 63.130 1.00 86.06 1106 ARG A O 1
ATOM 8746 N N . ALA A 1 1107 ? -4.088 -24.278 65.209 1.00 82.19 1107 ALA A N 1
ATOM 8747 C CA . ALA A 1 1107 ? -4.376 -25.609 65.751 1.00 82.19 1107 ALA A CA 1
ATOM 8748 C C . ALA A 1 1107 ? -5.877 -25.844 66.016 1.00 82.19 1107 ALA A C 1
ATOM 8750 O O . ALA A 1 1107 ? -6.247 -26.887 66.550 1.00 82.19 1107 ALA A O 1
ATOM 8751 N N . ASP A 1 1108 ? -6.727 -24.861 65.708 1.00 86.56 1108 ASP A N 1
ATOM 8752 C CA . ASP A 1 1108 ? -8.181 -24.944 65.859 1.00 86.56 1108 ASP A CA 1
ATOM 8753 C C . ASP A 1 1108 ? -8.869 -25.357 64.546 1.00 86.56 1108 ASP A C 1
ATOM 8755 O O . ASP A 1 1108 ? -8.211 -25.707 63.570 1.00 86.56 1108 ASP A O 1
ATOM 8759 N N . GLU A 1 1109 ? -10.206 -25.324 64.521 1.00 81.88 1109 GLU A N 1
ATOM 8760 C CA . GLU A 1 1109 ? -11.029 -25.738 63.372 1.00 81.88 1109 GLU A CA 1
ATOM 8761 C C . GLU A 1 1109 ? -10.787 -24.925 62.083 1.00 81.88 1109 GLU A C 1
ATOM 8763 O O . GLU A 1 1109 ? -11.242 -25.331 61.017 1.00 81.88 1109 GLU A O 1
ATOM 8768 N N . TYR A 1 1110 ? -10.053 -23.807 62.162 1.00 83.06 1110 TYR A N 1
ATOM 8769 C CA . TYR A 1 1110 ? -9.662 -22.985 61.014 1.00 83.06 1110 TYR A CA 1
ATOM 8770 C C . TYR A 1 1110 ? -8.210 -23.239 60.565 1.00 83.06 1110 TYR A C 1
ATOM 8772 O O . TYR A 1 1110 ? -7.705 -22.489 59.731 1.00 83.06 1110 TYR A O 1
ATOM 8780 N N . GLY A 1 1111 ? -7.525 -24.256 61.107 1.00 74.56 1111 GLY A N 1
ATOM 8781 C CA . GLY A 1 1111 ? -6.176 -24.691 60.717 1.00 74.56 1111 GLY A CA 1
ATOM 8782 C C . GLY A 1 1111 ? -6.145 -26.009 59.925 1.00 74.56 1111 GLY A C 1
ATOM 8783 O O . GLY A 1 1111 ? -7.001 -26.874 60.107 1.00 74.56 1111 GLY A O 1
ATOM 8784 N N . GLY A 1 1112 ? -5.149 -26.169 59.041 1.00 60.81 1112 GLY A N 1
ATOM 8785 C CA . GLY A 1 1112 ? -4.887 -27.401 58.275 1.00 60.81 1112 GLY A CA 1
ATOM 8786 C C . GLY A 1 1112 ? -4.096 -28.461 59.064 1.00 60.81 1112 GLY A C 1
ATOM 8787 O O . GLY A 1 1112 ? -3.402 -28.147 60.029 1.00 60.81 1112 GLY A O 1
ATOM 8788 N N . SER A 1 1113 ? -4.203 -29.739 58.676 1.00 47.44 1113 SER A N 1
ATOM 8789 C CA . SER A 1 1113 ? -3.616 -30.885 59.396 1.00 47.44 1113 SER A CA 1
ATOM 8790 C C . SER A 1 1113 ? -2.086 -30.819 59.544 1.00 47.44 1113 SER A C 1
ATOM 8792 O O . SER A 1 1113 ? -1.363 -30.543 58.592 1.00 47.44 1113 SER A O 1
ATOM 8794 N N . VAL A 1 1114 ? -1.613 -31.175 60.741 1.00 41.06 1114 VAL A N 1
ATOM 8795 C CA . VAL A 1 1114 ? -0.273 -30.989 61.348 1.00 41.06 1114 VAL A CA 1
ATOM 8796 C C . VAL A 1 1114 ? 0.895 -31.761 60.680 1.00 41.06 1114 VAL A C 1
ATOM 8798 O O . VAL A 1 1114 ? 1.994 -31.823 61.228 1.00 41.06 1114 VAL A O 1
ATOM 8801 N N . GLU A 1 1115 ? 0.742 -32.312 59.477 1.00 40.47 1115 GLU A N 1
ATOM 8802 C CA . GLU A 1 1115 ? 1.797 -33.099 58.816 1.00 40.47 1115 GLU A CA 1
ATOM 8803 C C . GLU A 1 1115 ? 2.488 -32.324 57.688 1.00 40.47 1115 GLU A C 1
ATOM 8805 O O . GLU A 1 1115 ? 2.120 -32.438 56.522 1.00 40.47 1115 GLU A O 1
ATOM 8810 N N . ASN A 1 1116 ? 3.494 -31.523 58.062 1.00 38.06 1116 ASN A N 1
ATOM 8811 C CA . ASN A 1 1116 ? 4.762 -31.269 57.346 1.00 38.06 1116 ASN A CA 1
ATOM 8812 C C . ASN A 1 1116 ? 5.365 -29.934 57.804 1.00 38.06 1116 ASN A C 1
ATOM 8814 O O . ASN A 1 1116 ? 5.342 -28.926 57.106 1.00 38.06 1116 ASN A O 1
ATOM 8818 N N . ARG A 1 1117 ? 5.955 -29.925 59.002 1.00 47.47 1117 ARG A N 1
ATOM 8819 C CA . ARG A 1 1117 ? 6.963 -28.918 59.347 1.00 47.47 1117 ARG A CA 1
ATOM 8820 C C . ARG A 1 1117 ? 8.316 -29.511 58.990 1.00 47.47 1117 ARG A C 1
ATOM 8822 O O . ARG A 1 1117 ? 8.702 -30.476 59.632 1.00 47.47 1117 ARG A O 1
ATOM 8829 N N . HIS A 1 1118 ? 8.982 -28.967 57.971 1.00 35.62 1118 HIS A N 1
ATOM 8830 C CA . HIS A 1 1118 ? 10.417 -28.638 57.935 1.00 35.62 1118 HIS A CA 1
ATOM 8831 C C . HIS A 1 1118 ? 10.883 -28.372 56.492 1.00 35.62 1118 HIS A C 1
ATOM 8833 O O . HIS A 1 1118 ? 10.958 -29.288 55.686 1.00 35.62 1118 HIS A O 1
ATOM 8839 N N . GLY A 1 1119 ? 11.334 -27.138 56.238 1.00 39.78 1119 GLY A N 1
ATOM 8840 C CA . GLY A 1 1119 ? 12.384 -26.858 55.254 1.00 39.78 1119 GLY A CA 1
ATOM 8841 C C . GLY A 1 1119 ? 11.946 -26.527 53.822 1.00 39.78 1119 GLY A C 1
ATOM 8842 O O . GLY A 1 1119 ? 11.592 -27.408 53.057 1.00 39.78 1119 GLY A O 1
ATOM 8843 N N . LEU A 1 1120 ? 12.188 -25.260 53.463 1.00 35.94 1120 LEU A N 1
ATOM 8844 C CA . LEU A 1 1120 ? 12.289 -24.659 52.122 1.00 35.94 1120 LEU A CA 1
ATOM 8845 C C . LEU A 1 1120 ? 10.989 -24.292 51.377 1.00 35.94 1120 LEU A C 1
ATOM 8847 O O . LEU A 1 1120 ? 10.143 -25.110 51.048 1.00 35.94 1120 LEU A O 1
ATOM 8851 N N . ARG A 1 1121 ? 10.918 -22.982 51.092 1.00 47.34 1121 ARG A N 1
ATOM 8852 C CA . ARG A 1 1121 ? 9.898 -22.238 50.349 1.00 47.34 1121 ARG A CA 1
ATOM 8853 C C . ARG A 1 1121 ? 10.059 -22.464 48.846 1.00 47.34 1121 ARG A C 1
ATOM 8855 O O . ARG A 1 1121 ? 11.092 -22.059 48.316 1.00 47.34 1121 ARG A O 1
ATOM 8862 N N . TRP A 1 1122 ? 9.027 -22.963 48.167 1.00 38.41 1122 TRP A N 1
ATOM 8863 C CA . TRP A 1 1122 ? 8.772 -22.635 46.759 1.00 38.41 1122 TRP A CA 1
ATOM 8864 C C . TRP A 1 1122 ? 7.366 -23.068 46.312 1.00 38.41 1122 TRP A C 1
ATOM 8866 O O . TRP A 1 1122 ? 7.049 -24.252 46.344 1.00 38.41 1122 TRP A O 1
ATOM 8876 N N . SER A 1 1123 ? 6.553 -22.118 45.837 1.00 42.19 1123 SER A N 1
ATOM 8877 C CA . SER A 1 1123 ? 5.413 -22.389 44.952 1.00 42.19 1123 SER A CA 1
ATOM 8878 C C . SER A 1 1123 ? 5.746 -21.824 43.567 1.00 42.19 1123 SER A C 1
ATOM 8880 O O . SER A 1 1123 ? 6.114 -20.647 43.493 1.00 42.19 1123 SER A O 1
ATOM 8882 N N . PRO A 1 1124 ? 5.600 -22.589 42.469 1.00 41.31 1124 PRO A N 1
ATOM 8883 C CA . PRO A 1 1124 ? 5.815 -22.057 41.114 1.00 41.31 1124 PRO A CA 1
ATOM 8884 C C . PRO A 1 1124 ? 4.854 -20.907 40.787 1.00 41.31 1124 PRO A C 1
ATOM 8886 O O . PRO A 1 1124 ? 5.169 -19.968 40.049 1.00 41.31 1124 PRO A O 1
ATOM 8889 N N . TRP A 1 1125 ? 3.677 -20.930 41.408 1.00 47.03 1125 TRP A N 1
ATOM 8890 C CA . TRP A 1 1125 ? 2.559 -20.077 41.041 1.00 47.03 1125 TRP A CA 1
ATOM 8891 C C . TRP A 1 1125 ? 2.629 -18.682 41.647 1.00 47.03 1125 TRP A C 1
ATOM 8893 O O . TRP A 1 1125 ? 2.217 -17.725 40.998 1.00 47.03 1125 TRP A O 1
ATOM 8903 N N . ASN A 1 1126 ? 3.224 -18.504 42.833 1.00 50.22 1126 ASN A N 1
ATOM 8904 C CA . ASN A 1 1126 ? 3.174 -17.210 43.509 1.00 50.22 1126 ASN A CA 1
ATOM 8905 C C . ASN A 1 1126 ? 4.400 -16.939 44.393 1.00 50.22 1126 ASN A C 1
ATOM 8907 O O . ASN A 1 1126 ? 4.638 -17.650 45.356 1.00 50.22 1126 ASN A O 1
ATOM 8911 N N . THR A 1 1127 ? 5.172 -15.901 44.060 1.00 53.62 1127 THR A N 1
ATOM 8912 C CA . THR A 1 1127 ? 6.192 -15.289 44.936 1.00 53.62 1127 THR A CA 1
ATOM 8913 C C . THR A 1 1127 ? 5.677 -13.993 45.572 1.00 53.62 1127 THR A C 1
ATOM 8915 O O . THR A 1 1127 ? 6.376 -13.369 46.367 1.00 53.62 1127 THR A O 1
ATOM 8918 N N . PHE A 1 1128 ? 4.462 -13.568 45.208 1.00 56.41 1128 PHE A N 1
ATOM 8919 C CA . PHE A 1 1128 ? 3.821 -12.363 45.717 1.00 56.41 1128 PHE A CA 1
ATOM 8920 C C . PHE A 1 1128 ? 3.412 -12.575 47.180 1.00 56.41 1128 PHE A C 1
ATOM 8922 O O . PHE A 1 1128 ? 2.833 -13.610 47.503 1.00 56.41 1128 PHE A O 1
ATOM 8929 N N . GLN A 1 1129 ? 3.722 -11.610 48.053 1.00 62.38 1129 GLN A N 1
ATOM 8930 C CA . GLN A 1 1129 ? 3.301 -11.583 49.464 1.00 62.38 1129 GLN A CA 1
ATOM 8931 C C . GLN A 1 1129 ? 3.631 -12.851 50.288 1.00 62.38 1129 GLN A C 1
ATOM 8933 O O . GLN A 1 1129 ? 2.859 -13.264 51.156 1.00 62.38 1129 GLN A O 1
ATOM 8938 N N . ASP A 1 1130 ? 4.792 -13.470 50.035 1.00 71.12 1130 ASP A N 1
ATOM 8939 C CA . ASP A 1 1130 ? 5.263 -14.688 50.723 1.00 71.12 1130 ASP A CA 1
ATOM 8940 C C . ASP A 1 1130 ? 4.262 -15.852 50.716 1.00 71.12 1130 ASP A C 1
ATOM 8942 O O . ASP A 1 1130 ? 4.131 -16.576 51.708 1.00 71.12 1130 ASP A O 1
ATOM 8946 N N . MET A 1 1131 ? 3.540 -16.026 49.612 1.00 70.81 1131 MET A N 1
ATOM 8947 C CA . MET A 1 1131 ? 2.584 -17.121 49.460 1.00 70.81 1131 MET A CA 1
ATOM 8948 C C . MET A 1 1131 ? 3.259 -18.373 48.889 1.00 70.81 1131 MET A C 1
ATOM 8950 O O . MET A 1 1131 ? 4.216 -18.287 48.123 1.00 70.81 1131 MET A O 1
ATOM 8954 N N . GLY A 1 1132 ? 2.772 -19.558 49.260 1.00 61.47 1132 GLY A N 1
ATOM 8955 C CA . GLY A 1 1132 ? 3.253 -20.815 48.696 1.00 61.47 1132 GLY A CA 1
ATOM 8956 C C . GLY A 1 1132 ? 2.821 -22.062 49.463 1.00 61.47 1132 GLY A C 1
ATOM 8957 O O . GLY A 1 1132 ? 2.495 -22.002 50.642 1.00 61.47 1132 GLY A O 1
ATOM 8958 N N . MET A 1 1133 ? 2.847 -23.201 48.775 1.00 59.94 1133 MET A N 1
ATOM 8959 C CA . MET A 1 1133 ? 2.682 -24.543 49.338 1.00 59.94 1133 MET A CA 1
ATOM 8960 C C . MET A 1 1133 ? 3.861 -25.406 48.891 1.00 59.94 1133 MET A C 1
ATOM 8962 O O . MET A 1 1133 ? 4.456 -25.118 47.855 1.00 59.94 1133 MET A O 1
ATOM 8966 N N . ASP A 1 1134 ? 4.162 -26.484 49.620 1.00 57.59 1134 ASP A N 1
ATOM 8967 C CA . ASP A 1 1134 ? 5.361 -27.310 49.386 1.00 57.59 1134 ASP A CA 1
ATOM 8968 C C . ASP A 1 1134 ? 5.443 -27.947 47.982 1.00 57.59 1134 ASP A C 1
ATOM 8970 O O . ASP A 1 1134 ? 6.504 -28.414 47.574 1.00 57.59 1134 ASP A O 1
ATOM 8974 N N . SER A 1 1135 ? 4.326 -28.043 47.245 1.00 62.03 1135 SER A N 1
ATOM 8975 C CA . SER A 1 1135 ? 4.314 -28.557 45.869 1.00 62.03 1135 SER A CA 1
ATOM 8976 C C . SER A 1 1135 ? 3.081 -28.116 45.073 1.00 62.03 1135 SER A C 1
ATOM 8978 O O . SER A 1 1135 ? 2.014 -27.877 45.642 1.00 62.03 1135 SER A O 1
ATOM 8980 N N . VAL A 1 1136 ? 3.189 -28.145 43.736 1.00 67.25 1136 VAL A N 1
ATOM 8981 C CA . VAL A 1 1136 ? 2.059 -27.965 42.796 1.00 67.25 1136 VAL A CA 1
ATOM 8982 C C . VAL A 1 1136 ? 0.898 -28.901 43.119 1.00 67.25 1136 VAL A C 1
ATOM 8984 O O . VAL A 1 1136 ? -0.260 -28.502 43.036 1.00 67.25 1136 VAL A O 1
ATOM 8987 N N . SER A 1 1137 ? 1.198 -30.144 43.505 1.00 71.38 1137 SER A N 1
ATOM 8988 C CA . SER A 1 1137 ? 0.180 -31.150 43.816 1.00 71.38 1137 SER A CA 1
ATOM 8989 C C . SER A 1 1137 ? -0.663 -30.772 45.038 1.00 71.38 1137 SER A C 1
ATOM 8991 O O . SER A 1 1137 ? -1.886 -30.889 44.984 1.00 71.38 1137 SER A O 1
ATOM 8993 N N . LYS A 1 1138 ? -0.037 -30.235 46.096 1.00 70.75 1138 LYS A N 1
ATOM 8994 C CA . LYS A 1 1138 ? -0.739 -29.738 47.289 1.00 70.75 1138 LYS A CA 1
ATOM 8995 C C . LYS A 1 1138 ? -1.603 -28.522 46.954 1.00 70.75 1138 LYS A C 1
ATOM 8997 O O . LYS A 1 1138 ? -2.761 -28.483 47.354 1.00 70.75 1138 LYS A O 1
ATOM 9002 N N . THR A 1 1139 ? -1.088 -27.595 46.139 1.00 71.75 1139 THR A N 1
ATOM 9003 C CA . THR A 1 1139 ? -1.869 -26.454 45.634 1.00 71.75 1139 THR A CA 1
ATOM 9004 C C . THR A 1 1139 ? -3.097 -26.917 44.855 1.00 71.75 1139 THR A C 1
ATOM 9006 O O . THR A 1 1139 ? -4.212 -26.516 45.188 1.00 71.75 1139 THR A O 1
ATOM 9009 N N . LYS A 1 1140 ? -2.930 -27.812 43.870 1.00 77.06 1140 LYS A N 1
ATOM 9010 C CA . LYS A 1 1140 ? -4.059 -28.356 43.102 1.00 77.06 1140 LYS A CA 1
ATOM 9011 C C . LYS A 1 1140 ? -5.069 -29.044 44.020 1.00 77.06 1140 LYS A C 1
ATOM 9013 O O . LYS A 1 1140 ? -6.258 -28.776 43.889 1.00 77.06 1140 LYS A O 1
ATOM 9018 N N . ALA A 1 1141 ? -4.627 -29.860 44.979 1.00 77.62 1141 ALA A N 1
ATOM 9019 C CA . ALA A 1 1141 ? -5.514 -30.550 45.917 1.00 77.62 1141 ALA A CA 1
ATOM 9020 C C . ALA A 1 1141 ? -6.324 -29.581 46.800 1.00 77.62 1141 ALA A C 1
ATOM 9022 O O . ALA A 1 1141 ? -7.542 -29.729 46.902 1.00 77.62 1141 ALA A O 1
ATOM 9023 N N . GLN A 1 1142 ? -5.680 -28.565 47.382 1.00 77.44 1142 GLN A N 1
ATOM 9024 C CA . GLN A 1 1142 ? -6.350 -27.591 48.248 1.00 77.44 1142 GLN A CA 1
ATOM 9025 C C . GLN A 1 1142 ? -7.386 -26.764 47.480 1.00 77.44 1142 GLN A C 1
ATOM 9027 O O . GLN A 1 1142 ? -8.539 -26.667 47.902 1.00 77.44 1142 GLN A O 1
ATOM 9032 N N . PHE A 1 1143 ? -7.007 -26.193 46.333 1.00 80.81 1143 PHE A N 1
ATOM 9033 C CA . PHE A 1 1143 ? -7.941 -25.405 45.527 1.00 80.81 1143 PHE A CA 1
ATOM 9034 C C . PHE A 1 1143 ? -9.054 -26.278 44.934 1.00 80.81 1143 PHE A C 1
ATOM 9036 O O . PHE A 1 1143 ? -10.204 -25.847 44.915 1.00 80.81 1143 PHE A O 1
ATOM 9043 N N . SER A 1 1144 ? -8.759 -27.526 44.551 1.00 83.19 1144 SER A N 1
ATOM 9044 C CA . SER A 1 1144 ? -9.788 -28.493 44.140 1.00 83.19 1144 SER A CA 1
ATOM 9045 C C . SER A 1 1144 ? -10.807 -28.733 45.248 1.00 83.19 1144 SER A C 1
ATOM 9047 O O . SER A 1 1144 ? -12.011 -28.696 45.000 1.00 83.19 1144 SER A O 1
ATOM 9049 N N . TYR A 1 1145 ? -10.340 -28.931 46.485 1.00 84.31 1145 TYR A N 1
ATOM 9050 C CA . TYR A 1 1145 ? -11.212 -29.113 47.638 1.00 84.31 1145 TYR A CA 1
ATOM 9051 C C . TYR A 1 1145 ? -12.110 -27.890 47.854 1.00 84.31 1145 TYR A C 1
ATOM 9053 O O . TYR A 1 1145 ? -13.329 -28.037 47.897 1.00 84.31 1145 TYR A O 1
ATOM 9061 N N . VAL A 1 1146 ? -11.542 -26.682 47.898 1.00 83.69 1146 VAL A N 1
ATOM 9062 C CA . VAL A 1 1146 ? -12.316 -25.443 48.091 1.00 83.69 1146 VAL A CA 1
ATOM 9063 C C . VAL A 1 1146 ? -13.365 -25.262 46.990 1.00 83.69 1146 VAL A C 1
ATOM 9065 O O . VAL A 1 1146 ? -14.544 -25.079 47.289 1.00 83.69 1146 VAL A O 1
ATOM 9068 N N . VAL A 1 1147 ? -12.966 -25.375 45.720 1.00 87.56 1147 VAL A N 1
ATOM 9069 C CA . VAL A 1 1147 ? -13.868 -25.204 44.570 1.00 87.56 1147 VAL A CA 1
ATOM 9070 C C . VAL A 1 1147 ? -14.968 -26.271 44.569 1.00 87.56 1147 VAL A C 1
ATOM 9072 O O . VAL A 1 1147 ? -16.135 -25.941 44.350 1.00 87.56 1147 VAL A O 1
ATOM 9075 N N . SER A 1 1148 ? -14.637 -27.529 44.884 1.00 87.25 1148 SER A N 1
ATOM 9076 C CA . SER A 1 1148 ? -15.627 -28.610 44.989 1.00 87.25 1148 SER A CA 1
ATOM 9077 C C . SER A 1 1148 ? -16.646 -28.353 46.102 1.00 87.25 1148 SER A C 1
ATOM 9079 O O . SER A 1 1148 ? -17.846 -28.483 45.872 1.00 87.25 1148 SER A O 1
ATOM 9081 N N . LYS A 1 1149 ? -16.204 -27.892 47.281 1.00 88.50 1149 LYS A N 1
ATOM 9082 C CA . LYS A 1 1149 ? -17.094 -27.607 48.413 1.00 88.50 1149 LYS A CA 1
ATOM 9083 C C . LYS A 1 1149 ? -18.005 -26.418 48.149 1.00 88.50 1149 LYS A C 1
ATOM 9085 O O . LYS A 1 1149 ? -19.178 -26.476 48.506 1.00 88.50 1149 LYS A O 1
ATOM 9090 N N . ILE A 1 1150 ? -17.508 -25.382 47.474 1.00 89.38 1150 ILE A N 1
ATOM 9091 C CA . ILE A 1 1150 ? -18.349 -24.267 47.018 1.00 89.38 1150 ILE A CA 1
ATOM 9092 C C . ILE A 1 1150 ? -19.403 -24.779 46.034 1.00 89.38 1150 ILE A C 1
ATOM 9094 O O . ILE A 1 1150 ? -20.583 -24.469 46.186 1.00 89.38 1150 ILE A O 1
ATOM 9098 N N . LYS A 1 1151 ? -18.999 -25.596 45.053 1.00 88.56 1151 LYS A N 1
ATOM 9099 C CA . LYS A 1 1151 ? -19.908 -26.166 44.053 1.00 88.56 1151 LYS A CA 1
ATOM 9100 C C . LYS A 1 1151 ? -21.001 -27.039 44.679 1.00 88.56 1151 LYS A C 1
ATOM 9102 O O . LYS A 1 1151 ? -22.156 -26.915 44.273 1.00 88.56 1151 LYS A O 1
ATOM 9107 N N . GLU A 1 1152 ? -20.646 -27.874 45.656 1.00 88.75 1152 GLU A N 1
ATOM 9108 C CA . GLU A 1 1152 ? -21.566 -28.740 46.409 1.00 88.75 1152 GLU A CA 1
ATOM 9109 C C . GLU A 1 1152 ? -22.545 -27.938 47.278 1.00 88.75 1152 GLU A C 1
ATOM 9111 O O . GLU A 1 1152 ? -23.745 -28.206 47.268 1.00 88.75 1152 GLU A O 1
ATOM 9116 N N . ALA A 1 1153 ? -22.048 -26.951 48.029 1.00 90.62 1153 ALA A N 1
ATOM 9117 C CA . ALA A 1 1153 ? -22.862 -26.175 48.964 1.00 90.62 1153 ALA A CA 1
ATOM 9118 C C . ALA A 1 1153 ? -23.749 -25.129 48.269 1.00 90.62 1153 ALA A C 1
ATOM 9120 O O . ALA A 1 1153 ? -24.822 -24.790 48.774 1.00 90.62 1153 ALA A O 1
ATOM 9121 N N . HIS A 1 1154 ? -23.310 -24.606 47.120 1.00 88.69 1154 HIS A N 1
ATOM 9122 C CA . HIS A 1 1154 ? -23.934 -23.469 46.447 1.00 88.69 1154 HIS A CA 1
ATOM 9123 C C . HIS A 1 1154 ? -24.145 -23.747 44.947 1.00 88.69 1154 HIS A C 1
ATOM 9125 O O . HIS A 1 1154 ? -23.394 -23.252 44.097 1.00 88.69 1154 HIS A O 1
ATOM 9131 N N . PRO A 1 1155 ? -25.204 -24.498 44.579 1.00 79.56 1155 PRO A N 1
ATOM 9132 C CA . PRO A 1 1155 ? -25.503 -24.844 43.186 1.00 79.56 1155 PRO A CA 1
ATOM 9133 C C . PRO A 1 1155 ? -25.753 -23.620 42.286 1.00 79.56 1155 PRO A C 1
ATOM 9135 O O . PRO A 1 1155 ? -25.556 -23.698 41.079 1.00 79.56 1155 PRO A O 1
ATOM 9138 N N . THR A 1 1156 ? -26.127 -22.476 42.865 1.00 82.25 1156 THR A N 1
ATOM 9139 C CA . THR A 1 1156 ? -26.419 -21.222 42.150 1.00 82.25 1156 THR A CA 1
ATOM 9140 C C . THR A 1 1156 ? -25.233 -20.253 42.074 1.00 82.25 1156 THR A C 1
ATOM 9142 O O . THR A 1 1156 ? -25.407 -19.119 41.639 1.00 82.25 1156 THR A O 1
ATOM 9145 N N . PHE A 1 1157 ? -24.033 -20.644 42.520 1.00 88.12 1157 PHE A N 1
ATOM 9146 C CA . PHE A 1 1157 ? -22.853 -19.772 42.474 1.00 88.12 1157 PHE A CA 1
ATOM 9147 C C . PHE A 1 1157 ? -22.445 -19.467 41.021 1.00 88.12 1157 PHE A C 1
ATOM 9149 O O . PHE A 1 1157 ? -22.174 -20.389 40.246 1.00 88.12 1157 PHE A O 1
ATOM 9156 N N . SER A 1 1158 ? -22.403 -18.177 40.664 1.00 88.69 1158 SER A N 1
ATOM 9157 C CA . SER A 1 1158 ? -22.362 -17.714 39.269 1.00 88.69 1158 SER A CA 1
ATOM 9158 C C . SER A 1 1158 ? -21.032 -17.945 38.560 1.00 88.69 1158 SER A C 1
ATOM 9160 O O . SER A 1 1158 ? -21.029 -18.331 37.393 1.00 88.69 1158 SER A O 1
ATOM 9162 N N . TYR A 1 1159 ? -19.890 -17.692 39.205 1.00 92.38 1159 TYR A N 1
ATOM 9163 C CA . TYR A 1 1159 ? -18.600 -17.892 38.547 1.00 92.38 1159 TYR A CA 1
ATOM 9164 C C . TYR A 1 1159 ? -17.432 -18.107 39.507 1.00 92.38 1159 TYR A C 1
ATOM 9166 O O . TYR A 1 1159 ? -17.498 -17.714 40.663 1.00 92.38 1159 TYR A O 1
ATOM 9174 N N . VAL A 1 1160 ? -16.338 -18.678 38.996 1.00 91.75 1160 VAL A N 1
ATOM 9175 C CA . VAL A 1 1160 ? -15.010 -18.646 39.631 1.00 91.75 1160 VAL A CA 1
ATOM 9176 C C . VAL A 1 1160 ? -14.067 -17.854 38.731 1.00 91.75 1160 VAL A C 1
ATOM 9178 O O . VAL A 1 1160 ? -14.068 -18.044 37.515 1.00 91.75 1160 VAL A O 1
ATOM 9181 N N . HIS A 1 1161 ? -13.294 -16.948 39.325 1.00 92.06 1161 HIS A N 1
ATOM 9182 C CA . HIS A 1 1161 ? -12.333 -16.099 38.626 1.00 92.06 1161 HIS A CA 1
ATOM 9183 C C . HIS A 1 1161 ? -10.912 -16.575 38.926 1.00 92.06 1161 HIS A C 1
ATOM 9185 O O . HIS A 1 1161 ? -10.510 -16.634 40.088 1.00 92.06 1161 HIS A O 1
ATOM 9191 N N . VAL A 1 1162 ? -10.163 -16.931 37.883 1.00 88.19 1162 VAL A N 1
ATOM 9192 C CA . VAL A 1 1162 ? -8.790 -17.437 37.976 1.00 88.19 1162 VAL A CA 1
ATOM 9193 C C . VAL A 1 1162 ? -7.816 -16.535 37.227 1.00 88.19 1162 VAL A C 1
ATOM 9195 O O . VAL A 1 1162 ? -8.140 -15.975 36.179 1.00 88.19 1162 VAL A O 1
ATOM 9198 N N . VAL A 1 1163 ? -6.598 -16.421 37.756 1.00 80.81 1163 VAL A N 1
ATOM 9199 C CA . VAL A 1 1163 ? -5.480 -15.771 37.068 1.00 80.81 1163 VAL A CA 1
ATOM 9200 C C . VAL A 1 1163 ? -4.588 -16.858 36.486 1.00 80.81 1163 VAL A C 1
ATOM 9202 O O . VAL A 1 1163 ? -4.079 -17.706 37.220 1.00 80.81 1163 VAL A O 1
ATOM 9205 N N . GLU A 1 1164 ? -4.415 -16.856 35.167 1.00 77.44 1164 GLU A N 1
ATOM 9206 C CA . GLU A 1 1164 ? -3.583 -17.835 34.488 1.00 77.44 1164 GLU A CA 1
ATOM 9207 C C . GLU A 1 1164 ? -2.098 -17.620 34.808 1.00 77.44 1164 GLU A C 1
ATOM 9209 O O . GLU A 1 1164 ? -1.607 -16.486 34.789 1.00 77.44 1164 GLU A O 1
ATOM 9214 N N . PRO A 1 1165 ? -1.341 -18.704 35.015 1.00 61.81 1165 PRO A N 1
ATOM 9215 C CA . PRO A 1 1165 ? 0.084 -18.666 35.357 1.00 61.81 1165 PRO A CA 1
ATOM 9216 C C . PRO A 1 1165 ? 0.964 -17.890 34.371 1.00 61.81 1165 PRO A C 1
ATOM 9218 O O . PRO A 1 1165 ? 1.928 -17.224 34.756 1.00 61.81 1165 PRO A O 1
ATOM 9221 N N . ARG A 1 1166 ? 0.576 -17.911 33.090 1.00 57.41 1166 ARG A N 1
ATOM 9222 C CA . ARG A 1 1166 ? 1.245 -17.205 31.986 1.00 57.41 1166 ARG A CA 1
ATOM 9223 C C . ARG A 1 1166 ? 1.280 -15.682 32.172 1.00 57.41 1166 ARG A C 1
ATOM 9225 O O . ARG A 1 1166 ? 2.087 -15.014 31.533 1.00 57.41 1166 ARG A O 1
ATOM 9232 N N . ALA A 1 1167 ? 0.484 -15.122 33.090 1.00 50.25 1167 ALA A N 1
ATOM 9233 C CA . ALA A 1 1167 ? 0.470 -13.696 33.416 1.00 50.25 1167 ALA A CA 1
ATOM 9234 C C . ALA A 1 1167 ? 1.816 -13.146 33.937 1.00 50.25 1167 ALA A C 1
ATOM 9236 O O . ALA A 1 1167 ? 2.027 -11.932 33.904 1.00 50.25 1167 ALA A O 1
ATOM 9237 N N . LYS A 1 1168 ? 2.737 -14.006 34.403 1.00 42.91 1168 LYS A N 1
ATOM 9238 C CA . LYS A 1 1168 ? 4.098 -13.604 34.809 1.00 42.91 1168 LYS A CA 1
ATOM 9239 C C . LYS A 1 1168 ? 5.023 -13.277 33.625 1.00 42.91 1168 LYS A C 1
ATOM 9241 O O . LYS A 1 1168 ? 6.012 -12.579 33.824 1.00 42.91 1168 LYS A O 1
ATOM 9246 N N . ALA A 1 1169 ? 4.708 -13.737 32.413 1.00 38.47 1169 ALA A N 1
ATOM 9247 C CA . ALA A 1 1169 ? 5.610 -13.730 31.257 1.00 38.47 1169 ALA A CA 1
ATOM 9248 C C . ALA A 1 1169 ? 5.354 -12.582 30.257 1.00 38.47 1169 ALA A C 1
ATOM 9250 O O . ALA A 1 1169 ? 5.605 -12.721 29.064 1.00 38.47 1169 ALA A O 1
ATOM 9251 N N . LEU A 1 1170 ? 4.871 -11.421 30.714 1.00 39.38 1170 LEU A N 1
ATOM 9252 C CA . LEU A 1 1170 ? 4.645 -10.264 29.829 1.00 39.38 1170 LEU A CA 1
ATOM 9253 C C . LEU A 1 1170 ? 5.936 -9.563 29.353 1.00 39.38 1170 LEU A C 1
ATOM 9255 O O . LEU A 1 1170 ? 5.835 -8.639 28.554 1.00 39.38 1170 LEU A O 1
ATOM 9259 N N . ASP A 1 1171 ? 7.117 -10.025 29.783 1.00 35.47 1171 ASP A N 1
ATOM 9260 C CA . ASP A 1 1171 ? 8.419 -9.569 29.265 1.00 35.47 1171 ASP A CA 1
ATOM 9261 C C . ASP A 1 1171 ? 9.208 -10.673 28.515 1.00 35.47 1171 ASP A C 1
ATOM 9263 O O . ASP A 1 1171 ? 10.266 -10.386 27.961 1.00 35.47 1171 ASP A O 1
ATOM 9267 N N . VAL A 1 1172 ? 8.716 -11.922 28.441 1.00 32.19 1172 VAL A N 1
ATOM 9268 C CA . VAL A 1 1172 ? 9.367 -13.013 27.684 1.00 32.19 1172 VAL A CA 1
ATOM 9269 C C . VAL A 1 1172 ? 8.298 -13.940 27.097 1.00 32.19 1172 VAL A C 1
ATOM 9271 O O . VAL A 1 1172 ? 7.732 -14.778 27.794 1.00 32.19 1172 VAL A O 1
ATOM 9274 N N . LEU A 1 1173 ? 8.025 -13.799 25.798 1.00 37.28 1173 LEU A N 1
ATOM 9275 C CA . LEU A 1 1173 ? 7.289 -14.794 25.016 1.00 37.28 1173 LEU A CA 1
ATOM 9276 C C . LEU A 1 1173 ? 8.187 -16.015 24.813 1.00 37.28 1173 LEU A C 1
ATOM 9278 O O . LEU A 1 1173 ? 8.798 -16.136 23.763 1.00 37.28 1173 LEU A O 1
ATOM 9282 N N . ASP A 1 1174 ? 8.301 -16.894 25.805 1.00 35.22 1174 ASP A N 1
ATOM 9283 C CA . ASP A 1 1174 ? 8.705 -18.269 25.530 1.00 35.22 1174 ASP A CA 1
ATOM 9284 C C . ASP A 1 1174 ? 8.424 -19.202 26.715 1.00 35.22 1174 ASP A C 1
ATOM 9286 O O . ASP A 1 1174 ? 8.999 -19.065 27.790 1.00 35.22 1174 ASP A O 1
ATOM 9290 N N . HIS A 1 1175 ? 7.570 -20.193 26.442 1.00 36.81 1175 HIS A N 1
ATOM 9291 C CA . HIS A 1 1175 ? 7.363 -21.440 27.186 1.00 36.81 1175 HIS A CA 1
ATOM 9292 C C . HIS A 1 1175 ? 6.562 -21.372 28.505 1.00 36.81 1175 HIS A C 1
ATOM 9294 O O . HIS A 1 1175 ? 6.992 -20.839 29.522 1.00 36.81 1175 HIS A O 1
ATOM 9300 N N . ASN A 1 1176 ? 5.396 -22.036 28.498 1.00 42.34 1176 ASN A N 1
ATOM 9301 C CA . ASN A 1 1176 ? 4.746 -22.528 29.715 1.00 42.34 1176 ASN A CA 1
ATOM 9302 C C . ASN A 1 1176 ? 5.406 -23.875 30.065 1.00 42.34 1176 ASN A C 1
ATOM 9304 O O . ASN A 1 1176 ? 5.388 -24.760 29.203 1.00 42.34 1176 ASN A O 1
ATOM 9308 N N . PRO A 1 1177 ? 5.982 -24.072 31.260 1.00 42.19 1177 PRO A N 1
ATOM 9309 C CA . PRO A 1 1177 ? 6.435 -25.392 31.683 1.00 42.19 1177 PRO A CA 1
ATOM 9310 C C . PRO A 1 1177 ? 5.261 -26.384 31.652 1.00 42.19 1177 PRO A C 1
ATOM 9312 O O . PRO A 1 1177 ? 4.132 -26.039 32.011 1.00 42.19 1177 PRO A O 1
ATOM 9315 N N . GLU A 1 1178 ? 5.494 -27.616 31.199 1.00 38.66 1178 GLU A N 1
ATOM 9316 C CA . GLU A 1 1178 ? 4.466 -28.663 31.226 1.00 38.66 1178 GLU A CA 1
ATOM 9317 C C . GLU A 1 1178 ? 3.929 -28.865 32.657 1.00 38.66 1178 GLU A C 1
ATOM 9319 O O . GLU A 1 1178 ? 4.696 -29.015 33.608 1.00 38.66 1178 GLU A O 1
ATOM 9324 N N . GLY A 1 1179 ? 2.599 -28.876 32.813 1.00 47.94 1179 GLY A N 1
ATOM 9325 C CA . GLY A 1 1179 ? 1.916 -29.110 34.096 1.00 47.94 1179 GLY A CA 1
ATOM 9326 C C . GLY A 1 1179 ? 1.413 -27.855 34.819 1.00 47.94 1179 GLY A C 1
ATOM 9327 O O . GLY A 1 1179 ? 0.721 -27.985 35.841 1.00 47.94 1179 GLY A O 1
ATOM 9328 N N . GLU A 1 1180 ? 1.706 -26.672 34.269 1.00 59.38 1180 GLU A N 1
ATOM 9329 C CA . GLU A 1 1180 ? 1.357 -25.368 34.825 1.00 59.38 1180 GLU A CA 1
ATOM 9330 C C . GLU A 1 1180 ? 0.100 -24.714 34.171 1.00 59.38 1180 GLU A C 1
ATOM 9332 O O . GLU A 1 1180 ? 0.174 -23.645 33.562 1.00 59.38 1180 GLU A O 1
ATOM 9337 N N . ASP A 1 1181 ? -1.084 -25.331 34.312 1.00 67.50 1181 ASP A N 1
ATOM 9338 C CA . ASP A 1 1181 ? -2.395 -24.733 33.978 1.00 67.50 1181 ASP A CA 1
ATOM 9339 C C . ASP A 1 1181 ? -3.427 -24.806 35.131 1.00 67.50 1181 ASP A C 1
ATOM 9341 O O . ASP A 1 1181 ? -3.293 -25.585 36.084 1.00 67.50 1181 ASP A O 1
ATOM 9345 N N . ASN A 1 1182 ? -4.469 -23.968 35.041 1.00 76.50 1182 ASN A N 1
ATOM 9346 C CA . ASN A 1 1182 ? -5.627 -23.966 35.944 1.00 76.50 1182 ASN A CA 1
ATOM 9347 C C . ASN A 1 1182 ? -6.754 -24.915 35.481 1.00 76.50 1182 ASN A C 1
ATOM 9349 O O . ASN A 1 1182 ? -7.888 -24.800 35.957 1.00 76.50 1182 ASN A O 1
ATOM 9353 N N . ASP A 1 1183 ? -6.490 -25.855 34.563 1.00 81.00 1183 ASP A N 1
ATOM 9354 C CA . ASP A 1 1183 ? -7.554 -26.677 33.965 1.00 81.00 1183 ASP A CA 1
ATOM 9355 C C . ASP A 1 1183 ? -8.222 -27.609 34.991 1.00 81.00 1183 ASP A C 1
ATOM 9357 O O . ASP A 1 1183 ? -9.415 -27.886 34.888 1.00 81.00 1183 ASP A O 1
ATOM 9361 N N . PHE A 1 1184 ? -7.524 -27.962 36.073 1.00 83.94 1184 PHE A N 1
ATOM 9362 C CA . PHE A 1 1184 ? -8.111 -28.707 37.192 1.00 83.94 1184 PHE A CA 1
ATOM 9363 C C . PHE A 1 1184 ? -9.295 -27.972 37.858 1.00 83.94 1184 PHE A C 1
ATOM 9365 O O . PHE A 1 1184 ? -10.252 -28.607 38.294 1.00 83.94 1184 PHE A O 1
ATOM 9372 N N . ILE A 1 1185 ? -9.277 -26.631 37.919 1.00 87.06 1185 ILE A N 1
ATOM 9373 C CA . ILE A 1 1185 ? -10.405 -25.844 38.452 1.00 87.06 1185 ILE A CA 1
ATOM 9374 C C . ILE A 1 1185 ? -11.581 -25.920 37.485 1.00 87.06 1185 ILE A C 1
ATOM 9376 O O . ILE A 1 1185 ? -12.725 -26.073 37.911 1.00 87.06 1185 ILE A O 1
ATOM 9380 N N . ARG A 1 1186 ? -11.307 -25.843 36.180 1.00 85.38 1186 ARG A N 1
ATOM 9381 C CA . ARG A 1 1186 ? -12.322 -25.938 35.128 1.00 85.38 1186 ARG A CA 1
ATOM 9382 C C . ARG A 1 1186 ? -13.031 -27.285 35.151 1.00 85.38 1186 ARG A C 1
ATOM 9384 O O . ARG A 1 1186 ? -14.259 -27.299 35.106 1.00 85.38 1186 ARG A O 1
ATOM 9391 N N . GLU A 1 1187 ? -12.283 -28.381 35.238 1.00 86.94 1187 GLU A N 1
ATOM 9392 C CA . GLU A 1 1187 ? -12.828 -29.744 35.285 1.00 86.94 1187 GLU A CA 1
ATOM 9393 C C . GLU A 1 1187 ? -13.791 -29.943 36.461 1.00 86.94 1187 GLU A C 1
ATOM 9395 O O . GLU A 1 1187 ? -14.800 -30.633 36.337 1.00 86.94 1187 GLU A O 1
ATOM 9400 N N . ILE A 1 1188 ? -13.512 -29.297 37.596 1.00 88.56 1188 ILE A N 1
ATOM 9401 C CA . ILE A 1 1188 ? -14.383 -29.343 38.773 1.00 88.56 1188 ILE A CA 1
ATOM 9402 C C . ILE A 1 1188 ? -15.572 -28.400 38.599 1.00 88.56 1188 ILE A C 1
ATOM 9404 O O . ILE A 1 1188 ? -16.707 -28.769 38.898 1.00 88.56 1188 ILE A O 1
ATOM 9408 N N . TRP A 1 1189 ? -15.327 -27.169 38.152 1.00 89.81 1189 TRP A N 1
ATOM 9409 C CA . TRP A 1 1189 ? -16.310 -26.090 38.186 1.00 89.81 1189 TRP A CA 1
ATOM 9410 C C . TRP A 1 1189 ? -17.339 -26.170 37.058 1.00 89.81 1189 TRP A C 1
ATOM 9412 O O . TRP A 1 1189 ? -18.525 -25.943 37.303 1.00 89.81 1189 TRP A O 1
ATOM 9422 N N . THR A 1 1190 ? -16.909 -26.541 35.852 1.00 83.00 1190 THR A N 1
ATOM 9423 C CA . THR A 1 1190 ? -17.714 -26.466 34.624 1.00 83.00 1190 THR A CA 1
ATOM 9424 C C . THR A 1 1190 ? -18.126 -27.844 34.104 1.00 83.00 1190 THR A C 1
ATOM 9426 O O . THR A 1 1190 ? -17.362 -28.802 34.148 1.00 83.00 1190 THR A O 1
ATOM 9429 N N . SER A 1 1191 ? -19.354 -27.937 33.599 1.00 82.19 1191 SER A N 1
ATOM 9430 C CA . SER A 1 1191 ? -19.928 -29.087 32.896 1.00 82.19 1191 SER A CA 1
ATOM 9431 C C . SER A 1 1191 ? -21.059 -28.593 31.979 1.00 82.19 1191 SER A C 1
ATOM 9433 O O . SER A 1 1191 ? -21.527 -27.465 32.157 1.00 82.19 1191 SER A O 1
ATOM 9435 N N . PRO A 1 1192 ? -21.563 -29.402 31.030 1.00 78.25 1192 PRO A N 1
ATOM 9436 C CA . PRO A 1 1192 ? -22.682 -28.989 30.179 1.00 78.25 1192 PRO A CA 1
ATOM 9437 C C . PRO A 1 1192 ? -23.949 -28.566 30.947 1.00 78.25 1192 PRO A C 1
ATOM 9439 O O . PRO A 1 1192 ? -24.691 -27.709 30.475 1.00 78.25 1192 PRO A O 1
ATOM 9442 N N . GLU A 1 1193 ? -24.205 -29.146 32.124 1.00 79.62 1193 GLU A N 1
ATOM 9443 C CA . GLU A 1 1193 ? -25.335 -28.772 32.988 1.00 79.62 1193 GLU A CA 1
ATOM 9444 C C . GLU A 1 1193 ? -25.071 -27.444 33.716 1.00 79.62 1193 GLU A C 1
ATOM 9446 O O . GLU A 1 1193 ? -25.930 -26.562 33.755 1.00 79.62 1193 GLU A O 1
ATOM 9451 N N . ASP A 1 1194 ? -23.847 -27.252 34.216 1.00 82.06 1194 ASP A N 1
ATOM 9452 C CA . ASP A 1 1194 ? -23.408 -25.981 34.807 1.00 82.06 1194 ASP A CA 1
ATOM 9453 C C . ASP A 1 1194 ? -23.511 -24.831 33.794 1.00 82.06 1194 ASP A C 1
ATOM 9455 O O . ASP A 1 1194 ? -23.947 -23.724 34.127 1.00 82.06 1194 ASP A O 1
ATOM 9459 N N . ASP A 1 1195 ? -23.191 -25.122 32.531 1.00 74.19 1195 ASP A N 1
ATOM 9460 C CA . AS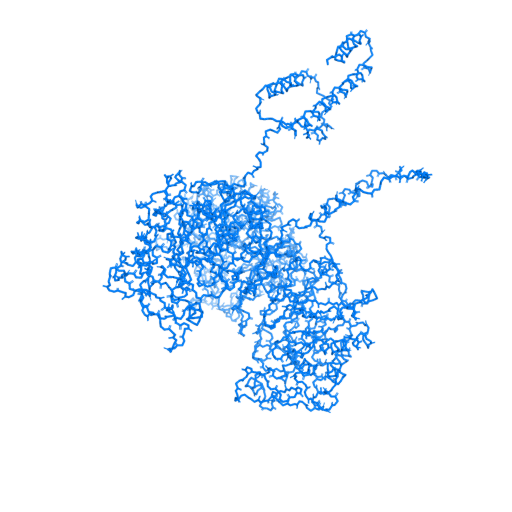P A 1 1195 ? -23.272 -24.160 31.445 1.00 74.19 1195 ASP A CA 1
ATOM 9461 C C . ASP A 1 1195 ? -24.710 -23.710 31.153 1.00 74.19 1195 ASP A C 1
ATOM 9463 O O . ASP A 1 1195 ? -24.931 -22.547 30.797 1.00 74.19 1195 ASP A O 1
ATOM 9467 N N . GLN A 1 1196 ? -25.696 -24.594 31.310 1.00 74.31 1196 GLN A N 1
ATOM 9468 C CA . GLN A 1 1196 ? -27.113 -24.240 31.176 1.00 74.31 1196 GLN A CA 1
ATOM 9469 C C . GLN A 1 1196 ? -27.589 -23.380 32.353 1.00 74.31 1196 GLN A C 1
ATOM 9471 O O . GLN A 1 1196 ? -28.371 -22.443 32.165 1.00 74.31 1196 GLN A O 1
ATOM 9476 N N . ASN A 1 1197 ? -27.054 -23.637 33.546 1.00 76.12 1197 ASN A N 1
ATOM 9477 C CA . ASN A 1 1197 ? -27.381 -22.909 34.771 1.00 76.12 1197 ASN A CA 1
ATOM 9478 C C . ASN A 1 1197 ? -26.664 -21.552 34.896 1.00 76.12 1197 ASN A C 1
ATOM 9480 O O . ASN A 1 1197 ? -26.919 -20.806 35.837 1.00 76.12 1197 ASN A O 1
ATOM 9484 N N . GLY A 1 1198 ? -25.810 -21.190 33.932 1.00 81.31 1198 GLY A N 1
ATOM 9485 C CA . GLY A 1 1198 ? -25.109 -19.905 33.924 1.00 81.31 1198 GLY A CA 1
ATOM 9486 C C . GLY A 1 1198 ? -23.898 -19.851 34.855 1.00 81.31 1198 GLY A C 1
ATOM 9487 O O . GLY A 1 1198 ? -23.434 -18.755 35.162 1.00 81.31 1198 GLY A O 1
ATOM 9488 N N . ARG A 1 1199 ? -23.372 -21.003 35.288 1.00 89.31 1199 ARG A N 1
ATOM 9489 C CA . ARG A 1 1199 ? -22.133 -21.089 36.064 1.00 89.31 1199 ARG A CA 1
ATOM 9490 C C . ARG A 1 1199 ? -20.932 -21.013 35.121 1.00 89.31 1199 ARG A C 1
ATOM 9492 O O . ARG A 1 1199 ? -20.788 -21.863 34.249 1.00 89.31 1199 ARG A O 1
ATOM 9499 N N . ARG A 1 1200 ? -20.074 -19.999 35.275 1.00 91.06 1200 ARG A N 1
ATOM 9500 C CA . ARG A 1 1200 ? -18.951 -19.725 34.354 1.00 91.06 1200 ARG A CA 1
ATOM 9501 C C . ARG A 1 1200 ? -17.588 -19.725 35.026 1.00 91.06 1200 ARG A C 1
ATOM 9503 O O . ARG A 1 1200 ? -17.475 -19.594 36.242 1.00 91.06 1200 ARG A O 1
ATOM 9510 N N . LEU A 1 1201 ? -16.550 -19.835 34.207 1.00 91.75 1201 LEU A N 1
ATOM 9511 C CA . LEU A 1 1201 ? -15.186 -19.503 34.589 1.00 91.75 1201 LEU A CA 1
ATOM 9512 C C . LEU A 1 1201 ? -14.816 -18.153 33.958 1.00 91.75 1201 LEU A C 1
ATOM 9514 O O . LEU A 1 1201 ? -15.072 -17.924 32.772 1.00 91.75 1201 LEU A O 1
ATOM 9518 N N . ILE A 1 1202 ? -14.237 -17.265 34.763 1.00 92.88 1202 ILE A N 1
ATOM 9519 C CA . ILE A 1 1202 ? -13.603 -16.033 34.297 1.00 92.88 1202 ILE A CA 1
ATOM 9520 C C . ILE A 1 1202 ? -12.093 -16.246 34.367 1.00 92.88 1202 ILE A C 1
ATOM 9522 O O . ILE A 1 1202 ? -11.569 -16.585 35.426 1.00 92.88 1202 ILE A O 1
ATOM 9526 N N . SER A 1 1203 ? -11.396 -16.053 33.253 1.00 89.94 1203 SER A N 1
ATOM 9527 C CA . SER A 1 1203 ? -9.945 -16.207 33.165 1.00 89.94 1203 SER A CA 1
ATOM 9528 C C . SER A 1 1203 ? -9.287 -14.856 32.877 1.00 89.94 1203 SER A C 1
ATOM 9530 O O . SER A 1 1203 ? -9.677 -14.143 31.951 1.00 89.94 1203 SER A O 1
ATOM 9532 N N . ALA A 1 1204 ? -8.276 -14.498 33.665 1.00 86.06 1204 ALA A N 1
ATOM 9533 C CA . ALA A 1 1204 ? -7.445 -13.309 33.479 1.00 86.06 1204 ALA A CA 1
ATOM 9534 C C . ALA A 1 1204 ? -5.979 -13.719 33.301 1.00 86.06 1204 ALA A C 1
ATOM 9536 O O . ALA A 1 1204 ? -5.528 -14.648 33.956 1.00 86.06 1204 ALA A O 1
ATOM 9537 N N . GLY A 1 1205 ? -5.192 -13.037 32.460 1.00 71.06 1205 GLY A N 1
ATOM 9538 C CA . GLY A 1 1205 ? -3.770 -13.400 32.342 1.00 71.06 1205 GLY A CA 1
ATOM 9539 C C . GLY A 1 1205 ? -3.011 -12.902 31.118 1.00 71.06 1205 GLY A C 1
ATOM 9540 O O . GLY A 1 1205 ? -2.365 -13.693 30.445 1.00 71.06 1205 GLY A O 1
ATOM 9541 N N . GLY A 1 1206 ? -3.056 -11.597 30.831 1.00 70.12 1206 GLY A N 1
ATOM 9542 C CA . GLY A 1 1206 ? -2.255 -11.014 29.743 1.00 70.12 1206 GLY A CA 1
ATOM 9543 C C . GLY A 1 1206 ? -2.720 -11.418 28.340 1.00 70.12 1206 GLY A C 1
ATOM 9544 O O . GLY A 1 1206 ? -1.903 -11.560 27.438 1.00 70.12 1206 GLY A O 1
ATOM 9545 N N . TYR A 1 1207 ? -4.025 -11.623 28.162 1.00 80.81 1207 TYR A N 1
ATOM 9546 C CA . TYR A 1 1207 ? -4.606 -12.037 26.891 1.00 80.81 1207 TYR A CA 1
ATOM 9547 C C . TYR A 1 1207 ? -4.413 -10.998 25.778 1.00 80.81 1207 TYR A C 1
ATOM 9549 O O . TYR A 1 1207 ? -4.645 -9.806 25.984 1.00 80.81 1207 TYR A O 1
ATOM 9557 N N . THR A 1 1208 ? -4.049 -11.467 24.582 1.00 83.38 1208 THR A N 1
ATOM 9558 C CA . THR A 1 1208 ? -4.253 -10.731 23.325 1.00 83.38 1208 THR A CA 1
ATOM 9559 C C . THR A 1 1208 ? -5.653 -11.011 22.781 1.00 83.38 1208 THR A C 1
ATOM 9561 O O . THR A 1 1208 ? -6.372 -11.873 23.303 1.00 83.38 1208 THR A O 1
ATOM 9564 N N . ARG A 1 1209 ? -6.055 -10.313 21.716 1.00 84.00 1209 ARG A N 1
ATOM 9565 C CA . ARG A 1 1209 ? -7.318 -10.589 21.023 1.00 84.00 1209 ARG A CA 1
ATOM 9566 C C . ARG A 1 1209 ? -7.382 -12.040 20.539 1.00 84.00 1209 ARG A C 1
ATOM 9568 O O . ARG A 1 1209 ? -8.356 -12.734 20.811 1.00 84.00 1209 ARG A O 1
ATOM 9575 N N . GLU A 1 1210 ? -6.326 -12.511 19.891 1.00 82.12 1210 GLU A N 1
ATOM 9576 C CA . GLU A 1 1210 ? -6.233 -13.841 19.281 1.00 82.12 1210 GLU A CA 1
ATOM 9577 C C . GLU A 1 1210 ? -6.280 -14.929 20.350 1.00 82.12 1210 GLU A C 1
ATOM 9579 O O . GLU A 1 1210 ? -7.043 -15.884 20.221 1.00 82.12 1210 GLU A O 1
ATOM 9584 N N . LEU A 1 1211 ? -5.540 -14.747 21.450 1.00 79.94 1211 LEU A N 1
ATOM 9585 C CA . LEU A 1 1211 ? -5.548 -15.696 22.562 1.00 79.94 1211 LEU A CA 1
ATOM 9586 C C . LEU A 1 1211 ? -6.911 -15.721 23.269 1.00 79.94 1211 LEU A C 1
ATOM 9588 O O . LEU A 1 1211 ? -7.343 -16.772 23.739 1.00 79.94 1211 LEU A O 1
ATOM 9592 N N . SER A 1 1212 ? -7.603 -14.578 23.322 1.00 87.56 1212 SER A N 1
ATOM 9593 C CA . SER A 1 1212 ? -8.968 -14.499 23.857 1.00 87.56 1212 SER A CA 1
ATOM 9594 C C . SER A 1 1212 ? -9.948 -15.272 22.984 1.00 87.56 1212 SER A C 1
ATOM 9596 O O . SER A 1 1212 ? -10.722 -16.070 23.500 1.00 87.56 1212 SER A O 1
ATOM 9598 N N . ILE A 1 1213 ? -9.887 -15.078 21.662 1.00 83.56 1213 ILE A N 1
ATOM 9599 C CA . ILE A 1 1213 ? -10.704 -15.819 20.694 1.00 83.56 1213 ILE A CA 1
ATOM 9600 C C . ILE A 1 1213 ? -10.422 -17.317 20.820 1.00 83.56 1213 ILE A C 1
ATOM 9602 O O . ILE A 1 1213 ? -11.351 -18.103 20.974 1.00 83.56 1213 ILE A O 1
ATOM 9606 N N . GLU A 1 1214 ? -9.148 -17.713 20.823 1.00 80.50 1214 GLU A N 1
ATOM 9607 C CA . GLU A 1 1214 ? -8.744 -19.113 20.928 1.00 80.50 1214 GLU A CA 1
ATOM 9608 C C . GLU A 1 1214 ? -9.246 -19.757 22.225 1.00 80.50 1214 GLU A C 1
ATOM 9610 O O . GLU A 1 1214 ? -9.853 -20.832 22.182 1.00 80.50 1214 GLU A O 1
ATOM 9615 N N . ASN A 1 1215 ? -9.005 -19.117 23.375 1.00 82.25 1215 ASN A N 1
ATOM 9616 C CA . ASN A 1 1215 ? -9.426 -19.647 24.666 1.00 82.25 1215 ASN A CA 1
ATOM 9617 C C . ASN A 1 1215 ? -10.954 -19.750 24.714 1.00 82.25 1215 ASN A C 1
ATOM 9619 O O . ASN A 1 1215 ? -11.495 -20.827 24.960 1.00 82.25 1215 ASN A O 1
ATOM 9623 N N . THR A 1 1216 ? -11.666 -18.676 24.395 1.00 86.44 1216 THR A N 1
ATOM 9624 C CA . THR A 1 1216 ? -13.124 -18.662 24.462 1.00 86.44 1216 THR A CA 1
ATOM 9625 C C . THR A 1 1216 ? -13.775 -19.634 23.472 1.00 86.44 1216 THR A C 1
ATOM 9627 O O . THR A 1 1216 ? -14.756 -20.294 23.824 1.00 86.44 1216 THR A O 1
ATOM 9630 N N . ASP A 1 1217 ? -13.230 -19.801 22.266 1.00 82.38 1217 ASP A N 1
ATOM 9631 C CA . ASP A 1 1217 ? -13.763 -20.749 21.284 1.00 82.38 1217 ASP A CA 1
ATOM 9632 C C . ASP A 1 1217 ? -13.553 -22.203 21.729 1.00 82.38 1217 ASP A C 1
ATOM 9634 O O . ASP A 1 1217 ? -14.488 -23.012 21.629 1.00 82.38 1217 ASP A O 1
ATOM 9638 N N . LYS A 1 1218 ? -12.372 -22.514 22.287 1.00 80.38 1218 LYS A N 1
ATOM 9639 C CA . LYS A 1 1218 ? -12.016 -23.851 22.791 1.00 80.38 1218 LYS A CA 1
ATOM 9640 C C . LYS A 1 1218 ? -12.711 -24.205 24.105 1.00 80.38 1218 LYS A C 1
ATOM 9642 O O . LYS A 1 1218 ? -13.219 -25.312 24.243 1.00 80.38 1218 LYS A O 1
ATOM 9647 N N . ARG A 1 1219 ? -12.703 -23.290 25.074 1.00 79.50 1219 ARG A N 1
ATOM 9648 C CA . ARG A 1 1219 ? -13.007 -23.556 26.490 1.00 79.50 1219 ARG A CA 1
ATOM 9649 C C . ARG A 1 1219 ? -14.280 -22.875 26.990 1.00 79.50 1219 ARG A C 1
ATOM 9651 O O . ARG A 1 1219 ? -14.803 -23.268 28.025 1.00 79.50 1219 ARG A O 1
ATOM 9658 N N . GLY A 1 1220 ? -14.803 -21.895 26.253 1.00 79.19 1220 GLY A N 1
ATOM 9659 C CA . GLY A 1 1220 ? -16.061 -21.216 26.576 1.00 79.19 1220 GLY A CA 1
ATOM 9660 C C . GLY A 1 1220 ? -15.956 -20.071 27.589 1.00 79.19 1220 GLY A C 1
ATOM 9661 O O . GLY A 1 1220 ? -16.992 -19.503 27.935 1.00 79.19 1220 GLY A O 1
ATOM 9662 N N . ASP A 1 1221 ? -14.746 -19.708 28.011 1.00 84.56 1221 ASP A N 1
ATOM 9663 C CA . ASP A 1 1221 ? -14.489 -18.739 29.082 1.00 84.56 1221 ASP A CA 1
ATOM 9664 C C . ASP A 1 1221 ? -14.943 -17.312 28.806 1.00 84.56 1221 ASP A C 1
ATOM 9666 O O . ASP A 1 1221 ? -15.006 -16.854 27.660 1.00 84.56 1221 ASP A O 1
ATOM 9670 N N . ILE A 1 1222 ? -15.155 -16.594 29.909 1.00 94.12 1222 ILE A N 1
ATOM 9671 C CA . ILE A 1 1222 ? -15.132 -15.133 29.952 1.00 94.12 1222 ILE A CA 1
ATOM 9672 C C . ILE A 1 1222 ? -13.687 -14.692 30.173 1.00 94.12 1222 ILE A C 1
ATOM 9674 O O . ILE A 1 1222 ? -13.022 -15.175 31.088 1.00 94.12 1222 ILE A O 1
ATOM 9678 N N . ILE A 1 1223 ? -13.213 -13.755 29.360 1.00 94.56 1223 ILE A N 1
ATOM 9679 C CA . ILE A 1 1223 ? -11.848 -13.241 29.423 1.00 94.56 1223 ILE A CA 1
ATOM 9680 C C . ILE A 1 1223 ? -11.852 -11.871 30.092 1.00 94.56 1223 ILE A C 1
ATOM 9682 O O . ILE A 1 1223 ? -12.464 -10.921 29.593 1.00 94.56 1223 ILE A O 1
ATOM 9686 N N . ALA A 1 1224 ? -11.164 -11.768 31.228 1.00 93.88 1224 ALA A N 1
ATOM 9687 C CA . ALA A 1 1224 ? -11.059 -10.538 31.996 1.00 93.88 1224 ALA A CA 1
ATOM 9688 C C . ALA A 1 1224 ? -9.732 -9.807 31.732 1.00 93.88 1224 ALA A C 1
ATOM 9690 O O . ALA A 1 1224 ? -8.641 -10.378 31.808 1.00 93.88 1224 ALA A O 1
ATOM 9691 N N . PHE A 1 1225 ? -9.829 -8.506 31.453 1.00 94.00 1225 PHE A N 1
ATOM 9692 C CA . PHE A 1 1225 ? -8.699 -7.630 31.144 1.00 94.00 1225 PHE A CA 1
ATOM 9693 C C . PHE A 1 1225 ? -8.529 -6.561 32.224 1.00 94.00 1225 PHE A C 1
ATOM 9695 O O . PHE A 1 1225 ? -9.486 -5.885 32.585 1.00 94.00 1225 PHE A O 1
ATOM 9702 N N . GLY A 1 1226 ? -7.300 -6.370 32.713 1.00 89.94 1226 GLY A N 1
ATOM 9703 C CA . GLY A 1 1226 ? -6.964 -5.328 33.693 1.00 89.94 1226 GLY A CA 1
ATOM 9704 C C . GLY A 1 1226 ? -6.480 -4.032 33.034 1.00 89.94 1226 GLY A C 1
ATOM 9705 O O . GLY A 1 1226 ? -7.262 -3.239 32.516 1.00 89.94 1226 GLY A O 1
ATOM 9706 N N . ARG A 1 1227 ? -5.156 -3.814 33.028 1.00 89.19 1227 ARG A N 1
ATOM 9707 C CA . ARG A 1 1227 ? -4.510 -2.567 32.552 1.00 89.19 1227 ARG A CA 1
ATOM 9708 C C . ARG A 1 1227 ? -4.902 -2.167 31.128 1.00 89.19 1227 ARG A C 1
ATOM 9710 O O . ARG A 1 1227 ? -5.088 -0.986 30.857 1.00 89.19 1227 ARG A O 1
ATOM 9717 N N . VAL A 1 1228 ? -5.056 -3.154 30.247 1.00 91.50 1228 VAL A N 1
ATOM 9718 C CA . VAL A 1 1228 ? -5.452 -2.947 28.849 1.00 91.50 1228 VAL A CA 1
ATOM 9719 C C . VAL A 1 1228 ? -6.853 -2.342 28.756 1.00 91.50 1228 VAL A C 1
ATOM 9721 O O . VAL A 1 1228 ? -7.036 -1.364 28.041 1.00 91.50 1228 VAL A O 1
ATOM 9724 N N . PHE A 1 1229 ? -7.820 -2.849 29.523 1.00 94.62 1229 PHE A N 1
ATOM 9725 C CA . PHE A 1 1229 ? -9.187 -2.314 29.531 1.00 94.62 1229 PHE A CA 1
ATOM 9726 C C . PHE A 1 1229 ? -9.239 -0.938 30.209 1.00 94.62 1229 PHE A C 1
ATOM 9728 O O . PHE A 1 1229 ? -9.945 -0.036 29.767 1.00 94.62 1229 PHE A O 1
ATOM 9735 N N . ILE A 1 1230 ? -8.404 -0.700 31.224 1.00 91.38 1230 ILE A N 1
ATOM 9736 C CA . ILE A 1 1230 ? -8.261 0.654 31.768 1.00 91.38 1230 ILE A CA 1
ATOM 9737 C C . ILE A 1 1230 ? -7.818 1.646 30.683 1.00 91.38 1230 ILE A C 1
ATOM 9739 O O . ILE A 1 1230 ? -8.405 2.711 30.612 1.00 91.38 1230 ILE A O 1
ATOM 9743 N N . ALA A 1 1231 ? -6.866 1.334 29.804 1.00 92.50 1231 ALA A N 1
ATOM 9744 C CA . ALA A 1 1231 ? -6.469 2.276 28.745 1.00 92.50 1231 ALA A CA 1
ATOM 9745 C C . ALA A 1 1231 ? -7.404 2.331 27.526 1.00 92.50 1231 ALA A C 1
ATOM 9747 O O . ALA A 1 1231 ? -7.230 3.180 26.655 1.00 92.50 1231 ALA A O 1
ATOM 9748 N N . ASN A 1 1232 ? -8.386 1.434 27.447 1.00 94.62 1232 ASN A N 1
ATOM 9749 C CA . ASN A 1 1232 ? -9.265 1.281 26.293 1.00 94.62 1232 ASN A CA 1
ATOM 9750 C C . ASN A 1 1232 ? -10.720 1.232 26.780 1.00 94.62 1232 ASN A C 1
ATOM 9752 O O . ASN A 1 1232 ? -11.226 0.141 27.045 1.00 94.62 1232 ASN A O 1
ATOM 9756 N N . PRO A 1 1233 ? -11.396 2.388 26.940 1.00 94.44 1233 PRO A N 1
ATOM 9757 C CA . PRO A 1 1233 ? -12.738 2.450 27.529 1.00 94.44 1233 PRO A CA 1
ATOM 9758 C C . PRO A 1 1233 ? -13.788 1.650 26.741 1.00 94.44 1233 PRO A C 1
ATOM 9760 O O . PRO A 1 1233 ? -14.806 1.244 27.284 1.00 94.44 1233 PRO A O 1
ATOM 9763 N N . ASP A 1 1234 ? -13.523 1.358 25.477 1.00 94.25 1234 ASP A N 1
ATOM 9764 C CA . ASP A 1 1234 ? -14.351 0.572 24.576 1.00 94.25 1234 ASP A CA 1
ATOM 9765 C C . ASP A 1 1234 ? -13.663 -0.717 24.114 1.00 94.25 1234 ASP A C 1
ATOM 9767 O O . ASP A 1 1234 ? -13.820 -1.150 22.973 1.00 94.25 1234 ASP A O 1
ATOM 9771 N N . LEU A 1 1235 ? -12.882 -1.348 25.000 1.00 95.19 1235 LEU A N 1
ATOM 9772 C CA . LEU A 1 1235 ? -12.127 -2.557 24.673 1.00 95.19 1235 LEU A CA 1
ATOM 9773 C C . LEU A 1 1235 ? -12.963 -3.644 23.966 1.00 95.19 1235 LEU A C 1
ATOM 9775 O O . LEU A 1 1235 ? -12.467 -4.162 22.970 1.00 95.19 1235 LEU A O 1
ATOM 9779 N N . PRO A 1 1236 ? -14.198 -3.995 24.385 1.00 94.69 1236 PRO A N 1
ATOM 9780 C CA . PRO A 1 1236 ? -14.966 -5.023 23.685 1.00 94.69 1236 PRO A CA 1
ATOM 9781 C C . PRO A 1 1236 ? -15.258 -4.649 22.228 1.00 94.69 1236 PRO A C 1
ATOM 9783 O O . PRO A 1 1236 ? -15.060 -5.479 21.345 1.00 94.69 1236 PRO A O 1
ATOM 9786 N N . TYR A 1 1237 ? -15.625 -3.388 21.969 1.00 90.69 1237 TYR A N 1
ATOM 9787 C CA . TYR A 1 1237 ? -15.811 -2.862 20.615 1.00 90.69 1237 TYR A CA 1
ATOM 9788 C C . TYR A 1 1237 ? -14.515 -2.937 19.800 1.00 90.69 1237 TYR A C 1
ATOM 9790 O O . TYR A 1 1237 ? -14.531 -3.413 18.666 1.00 90.69 1237 TYR A O 1
ATOM 9798 N N . ARG A 1 1238 ? -13.380 -2.537 20.389 1.00 91.25 1238 ARG A N 1
ATOM 9799 C CA . ARG A 1 1238 ? -12.073 -2.615 19.721 1.00 91.25 1238 ARG A CA 1
ATOM 9800 C C . ARG A 1 1238 ? -11.681 -4.049 19.387 1.00 91.25 1238 ARG A C 1
ATOM 9802 O O . ARG A 1 1238 ? -11.228 -4.307 18.281 1.00 91.25 1238 ARG A O 1
ATOM 9809 N N . LEU A 1 1239 ? -11.888 -4.986 20.310 1.00 89.62 1239 LEU A N 1
ATOM 9810 C CA . LEU A 1 1239 ? -11.617 -6.402 20.073 1.00 89.62 1239 LEU A CA 1
ATOM 9811 C C . LEU A 1 1239 ? -12.548 -6.976 18.995 1.00 89.62 1239 LEU A C 1
ATOM 9813 O O . LEU A 1 1239 ? -12.105 -7.778 18.179 1.00 89.62 1239 LEU A O 1
ATOM 9817 N N . GLU A 1 1240 ? -13.818 -6.577 18.954 1.00 86.06 1240 GLU A N 1
ATOM 9818 C CA . GLU A 1 1240 ? -14.770 -7.061 17.946 1.00 86.06 1240 GLU A CA 1
ATOM 9819 C C . GLU A 1 1240 ? -14.389 -6.597 16.536 1.00 86.06 1240 GLU A C 1
ATOM 9821 O O . GLU A 1 1240 ? -14.383 -7.400 15.600 1.00 86.06 1240 GLU A O 1
ATOM 9826 N N . HIS A 1 1241 ? -13.985 -5.332 16.418 1.00 77.94 1241 HIS A N 1
ATOM 9827 C CA . HIS A 1 1241 ? -13.683 -4.659 15.152 1.00 77.94 1241 HIS A CA 1
ATOM 9828 C C . HIS A 1 1241 ? -12.190 -4.658 14.794 1.00 77.94 1241 HIS A C 1
ATOM 9830 O O . HIS A 1 1241 ? -11.793 -4.004 13.837 1.00 77.94 1241 HIS A O 1
ATOM 9836 N N . ASP A 1 1242 ? -11.369 -5.381 15.560 1.00 79.94 1242 ASP A N 1
ATOM 9837 C CA . ASP A 1 1242 ? -9.918 -5.488 15.360 1.00 79.94 1242 ASP A CA 1
ATOM 9838 C C . ASP A 1 1242 ? -9.187 -4.130 15.330 1.00 79.94 1242 ASP A C 1
ATOM 9840 O O . ASP A 1 1242 ? -8.266 -3.886 14.553 1.00 79.94 1242 ASP A O 1
ATOM 9844 N N . ILE A 1 1243 ? -9.636 -3.208 16.183 1.00 80.25 1243 ILE A N 1
ATOM 9845 C CA . ILE A 1 1243 ? -9.092 -1.855 16.292 1.00 80.25 1243 ILE A CA 1
ATOM 9846 C C . ILE A 1 1243 ? -7.874 -1.876 17.215 1.00 80.25 1243 ILE A C 1
ATOM 9848 O O . ILE A 1 1243 ? -7.902 -2.455 18.304 1.00 80.25 1243 ILE A O 1
ATOM 9852 N N . SER A 1 1244 ? -6.819 -1.164 16.809 1.00 82.06 1244 SER A N 1
ATOM 9853 C CA . SER A 1 1244 ? -5.590 -1.014 17.596 1.00 82.06 1244 SER A CA 1
ATOM 9854 C C . SER A 1 1244 ? -5.867 -0.509 19.020 1.00 82.06 1244 SER A C 1
ATOM 9856 O O . SER A 1 1244 ? -6.681 0.395 19.237 1.00 82.06 1244 SER A O 1
ATOM 9858 N N . LEU A 1 1245 ? -5.174 -1.088 20.004 1.00 87.88 1245 LEU A N 1
ATOM 9859 C CA . LEU A 1 1245 ? -5.337 -0.752 21.419 1.00 87.88 1245 LEU A CA 1
ATOM 9860 C C . LEU A 1 1245 ? -4.420 0.407 21.825 1.00 87.88 1245 LEU A C 1
ATOM 9862 O O . LEU A 1 1245 ? -3.245 0.451 21.466 1.00 87.88 1245 LEU A O 1
ATOM 9866 N N . SER A 1 1246 ? -4.946 1.324 22.631 1.00 86.19 1246 SER A N 1
ATOM 9867 C CA . SER A 1 1246 ? -4.180 2.384 23.281 1.00 86.19 1246 SER A CA 1
ATOM 9868 C C . SER A 1 1246 ? -3.203 1.803 24.305 1.00 86.19 1246 SER A C 1
ATOM 9870 O O . SER A 1 1246 ? -3.548 0.901 25.077 1.00 86.19 1246 SER A O 1
ATOM 9872 N N . ASN A 1 1247 ? -2.001 2.378 24.362 1.00 85.19 1247 ASN A N 1
ATOM 9873 C CA . ASN A 1 1247 ? -1.009 2.061 25.386 1.00 85.19 1247 ASN A CA 1
ATOM 9874 C C . ASN A 1 1247 ? -1.425 2.635 26.752 1.00 85.19 1247 ASN A C 1
ATOM 9876 O O . ASN A 1 1247 ? -1.904 3.766 26.843 1.00 85.19 1247 ASN A O 1
ATOM 9880 N N . TYR A 1 1248 ? -1.200 1.875 27.827 1.00 83.88 1248 TYR A N 1
ATOM 9881 C CA . TYR A 1 1248 ? -1.435 2.332 29.200 1.00 83.88 1248 TYR A CA 1
ATOM 9882 C C . TYR A 1 1248 ? -0.169 2.942 29.816 1.00 83.88 1248 TYR A C 1
ATOM 9884 O O . TYR A 1 1248 ? 0.937 2.434 29.630 1.00 83.88 1248 TYR A O 1
ATOM 9892 N N . ASP A 1 1249 ? -0.328 3.997 30.617 1.00 81.06 1249 ASP A N 1
ATOM 9893 C CA . ASP A 1 1249 ? 0.782 4.649 31.319 1.00 81.06 1249 ASP A CA 1
ATOM 9894 C C . ASP A 1 1249 ? 0.890 4.095 32.741 1.00 81.06 1249 ASP A C 1
ATOM 9896 O O . ASP A 1 1249 ? 0.106 4.455 33.617 1.00 81.06 1249 ASP A O 1
ATOM 9900 N N . ARG A 1 1250 ? 1.890 3.245 32.998 1.00 80.94 1250 ARG A N 1
ATOM 9901 C CA . ARG A 1 1250 ? 2.098 2.605 34.311 1.00 80.94 1250 ARG A CA 1
ATOM 9902 C C . ARG A 1 1250 ? 2.284 3.608 35.459 1.00 80.94 1250 ARG A C 1
ATOM 9904 O O . ARG A 1 1250 ? 1.965 3.262 36.594 1.00 80.94 1250 ARG A O 1
ATOM 9911 N N . THR A 1 1251 ? 2.767 4.823 35.191 1.00 81.62 1251 THR A N 1
ATOM 9912 C CA . THR A 1 1251 ? 3.073 5.827 36.227 1.00 81.62 1251 THR A CA 1
ATOM 9913 C C . THR A 1 1251 ? 1.825 6.451 36.852 1.00 81.62 1251 THR A C 1
ATOM 9915 O O . THR A 1 1251 ? 1.874 6.983 37.957 1.00 81.62 1251 THR A O 1
ATOM 9918 N N . THR A 1 1252 ? 0.680 6.329 36.181 1.00 82.06 1252 THR A N 1
ATOM 9919 C CA . THR A 1 1252 ? -0.583 6.960 36.592 1.00 82.06 1252 THR A CA 1
ATOM 9920 C C . THR A 1 1252 ? -1.515 6.015 37.357 1.00 82.06 1252 THR A C 1
ATOM 9922 O O . THR A 1 1252 ? -2.535 6.434 37.908 1.00 82.06 1252 THR A O 1
ATOM 9925 N N . PHE A 1 1253 ? -1.205 4.714 37.430 1.00 79.06 1253 PHE A N 1
ATOM 9926 C CA . PHE A 1 1253 ? -2.178 3.709 37.872 1.00 79.06 1253 PHE A CA 1
ATOM 9927 C C . PHE A 1 1253 ? -2.553 3.797 39.349 1.00 79.06 1253 PHE A C 1
ATOM 9929 O O . PHE A 1 1253 ? -3.714 3.539 39.666 1.00 79.06 1253 PHE A O 1
ATOM 9936 N N . TYR A 1 1254 ? -1.643 4.244 40.216 1.00 81.31 1254 TYR A N 1
ATOM 9937 C CA . TYR A 1 1254 ? -1.809 4.259 41.676 1.00 81.31 1254 TYR A CA 1
ATOM 9938 C C . TYR A 1 1254 ? -1.597 5.657 42.284 1.00 81.31 1254 TYR A C 1
ATOM 9940 O O . TYR A 1 1254 ? -0.942 5.800 43.310 1.00 81.31 1254 TYR A O 1
ATOM 9948 N N . LEU A 1 1255 ? -2.125 6.701 41.635 1.00 77.44 1255 LEU A N 1
ATOM 9949 C CA . LEU A 1 1255 ? -2.140 8.067 42.165 1.00 77.44 1255 LEU A CA 1
ATOM 9950 C C . LEU A 1 1255 ? -3.237 8.203 43.243 1.00 77.44 1255 LEU A C 1
ATOM 9952 O O . LEU A 1 1255 ? -4.419 8.119 42.895 1.00 77.44 1255 LEU A O 1
ATOM 9956 N N . PRO A 1 1256 ? -2.888 8.397 44.528 1.00 74.25 1256 PRO A N 1
ATOM 9957 C CA . PRO A 1 1256 ? -3.868 8.471 45.607 1.00 74.25 1256 PRO A CA 1
ATOM 9958 C C . PRO A 1 1256 ? -4.664 9.782 45.578 1.00 74.25 1256 PRO A C 1
ATOM 9960 O O . PRO A 1 1256 ? -4.108 10.841 45.289 1.00 74.25 1256 PRO A O 1
ATOM 9963 N N . ASN A 1 1257 ? -5.953 9.712 45.928 1.00 76.25 1257 ASN A N 1
ATOM 9964 C CA . ASN A 1 1257 ? -6.829 10.868 46.187 1.00 76.25 1257 ASN A CA 1
ATOM 9965 C C . ASN A 1 1257 ? -6.891 11.926 45.065 1.00 76.25 1257 ASN A C 1
ATOM 9967 O O . ASN A 1 1257 ? -7.080 13.114 45.325 1.00 76.25 1257 ASN A O 1
ATOM 9971 N N . SER A 1 1258 ? -6.696 11.513 43.815 1.00 77.12 1258 SER A N 1
ATOM 9972 C CA . SER A 1 1258 ? -6.648 12.430 42.679 1.00 77.12 1258 SER A CA 1
ATOM 9973 C C . SER A 1 1258 ? -7.958 12.426 41.892 1.00 77.12 1258 SER A C 1
ATOM 9975 O O . SER A 1 1258 ? -8.514 11.367 41.599 1.00 77.12 1258 SER A O 1
ATOM 9977 N N . VAL A 1 1259 ? -8.415 13.621 41.512 1.00 81.81 1259 VAL A N 1
ATOM 9978 C CA . VAL A 1 1259 ? -9.458 13.839 40.492 1.00 81.81 1259 VAL A CA 1
ATOM 9979 C C . VAL A 1 1259 ? -8.855 14.187 39.126 1.00 81.81 1259 VAL A C 1
ATOM 9981 O O . VAL A 1 1259 ? -9.571 14.627 38.233 1.00 81.81 1259 VAL A O 1
ATOM 9984 N N . ASP A 1 1260 ? -7.537 14.030 38.969 1.00 84.12 1260 ASP A N 1
ATOM 9985 C CA . ASP A 1 1260 ? -6.854 14.208 37.689 1.00 84.12 1260 ASP A CA 1
ATOM 9986 C C . ASP A 1 1260 ? -7.318 13.118 36.706 1.00 84.12 1260 ASP A C 1
ATOM 9988 O O . ASP A 1 1260 ? -7.177 11.925 37.012 1.00 84.12 1260 ASP A O 1
ATOM 9992 N N . PRO A 1 1261 ? -7.870 13.493 35.537 1.00 85.06 1261 PRO A N 1
ATOM 9993 C CA . PRO A 1 1261 ? -8.273 12.528 34.524 1.00 85.06 1261 PRO A CA 1
ATOM 9994 C C . PRO A 1 1261 ? -7.097 11.753 33.925 1.00 85.06 1261 PRO A C 1
ATOM 9996 O O . PRO A 1 1261 ? -7.328 10.683 33.356 1.00 85.06 1261 PRO A O 1
ATOM 9999 N N . LYS A 1 1262 ? -5.856 12.238 34.075 1.00 84.81 1262 LYS A N 1
ATOM 10000 C CA . LYS A 1 1262 ? -4.672 11.666 33.437 1.00 84.81 1262 LYS A CA 1
ATOM 10001 C C . LYS A 1 1262 ? -4.421 10.204 33.814 1.00 84.81 1262 LYS A C 1
ATOM 10003 O O . LYS A 1 1262 ? -4.168 9.870 34.973 1.00 84.81 1262 LYS A O 1
ATOM 10008 N N . GLY A 1 1263 ? -4.445 9.322 32.816 1.00 80.12 1263 GLY A N 1
ATOM 10009 C CA . GLY A 1 1263 ? -4.282 7.877 32.989 1.00 80.12 1263 GLY A CA 1
ATOM 10010 C C . GLY A 1 1263 ? -5.439 7.206 33.742 1.00 80.12 1263 GLY A C 1
ATOM 10011 O O . GLY A 1 1263 ? -5.292 6.112 34.313 1.00 80.12 1263 GLY A O 1
ATOM 10012 N N . TYR A 1 1264 ? -6.600 7.865 33.776 1.00 86.25 1264 TYR A N 1
ATOM 10013 C CA . TYR A 1 1264 ? -7.807 7.388 34.443 1.00 86.25 1264 TYR A CA 1
ATOM 10014 C C . TYR A 1 1264 ? -9.038 7.519 33.535 1.00 86.25 1264 TYR A C 1
ATOM 10016 O O . TYR A 1 1264 ? -9.586 6.492 33.134 1.00 86.25 1264 TYR A O 1
ATOM 10024 N N . THR A 1 1265 ? -9.438 8.733 33.147 1.00 90.12 1265 THR A N 1
ATOM 10025 C CA . THR A 1 1265 ? -10.607 9.006 32.279 1.00 90.12 1265 THR A CA 1
ATOM 10026 C C . THR A 1 1265 ? -10.268 9.727 30.971 1.00 90.12 1265 THR A C 1
ATOM 10028 O O . THR A 1 1265 ? -11.152 9.891 30.137 1.00 90.12 1265 THR A O 1
ATOM 10031 N N . ASP A 1 1266 ? -9.008 10.111 30.748 1.00 90.56 1266 ASP A N 1
ATOM 10032 C CA . ASP A 1 1266 ? -8.530 10.810 29.542 1.00 90.56 1266 ASP A CA 1
ATOM 10033 C C . ASP A 1 1266 ? -8.174 9.889 28.358 1.00 90.56 1266 ASP A C 1
ATOM 10035 O O . ASP A 1 1266 ? -7.691 10.355 27.325 1.00 90.56 1266 ASP A O 1
ATOM 10039 N N . TYR A 1 1267 ? -8.403 8.581 28.487 1.00 91.81 1267 TYR A N 1
ATOM 10040 C CA . TYR A 1 1267 ? -8.147 7.629 27.411 1.00 91.81 1267 TYR A CA 1
ATOM 10041 C C . TYR A 1 1267 ? -9.163 7.778 26.265 1.00 91.81 1267 TYR A C 1
ATOM 10043 O O . TYR A 1 1267 ? -10.367 7.841 26.525 1.00 91.81 1267 TYR A O 1
ATOM 10051 N N . PRO A 1 1268 ? -8.714 7.797 24.995 1.00 89.12 1268 PRO A N 1
ATOM 10052 C CA . PRO A 1 1268 ? -9.604 8.022 23.864 1.00 89.12 1268 PRO A CA 1
ATOM 10053 C C . PRO A 1 1268 ? -10.470 6.793 23.560 1.00 89.12 1268 PRO A C 1
ATOM 10055 O O . PRO A 1 1268 ? -10.013 5.648 23.631 1.00 89.12 1268 PRO A O 1
ATOM 10058 N N . PHE A 1 1269 ? -11.707 7.042 23.136 1.00 90.25 1269 PHE A N 1
ATOM 10059 C CA . PHE A 1 1269 ? -12.539 6.051 22.451 1.00 90.25 1269 PHE A CA 1
ATOM 10060 C C . PHE A 1 1269 ? -12.032 5.802 21.026 1.00 90.25 1269 PHE A C 1
ATOM 10062 O O . PHE A 1 1269 ? -11.300 6.622 20.467 1.00 90.25 1269 PHE A O 1
ATOM 10069 N N . ALA A 1 1270 ? -12.389 4.661 20.439 1.00 82.94 1270 ALA A N 1
ATOM 10070 C CA . ALA A 1 1270 ? -12.117 4.395 19.035 1.00 82.94 1270 ALA A CA 1
ATOM 10071 C C . ALA A 1 1270 ? -12.935 5.339 18.140 1.00 82.94 1270 ALA A C 1
ATOM 10073 O O . ALA A 1 1270 ? -14.108 5.617 18.409 1.00 82.94 1270 ALA A O 1
ATOM 10074 N N . GLU A 1 1271 ? -12.317 5.824 17.063 1.00 75.31 1271 GLU A N 1
ATOM 10075 C CA . GLU A 1 1271 ? -12.990 6.680 16.089 1.00 75.31 1271 GLU A CA 1
ATOM 10076 C C . GLU A 1 1271 ? -14.168 5.925 15.450 1.00 75.31 1271 GLU A C 1
ATOM 10078 O O . GLU A 1 1271 ? -14.047 4.767 15.054 1.00 75.31 1271 GLU A O 1
ATOM 10083 N N . GLY A 1 1272 ? -15.341 6.562 15.409 1.00 65.50 1272 GLY A N 1
ATOM 10084 C CA . GLY A 1 1272 ? -16.558 5.956 14.860 1.00 65.50 1272 GLY A CA 1
ATOM 10085 C C . GLY A 1 1272 ? -17.301 4.982 15.783 1.00 65.50 1272 GLY A C 1
ATOM 10086 O O . GLY A 1 1272 ? -18.307 4.425 15.350 1.00 65.50 1272 GLY A O 1
ATOM 10087 N N . ASN A 1 1273 ? -16.878 4.790 17.040 1.00 71.75 1273 ASN A N 1
ATOM 10088 C CA . ASN A 1 1273 ? -17.649 3.996 18.000 1.00 71.75 1273 ASN A CA 1
ATOM 10089 C C . ASN A 1 1273 ? -18.996 4.687 18.319 1.00 71.75 1273 ASN A C 1
ATOM 10091 O O . ASN A 1 1273 ? -18.995 5.780 18.886 1.00 71.75 1273 ASN A O 1
ATOM 10095 N N . PRO A 1 1274 ? -20.153 4.066 18.014 1.00 69.50 1274 PRO A N 1
ATOM 10096 C CA . PRO A 1 1274 ? -21.469 4.673 18.236 1.00 69.50 1274 PRO A CA 1
ATOM 10097 C C . PRO A 1 1274 ? -21.869 4.767 19.718 1.00 69.50 1274 PRO A C 1
ATOM 10099 O O . PRO A 1 1274 ? -22.926 5.316 20.035 1.00 69.50 1274 PRO A O 1
ATOM 10102 N N . HIS A 1 1275 ? -21.074 4.185 20.618 1.00 66.06 1275 HIS A N 1
ATOM 10103 C CA . HIS A 1 1275 ? -21.344 4.107 22.051 1.00 66.06 1275 HIS A CA 1
ATOM 10104 C C . HIS A 1 1275 ? -20.394 4.944 22.927 1.00 66.06 1275 HIS A C 1
ATOM 10106 O O . HIS A 1 1275 ? -20.612 5.012 24.147 1.00 66.06 1275 HIS A O 1
ATOM 10112 N N . ALA A 1 1276 ? -19.374 5.555 22.309 1.00 62.56 1276 ALA A N 1
ATOM 10113 C CA . ALA A 1 1276 ? -18.547 6.610 22.898 1.00 62.56 1276 ALA A CA 1
ATOM 10114 C C . ALA A 1 1276 ? -19.411 7.841 23.205 1.00 62.56 1276 ALA A C 1
ATOM 10116 O O . ALA A 1 1276 ? -19.327 8.344 24.352 1.00 62.56 1276 ALA A O 1
#

Secondary structure (DSSP, 8-state):
-HHHHHHHHHHHHHTTS--HHHHHHHHHHHHHHHHHHHHHHHHHHHHHHTS-----THHHHHHHHHHHHHHHHHTT----SS-SSSSSSS-SS-S----------SSGGGS-EEETTEEESSSEEEPP-----B-TTSPBPHHHHHHHHHHT-STT-EEEEEEEESSGGG--STT--BSSSHHHHHHHHHHHHHHHTTT-EEEEEEE--GGGS-HHHHHHH-TT---EESSS---TTS-TTSPPPEEPPHHHHHHHHHHHHHHHHIIIIIS--SEEEEEE-TT-HHHHHHSTTT----STTSSSHHHHHHHHHHHHHHHHHHH-GGGEEEEE-TT--TTT---SSHHHHHHHHHHHHHHHHHH-TT--EEEEE-TTEETTEE-SSPPTT--SHHHHHHH--HHHHHTT-EEEEESS--HHHHHHHHHHT-PEEEESHHHHH-TTHHHHHHTTPPPPPP-GGGTT--S----TTTT-PPPTTGGGHHHHHTTSSSSS-------------------HHHHHHHHHHHHS--S--SGGGS-EEETTEEESSSEEEPP-----B-TTSPBPHHHHHHHHHHT-STT-EEEEEEEESSGGG--STT--BSSSHHHHHHHHHHHHHHHHTT-EEEEEEE--GGGS-HHHHHHH-TT---EESSS---TTS-TTSPPPEEPPHHHHHHHHHHHHHHHHIIIIIS--SEEEEEE-TTSHHHHHHSTTT----STTSSSHHHHHHHHHHHHHHHHHHH-GGGEEEEE-TT--GGG---S-HHHHHHHHHHHHHHHHHH-TT--EEEEE-TTEETTEE-SSPPTT--SHHHHHHH--HHHHHHT-EEEEESS--HHHHHHHHHHH--EEEESHHHHH-TTHHHHHHHTPPPPPPPGGGTT--S----TTTT-PPPPTT------SGGGS-EEETTEEESSSEEEPP-----B-TTSPBPHHHHHHHHHHT-STT-EEEPPPEESSGGG--STT--B-SSHHHHHHHHHHHHHHHTTT-EEEEEEE--GGGS-HHHHHHH-TTPPPEESSS---TTS-TTSPPPEEPPHHHHHHHHHHHHHHHHIIIIII--SEEEE---TT-HHHHHS-TTT----STTS--S----S----SS--GGG---S-HHHHHHHHHHHHHHHHHH-TT--EEEEE-GGGG-TT----PPTT--SHHHHHHH--HHHHHTT-EEEEESS--HHHHHHHHHHH-PEEEESHHHHH-TTHHHHHHTTPPPPPP-GGGTT-TT----TTTT-PPPPTT-TT-

pLDDT: mean 83.84, std 20.54, range [23.09, 98.94]

Organism: NCBI:txid182062

InterPro domains:
  IPR001155 NADH:flavin oxidoreductase/NADH oxidase, N-terminal [PF00724] (108-455)
  IPR001155 NADH:flavin oxidoreductase/NADH oxidase, N-terminal [PF00724] (535-882)
  IPR001155 NADH:flavin oxidoreductase/NADH oxidase, N-terminal [PF00724] (917-1117)
  IPR001155 NADH:flavin oxidoreductase/NADH oxidase, N-terminal [PF00724] (1120-1244)
  IPR013785 Aldolase-type TIM barrel [G3DSA:3.20.20.70] (99-494)
  IPR013785 Aldolase-type TIM barrel [G3DSA:3.20.20.70] (524-911)
  IPR013785 Aldolase-type TIM barrel [G3DSA:3.20.20.70] (912-1275)
  IPR045247 Oxidoreductase Oye-like [PTHR22893] (532-907)